Protein AF-0000000071230056 (afdb_homodimer)

Organism: Dermatophagoides farinae (NCBI:txid6954)

Solvent-accessible surface area (backbone atoms only — not comparable to full-atom values): 46928 Å² total; per-residue (Å²): 119,88,69,75,51,64,61,57,54,48,53,50,51,53,52,54,55,53,57,59,61,56,67,69,61,66,81,65,71,77,70,80,71,77,75,72,84,71,67,83,74,77,69,76,77,71,65,74,50,74,64,51,53,48,50,49,44,42,38,61,64,47,47,40,45,48,49,43,50,50,34,47,55,44,44,53,48,47,48,40,68,50,26,35,78,80,46,77,70,92,78,57,86,38,70,40,54,27,76,56,72,76,84,56,58,100,40,69,67,50,42,42,52,56,19,45,74,63,68,29,39,46,52,61,91,82,55,78,88,68,46,31,34,40,42,28,61,49,84,79,58,60,68,42,42,52,42,40,51,61,50,31,47,91,66,43,61,34,34,39,39,38,31,38,48,40,46,51,68,24,45,78,45,74,47,51,66,83,69,32,63,74,46,38,61,72,49,49,89,43,53,88,36,49,42,81,46,74,38,82,74,53,54,67,60,53,93,88,53,61,43,61,59,30,48,50,44,49,32,49,45,51,35,53,54,47,60,74,70,57,50,78,61,16,37,36,37,38,37,49,50,48,48,36,66,34,48,68,49,54,42,48,59,71,45,29,37,78,66,69,56,44,32,26,30,20,16,36,30,20,45,40,23,70,24,22,59,72,46,54,84,78,45,47,52,30,28,40,30,52,37,37,85,88,76,60,68,61,64,60,61,89,81,56,49,34,30,34,29,72,27,28,36,25,45,47,75,55,58,65,37,59,69,57,50,45,50,55,48,62,28,77,95,34,34,78,58,45,74,83,50,63,68,55,65,34,67,68,49,44,48,52,24,54,63,54,33,37,55,78,67,74,58,71,58,93,39,47,37,68,67,51,42,60,70,53,53,72,53,41,55,82,52,44,59,46,62,85,57,68,57,44,54,64,78,44,30,90,79,45,46,50,42,40,75,92,28,55,75,38,79,71,64,68,82,80,68,74,83,118,120,87,68,76,52,64,61,59,57,51,53,52,52,55,54,55,57,55,59,60,63,56,69,70,63,66,79,64,72,78,69,81,72,79,77,74,87,70,70,81,74,78,69,76,77,72,68,75,51,73,65,54,54,50,51,49,44,44,37,60,62,46,48,40,45,48,47,43,50,50,34,46,54,43,45,53,47,47,49,41,69,50,25,35,78,78,47,75,71,90,78,58,87,38,69,39,53,27,77,54,72,76,84,57,57,101,40,69,68,51,42,41,54,55,20,45,73,63,69,29,39,46,51,61,90,82,55,79,88,67,47,30,33,41,40,26,60,50,84,79,58,60,69,44,42,52,43,41,50,62,49,32,48,91,64,45,59,34,34,40,40,38,31,38,47,40,47,50,69,23,45,78,44,72,48,52,66,84,68,33,63,74,45,36,61,71,48,49,90,42,55,90,34,49,42,82,47,74,39,83,76,54,53,68,60,53,92,88,52,62,43,60,60,31,47,51,46,49,32,49,46,51,34,54,54,46,61,75,71,58,51,79,62,17,36,35,36,39,39,52,50,47,46,36,65,33,50,69,48,54,43,48,58,70,45,28,36,78,64,70,56,44,32,25,30,20,17,37,30,20,48,41,24,71,23,22,60,72,44,56,83,79,43,47,53,32,28,42,30,52,35,38,85,88,75,60,66,61,64,60,62,89,80,55,50,35,29,35,31,73,26,27,36,24,45,48,74,54,57,63,36,61,68,56,50,45,50,57,47,62,29,78,95,34,33,76,58,43,74,84,49,62,66,54,65,34,67,69,49,43,47,51,24,53,63,54,33,37,54,77,67,74,58,72,59,94,38,45,37,68,67,49,42,61,70,54,53,70,52,40,54,82,52,44,59,47,59,85,58,68,56,44,54,65,77,44,29,90,80,44,47,50,42,39,75,91,28,55,74,40,79,72,64,69,81,80,68,74,83,116

Nearest PDB structures (foldseek):
  7mxo-assembly1_A  TM=3.398E-01  e=4.095E-01  Homo sapiens
  7yg1-assembly1_B  TM=4.127E-01  e=3.010E+00  Homo sapiens
  7yg0-assembly1_B  TM=4.127E-01  e=3.409E+00  Homo sapiens
  8fhn-assembly1_A  TM=3.113E-01  e=1.828E+00  Danio rerio
  8vpp-assembly1_A  TM=3.345E-01  e=4.111E+00  Homo sapiens

pLDDT: mean 80.93, std 22.37, range [21.84, 98.88]

Sequence (840 aa):
MPFLDLKFIRKRINYHYFMIRMSIQSLTLPLPISSSSLRQFKRRKRWPTFNCLLFVAIFFIIILPLLLIYRLYWFRDFIYIIRPTFDHKVTFKNVITHYHLIDSGNDSTDDQLLCSFHGWIARNNRQPNIKVIDAFLFSLEFDLLEIRLRELWPVVDIFIAMEANRTFNGQSKPLWLREQQQFTKRFEWASEKLKIFNCPDLRPLESGQSPFVNEIRMRNCMTWTIRSLARTNDLIIVGDVDEIPRRETINLFRRCDGFPEIVHLQMKTFFYSFEFYYSSDDFWQAKLQTYDRKRFYYSHQKGSEHLLADSGWHCTFCFRYIRDFRFKMTSYSHNDRIMGRNYLLDDDEIQRRICNGLDIFDMYPEVYSFKELMQKFGPIPHMDSFIDIPATLLRYSKRFPFLLKGNCIRDDYRHRSSLKMPFLDLKFIRKRINYHYFMIRMSIQSLTLPLPISSSSLRQFKRRKRWPTFNCLLFVAIFFIIILPLLLIYRLYWFRDFIYIIRPTFDHKVTFKNVITHYHLIDSGNDSTDDQLLCSFHGWIARNNRQPNIKVIDAFLFSLEFDLLEIRLRELWPVVDIFIAMEANRTFNGQSKPLWLREQQQFTKRFEWASEKLKIFNCPDLRPLESGQSPFVNEIRMRNCMTWTIRSLARTNDLIIVGDVDEIPRRETINLFRRCDGFPEIVHLQMKTFFYSFEFYYSSDDFWQAKLQTYDRKRFYYSHQKGSEHLLADSGWHCTFCFRYIRDFRFKMTSYSHNDRIMGRNYLLDDDEIQRRICNGLDIFDMYPEVYSFKELMQKFGPIPHMDSFIDIPATLLRYSKRFPFLLKGNCIRDDYRHRSSLK

Structure (mmCIF, N/CA/C/O backbone):
data_AF-0000000071230056-model_v1
#
loop_
_entity.id
_entity.type
_entity.pdbx_description
1 polymer 'Uncharacterized protein'
#
loop_
_atom_site.group_PDB
_atom_site.id
_atom_site.type_symbol
_atom_site.label_atom_id
_atom_site.label_alt_id
_atom_site.label_comp_id
_atom_site.label_asym_id
_atom_site.label_entity_id
_atom_site.label_seq_id
_atom_site.pdbx_PDB_ins_code
_atom_site.Cartn_x
_atom_site.Cartn_y
_atom_site.Cartn_z
_atom_site.occupancy
_atom_site.B_iso_or_equiv
_atom_site.auth_seq_id
_atom_site.auth_comp_id
_atom_site.auth_asym_id
_atom_site.auth_atom_id
_atom_site.pdbx_PDB_model_num
ATOM 1 N N . MET A 1 1 ? -1.304 -13.75 -19.484 1 21.84 1 MET A N 1
ATOM 2 C CA . MET A 1 1 ? -0.525 -12.789 -20.266 1 21.84 1 MET A CA 1
ATOM 3 C C . MET A 1 1 ? -0.347 -13.258 -21.703 1 21.84 1 MET A C 1
ATOM 5 O O . MET A 1 1 ? 0.059 -14.398 -21.938 1 21.84 1 MET A O 1
ATOM 9 N N . PRO A 1 2 ? -1.192 -12.867 -22.641 1 27.3 2 PRO A N 1
ATOM 10 C CA . PRO A 1 2 ? -0.947 -13.375 -23.984 1 27.3 2 PRO A CA 1
ATOM 11 C C . PRO A 1 2 ? 0.515 -13.25 -24.406 1 27.3 2 PRO A C 1
ATOM 13 O O . PRO A 1 2 ? 1.104 -12.172 -24.297 1 27.3 2 PRO A O 1
ATOM 16 N N . PHE A 1 3 ? 1.213 -14.258 -24.094 1 28.28 3 PHE A N 1
ATOM 17 C CA . PHE A 1 3 ? 2.582 -14.508 -24.531 1 28.28 3 PHE A CA 1
ATOM 18 C C . PHE A 1 3 ? 2.727 -14.25 -26.016 1 28.28 3 PHE A C 1
ATOM 20 O O . PHE A 1 3 ? 2.02 -14.844 -26.828 1 28.28 3 PHE A O 1
ATOM 27 N N . LEU A 1 4 ? 2.918 -13.062 -26.328 1 27.91 4 LEU A N 1
ATOM 28 C CA . LEU A 1 4 ? 3.324 -12.766 -27.703 1 27.91 4 LEU A CA 1
ATOM 29 C C . LEU A 1 4 ? 4.359 -13.773 -28.188 1 27.91 4 LEU A C 1
ATOM 31 O O . LEU A 1 4 ? 5.41 -13.945 -27.562 1 27.91 4 LEU A O 1
ATOM 35 N N . ASP A 1 5 ? 3.904 -14.883 -28.641 1 27.62 5 ASP A N 1
ATOM 36 C CA . ASP A 1 5 ? 4.695 -15.859 -29.375 1 27.62 5 ASP A CA 1
ATOM 37 C C . ASP A 1 5 ? 5.668 -15.172 -30.328 1 27.62 5 ASP A C 1
ATOM 39 O O . ASP A 1 5 ? 5.266 -14.32 -31.125 1 27.62 5 ASP A O 1
ATOM 43 N N . LEU A 1 6 ? 6.828 -15.031 -29.859 1 31.42 6 LEU A N 1
ATOM 44 C CA . LEU A 1 6 ? 7.902 -14.602 -30.75 1 31.42 6 LEU A CA 1
ATOM 45 C C . LEU A 1 6 ? 7.758 -15.25 -32.125 1 31.42 6 LEU A C 1
ATOM 47 O O . LEU A 1 6 ? 8.539 -14.969 -33.031 1 31.42 6 LEU A O 1
ATOM 51 N N . LYS A 1 7 ? 6.91 -16.406 -32.125 1 34.25 7 LYS A N 1
ATOM 52 C CA . LYS A 1 7 ? 6.688 -17.047 -33.438 1 34.25 7 LYS A CA 1
ATOM 53 C C . LYS A 1 7 ? 5.984 -16.094 -34.406 1 34.25 7 LYS A C 1
ATOM 55 O O . LYS A 1 7 ? 6.16 -16.188 -35.625 1 34.25 7 LYS A O 1
ATOM 60 N N . PHE A 1 8 ? 5.172 -15.195 -33.719 1 29.77 8 PHE A N 1
ATOM 61 C CA . PHE A 1 8 ? 4.441 -14.328 -34.656 1 29.77 8 PHE A CA 1
ATOM 62 C C . PHE A 1 8 ? 5.379 -13.312 -35.281 1 29.77 8 PHE A C 1
ATOM 64 O O . PHE A 1 8 ? 5.234 -12.992 -36.469 1 29.77 8 PHE A O 1
ATOM 71 N N . ILE A 1 9 ? 6.371 -12.836 -34.406 1 31.95 9 ILE A N 1
ATOM 72 C CA . ILE A 1 9 ? 7.312 -11.914 -35.031 1 31.95 9 ILE A CA 1
ATOM 73 C C . ILE A 1 9 ? 8.242 -12.688 -35.969 1 31.95 9 ILE A C 1
ATOM 75 O O . ILE A 1 9 ? 8.578 -12.203 -37.062 1 31.95 9 ILE A O 1
ATOM 79 N N . ARG A 1 10 ? 8.586 -13.906 -35.562 1 33.06 10 ARG A N 1
ATOM 80 C CA . ARG A 1 10 ? 9.453 -14.641 -36.469 1 33.06 10 ARG A CA 1
ATOM 81 C C . ARG A 1 10 ? 8.75 -14.906 -37.781 1 33.06 10 ARG A C 1
ATOM 83 O O . ARG A 1 10 ? 9.391 -14.914 -38.844 1 33.06 10 ARG A O 1
ATOM 90 N N . LYS A 1 11 ? 7.441 -15.203 -37.625 1 32.16 11 LYS A N 1
ATOM 91 C CA . LYS A 1 11 ? 6.762 -15.461 -38.906 1 32.16 11 LYS A CA 1
ATOM 92 C C . LYS A 1 11 ? 6.711 -14.203 -39.781 1 32.16 11 LYS A C 1
ATOM 94 O O . LYS A 1 11 ? 6.793 -14.289 -41 1 32.16 11 LYS A O 1
ATOM 99 N N . ARG A 1 12 ? 6.57 -13.039 -39.062 1 31.69 12 ARG A N 1
ATOM 100 C CA . ARG A 1 12 ? 6.434 -11.867 -39.906 1 31.69 12 ARG A CA 1
ATOM 101 C C . ARG A 1 12 ? 7.781 -11.461 -40.5 1 31.69 12 ARG A C 1
ATOM 103 O O . ARG A 1 12 ? 7.84 -10.852 -41.562 1 31.69 12 ARG A O 1
ATOM 110 N N . ILE A 1 13 ? 8.812 -11.672 -39.688 1 32.28 13 ILE A N 1
ATOM 111 C CA . ILE A 1 13 ? 10.102 -11.289 -40.25 1 32.28 13 ILE A CA 1
ATOM 112 C C . ILE A 1 13 ? 10.453 -12.227 -41.406 1 32.28 13 ILE A C 1
ATOM 114 O O . ILE A 1 13 ? 11.016 -11.789 -42.438 1 32.28 13 ILE A O 1
ATOM 118 N N . ASN A 1 14 ? 10.031 -13.453 -41.25 1 30.66 14 ASN A N 1
ATOM 119 C CA . ASN A 1 14 ? 10.391 -14.312 -42.375 1 30.66 14 ASN A CA 1
ATOM 120 C C . ASN A 1 14 ? 9.711 -13.859 -43.656 1 30.66 14 ASN A C 1
ATOM 122 O O . ASN A 1 14 ? 10.117 -14.25 -44.75 1 30.66 14 ASN A O 1
ATOM 126 N N . TYR A 1 15 ? 8.453 -13.312 -43.406 1 29 15 TYR A N 1
ATOM 127 C CA . TYR A 1 15 ? 7.777 -12.969 -44.656 1 29 15 TYR A CA 1
ATOM 128 C C . TYR A 1 15 ? 8.516 -11.852 -45.406 1 29 15 TYR A C 1
ATOM 130 O O . TYR A 1 15 ? 8.555 -11.828 -46.625 1 29 15 TYR A O 1
ATOM 138 N N . HIS A 1 16 ? 8.945 -10.883 -44.531 1 30.16 16 HIS A N 1
ATOM 139 C CA . HIS A 1 16 ? 9.5 -9.734 -45.25 1 30.16 16 HIS A CA 1
ATOM 140 C C . HIS A 1 16 ? 10.844 -10.078 -45.875 1 30.16 16 HIS A C 1
ATOM 142 O O . HIS A 1 16 ? 11.344 -9.328 -46.719 1 30.16 16 HIS A O 1
ATOM 148 N N . TYR A 1 17 ? 11.5 -11.07 -45.188 1 30.55 17 TYR A N 1
ATOM 149 C CA . TYR A 1 17 ? 12.781 -11.391 -45.812 1 30.55 17 TYR A CA 1
ATOM 150 C C . TYR A 1 17 ? 12.594 -11.922 -47.219 1 30.55 17 TYR A C 1
ATOM 152 O O . TYR A 1 17 ? 13.5 -11.828 -48.062 1 30.55 17 TYR A O 1
ATOM 160 N N . PHE A 1 18 ? 11.398 -12.664 -47.312 1 27.45 18 PHE A N 1
ATOM 161 C CA . PHE A 1 18 ? 11.258 -13.258 -48.625 1 27.45 18 PHE A CA 1
ATOM 162 C C . PHE A 1 18 ? 11.148 -12.18 -49.688 1 27.45 18 PHE A C 1
ATOM 164 O O . PHE A 1 18 ? 11.68 -12.328 -50.812 1 27.45 18 PHE A O 1
ATOM 171 N N . MET A 1 19 ? 10.391 -11.133 -49.188 1 26.47 19 MET A N 1
ATOM 172 C CA . MET A 1 19 ? 10.047 -10.211 -50.25 1 26.47 19 MET A CA 1
ATOM 173 C C . MET A 1 19 ? 11.281 -9.492 -50.781 1 26.47 19 MET A C 1
ATOM 175 O O . MET A 1 19 ? 11.266 -8.906 -51.875 1 26.47 19 MET A O 1
ATOM 179 N N . ILE A 1 20 ? 12.133 -9.305 -49.719 1 28.27 20 ILE A N 1
ATOM 180 C CA . ILE A 1 20 ? 13.219 -8.438 -50.156 1 28.27 20 ILE A CA 1
ATOM 181 C C . ILE A 1 20 ? 14.078 -9.164 -51.188 1 28.27 20 ILE A C 1
ATOM 183 O O . ILE A 1 20 ? 14.789 -8.523 -51.969 1 28.27 20 ILE A O 1
ATOM 187 N N . ARG A 1 21 ? 13.945 -10.539 -51.062 1 28.89 21 ARG A N 1
ATOM 188 C CA . ARG A 1 21 ? 14.867 -11.219 -51.969 1 28.89 21 ARG A CA 1
ATOM 189 C C . ARG A 1 21 ? 14.562 -10.859 -53.406 1 28.89 21 ARG A C 1
ATOM 191 O O . ARG A 1 21 ? 15.391 -11.086 -54.281 1 28.89 21 ARG A O 1
ATOM 198 N N . MET A 1 22 ? 13.141 -10.695 -53.5 1 23.48 22 MET A N 1
ATOM 199 C CA . MET A 1 22 ? 12.82 -10.812 -54.906 1 23.48 22 MET A CA 1
ATOM 200 C C . MET A 1 22 ? 13.469 -9.672 -55.719 1 23.48 22 MET A C 1
ATOM 202 O O . MET A 1 22 ? 13.797 -9.844 -56.875 1 23.48 22 MET A O 1
ATOM 206 N N . SER A 1 23 ? 13.172 -8.5 -55.031 1 26.45 23 SER A N 1
ATOM 207 C CA . SER A 1 23 ? 13.102 -7.434 -56.031 1 26.45 23 SER A CA 1
ATOM 208 C C . SER A 1 23 ? 14.492 -7.082 -56.562 1 26.45 23 SER A C 1
ATOM 210 O O . SER A 1 23 ? 14.648 -6.109 -57.281 1 26.45 23 SER A O 1
ATOM 212 N N . ILE A 1 24 ? 15.453 -7.59 -55.781 1 27.16 24 ILE A N 1
ATOM 213 C CA . ILE A 1 24 ? 16.719 -6.973 -56.125 1 27.16 24 ILE A CA 1
ATOM 214 C C . ILE A 1 24 ? 17.109 -7.383 -57.562 1 27.16 24 ILE A C 1
ATOM 216 O O . ILE A 1 24 ? 18.281 -7.246 -57.938 1 27.16 24 ILE A O 1
ATOM 220 N N . GLN A 1 25 ? 16.078 -8.211 -58.094 1 22.7 25 GLN A N 1
ATOM 221 C CA . GLN A 1 25 ? 16.641 -8.836 -59.281 1 22.7 25 GLN A CA 1
ATOM 222 C C . GLN A 1 25 ? 17.188 -7.789 -60.25 1 22.7 25 GLN A C 1
ATOM 224 O O . GLN A 1 25 ? 18.234 -7.98 -60.844 1 22.7 25 GLN A O 1
ATOM 229 N N . SER A 1 26 ? 16.188 -6.98 -60.656 1 25.45 26 SER A N 1
ATOM 230 C CA . SER A 1 26 ? 16.172 -6.727 -62.094 1 25.45 26 SER A CA 1
ATOM 231 C C . SER A 1 26 ? 17.172 -5.648 -62.5 1 25.45 26 SER A C 1
ATOM 233 O O . SER A 1 26 ? 17.266 -5.258 -63.656 1 25.45 26 SER A O 1
ATOM 235 N N . LEU A 1 27 ? 17.516 -4.855 -61.438 1 24.48 27 LEU A N 1
ATOM 236 C CA . LEU A 1 27 ? 17.953 -3.607 -62.062 1 24.48 27 LEU A CA 1
ATOM 237 C C . LEU A 1 27 ? 19.25 -3.812 -62.844 1 24.48 27 LEU A C 1
ATOM 239 O O . LEU A 1 27 ? 20.328 -3.926 -62.25 1 24.48 27 LEU A O 1
ATOM 243 N N . THR A 1 28 ? 19.219 -4.793 -63.75 1 24.36 28 THR A N 1
ATOM 244 C CA . THR A 1 28 ? 20.359 -5.145 -64.625 1 24.36 28 THR A CA 1
ATOM 245 C C . THR A 1 28 ? 20.812 -3.941 -65.438 1 24.36 28 THR A C 1
ATOM 247 O O . THR A 1 28 ? 20.234 -3.641 -66.438 1 24.36 28 THR A O 1
ATOM 250 N N . LEU A 1 29 ? 20.797 -2.701 -64.812 1 25.22 29 LEU A N 1
ATOM 251 C CA . LEU A 1 29 ? 21.047 -1.629 -65.75 1 25.22 29 LEU A CA 1
ATOM 252 C C . LEU A 1 29 ? 22.359 -1.872 -66.5 1 25.22 29 LEU A C 1
ATOM 254 O O . LEU A 1 29 ? 23.375 -2.229 -65.875 1 25.22 29 LEU A O 1
ATOM 258 N N . PRO A 1 30 ? 22.234 -2.191 -67.75 1 28.5 30 PRO A N 1
ATOM 259 C CA . PRO A 1 30 ? 23.297 -2.582 -68.688 1 28.5 30 PRO A CA 1
ATOM 260 C C . PRO A 1 30 ? 24.375 -1.507 -68.812 1 28.5 30 PRO A C 1
ATOM 262 O O . PRO A 1 30 ? 24.078 -0.401 -69.25 1 28.5 30 PRO A O 1
ATOM 265 N N . LEU A 1 31 ? 24.906 -0.995 -67.75 1 25.98 31 LEU A N 1
ATOM 266 C CA . LEU A 1 31 ? 25.812 0.117 -68 1 25.98 31 LEU A CA 1
ATOM 267 C C . LEU A 1 31 ? 26.922 -0.297 -68.938 1 25.98 31 LEU A C 1
ATOM 269 O O . LEU A 1 31 ? 27.531 -1.364 -68.812 1 25.98 31 LEU A O 1
ATOM 273 N N . PRO A 1 32 ? 26.828 0.187 -70.188 1 30.55 32 PRO A N 1
ATOM 274 C CA . PRO A 1 32 ? 27.734 -0.142 -71.312 1 30.55 32 PRO A CA 1
ATOM 275 C C . PRO A 1 32 ? 29.188 0.165 -70.938 1 30.55 32 PRO A C 1
ATOM 277 O O . PRO A 1 32 ? 29.531 1.302 -70.625 1 30.55 32 PRO A O 1
ATOM 280 N N . ILE A 1 33 ? 29.766 -0.572 -70.062 1 28.25 33 ILE A N 1
ATOM 281 C CA . ILE A 1 33 ? 31.156 -0.335 -69.688 1 28.25 33 ILE A CA 1
ATOM 282 C C . ILE A 1 33 ? 32.031 -0.446 -70.938 1 28.25 33 ILE A C 1
ATOM 284 O O . ILE A 1 33 ? 32.062 -1.485 -71.625 1 28.25 33 ILE A O 1
ATOM 288 N N . SER A 1 34 ? 32.094 0.679 -71.688 1 26.92 34 SER A N 1
ATOM 289 C CA . SER A 1 34 ? 33 0.738 -72.812 1 26.92 34 SER A CA 1
ATOM 290 C C . SER A 1 34 ? 34.375 0.172 -72.438 1 26.92 34 SER A C 1
ATOM 292 O O . SER A 1 34 ? 34.75 0.191 -71.312 1 26.92 34 SER A O 1
ATOM 294 N N . SER A 1 35 ? 34.875 -0.703 -73.375 1 29.56 35 SER A N 1
ATOM 295 C CA . SER A 1 35 ? 35.906 -1.727 -73.375 1 29.56 35 SER A CA 1
ATOM 296 C C . SER A 1 35 ? 37.281 -1.13 -73.125 1 29.56 35 SER A C 1
ATOM 298 O O . SER A 1 35 ? 38.281 -1.859 -73 1 29.56 35 SER A O 1
ATOM 300 N N . SER A 1 36 ? 37.375 0.241 -73.375 1 30.34 36 SER A N 1
ATOM 301 C CA . SER A 1 36 ? 38.719 0.414 -73.938 1 30.34 36 SER A CA 1
ATOM 302 C C . SER A 1 36 ? 39.781 -0.069 -73 1 30.34 36 SER A C 1
ATOM 304 O O . SER A 1 36 ? 40.688 -0.814 -73.375 1 30.34 36 SER A O 1
ATOM 306 N N . SER A 1 37 ? 40.219 0.897 -72.188 1 29.75 37 SER A N 1
ATOM 307 C CA . SER A 1 37 ? 41.625 0.984 -71.75 1 29.75 37 SER A CA 1
ATOM 308 C C . SER A 1 37 ? 41.969 -0.004 -70.688 1 29.75 37 SER A C 1
ATOM 310 O O . SER A 1 37 ? 41.688 0.254 -69.5 1 29.75 37 SER A O 1
ATOM 312 N N . LEU A 1 38 ? 41.594 -1.218 -70.812 1 29.41 38 LEU A N 1
ATOM 313 C CA . LEU A 1 38 ? 41.906 -2.285 -69.875 1 29.41 38 LEU A CA 1
ATOM 314 C C . LEU A 1 38 ? 43.406 -2.357 -69.625 1 29.41 38 LEU A C 1
ATOM 316 O O . LEU A 1 38 ? 44.156 -2.969 -70.375 1 29.41 38 LEU A O 1
ATOM 320 N N . ARG A 1 39 ? 44.031 -1.141 -69.562 1 30.58 39 ARG A N 1
ATOM 321 C CA . ARG A 1 39 ? 45.469 -1.331 -69.312 1 30.58 39 ARG A CA 1
ATOM 322 C C . ARG A 1 39 ? 45.688 -2.303 -68.188 1 30.58 39 ARG A C 1
ATOM 324 O O . ARG A 1 39 ? 44.812 -2.447 -67.312 1 30.58 39 ARG A O 1
ATOM 331 N N . GLN A 1 40 ? 46.812 -3.076 -68.312 1 30.61 40 GLN A N 1
ATOM 332 C CA . GLN A 1 40 ? 47.438 -4.258 -67.75 1 30.61 40 GLN A CA 1
ATOM 333 C C . GLN A 1 40 ? 47.719 -4.078 -66.25 1 30.61 40 GLN A C 1
ATOM 335 O O . GLN A 1 40 ? 48.75 -3.535 -65.875 1 30.61 40 GLN A O 1
ATOM 340 N N . PHE A 1 41 ? 46.875 -3.279 -65.5 1 30.41 41 PHE A N 1
ATOM 341 C CA . PHE A 1 41 ? 47.344 -3.236 -64.125 1 30.41 41 PHE A CA 1
ATOM 342 C C . PHE A 1 41 ? 47.438 -4.637 -63.531 1 30.41 41 PHE A C 1
ATOM 344 O O . PHE A 1 41 ? 46.406 -5.297 -63.344 1 30.41 41 PHE A O 1
ATOM 351 N N . LYS A 1 42 ? 48.531 -5.375 -63.875 1 31.16 42 LYS A N 1
ATOM 352 C CA . LYS A 1 42 ? 48.938 -6.602 -63.188 1 31.16 42 LYS A CA 1
ATOM 353 C C . LYS A 1 42 ? 48.875 -6.434 -61.688 1 31.16 42 LYS A C 1
ATOM 355 O O . LYS A 1 42 ? 49.719 -5.789 -61.062 1 31.16 42 LYS A O 1
ATOM 360 N N . ARG A 1 43 ? 47.75 -6.004 -61.125 1 33.03 43 ARG A N 1
ATOM 361 C CA . ARG A 1 43 ? 47.656 -5.988 -59.656 1 33.03 43 ARG A CA 1
ATOM 362 C C . ARG A 1 43 ? 48.062 -7.332 -59.094 1 33.03 43 ARG A C 1
ATOM 364 O O . ARG A 1 43 ? 47.5 -8.375 -59.438 1 33.03 43 ARG A O 1
ATOM 371 N N . ARG A 1 44 ? 49.375 -7.559 -58.656 1 36.66 44 ARG A N 1
ATOM 372 C CA . ARG A 1 44 ? 49.875 -8.656 -57.844 1 36.66 44 ARG A CA 1
ATOM 373 C C . ARG A 1 44 ? 48.875 -9.016 -56.75 1 36.66 44 ARG A C 1
ATOM 375 O O . ARG A 1 44 ? 48.469 -8.148 -55.969 1 36.66 44 ARG A O 1
ATOM 382 N N . LYS A 1 45 ? 48.125 -10 -57.094 1 40.41 45 LYS A N 1
ATOM 383 C CA . LYS A 1 45 ? 47.219 -10.641 -56.125 1 40.41 45 LYS A CA 1
ATOM 384 C C . LYS A 1 45 ? 47.969 -10.953 -54.844 1 40.41 45 LYS A C 1
ATOM 386 O O . LYS A 1 45 ? 48.719 -11.93 -54.75 1 40.41 45 LYS A O 1
ATOM 391 N N . ARG A 1 46 ? 48.688 -9.945 -54.188 1 39.91 46 ARG A N 1
ATOM 392 C CA . ARG A 1 46 ? 49.156 -10.352 -52.844 1 39.91 46 ARG A CA 1
ATOM 393 C C . ARG A 1 46 ? 48.031 -11.023 -52.062 1 39.91 46 ARG A C 1
ATOM 395 O O . ARG A 1 46 ? 46.969 -10.422 -51.844 1 39.91 46 ARG A O 1
ATOM 402 N N . TRP A 1 47 ? 47.906 -12.336 -52.25 1 40.53 47 TRP A N 1
ATOM 403 C CA . TRP A 1 47 ? 47.062 -13.195 -51.438 1 40.53 47 TRP A CA 1
ATOM 404 C C . TRP A 1 47 ? 47.062 -12.742 -50 1 40.53 47 TRP A C 1
ATOM 406 O O . TRP A 1 47 ? 48.094 -12.398 -49.438 1 40.53 47 TRP A O 1
ATOM 416 N N . PRO A 1 48 ? 45.938 -12.102 -49.656 1 51.41 48 PRO A N 1
ATOM 417 C CA . PRO A 1 48 ? 45.906 -11.734 -48.25 1 51.41 48 PRO A CA 1
ATOM 418 C C . PRO A 1 48 ? 46.594 -12.75 -47.344 1 51.41 48 PRO A C 1
ATOM 420 O O . PRO A 1 48 ? 46.562 -13.945 -47.625 1 51.41 48 PRO A O 1
ATOM 423 N N . THR A 1 49 ? 47.844 -12.453 -46.75 1 57.03 49 THR A N 1
ATOM 424 C CA . THR A 1 49 ? 48.625 -13.273 -45.844 1 57.03 49 THR A CA 1
ATOM 425 C C . THR A 1 49 ? 47.75 -14.062 -44.906 1 57.03 49 THR A C 1
ATOM 427 O O . THR A 1 49 ? 46.594 -13.688 -44.656 1 57.03 49 THR A O 1
ATOM 430 N N . PHE A 1 50 ? 48.188 -15.328 -44.594 1 60.91 50 PHE A N 1
ATOM 431 C CA . PHE A 1 50 ? 47.625 -16.281 -43.656 1 60.91 50 PHE A CA 1
ATOM 432 C C . PHE A 1 50 ? 47.062 -15.562 -42.438 1 60.91 50 PHE A C 1
ATOM 434 O O . PHE A 1 50 ? 46 -15.914 -41.938 1 60.91 50 PHE A O 1
ATOM 441 N N . ASN A 1 51 ? 47.688 -14.43 -42.156 1 61.88 51 ASN A N 1
ATOM 442 C CA . ASN A 1 51 ? 47.281 -13.656 -41 1 61.88 51 ASN A CA 1
ATOM 443 C C . ASN A 1 51 ? 45.969 -12.93 -41.25 1 61.88 51 ASN A C 1
ATOM 445 O O . ASN A 1 51 ? 45.125 -12.82 -40.375 1 61.88 51 ASN A O 1
ATOM 449 N N . CYS A 1 52 ? 45.781 -12.484 -42.469 1 61.31 52 CYS A N 1
ATOM 450 C CA . CYS A 1 52 ? 44.562 -11.789 -42.781 1 61.31 52 CYS A CA 1
ATOM 451 C C . CYS A 1 52 ? 43.375 -12.758 -42.844 1 61.31 52 CYS A C 1
ATOM 453 O O . CYS A 1 52 ? 42.281 -12.453 -42.344 1 61.31 52 CYS A O 1
ATOM 455 N N . LEU A 1 53 ? 43.688 -13.984 -43.344 1 61.47 53 LEU A N 1
ATOM 456 C CA . LEU A 1 53 ? 42.625 -15 -43.375 1 61.47 53 LEU A CA 1
ATOM 457 C C . LEU A 1 53 ? 42.281 -15.469 -41.969 1 61.47 53 LEU A C 1
ATOM 459 O O . LEU A 1 53 ? 41.125 -15.711 -41.656 1 61.47 53 LEU A O 1
ATOM 463 N N . LEU A 1 54 ? 43.312 -15.539 -41.125 1 64.69 54 LEU A N 1
ATOM 464 C CA . LEU A 1 54 ? 43.094 -15.891 -39.719 1 64.69 54 LEU A CA 1
ATOM 465 C C . LEU A 1 54 ? 42.281 -14.805 -39 1 64.69 54 LEU A C 1
ATOM 467 O O . LEU A 1 54 ? 41.375 -15.109 -38.219 1 64.69 54 LEU A O 1
ATOM 471 N N . PHE A 1 55 ? 42.594 -13.57 -39.312 1 65.81 55 PHE A N 1
ATOM 472 C CA . PHE A 1 55 ? 41.844 -12.477 -38.688 1 65.81 55 PHE A CA 1
ATOM 473 C C . PHE A 1 55 ? 40.406 -12.453 -39.219 1 65.81 55 PHE A C 1
ATOM 475 O O . PHE A 1 55 ? 39.469 -12.219 -38.469 1 65.81 55 PHE A O 1
ATOM 482 N N . VAL A 1 56 ? 40.25 -12.75 -40.5 1 64.62 56 VAL A N 1
ATOM 483 C CA . VAL A 1 56 ? 38.906 -12.805 -41.094 1 64.62 56 VAL A CA 1
ATOM 484 C C . VAL A 1 56 ? 38.156 -13.992 -40.531 1 64.62 56 VAL A C 1
ATOM 486 O O . VAL A 1 56 ? 36.969 -13.883 -40.188 1 64.62 56 VAL A O 1
ATOM 489 N N . ALA A 1 57 ? 38.906 -15.078 -40.312 1 65.56 57 ALA A N 1
ATOM 490 C CA . ALA A 1 57 ? 38.281 -16.25 -39.688 1 65.56 57 ALA A CA 1
ATOM 491 C C . ALA A 1 57 ? 37.938 -16 -38.25 1 65.56 57 ALA A C 1
ATOM 493 O O . ALA A 1 57 ? 36.844 -16.359 -37.781 1 65.56 57 ALA A O 1
ATOM 494 N N . ILE A 1 58 ? 38.812 -15.406 -37.531 1 65.81 58 ILE A N 1
ATOM 495 C CA . ILE A 1 58 ? 38.5 -15.047 -36.156 1 65.81 58 ILE A CA 1
ATOM 496 C C . ILE A 1 58 ? 37.312 -14.086 -36.125 1 65.81 58 ILE A C 1
ATOM 498 O O . ILE A 1 58 ? 36.438 -14.227 -35.281 1 65.81 58 ILE A O 1
ATOM 502 N N . PHE A 1 59 ? 37.281 -13.133 -37.062 1 64.44 59 PHE A N 1
ATOM 503 C CA . PHE A 1 59 ? 36.156 -12.203 -37.156 1 64.44 59 PHE A CA 1
ATOM 504 C C . PHE A 1 59 ? 34.844 -12.938 -37.469 1 64.44 59 PHE A C 1
ATOM 506 O O . PHE A 1 59 ? 33.844 -12.719 -36.781 1 64.44 59 PHE A O 1
ATOM 513 N N . PHE A 1 60 ? 34.875 -13.82 -38.406 1 66.38 60 PHE A N 1
ATOM 514 C CA . PHE A 1 60 ? 33.625 -14.453 -38.875 1 66.38 60 PHE A CA 1
ATOM 515 C C . PHE A 1 60 ? 33.25 -15.609 -37.938 1 66.38 60 PHE A C 1
ATOM 517 O O . PHE A 1 60 ? 32.094 -15.914 -37.781 1 66.38 60 PHE A O 1
ATOM 524 N N . ILE A 1 61 ? 34.281 -16.203 -37.219 1 65.38 61 ILE A N 1
ATOM 525 C CA . ILE A 1 61 ? 33.969 -17.359 -36.406 1 65.38 61 ILE A CA 1
ATOM 526 C C . ILE A 1 61 ? 33.812 -16.938 -34.938 1 65.38 61 ILE A C 1
ATOM 528 O O . ILE A 1 61 ? 32.969 -17.516 -34.219 1 65.38 61 ILE A O 1
ATOM 532 N N . ILE A 1 62 ? 34.562 -16.031 -34.594 1 63.38 62 ILE A N 1
ATOM 533 C CA . ILE A 1 62 ? 34.5 -15.656 -33.156 1 63.38 62 ILE A CA 1
ATOM 534 C C . ILE A 1 62 ? 33.75 -14.336 -33.031 1 63.38 62 ILE A C 1
ATOM 536 O O . ILE A 1 62 ? 32.75 -14.25 -32.312 1 63.38 62 ILE A O 1
ATOM 540 N N . ILE A 1 63 ? 34.281 -13.359 -33.688 1 60.69 63 ILE A N 1
ATOM 541 C CA . ILE A 1 63 ? 33.75 -12.023 -33.438 1 60.69 63 ILE A CA 1
ATOM 542 C C . ILE A 1 63 ? 32.344 -11.906 -34.031 1 60.69 63 ILE A C 1
ATOM 544 O O . ILE A 1 63 ? 31.438 -11.398 -33.344 1 60.69 63 ILE A O 1
ATOM 548 N N . LEU A 1 64 ? 32.188 -12.359 -35.156 1 57.12 64 LEU A N 1
ATOM 549 C CA . LEU A 1 64 ? 30.875 -12.219 -35.812 1 57.12 64 LEU A CA 1
ATOM 550 C C . LEU A 1 64 ? 29.812 -13.031 -35.094 1 57.12 64 LEU A C 1
ATOM 552 O O . LEU A 1 64 ? 28.719 -12.523 -34.812 1 57.12 64 LEU A O 1
ATOM 556 N N . PRO A 1 65 ? 30.094 -14.328 -34.844 1 56.53 65 PRO A N 1
ATOM 557 C CA . PRO A 1 65 ? 29.062 -14.992 -34.031 1 56.53 65 PRO A CA 1
ATOM 558 C C . PRO A 1 65 ? 28.891 -14.352 -32.656 1 56.53 65 PRO A C 1
ATOM 560 O O . PRO A 1 65 ? 27.766 -14.25 -32.156 1 56.53 65 PRO A O 1
ATOM 563 N N . LEU A 1 66 ? 29.875 -13.977 -31.984 1 57.12 66 LEU A N 1
ATOM 564 C CA . LEU A 1 66 ? 29.75 -13.25 -30.719 1 57.12 66 LEU A CA 1
ATOM 565 C C . LEU A 1 66 ? 28.984 -11.945 -30.922 1 57.12 66 LEU A C 1
ATOM 567 O O . LEU A 1 66 ? 28.172 -11.555 -30.078 1 57.12 66 LEU A O 1
ATOM 571 N N . LEU A 1 67 ? 29.312 -11.266 -31.938 1 55.78 67 LEU A N 1
ATOM 572 C CA . LEU A 1 67 ? 28.562 -10.07 -32.312 1 55.78 67 LEU A CA 1
ATOM 573 C C . LEU A 1 67 ? 27.125 -10.414 -32.625 1 55.78 67 LEU A C 1
ATOM 575 O O . LEU A 1 67 ? 26.203 -9.672 -32.281 1 55.78 67 LEU A O 1
ATOM 579 N N . LEU A 1 68 ? 27.016 -11.539 -33.281 1 52.09 68 LEU A N 1
ATOM 580 C CA . LEU A 1 68 ? 25.656 -11.969 -33.625 1 52.09 68 LEU A CA 1
ATOM 581 C C . LEU A 1 68 ? 24.891 -12.375 -32.375 1 52.09 68 LEU A C 1
ATOM 583 O O . LEU A 1 68 ? 23.703 -12.047 -32.219 1 52.09 68 LEU A O 1
ATOM 587 N N . ILE A 1 69 ? 25.516 -13.289 -31.609 1 53 69 ILE A N 1
ATOM 588 C CA . ILE A 1 69 ? 24.906 -13.656 -30.344 1 53 69 ILE A CA 1
ATOM 589 C C . ILE A 1 69 ? 24.688 -12.398 -29.5 1 53 69 ILE A C 1
ATOM 591 O O . ILE A 1 69 ? 23.609 -12.227 -28.906 1 53 69 ILE A O 1
ATOM 595 N N . TYR A 1 70 ? 25.781 -11.758 -29.312 1 53.28 70 TYR A N 1
ATOM 596 C CA . TYR A 1 70 ? 25.625 -10.453 -28.672 1 53.28 70 TYR A CA 1
ATOM 597 C C . TYR A 1 70 ? 24.531 -9.641 -29.359 1 53.28 70 TYR A C 1
ATOM 599 O O . TYR A 1 70 ? 23.734 -8.977 -28.703 1 53.28 70 TYR A O 1
ATOM 607 N N . ARG A 1 71 ? 24.484 -9.828 -30.609 1 52.16 71 ARG A N 1
ATOM 608 C CA . ARG A 1 71 ? 23.469 -9.133 -31.391 1 52.16 71 ARG A CA 1
ATOM 609 C C . ARG A 1 71 ? 22.062 -9.641 -31.047 1 52.16 71 ARG A C 1
ATOM 611 O O . ARG A 1 71 ? 21.125 -8.852 -30.938 1 52.16 71 ARG A O 1
ATOM 618 N N . LEU A 1 72 ? 22.031 -11 -31 1 53.5 72 LEU A N 1
ATOM 619 C CA . LEU A 1 72 ? 20.719 -11.531 -30.688 1 53.5 72 LEU A CA 1
ATOM 620 C C . LEU A 1 72 ? 20.25 -11.055 -29.328 1 53.5 72 LEU A C 1
ATOM 622 O O . LEU A 1 72 ? 19.094 -10.672 -29.156 1 53.5 72 LEU A O 1
ATOM 626 N N . TYR A 1 73 ? 21.172 -11.266 -28.344 1 60.53 73 TYR A N 1
ATOM 627 C CA . TYR A 1 73 ? 20.812 -10.766 -27.016 1 60.53 73 TYR A CA 1
ATOM 628 C C . TYR A 1 73 ? 20.562 -9.266 -27.047 1 60.53 73 TYR A C 1
ATOM 630 O O . TYR A 1 73 ? 19.625 -8.773 -26.422 1 60.53 73 TYR A O 1
ATOM 638 N N . TRP A 1 74 ? 21.438 -8.75 -27.891 1 60.44 74 TRP A N 1
ATOM 639 C CA . TRP A 1 74 ? 21.266 -7.312 -28.031 1 60.44 74 TRP A CA 1
ATOM 640 C C . TRP A 1 74 ? 19.953 -6.984 -28.75 1 60.44 74 TRP A C 1
ATOM 642 O O . TRP A 1 74 ? 19.266 -6.035 -28.375 1 60.44 74 TRP A O 1
ATOM 652 N N . PHE A 1 75 ? 19.719 -7.891 -29.719 1 66.25 75 PHE A N 1
ATOM 653 C CA . PHE A 1 75 ? 18.469 -7.66 -30.453 1 66.25 75 PHE A CA 1
ATOM 654 C C . PHE A 1 75 ? 17.266 -7.867 -29.547 1 66.25 75 PHE A C 1
ATOM 656 O O . PHE A 1 75 ? 16.328 -7.074 -29.578 1 66.25 75 PHE A O 1
ATOM 663 N N . ARG A 1 76 ? 17.234 -9.016 -28.812 1 67.44 76 ARG A N 1
ATOM 664 C CA . ARG A 1 76 ? 16.156 -9.234 -27.844 1 67.44 76 ARG A CA 1
ATOM 665 C C . ARG A 1 76 ? 16.031 -8.047 -26.891 1 67.44 76 ARG A C 1
ATOM 667 O O . ARG A 1 76 ? 14.93 -7.543 -26.672 1 67.44 76 ARG A O 1
ATOM 674 N N . ASP A 1 77 ? 17.156 -7.68 -26.391 1 69.75 77 ASP A N 1
ATOM 675 C CA . ASP A 1 77 ? 17.141 -6.562 -25.453 1 69.75 77 ASP A CA 1
ATOM 676 C C . ASP A 1 77 ? 16.641 -5.285 -26.125 1 69.75 77 ASP A C 1
ATOM 678 O O . ASP A 1 77 ? 15.898 -4.508 -25.516 1 69.75 77 ASP A O 1
ATOM 682 N N . PHE A 1 78 ? 17.047 -5.176 -27.359 1 68.94 78 PHE A N 1
ATOM 683 C CA . PHE A 1 78 ? 16.594 -4.016 -28.125 1 68.94 78 PHE A CA 1
ATOM 684 C C . PHE A 1 78 ? 15.086 -4.043 -28.312 1 68.94 78 PHE A C 1
ATOM 686 O O . PHE A 1 78 ? 14.414 -3.02 -28.125 1 68.94 78 PHE A O 1
ATOM 693 N N . ILE A 1 79 ? 14.539 -5.199 -28.547 1 66.81 79 ILE A N 1
ATOM 694 C CA . ILE A 1 79 ? 13.094 -5.336 -28.719 1 66.81 79 ILE A CA 1
ATOM 695 C C . ILE A 1 79 ? 12.375 -5.016 -27.406 1 66.81 79 ILE A C 1
ATOM 697 O O . ILE A 1 79 ? 11.336 -4.359 -27.422 1 66.81 79 ILE A O 1
ATOM 701 N N . TYR A 1 80 ? 12.922 -5.469 -26.422 1 69.88 80 TYR A N 1
ATOM 702 C CA . TYR A 1 80 ? 12.312 -5.207 -25.125 1 69.88 80 TYR A CA 1
ATOM 703 C C . TYR A 1 80 ? 12.344 -3.719 -24.797 1 69.88 80 TYR A C 1
ATOM 705 O O . TYR A 1 80 ? 11.398 -3.18 -24.219 1 69.88 80 TYR A O 1
ATOM 713 N N . ILE A 1 81 ? 13.32 -3.041 -25.234 1 67.06 81 ILE A N 1
ATOM 714 C CA . ILE A 1 81 ? 13.492 -1.624 -24.922 1 67.06 81 ILE A CA 1
ATOM 715 C C . ILE A 1 81 ? 12.523 -0.796 -25.766 1 67.06 81 ILE A C 1
ATOM 717 O O . ILE A 1 81 ? 11.953 0.183 -25.297 1 67.06 81 ILE A O 1
ATOM 721 N N . ILE A 1 82 ? 12.227 -1.27 -26.984 1 70.62 82 ILE A N 1
ATOM 722 C CA . ILE A 1 82 ? 11.383 -0.452 -27.844 1 70.62 82 ILE A CA 1
ATOM 723 C C . ILE A 1 82 ? 9.938 -0.945 -27.781 1 70.62 82 ILE A C 1
ATOM 725 O O . ILE A 1 82 ? 9.062 -0.412 -28.453 1 70.62 82 ILE A O 1
ATOM 729 N N . ARG A 1 83 ? 9.641 -1.875 -27 1 69.62 83 ARG A N 1
ATOM 730 C CA . ARG A 1 83 ? 8.32 -2.488 -26.875 1 69.62 83 ARG A CA 1
ATOM 731 C C . ARG A 1 83 ? 7.238 -1.431 -26.688 1 69.62 83 ARG A C 1
ATOM 733 O O . ARG A 1 83 ? 6.164 -1.515 -27.281 1 69.62 83 ARG A O 1
ATOM 740 N N . PRO A 1 84 ? 7.512 -0.424 -25.938 1 70.06 84 PRO A N 1
ATOM 741 C CA . PRO A 1 84 ? 6.473 0.591 -25.734 1 70.06 84 PRO A CA 1
ATOM 742 C C . PRO A 1 84 ? 6.012 1.235 -27.031 1 70.06 84 PRO A C 1
ATOM 744 O O . PRO A 1 84 ? 4.938 1.837 -27.078 1 70.06 84 PRO A O 1
ATOM 747 N N . THR A 1 85 ? 6.754 1.073 -28.016 1 69 85 THR A N 1
ATOM 748 C CA . THR A 1 85 ? 6.43 1.754 -29.266 1 69 85 THR A CA 1
ATOM 749 C C . THR A 1 85 ? 5.461 0.92 -30.094 1 69 85 THR A C 1
ATOM 751 O O . THR A 1 85 ? 4.766 1.45 -30.969 1 69 85 THR A O 1
ATOM 754 N N . PHE A 1 86 ? 5.367 -0.463 -29.844 1 70.94 86 PHE A N 1
ATOM 755 C CA . PHE A 1 86 ? 4.547 -1.243 -30.766 1 70.94 86 PHE A CA 1
ATOM 756 C C . PHE A 1 86 ? 3.598 -2.156 -30 1 70.94 86 PHE A C 1
ATOM 758 O O . PHE A 1 86 ? 2.705 -2.768 -30.594 1 70.94 86 PHE A O 1
ATOM 765 N N . ASP A 1 87 ? 3.738 -2.391 -28.781 1 71.44 87 ASP A N 1
ATOM 766 C CA . ASP A 1 87 ? 2.906 -3.25 -27.938 1 71.44 87 ASP A CA 1
ATOM 767 C C . ASP A 1 87 ? 2.141 -2.432 -26.906 1 71.44 87 ASP A C 1
ATOM 769 O O . ASP A 1 87 ? 2.51 -1.293 -26.609 1 71.44 87 ASP A O 1
ATOM 773 N N . HIS A 1 88 ? 0.925 -3.012 -26.562 1 75.56 88 HIS A N 1
ATOM 774 C CA . HIS A 1 88 ? 0.106 -2.303 -25.594 1 75.56 88 HIS A CA 1
ATOM 775 C C . HIS A 1 88 ? -0.295 -3.215 -24.438 1 75.56 88 HIS A C 1
ATOM 777 O O . HIS A 1 88 ? -0.434 -4.426 -24.609 1 75.56 88 HIS A O 1
ATOM 783 N N . LYS A 1 89 ? -0.431 -2.631 -23.344 1 79 89 LYS A N 1
ATOM 784 C CA . LYS A 1 89 ? -0.85 -3.332 -22.141 1 79 89 LYS A CA 1
ATOM 785 C C . LYS A 1 89 ? -2.346 -3.631 -22.172 1 79 89 LYS A C 1
ATOM 787 O O . LYS A 1 89 ? -3.119 -2.902 -22.797 1 79 89 LYS A O 1
ATOM 792 N N . VAL A 1 90 ? -2.633 -4.852 -21.656 1 82.94 90 VAL A N 1
ATOM 793 C CA . VAL A 1 90 ? -4.051 -5.145 -21.469 1 82.94 90 VAL A CA 1
ATOM 794 C C . VAL A 1 90 ? -4.672 -4.102 -20.547 1 82.94 90 VAL A C 1
ATOM 796 O O . VAL A 1 90 ? -4.105 -3.768 -19.5 1 82.94 90 VAL A O 1
ATOM 799 N N . THR A 1 91 ? -5.699 -3.496 -21 1 87.5 91 THR A N 1
ATOM 800 C CA . THR A 1 91 ? -6.391 -2.494 -20.203 1 87.5 91 THR A CA 1
ATOM 801 C C . THR A 1 91 ? -7.824 -2.93 -19.906 1 87.5 91 THR A C 1
ATOM 803 O O . THR A 1 91 ? -8.344 -3.848 -20.547 1 87.5 91 THR A O 1
ATOM 806 N N . PHE A 1 92 ? -8.344 -2.447 -18.875 1 94.5 92 PHE A N 1
ATOM 807 C CA . PHE A 1 92 ? -9.727 -2.668 -18.469 1 94.5 92 PHE A CA 1
ATOM 808 C C . PHE A 1 92 ? -10.539 -1.388 -18.609 1 94.5 92 PHE A C 1
ATOM 810 O O . PHE A 1 92 ? -10.062 -0.303 -18.266 1 94.5 92 PHE A O 1
ATOM 817 N N . LYS A 1 93 ? -11.695 -1.51 -19.141 1 93.88 93 LYS A N 1
ATOM 818 C CA . LYS A 1 93 ? -12.562 -0.348 -19.312 1 93.88 93 LYS A CA 1
ATOM 819 C C . LYS A 1 93 ? -13.086 0.145 -17.969 1 93.88 93 LYS A C 1
ATOM 821 O O . LYS A 1 93 ? -13.305 1.344 -17.781 1 93.88 93 LYS A O 1
ATOM 826 N N . ASN A 1 94 ? -13.289 -0.826 -17.078 1 96.38 94 ASN A N 1
ATOM 827 C CA . ASN A 1 94 ? -13.836 -0.482 -15.773 1 96.38 94 ASN A CA 1
ATOM 828 C C . ASN A 1 94 ? -12.969 -1.016 -14.641 1 96.38 94 ASN A C 1
ATOM 830 O O . ASN A 1 94 ? -13.047 -2.193 -14.289 1 96.38 94 ASN A O 1
ATOM 834 N N . VAL A 1 95 ? -12.203 -0.161 -14.125 1 96.75 95 VAL A N 1
ATOM 835 C CA . VAL A 1 95 ? -11.453 -0.498 -12.914 1 96.75 95 VAL A CA 1
ATOM 836 C C . VAL A 1 95 ? -12.258 -0.08 -11.68 1 96.75 95 VAL A C 1
ATOM 838 O O . VAL A 1 95 ? -12.477 1.111 -11.453 1 96.75 95 VAL A O 1
ATOM 841 N N . ILE A 1 96 ? -12.672 -1.031 -10.922 1 97.81 96 ILE A N 1
ATOM 842 C CA . ILE A 1 96 ? -13.5 -0.803 -9.742 1 97.81 96 ILE A CA 1
ATOM 843 C C . ILE A 1 96 ? -12.617 -0.393 -8.562 1 97.81 96 ILE A C 1
ATOM 845 O O . ILE A 1 96 ? -11.656 -1.09 -8.227 1 97.81 96 ILE A O 1
ATOM 849 N N . THR A 1 97 ? -12.992 0.824 -8 1 97.25 97 THR A N 1
ATOM 850 C CA . THR A 1 97 ? -12.273 1.264 -6.809 1 97.25 97 THR A CA 1
ATOM 851 C C . THR A 1 97 ? -12.508 0.295 -5.652 1 97.25 97 THR A C 1
ATOM 853 O O . THR A 1 97 ? -13.641 -0.132 -5.414 1 97.25 97 THR A O 1
ATOM 856 N N . HIS A 1 98 ? -11.422 -0.091 -5.027 1 97.69 98 HIS A N 1
ATOM 857 C CA . HIS A 1 98 ? -11.492 -1.104 -3.979 1 97.69 98 HIS A CA 1
ATOM 858 C C . HIS A 1 98 ? -11.383 -0.474 -2.596 1 97.69 98 HIS A C 1
ATOM 860 O O . HIS A 1 98 ? -10.461 0.298 -2.332 1 97.69 98 HIS A O 1
ATOM 866 N N . TYR A 1 99 ? -12.336 -0.766 -1.679 1 95.69 99 TYR A N 1
ATOM 867 C CA . TYR A 1 99 ? -12.367 -0.253 -0.314 1 95.69 99 TYR A CA 1
ATOM 868 C C . TYR A 1 99 ? -12.328 -1.394 0.697 1 95.69 99 TYR A C 1
ATOM 870 O O . TYR A 1 99 ? -12.93 -2.449 0.473 1 95.69 99 TYR A O 1
ATOM 878 N N . HIS A 1 100 ? -11.555 -1.208 1.766 1 91.44 100 HIS A N 1
ATOM 879 C CA . HIS A 1 100 ? -11.586 -2.102 2.918 1 91.44 100 HIS A CA 1
ATOM 880 C C . HIS A 1 100 ? -12.125 -1.385 4.152 1 91.44 100 HIS A C 1
ATOM 882 O O . HIS A 1 100 ? -11.844 -0.202 4.359 1 91.44 100 HIS A O 1
ATOM 888 N N . LEU A 1 101 ? -12.953 -1.99 4.852 1 82.81 101 LEU A N 1
ATOM 889 C CA . LEU A 1 101 ? -13.375 -1.496 6.16 1 82.81 101 LEU A CA 1
ATOM 890 C C . LEU A 1 101 ? -12.812 -2.373 7.277 1 82.81 101 LEU A C 1
ATOM 892 O O . LEU A 1 101 ? -13.172 -3.549 7.383 1 82.81 101 LEU A O 1
ATOM 896 N N . ILE A 1 102 ? -11.812 -1.686 7.934 1 68.25 102 ILE A N 1
ATOM 897 C CA . ILE A 1 102 ? -11.148 -2.42 9.008 1 68.25 102 ILE A CA 1
ATOM 898 C C . ILE A 1 102 ? -12.047 -2.449 10.242 1 68.25 102 ILE A C 1
ATOM 900 O O . ILE A 1 102 ? -12.742 -1.475 10.531 1 68.25 102 ILE A O 1
ATOM 904 N N . ASP A 1 103 ? -12.156 -3.463 11.039 1 58.78 103 ASP A N 1
ATOM 905 C CA . ASP A 1 103 ? -12.859 -3.637 12.305 1 58.78 103 ASP A CA 1
ATOM 906 C C . ASP A 1 103 ? -14.367 -3.75 12.078 1 58.78 103 ASP A C 1
ATOM 908 O O . ASP A 1 103 ? -15.156 -3.367 12.945 1 58.78 103 ASP A O 1
ATOM 912 N N . SER A 1 104 ? -14.688 -3.916 10.82 1 55.34 104 SER A N 1
ATOM 913 C CA . SER A 1 104 ? -16.125 -4.039 10.578 1 55.34 104 SER A CA 1
ATOM 914 C C . SER A 1 104 ? -16.688 -5.277 11.258 1 55.34 104 SER A C 1
ATOM 916 O O . SER A 1 104 ? -16.219 -6.391 11.039 1 55.34 104 SER A O 1
ATOM 918 N N . GLY A 1 105 ? -16.969 -5.078 12.484 1 53.78 105 GLY A N 1
ATOM 919 C CA . GLY A 1 105 ? -17.719 -6.199 13.008 1 53.78 105 GLY A CA 1
ATOM 920 C C . GLY A 1 105 ? -18.797 -6.695 12.055 1 53.78 105 GLY A C 1
ATOM 921 O O . GLY A 1 105 ? -18.953 -6.156 10.961 1 53.78 105 GLY A O 1
ATOM 922 N N . ASN A 1 106 ? -19.125 -7.938 12.07 1 58.44 106 ASN A N 1
ATOM 923 C CA . ASN A 1 106 ? -20.234 -8.531 11.32 1 58.44 106 ASN A CA 1
ATOM 924 C C . ASN A 1 106 ? -21.531 -7.75 11.523 1 58.44 106 ASN A C 1
ATOM 926 O O . ASN A 1 106 ? -22.516 -8.297 12.016 1 58.44 106 ASN A O 1
ATOM 930 N N . ASP A 1 107 ? -21.281 -6.371 11.289 1 68.88 107 ASP A N 1
ATOM 931 C CA . ASP A 1 107 ? -22.516 -5.602 11.438 1 68.88 107 ASP A CA 1
ATOM 932 C C . ASP A 1 107 ? -23.109 -5.238 10.078 1 68.88 107 ASP A C 1
ATOM 934 O O . ASP A 1 107 ? -22.375 -4.902 9.148 1 68.88 107 ASP A O 1
ATOM 938 N N . SER A 1 108 ? -24.359 -5.453 9.914 1 74.25 108 SER A N 1
ATOM 939 C CA . SER A 1 108 ? -25.141 -5.23 8.695 1 74.25 108 SER A CA 1
ATOM 940 C C . SER A 1 108 ? -24.938 -3.816 8.164 1 74.25 108 SER A C 1
ATOM 942 O O . SER A 1 108 ? -24.875 -3.605 6.953 1 74.25 108 SER A O 1
ATOM 944 N N . THR A 1 109 ? -24.797 -2.92 9.031 1 76.88 109 THR A N 1
ATOM 945 C CA . THR A 1 109 ? -24.625 -1.531 8.617 1 76.88 109 THR A CA 1
ATOM 946 C C . THR A 1 109 ? -23.281 -1.334 7.926 1 76.88 109 THR A C 1
ATOM 948 O O . THR A 1 109 ? -23.188 -0.618 6.922 1 76.88 109 THR A O 1
ATOM 951 N N . ASP A 1 110 ? -22.359 -2.02 8.359 1 84 110 ASP A N 1
ATOM 952 C CA . ASP A 1 110 ? -21.031 -1.936 7.754 1 84 110 ASP A CA 1
ATOM 953 C C . ASP A 1 110 ? -21.016 -2.568 6.367 1 84 110 ASP A C 1
ATOM 955 O O . ASP A 1 110 ? -20.359 -2.061 5.453 1 84 110 ASP A O 1
A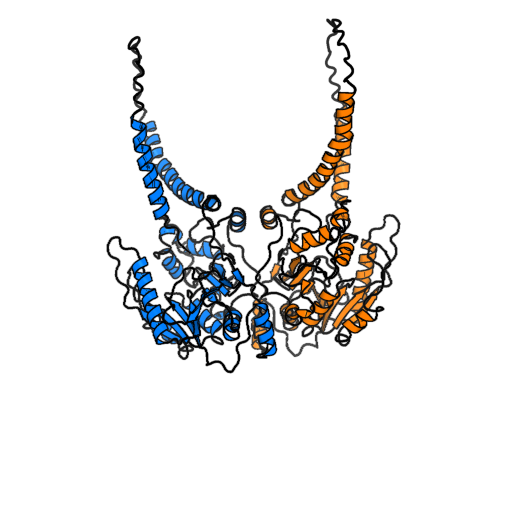TOM 959 N N . ASP A 1 111 ? -21.844 -3.568 6.277 1 87.56 111 ASP A N 1
ATOM 960 C CA . ASP A 1 111 ? -21.906 -4.227 4.977 1 87.56 111 ASP A CA 1
ATOM 961 C C . ASP A 1 111 ? -22.562 -3.328 3.934 1 87.56 111 ASP A C 1
ATOM 963 O O . ASP A 1 111 ? -22.094 -3.24 2.797 1 87.56 111 ASP A O 1
ATOM 967 N N . GLN A 1 112 ? -23.672 -2.715 4.359 1 91.12 112 GLN A N 1
ATOM 968 C CA . GLN A 1 112 ? -24.375 -1.812 3.441 1 91.12 112 GLN A CA 1
ATOM 969 C C . GLN A 1 112 ? -23.453 -0.677 2.994 1 91.12 112 GLN A C 1
ATOM 971 O O . GLN A 1 112 ? -23.406 -0.344 1.81 1 91.12 112 GLN A O 1
ATOM 976 N N . LEU A 1 113 ? -22.75 -0.186 3.916 1 91 113 LEU A N 1
ATOM 977 C CA . LEU A 1 113 ? -21.844 0.917 3.623 1 91 113 LEU A CA 1
ATOM 978 C C . LEU A 1 113 ? -20.734 0.473 2.672 1 91 113 LEU A C 1
ATOM 980 O O . LEU A 1 113 ? -20.5 1.118 1.65 1 91 113 LEU A O 1
ATOM 984 N N . LEU A 1 114 ? -20.125 -0.606 2.992 1 93.06 114 LEU A N 1
ATOM 985 C CA . LEU A 1 114 ? -19 -1.108 2.195 1 93.06 114 LEU A CA 1
ATOM 986 C C . LEU A 1 114 ? -19.453 -1.442 0.777 1 93.06 114 LEU A C 1
ATOM 988 O O . LEU A 1 114 ? -18.797 -1.077 -0.193 1 93.06 114 LEU A O 1
ATOM 992 N N . CYS A 1 115 ? -20.547 -2.133 0.654 1 95.69 115 CYS A N 1
ATOM 993 C CA . CYS A 1 115 ? -21.062 -2.51 -0.657 1 95.69 115 CYS A CA 1
ATOM 994 C C . CYS A 1 115 ? -21.453 -1.276 -1.468 1 95.69 115 CYS A C 1
ATOM 996 O O . CYS A 1 115 ? -21.188 -1.213 -2.67 1 95.69 115 CYS A O 1
ATOM 998 N N . SER A 1 116 ? -21.984 -0.3 -0.819 1 94.38 116 SER A N 1
ATOM 999 C CA . SER A 1 116 ? -22.406 0.917 -1.507 1 94.38 116 SER A CA 1
ATOM 1000 C C . SER A 1 116 ? -21.203 1.664 -2.082 1 94.38 116 SER A C 1
ATOM 1002 O O . SER A 1 116 ? -21.312 2.285 -3.141 1 94.38 116 SER A O 1
ATOM 1004 N N . PHE A 1 117 ? -20.109 1.612 -1.419 1 93.88 117 PHE A N 1
ATOM 1005 C CA . PHE A 1 117 ? -18.891 2.248 -1.918 1 93.88 117 PHE A CA 1
ATOM 1006 C C . PHE A 1 117 ? -18.469 1.646 -3.254 1 93.88 117 PHE A C 1
ATOM 1008 O O . PHE A 1 117 ? -17.875 2.326 -4.086 1 93.88 117 PHE A O 1
ATOM 1015 N N . HIS A 1 118 ? -18.828 0.436 -3.484 1 96.44 118 HIS A N 1
ATOM 1016 C CA . HIS A 1 118 ? -18.438 -0.26 -4.703 1 96.44 118 HIS A CA 1
ATOM 1017 C C . HIS A 1 118 ? -19.547 -0.207 -5.75 1 96.44 118 HIS A C 1
ATOM 1019 O O . HIS A 1 118 ? -19.406 -0.773 -6.836 1 96.44 118 HIS A O 1
ATOM 1025 N N . GLY A 1 119 ? -20.625 0.48 -5.348 1 95.12 119 GLY A N 1
ATOM 1026 C CA . GLY A 1 119 ? -21.781 0.517 -6.227 1 95.12 119 GLY A CA 1
ATOM 1027 C C . GLY A 1 119 ? -22.562 -0.777 -6.227 1 95.12 119 GLY A C 1
ATOM 1028 O O . GLY A 1 119 ? -23.25 -1.092 -7.199 1 95.12 119 GLY A O 1
ATOM 1029 N N . TRP A 1 120 ? -22.328 -1.575 -5.262 1 96.94 120 TRP A N 1
ATOM 1030 C CA . TRP A 1 120 ? -23 -2.867 -5.121 1 96.94 120 TRP A CA 1
ATOM 1031 C C . TRP A 1 120 ? -24.047 -2.828 -4.012 1 96.94 120 TRP A C 1
ATOM 1033 O O . TRP A 1 120 ? -24.375 -1.753 -3.51 1 96.94 120 TRP A O 1
ATOM 1043 N N . ILE A 1 121 ? -24.797 -3.939 -3.752 1 95.06 121 ILE A N 1
ATOM 1044 C CA . ILE A 1 121 ? -25.828 -4.012 -2.719 1 95.06 121 ILE A CA 1
ATOM 1045 C C . ILE A 1 121 ? -25.484 -5.133 -1.736 1 95.06 121 ILE A C 1
ATOM 1047 O O . ILE A 1 121 ? -24.969 -6.18 -2.133 1 95.06 121 ILE A O 1
ATOM 1051 N N . ALA A 1 122 ? -25.734 -4.863 -0.46 1 93.12 122 ALA A N 1
ATOM 1052 C CA . ALA A 1 122 ? -25.484 -5.887 0.556 1 93.12 122 ALA A CA 1
ATOM 1053 C C . ALA A 1 122 ? -26.391 -7.098 0.342 1 93.12 122 ALA A C 1
ATOM 1055 O O . ALA A 1 122 ? -27.562 -6.949 0.025 1 93.12 122 ALA A O 1
ATOM 1056 N N . ARG A 1 123 ? -25.734 -8.266 0.438 1 89.88 123 ARG A N 1
ATOM 1057 C CA . ARG A 1 123 ? -26.516 -9.492 0.29 1 89.88 123 ARG A CA 1
ATOM 1058 C C . ARG A 1 123 ? -27.453 -9.688 1.471 1 89.88 123 ARG A C 1
ATOM 1060 O O . ARG A 1 123 ? -27.094 -9.414 2.615 1 89.88 123 ARG A O 1
ATOM 1067 N N . ASN A 1 124 ? -28.688 -9.992 1.09 1 77.62 124 ASN A N 1
ATOM 1068 C CA . ASN A 1 124 ? -29.703 -10.242 2.111 1 77.62 124 ASN A CA 1
ATOM 1069 C C . ASN A 1 124 ? -29.562 -11.641 2.701 1 77.62 124 ASN A C 1
ATOM 1071 O O . ASN A 1 124 ? -29.156 -12.578 2.008 1 77.62 124 ASN A O 1
ATOM 1075 N N . ASN A 1 125 ? -29.469 -11.805 4.105 1 62.78 125 ASN A N 1
ATOM 1076 C CA . ASN A 1 125 ? -29.375 -13.086 4.801 1 62.78 125 ASN A CA 1
ATOM 1077 C C . ASN A 1 125 ? -30.359 -14.102 4.23 1 62.78 125 ASN A C 1
ATOM 1079 O O . ASN A 1 125 ? -30.328 -15.273 4.602 1 62.78 125 ASN A O 1
ATOM 1083 N N . ARG A 1 126 ? -31.406 -13.648 3.492 1 52.44 126 ARG A N 1
ATOM 1084 C CA . ARG A 1 126 ? -32.438 -14.586 3.062 1 52.44 126 ARG A CA 1
ATOM 1085 C C . ARG A 1 126 ? -31.984 -15.383 1.845 1 52.44 126 ARG A C 1
ATOM 1087 O O . ARG A 1 126 ? -32.656 -16.312 1.403 1 52.44 126 ARG A O 1
ATOM 1094 N N . GLN A 1 127 ? -30.953 -14.961 1.122 1 57.31 127 GLN A N 1
ATOM 1095 C CA . GLN A 1 127 ? -30.562 -15.672 -0.091 1 57.31 127 GLN A CA 1
ATOM 1096 C C . GLN A 1 127 ? -29.875 -17 0.243 1 57.31 127 GLN A C 1
ATOM 1098 O O . GLN A 1 127 ? -29.266 -17.125 1.308 1 57.31 127 GLN A O 1
ATOM 1103 N N . PRO A 1 128 ? -30.25 -18.094 -0.606 1 61.59 128 PRO A N 1
ATOM 1104 C CA . PRO A 1 128 ? -29.609 -19.391 -0.428 1 61.59 128 PRO A CA 1
ATOM 1105 C C . PRO A 1 128 ? -28.125 -19.281 -0.129 1 61.59 128 PRO A C 1
ATOM 1107 O O . PRO A 1 128 ? -27.484 -18.297 -0.5 1 61.59 128 PRO A O 1
ATOM 1110 N N . ASN A 1 129 ? -27.578 -20.188 0.672 1 79.88 129 ASN A N 1
ATOM 1111 C CA . ASN A 1 129 ? -26.219 -20.297 1.168 1 79.88 129 ASN A CA 1
ATOM 1112 C C . ASN A 1 129 ? -25.203 -20.375 0.023 1 79.88 129 ASN A C 1
ATOM 1114 O O . ASN A 1 129 ? -24.953 -21.453 -0.515 1 79.88 129 ASN A O 1
ATOM 1118 N N . ILE A 1 130 ? -24.828 -19.266 -0.604 1 90.94 130 ILE A N 1
ATOM 1119 C CA . ILE A 1 130 ? -23.812 -19.203 -1.655 1 90.94 130 ILE A CA 1
ATOM 1120 C C . ILE A 1 130 ? -22.469 -19.672 -1.106 1 90.94 130 ILE A C 1
ATOM 1122 O O . ILE A 1 130 ? -22.047 -19.25 -0.02 1 90.94 130 ILE A O 1
ATOM 1126 N N . LYS A 1 131 ? -21.891 -20.609 -1.896 1 96.69 131 LYS A N 1
ATOM 1127 C CA . LYS A 1 131 ? -20.578 -21.109 -1.503 1 96.69 131 LYS A CA 1
ATOM 1128 C C . LYS A 1 131 ? -19.469 -20.406 -2.283 1 96.69 131 LYS A C 1
ATOM 1130 O O . LYS A 1 131 ? -19.672 -20 -3.434 1 96.69 131 LYS A O 1
ATOM 1135 N N . VAL A 1 132 ? -18.375 -20.25 -1.631 1 98.25 132 VAL A N 1
ATOM 1136 C CA . VAL A 1 132 ? -17.156 -19.781 -2.289 1 98.25 132 VAL A CA 1
ATOM 1137 C C . VAL A 1 132 ? -16.219 -20.969 -2.547 1 98.25 132 VAL A C 1
ATOM 1139 O O . VAL A 1 132 ? -15.852 -21.688 -1.617 1 98.25 132 VAL A O 1
ATOM 1142 N N . ILE A 1 133 ? -15.898 -21.172 -3.785 1 98.75 133 ILE A N 1
ATOM 1143 C CA . ILE A 1 133 ? -15.008 -22.25 -4.207 1 98.75 133 ILE A CA 1
ATOM 1144 C C . ILE A 1 133 ? -13.711 -21.672 -4.766 1 98.75 133 ILE A C 1
ATOM 1146 O O . ILE A 1 133 ? -13.742 -20.828 -5.668 1 98.75 133 ILE A O 1
ATOM 1150 N N . ASP A 1 134 ? -12.664 -22.047 -4.203 1 98.88 134 ASP A N 1
ATOM 1151 C CA . ASP A 1 134 ? -11.336 -21.625 -4.648 1 98.88 134 ASP A CA 1
ATOM 1152 C C . ASP A 1 134 ? -10.656 -22.734 -5.449 1 98.88 134 ASP A C 1
ATOM 1154 O O . ASP A 1 134 ? -10.266 -23.766 -4.891 1 98.88 134 ASP A O 1
ATOM 1158 N N . ALA A 1 135 ? -10.477 -22.469 -6.734 1 98.62 135 ALA A N 1
ATOM 1159 C CA . ALA A 1 135 ? -9.945 -23.5 -7.625 1 98.62 135 ALA A CA 1
ATOM 1160 C C . ALA A 1 135 ? -8.594 -23.094 -8.188 1 98.62 135 ALA A C 1
ATOM 1162 O O . ALA A 1 135 ? -8.438 -21.984 -8.711 1 98.62 135 ALA A O 1
ATOM 1163 N N . PHE A 1 136 ? -7.621 -23.969 -8.086 1 97.31 136 PHE A N 1
ATOM 1164 C CA . PHE A 1 136 ? -6.301 -23.672 -8.625 1 97.31 136 PHE A CA 1
ATOM 1165 C C . PHE A 1 136 ? -5.605 -24.922 -9.117 1 97.31 136 PHE A C 1
ATOM 1167 O O . PHE A 1 136 ? -5.879 -26.031 -8.625 1 97.31 136 PHE A O 1
ATOM 1174 N N . LEU A 1 137 ? -4.789 -24.75 -10.109 1 94.88 137 LEU A N 1
ATOM 1175 C CA . LEU A 1 137 ? -3.918 -25.812 -10.586 1 94.88 137 LEU A CA 1
ATOM 1176 C C . LEU A 1 137 ? -2.664 -25.906 -9.719 1 94.88 137 LEU A C 1
ATOM 1178 O O . LEU A 1 137 ? -2.068 -24.891 -9.359 1 94.88 137 LEU A O 1
ATOM 1182 N N . PHE A 1 138 ? -2.312 -27.141 -9.344 1 93.5 138 PHE A N 1
ATOM 1183 C CA . PHE A 1 138 ? -1.182 -27.312 -8.438 1 93.5 138 PHE A CA 1
ATOM 1184 C C . PHE A 1 138 ? -0.05 -28.078 -9.117 1 93.5 138 PHE A C 1
ATOM 1186 O O . PHE A 1 138 ? -0.292 -29.047 -9.844 1 93.5 138 PHE A O 1
ATOM 1193 N N . SER A 1 139 ? 1.118 -27.594 -8.828 1 87.56 139 SER A N 1
ATOM 1194 C CA . SER A 1 139 ? 2.311 -28.297 -9.289 1 87.56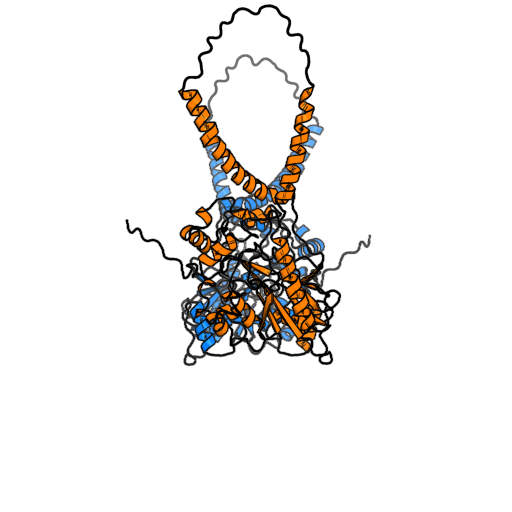 139 SER A CA 1
ATOM 1195 C C . SER A 1 139 ? 3.322 -28.469 -8.164 1 87.56 139 SER A C 1
ATOM 1197 O O . SER A 1 139 ? 3.256 -29.438 -7.398 1 87.56 139 SER A O 1
ATOM 1199 N N . LEU A 1 140 ? 4.117 -27.391 -7.762 1 86.88 140 LEU A N 1
ATOM 1200 C CA . LEU A 1 140 ? 5.215 -27.562 -6.812 1 86.88 140 LEU A CA 1
ATOM 1201 C C . LEU A 1 140 ? 5.164 -26.5 -5.727 1 86.88 140 LEU A C 1
ATOM 1203 O O . LEU A 1 140 ? 5.969 -26.531 -4.789 1 86.88 140 LEU A O 1
ATOM 1207 N N . GLU A 1 141 ? 4.215 -25.719 -5.738 1 92.31 141 GLU A N 1
ATOM 1208 C CA . GLU A 1 141 ? 4.219 -24.547 -4.859 1 92.31 141 GLU A CA 1
ATOM 1209 C C . GLU A 1 141 ? 3.582 -24.875 -3.512 1 92.31 141 GLU A C 1
ATOM 1211 O O . GLU A 1 141 ? 2.65 -24.188 -3.078 1 92.31 141 GLU A O 1
ATOM 1216 N N . PHE A 1 142 ? 4.195 -25.766 -2.736 1 94.69 142 PHE A N 1
ATOM 1217 C CA . PHE A 1 142 ? 3.629 -26.281 -1.491 1 94.69 142 PHE A CA 1
ATOM 1218 C C . PHE A 1 142 ? 3.498 -25.156 -0.464 1 94.69 142 PHE A C 1
ATOM 1220 O O . PHE A 1 142 ? 2.469 -25.031 0.203 1 94.69 142 PHE A O 1
ATOM 1227 N N . ASP A 1 143 ? 4.504 -24.375 -0.348 1 96.75 143 ASP A N 1
ATOM 1228 C CA . ASP A 1 143 ? 4.504 -23.312 0.661 1 96.75 143 ASP A CA 1
ATOM 1229 C C . ASP A 1 143 ? 3.445 -22.266 0.355 1 96.75 143 ASP A C 1
ATOM 1231 O O . ASP A 1 143 ? 2.682 -21.859 1.238 1 96.75 143 ASP A O 1
ATOM 1235 N N . LEU A 1 144 ? 3.371 -21.828 -0.869 1 97.38 144 LEU A N 1
ATOM 1236 C CA . LEU A 1 144 ? 2.377 -20.828 -1.251 1 97.38 144 LEU A CA 1
ATOM 1237 C C . LEU A 1 144 ? 0.967 -21.406 -1.15 1 97.38 144 LEU A C 1
ATOM 1239 O O . LEU A 1 144 ? 0.021 -20.688 -0.824 1 97.38 144 LEU A O 1
ATOM 1243 N N . LEU A 1 145 ? 0.861 -22.734 -1.472 1 97.31 145 LEU A N 1
ATOM 1244 C CA . LEU A 1 145 ? -0.436 -23.375 -1.296 1 97.31 145 LEU A CA 1
ATOM 1245 C C . LEU A 1 145 ? -0.895 -23.297 0.156 1 97.31 145 LEU A C 1
ATOM 1247 O O . LEU A 1 145 ? -2.043 -22.938 0.427 1 97.31 145 LEU A O 1
ATOM 1251 N N . GLU A 1 146 ? -0.017 -23.625 1.042 1 97.5 146 GLU A N 1
ATOM 1252 C CA . GLU A 1 146 ? -0.36 -23.578 2.461 1 97.5 146 GLU A CA 1
ATOM 1253 C C . GLU A 1 146 ? -0.756 -22.156 2.881 1 97.5 146 GLU A C 1
ATOM 1255 O O . GLU A 1 146 ? -1.746 -21.969 3.592 1 97.5 146 GLU A O 1
ATOM 1260 N N . ILE A 1 147 ? -0.002 -21.188 2.488 1 97.81 147 ILE A N 1
ATOM 1261 C CA . ILE A 1 147 ? -0.286 -19.797 2.812 1 97.81 147 ILE A CA 1
ATOM 1262 C C . ILE A 1 147 ? -1.653 -19.406 2.258 1 97.81 147 ILE A C 1
ATOM 1264 O O . ILE A 1 147 ? -2.459 -18.781 2.957 1 97.81 147 ILE A O 1
ATOM 1268 N N . ARG A 1 148 ? -1.933 -19.766 0.999 1 98.31 148 ARG A N 1
ATOM 1269 C CA . ARG A 1 148 ? -3.201 -19.453 0.349 1 98.31 148 ARG A CA 1
ATOM 1270 C C . ARG A 1 148 ? -4.371 -20.062 1.11 1 98.31 148 ARG A C 1
ATOM 1272 O O . ARG A 1 148 ? -5.359 -19.391 1.391 1 98.31 148 ARG A O 1
ATOM 1279 N N . LEU A 1 149 ? -4.262 -21.375 1.479 1 98.38 149 LEU A N 1
ATOM 1280 C CA . LEU A 1 149 ? -5.32 -22.078 2.209 1 98.38 149 LEU A CA 1
ATOM 1281 C C . LEU A 1 149 ? -5.59 -21.391 3.547 1 98.38 149 LEU A C 1
ATOM 1283 O O . LEU A 1 149 ? -6.742 -21.109 3.881 1 98.38 149 LEU A O 1
ATOM 1287 N N . ARG A 1 150 ? -4.559 -21.062 4.234 1 97.31 150 ARG A N 1
ATOM 1288 C CA . ARG A 1 150 ? -4.711 -20.469 5.555 1 97.31 150 ARG A CA 1
ATOM 1289 C C . ARG A 1 150 ? -5.266 -19.047 5.445 1 97.31 150 ARG A C 1
ATOM 1291 O O . ARG A 1 150 ? -6.121 -18.656 6.238 1 97.31 150 ARG A O 1
ATOM 1298 N N . GLU A 1 151 ? -4.754 -18.297 4.531 1 96.81 151 GLU A N 1
ATOM 1299 C CA . GLU A 1 151 ? -5.195 -16.922 4.34 1 96.81 151 GLU A CA 1
ATOM 1300 C C . GLU A 1 151 ? -6.688 -16.859 4.023 1 96.81 151 GLU A C 1
ATOM 1302 O O . GLU A 1 151 ? -7.402 -16 4.551 1 96.81 151 GLU A O 1
ATOM 1307 N N . LEU A 1 152 ? -7.191 -17.781 3.219 1 98.12 152 LEU A N 1
ATOM 1308 C CA . LEU A 1 152 ? -8.555 -17.688 2.695 1 98.12 152 LEU A CA 1
ATOM 1309 C C . LEU A 1 152 ? -9.492 -18.609 3.469 1 98.12 152 LEU A C 1
ATOM 1311 O O . LEU A 1 152 ? -10.688 -18.672 3.184 1 98.12 152 LEU A O 1
ATOM 1315 N N . TRP A 1 153 ? -9 -19.297 4.461 1 97.75 153 TRP A N 1
ATOM 1316 C CA . TRP A 1 153 ? -9.727 -20.328 5.188 1 97.75 153 TRP A CA 1
ATOM 1317 C C . TRP A 1 153 ? -11.062 -19.812 5.688 1 97.75 153 TRP A C 1
ATOM 1319 O O . TRP A 1 153 ? -12.094 -20.484 5.555 1 97.75 153 TRP A O 1
ATOM 1329 N N . PRO A 1 154 ? -11.117 -18.562 6.238 1 95.19 154 PRO A N 1
ATOM 1330 C CA . PRO A 1 154 ? -12.375 -18.109 6.824 1 95.19 154 PRO A CA 1
ATOM 1331 C C . PRO A 1 154 ? -13.438 -17.797 5.773 1 95.19 154 PRO A C 1
ATOM 1333 O O . PRO A 1 154 ? -14.633 -17.734 6.09 1 95.19 154 PRO A O 1
ATOM 1336 N N . VAL A 1 155 ? -13.031 -17.625 4.547 1 96.69 155 VAL A N 1
ATOM 1337 C CA . VAL A 1 155 ? -13.992 -17.062 3.609 1 96.69 155 VAL A CA 1
ATOM 1338 C C . VAL A 1 155 ? -14.219 -18.016 2.447 1 96.69 155 VAL A C 1
ATOM 1340 O O . VAL A 1 155 ? -15.039 -17.75 1.563 1 96.69 155 VAL A O 1
ATOM 1343 N N . VAL A 1 156 ? -13.555 -19.109 2.396 1 98.31 156 VAL A N 1
ATOM 1344 C CA . VAL A 1 156 ? -13.719 -20.109 1.343 1 98.31 156 VAL A CA 1
ATOM 1345 C C . VAL A 1 156 ? -14.367 -21.359 1.915 1 98.31 156 VAL A C 1
ATOM 1347 O O . VAL A 1 156 ? -14.023 -21.812 3.012 1 98.31 156 VAL A O 1
ATOM 1350 N N . ASP A 1 157 ? -15.281 -21.953 1.165 1 98.19 157 ASP A N 1
ATOM 1351 C CA . ASP A 1 157 ? -16 -23.141 1.617 1 98.19 157 ASP A CA 1
ATOM 1352 C C . ASP A 1 157 ? -15.352 -24.406 1.086 1 98.19 157 ASP A C 1
ATOM 1354 O O . ASP A 1 157 ? -15.312 -25.438 1.778 1 98.19 157 ASP A O 1
ATOM 1358 N N . ILE A 1 158 ? -14.859 -24.359 -0.105 1 98.62 158 ILE A N 1
ATOM 1359 C CA . ILE A 1 158 ? -14.242 -25.516 -0.742 1 98.62 158 ILE A CA 1
ATOM 1360 C C . ILE A 1 158 ? -13 -25.078 -1.512 1 98.62 158 ILE A C 1
ATOM 1362 O O . ILE A 1 158 ? -13.055 -24.125 -2.299 1 98.62 158 ILE A O 1
ATOM 1366 N N . PHE A 1 159 ? -11.93 -25.75 -1.251 1 98.75 159 PHE A N 1
ATOM 1367 C CA . PHE A 1 159 ? -10.727 -25.609 -2.061 1 98.75 159 PHE A CA 1
ATOM 1368 C C . PHE A 1 159 ? -10.578 -26.781 -3.02 1 98.75 159 PHE A C 1
ATOM 1370 O O . PHE A 1 159 ? -10.695 -27.938 -2.613 1 98.75 159 PHE A O 1
ATOM 1377 N N . ILE A 1 160 ? -10.328 -26.484 -4.273 1 98.44 160 ILE A N 1
ATOM 1378 C CA . ILE A 1 160 ? -10.086 -27.516 -5.27 1 98.44 160 ILE A CA 1
ATOM 1379 C C . ILE A 1 160 ? -8.656 -27.422 -5.793 1 98.44 160 ILE A C 1
ATOM 1381 O O . ILE A 1 160 ? -8.297 -26.438 -6.453 1 98.44 160 ILE A O 1
ATOM 1385 N N . ALA A 1 161 ? -7.895 -28.391 -5.484 1 97.31 161 ALA A N 1
ATOM 1386 C CA . ALA A 1 161 ? -6.551 -28.5 -6.051 1 97.31 161 ALA A CA 1
ATOM 1387 C C . ALA A 1 161 ? -6.508 -29.562 -7.148 1 97.31 161 ALA A C 1
ATOM 1389 O O . ALA A 1 161 ? -6.828 -30.719 -6.906 1 97.31 161 ALA A O 1
ATOM 1390 N N . MET A 1 162 ? -6.129 -29.172 -8.344 1 96.62 162 MET A N 1
ATOM 1391 C CA . MET A 1 162 ? -6.02 -30.094 -9.469 1 96.62 162 MET A CA 1
ATOM 1392 C C . MET A 1 162 ? -4.559 -30.344 -9.828 1 96.62 162 MET A C 1
ATOM 1394 O O . MET A 1 162 ? -3.803 -29.406 -10.07 1 96.62 162 MET A O 1
ATOM 1398 N N . GLU A 1 163 ? -4.148 -31.531 -9.82 1 94.62 163 GLU A N 1
ATOM 1399 C CA . GLU A 1 163 ? -2.803 -31.906 -10.227 1 94.62 163 GLU A CA 1
ATOM 1400 C C . GLU A 1 163 ? -2.842 -32.906 -11.383 1 94.62 163 GLU A C 1
ATOM 1402 O O . GLU A 1 163 ? -3.902 -33.438 -11.719 1 94.62 163 GLU A O 1
ATOM 1407 N N . ALA A 1 164 ? -1.772 -33 -12.047 1 94.25 164 ALA A N 1
ATOM 1408 C CA . ALA A 1 164 ? -1.617 -33.969 -13.133 1 94.25 164 ALA A CA 1
ATOM 1409 C C . ALA A 1 164 ? -0.311 -34.75 -12.992 1 94.25 164 ALA A C 1
ATOM 1411 O O . ALA A 1 164 ? 0.599 -34.312 -12.281 1 94.25 164 ALA A O 1
ATOM 1412 N N . ASN A 1 165 ? -0.254 -35.875 -13.672 1 92.25 165 ASN A N 1
ATOM 1413 C CA . ASN A 1 165 ? 0.944 -36.719 -13.609 1 92.25 165 ASN A CA 1
ATOM 1414 C C . ASN A 1 165 ? 1.901 -36.406 -14.75 1 92.25 165 ASN A C 1
ATOM 1416 O O . ASN A 1 165 ? 2.834 -37.156 -15.008 1 92.25 165 ASN A O 1
ATOM 1420 N N . ARG A 1 166 ? 1.588 -35.344 -15.453 1 91.5 166 ARG A N 1
ATOM 1421 C CA . ARG A 1 166 ? 2.471 -34.875 -16.5 1 91.5 166 ARG A CA 1
ATOM 1422 C C . ARG A 1 166 ? 2.529 -33.344 -16.516 1 91.5 166 ARG A C 1
ATOM 1424 O O . ARG A 1 166 ? 1.586 -32.688 -16.078 1 91.5 166 ARG A O 1
ATOM 1431 N N . THR A 1 167 ? 3.697 -32.844 -16.922 1 88.62 167 THR A N 1
ATOM 1432 C CA . THR A 1 167 ? 3.793 -31.406 -17.172 1 88.62 167 THR A CA 1
ATOM 1433 C C . THR A 1 167 ? 3.096 -31.031 -18.469 1 88.62 167 THR A C 1
ATOM 1435 O O . THR A 1 167 ? 2.67 -31.906 -19.234 1 88.62 167 THR A O 1
ATOM 1438 N N . PHE A 1 168 ? 2.943 -29.781 -18.719 1 87.75 168 PHE A N 1
ATOM 1439 C CA . PHE A 1 168 ? 2.338 -29.328 -19.969 1 87.75 168 PHE A CA 1
ATOM 1440 C C . PHE A 1 168 ? 3.191 -29.75 -21.156 1 87.75 168 PHE A C 1
ATOM 1442 O O . PHE A 1 168 ? 2.678 -29.922 -22.266 1 87.75 168 PHE A O 1
ATOM 1449 N N . ASN A 1 169 ? 4.484 -30 -20.922 1 84.88 169 ASN A N 1
ATOM 1450 C CA . ASN A 1 169 ? 5.387 -30.469 -21.969 1 84.88 169 ASN A CA 1
ATOM 1451 C C . ASN A 1 169 ? 5.281 -31.969 -22.172 1 84.88 169 ASN A C 1
ATOM 1453 O O . ASN A 1 169 ? 5.988 -32.531 -23 1 84.88 169 ASN A O 1
ATOM 1457 N N . GLY A 1 170 ? 4.531 -32.562 -21.344 1 88.12 170 GLY A N 1
ATOM 1458 C CA . GLY A 1 170 ? 4.281 -34 -21.531 1 88.12 170 GLY A CA 1
ATOM 1459 C C . GLY A 1 170 ? 5.211 -34.875 -20.719 1 88.12 170 GLY A C 1
ATOM 1460 O O . GLY A 1 170 ? 5.137 -36.094 -20.797 1 88.12 170 GLY A O 1
ATOM 1461 N N . GLN A 1 171 ? 6.012 -34.312 -19.938 1 87.25 171 GLN A N 1
ATOM 1462 C CA . GLN A 1 171 ? 6.93 -35.094 -19.125 1 87.25 171 GLN A CA 1
ATOM 1463 C C . GLN A 1 171 ? 6.23 -35.625 -17.875 1 87.25 171 GLN A C 1
ATOM 1465 O O . GLN A 1 171 ? 5.414 -34.906 -17.266 1 87.25 171 GLN A O 1
ATOM 1470 N N . SER A 1 172 ? 6.617 -36.812 -17.531 1 89.75 172 SER A N 1
ATOM 1471 C CA . SER A 1 172 ? 6 -37.469 -16.375 1 89.75 172 SER A CA 1
ATOM 1472 C C . SER A 1 172 ? 6.43 -36.781 -15.078 1 89.75 172 SER A C 1
ATOM 1474 O O . SER A 1 172 ? 7.586 -36.375 -14.945 1 89.75 172 SER A O 1
ATOM 1476 N N . LYS A 1 173 ? 5.562 -36.656 -14.18 1 86.56 173 LYS A N 1
ATOM 1477 C CA . LYS A 1 173 ? 5.828 -36.156 -12.828 1 86.56 173 LYS A CA 1
ATOM 1478 C C . LYS A 1 173 ? 4.914 -36.812 -11.805 1 86.56 173 LYS A C 1
ATOM 1480 O O . LYS A 1 173 ? 3.834 -37.312 -12.156 1 86.56 173 LYS A O 1
ATOM 1485 N N . PRO A 1 174 ? 5.32 -36.938 -10.609 1 87.94 174 PRO A N 1
ATOM 1486 C CA . PRO A 1 174 ? 4.465 -37.562 -9.594 1 87.94 174 PRO A CA 1
ATOM 1487 C C . PRO A 1 174 ? 3.27 -36.688 -9.211 1 87.94 174 PRO A C 1
ATOM 1489 O O . PRO A 1 174 ? 3.285 -35.469 -9.438 1 87.94 174 PRO A O 1
ATOM 1492 N N . LEU A 1 175 ? 2.285 -37.406 -8.758 1 91.75 175 LEU A N 1
ATOM 1493 C CA . LEU A 1 175 ? 1.212 -36.719 -8.062 1 91.75 175 LEU A CA 1
ATOM 1494 C C . LEU A 1 175 ? 1.62 -36.375 -6.625 1 91.75 175 LEU A C 1
ATOM 1496 O O . LEU A 1 175 ? 1.641 -37.281 -5.77 1 91.75 175 LEU A O 1
ATOM 1500 N N . TRP A 1 176 ? 1.845 -35.188 -6.395 1 88.81 176 TRP A N 1
ATOM 1501 C CA . TRP A 1 176 ? 2.471 -34.781 -5.141 1 88.81 176 TRP A CA 1
ATOM 1502 C C . TRP A 1 176 ? 1.475 -34.844 -3.988 1 88.81 176 TRP A C 1
ATOM 1504 O O . TRP A 1 176 ? 1.738 -35.469 -2.963 1 88.81 176 TRP A O 1
ATOM 1514 N N . LEU A 1 177 ? 0.32 -34.25 -4.121 1 90.88 177 LEU A N 1
ATOM 1515 C CA . LEU A 1 177 ? -0.647 -34.094 -3.041 1 90.88 177 LEU A CA 1
ATOM 1516 C C . LEU A 1 177 ? -1.403 -35.406 -2.799 1 90.88 177 LEU A C 1
ATOM 1518 O O . LEU A 1 177 ? -1.713 -35.719 -1.653 1 90.88 177 LEU A O 1
ATOM 1522 N N . ARG A 1 178 ? -1.56 -36.125 -3.842 1 85.94 178 ARG A N 1
ATOM 1523 C CA . ARG A 1 178 ? -2.398 -37.312 -3.738 1 85.94 178 ARG A CA 1
ATOM 1524 C C . ARG A 1 178 ? -1.58 -38.531 -3.297 1 85.94 178 ARG A C 1
ATOM 1526 O O . ARG A 1 178 ? -2.059 -39.344 -2.523 1 85.94 178 ARG A O 1
ATOM 1533 N N . GLU A 1 179 ? -0.349 -38.562 -3.777 1 85.38 179 GLU A N 1
ATOM 1534 C CA . GLU A 1 179 ? 0.333 -39.844 -3.645 1 85.38 179 GLU A CA 1
ATOM 1535 C C . GLU A 1 179 ? 1.519 -39.75 -2.689 1 85.38 179 GLU A C 1
ATOM 1537 O O . GLU A 1 179 ? 1.99 -40.75 -2.168 1 85.38 179 GLU A O 1
ATOM 1542 N N . GLN A 1 180 ? 1.957 -38.594 -2.469 1 85.38 180 GLN A N 1
ATOM 1543 C CA . GLN A 1 180 ? 3.139 -38.469 -1.619 1 85.38 180 GLN A CA 1
ATOM 1544 C C . GLN A 1 180 ? 2.748 -38.219 -0.166 1 85.38 180 GLN A C 1
ATOM 1546 O O . GLN A 1 180 ? 2.238 -37.156 0.165 1 85.38 180 GLN A O 1
ATOM 1551 N N . GLN A 1 181 ? 3.062 -39.125 0.692 1 83.75 181 GLN A N 1
ATOM 1552 C CA . GLN A 1 181 ? 2.623 -39.125 2.084 1 83.75 181 GLN A CA 1
ATOM 1553 C C . GLN A 1 181 ? 3.078 -37.875 2.814 1 83.75 181 GLN A C 1
ATOM 1555 O O . GLN A 1 181 ? 2.348 -37.344 3.646 1 83.75 181 GLN A O 1
ATOM 1560 N N . GLN A 1 182 ? 4.211 -37.5 2.555 1 84.56 182 GLN A N 1
ATOM 1561 C CA . GLN A 1 182 ? 4.762 -36.312 3.221 1 84.56 182 GLN A CA 1
ATOM 1562 C C . GLN A 1 182 ? 3.879 -35.094 3 1 84.56 182 GLN A C 1
ATOM 1564 O O . GLN A 1 182 ? 3.672 -34.281 3.918 1 84.56 182 GLN A O 1
ATOM 1569 N N . PHE A 1 183 ? 3.367 -35.062 1.867 1 85.12 183 PHE A N 1
ATOM 1570 C CA . PHE A 1 183 ? 2.582 -33.875 1.555 1 85.12 183 PHE A CA 1
ATOM 1571 C C . PHE A 1 183 ? 1.129 -34.062 1.972 1 85.12 183 PHE A C 1
ATOM 1573 O O . PHE A 1 183 ? 0.469 -33.094 2.387 1 85.12 183 PHE A O 1
ATOM 1580 N N . THR A 1 184 ? 0.749 -35.281 1.962 1 84.69 184 THR A N 1
ATOM 1581 C CA . THR A 1 184 ? -0.591 -35.562 2.475 1 84.69 184 THR A CA 1
ATOM 1582 C C . THR A 1 184 ? -0.686 -35.188 3.953 1 84.69 184 THR A C 1
ATOM 1584 O O . THR A 1 184 ? -1.683 -34.625 4.395 1 84.69 184 THR A O 1
ATOM 1587 N N . LYS A 1 185 ? 0.296 -35.438 4.648 1 91.56 185 LYS A N 1
ATOM 1588 C CA . LYS A 1 185 ? 0.329 -35.125 6.074 1 91.56 185 LYS A CA 1
ATOM 1589 C C . LYS A 1 185 ? 0.401 -33.625 6.301 1 91.56 185 LYS A C 1
ATOM 1591 O O . LYS A 1 185 ? -0.236 -33.094 7.215 1 91.56 185 LYS A O 1
ATOM 1596 N N . ARG A 1 186 ? 1.109 -32.969 5.457 1 93.81 186 ARG A N 1
ATOM 1597 C CA . ARG A 1 186 ? 1.295 -31.516 5.574 1 93.81 186 ARG A CA 1
ATOM 1598 C C . ARG A 1 186 ? -0.038 -30.781 5.465 1 93.81 186 ARG A C 1
ATOM 1600 O O . ARG A 1 186 ? -0.249 -29.766 6.129 1 93.81 186 ARG A O 1
ATOM 1607 N N . PHE A 1 187 ? -0.948 -31.344 4.672 1 96.12 187 PHE A N 1
ATOM 1608 C CA . PHE A 1 187 ? -2.188 -30.625 4.398 1 96.12 187 PHE A CA 1
ATOM 1609 C C . PHE A 1 187 ? -3.375 -31.328 5.043 1 96.12 187 PHE A C 1
ATOM 1611 O O . PHE A 1 187 ? -4.527 -31.047 4.711 1 96.12 187 PHE A O 1
ATOM 1618 N N . GLU A 1 188 ? -3.084 -32.188 5.973 1 95.5 188 GLU A N 1
ATOM 1619 C CA . GLU A 1 188 ? -4.141 -32.938 6.652 1 95.5 188 GLU A CA 1
ATOM 1620 C C . GLU A 1 188 ? -5.094 -32 7.383 1 95.5 188 GLU A C 1
ATOM 1622 O O . GLU A 1 188 ? -6.301 -32.25 7.438 1 95.5 188 GLU A O 1
ATOM 1627 N N . TRP A 1 189 ? -4.574 -30.938 7.945 1 96.06 189 TRP A N 1
ATOM 1628 C CA . TRP A 1 189 ? -5.379 -29.969 8.695 1 96.06 189 TRP A CA 1
ATOM 1629 C C . TRP A 1 189 ? -6.461 -29.359 7.812 1 96.06 189 TRP A C 1
ATOM 1631 O O . TRP A 1 189 ? -7.473 -28.859 8.312 1 96.06 189 TRP A O 1
ATOM 1641 N N . ALA A 1 190 ? -6.266 -29.422 6.465 1 97.56 190 ALA A N 1
ATOM 1642 C CA . ALA A 1 190 ? -7.168 -28.734 5.539 1 97.56 190 ALA A CA 1
ATOM 1643 C C . ALA A 1 190 ? -8.148 -29.719 4.91 1 97.56 190 ALA A C 1
ATOM 1645 O O . ALA A 1 190 ? -8.906 -29.359 4.008 1 97.56 190 ALA A O 1
ATOM 1646 N N . SER A 1 191 ? -8.211 -30.906 5.383 1 95.62 191 SER A N 1
ATOM 1647 C CA . SER A 1 191 ? -8.953 -31.984 4.734 1 95.62 191 SER A CA 1
ATOM 1648 C C . SER A 1 191 ? -10.453 -31.688 4.711 1 95.62 191 SER A C 1
ATOM 1650 O O . SER A 1 191 ? -11.172 -32.188 3.848 1 95.62 191 SER A O 1
ATOM 1652 N N . GLU A 1 192 ? -10.883 -30.859 5.621 1 97.19 192 GLU A N 1
ATOM 1653 C CA . GLU A 1 192 ? -12.305 -30.531 5.695 1 97.19 192 GLU A CA 1
ATOM 1654 C C . GLU A 1 192 ? -12.758 -29.766 4.461 1 97.19 192 GLU A C 1
ATOM 1656 O O . GLU A 1 192 ? -13.891 -29.938 4 1 97.19 192 GLU A O 1
ATOM 1661 N N . LYS A 1 193 ? -11.875 -28.938 3.934 1 98.25 193 LYS A N 1
ATOM 1662 C CA . LYS A 1 193 ? -12.281 -28.047 2.852 1 98.25 193 LYS A CA 1
ATOM 1663 C C . LYS A 1 193 ? -11.492 -28.328 1.576 1 98.25 193 LYS A C 1
ATOM 1665 O O . LYS A 1 193 ? -11.938 -28 0.477 1 98.25 193 LYS A O 1
ATOM 1670 N N . LEU A 1 194 ? -10.359 -28.922 1.674 1 97.94 194 LEU A N 1
ATOM 1671 C CA . LEU A 1 194 ? -9.477 -29.125 0.531 1 97.94 194 LEU A CA 1
ATOM 1672 C C . LEU A 1 194 ? -9.789 -30.438 -0.171 1 97.94 194 LEU A C 1
ATOM 1674 O O . LEU A 1 194 ? -9.68 -31.516 0.434 1 97.94 194 LEU A O 1
ATOM 1678 N N . LYS A 1 195 ? -10.164 -30.359 -1.36 1 97.31 195 LYS A N 1
ATOM 1679 C CA . LYS A 1 195 ? -10.375 -31.516 -2.223 1 97.31 195 LYS A CA 1
ATOM 1680 C C . LYS A 1 195 ? -9.305 -31.609 -3.305 1 97.31 195 LYS A C 1
ATOM 1682 O O . LYS A 1 195 ? -9.102 -30.656 -4.062 1 97.31 195 LYS A O 1
ATOM 1687 N N . ILE A 1 196 ? -8.688 -32.781 -3.348 1 96.12 196 ILE A N 1
ATOM 1688 C CA . ILE A 1 196 ? -7.594 -32.969 -4.289 1 96.12 196 ILE A CA 1
ATOM 1689 C C . ILE A 1 196 ? -8.062 -33.875 -5.441 1 96.12 196 ILE A C 1
ATOM 1691 O O . ILE A 1 196 ? -8.602 -34.938 -5.219 1 96.12 196 ILE A O 1
ATOM 1695 N N . PHE A 1 197 ? -7.887 -33.312 -6.648 1 96.25 197 PHE A N 1
ATOM 1696 C CA . PHE A 1 197 ? -8.258 -34.062 -7.848 1 96.25 197 PHE A CA 1
ATOM 1697 C C . PHE A 1 197 ? -7.055 -34.25 -8.766 1 96.25 197 PHE A C 1
ATOM 1699 O O . PHE A 1 197 ? -6.086 -33.5 -8.688 1 96.25 197 PHE A O 1
ATOM 1706 N N . ASN A 1 198 ? -7.102 -35.25 -9.562 1 94.38 198 ASN A N 1
ATOM 1707 C CA . ASN A 1 198 ? -6.066 -35.5 -10.562 1 94.38 198 ASN A CA 1
ATOM 1708 C C . ASN A 1 198 ? -6.633 -35.5 -11.977 1 94.38 198 ASN A C 1
ATOM 1710 O O . ASN A 1 198 ? -7.746 -35.969 -12.219 1 94.38 198 ASN A O 1
ATOM 1714 N N . CYS A 1 199 ? -5.938 -34.844 -12.859 1 96.12 199 CYS A N 1
ATOM 1715 C CA . CYS A 1 199 ? -6.266 -34.844 -14.281 1 96.12 199 CYS A CA 1
ATOM 1716 C C . CYS A 1 199 ? -5.43 -35.875 -15.023 1 96.12 199 CYS A C 1
ATOM 1718 O O . CYS A 1 199 ? -4.258 -35.656 -15.32 1 96.12 199 CYS A O 1
ATOM 1720 N N . PRO A 1 200 ? -5.984 -36.969 -15.383 1 92 200 PRO A N 1
ATOM 1721 C CA . PRO A 1 200 ? -5.234 -38.031 -16.062 1 92 200 PRO A CA 1
ATOM 1722 C C . PRO A 1 200 ? -5.129 -37.812 -17.578 1 92 200 PRO A C 1
ATOM 1724 O O . PRO A 1 200 ? -4.527 -38.625 -18.281 1 92 200 PRO A O 1
ATOM 1727 N N . ASP A 1 201 ? -5.574 -36.781 -18.109 1 89.56 201 ASP A N 1
ATOM 1728 C CA . ASP A 1 201 ? -5.812 -36.594 -19.531 1 89.56 201 ASP A CA 1
ATOM 1729 C C . ASP A 1 201 ? -4.57 -36.062 -20.234 1 89.56 201 ASP A C 1
ATOM 1731 O O . ASP A 1 201 ? -4.539 -35.938 -21.453 1 89.56 201 ASP A O 1
ATOM 1735 N N . LEU A 1 202 ? -3.584 -35.594 -19.469 1 93 202 LEU A N 1
ATOM 1736 C CA . LEU A 1 202 ? -2.395 -35.062 -20.141 1 93 202 LEU A CA 1
ATOM 1737 C C . LEU A 1 202 ? -1.614 -36.188 -20.812 1 93 202 LEU A C 1
ATOM 1739 O O . LEU A 1 202 ? -1.604 -37.312 -20.344 1 93 202 LEU A O 1
ATOM 1743 N N . ARG A 1 203 ? -0.968 -35.875 -22.016 1 92.88 203 ARG A N 1
ATOM 1744 C CA . ARG A 1 203 ? -0.282 -36.875 -22.844 1 92.88 203 ARG A CA 1
ATOM 1745 C C . ARG A 1 203 ? 1.096 -36.375 -23.266 1 92.88 203 ARG A C 1
ATOM 1747 O O . ARG A 1 203 ? 1.367 -35.156 -23.219 1 92.88 203 ARG A O 1
ATOM 1754 N N . PRO A 1 204 ? 1.952 -37.344 -23.547 1 91.88 204 PRO A N 1
ATOM 1755 C CA . PRO A 1 204 ? 3.193 -36.906 -24.188 1 91.88 204 PRO A CA 1
ATOM 1756 C C . PRO A 1 204 ? 2.947 -36.125 -25.469 1 91.88 204 PRO A C 1
ATOM 1758 O O . PRO A 1 204 ? 2.01 -36.406 -26.219 1 91.88 204 PRO A O 1
ATOM 1761 N N . LEU A 1 205 ? 3.795 -35.125 -25.594 1 89.44 205 LEU A N 1
ATOM 1762 C CA . LEU A 1 205 ? 3.611 -34.281 -26.781 1 89.44 205 LEU A CA 1
ATOM 1763 C C . LEU A 1 205 ? 4.125 -35 -28.031 1 89.44 205 LEU A C 1
ATOM 1765 O O . LEU A 1 205 ? 5.195 -35.625 -28.016 1 89.44 205 LEU A O 1
ATOM 1769 N N . GLU A 1 206 ? 3.299 -34.969 -29.031 1 88.44 206 GLU A N 1
ATOM 1770 C CA . GLU A 1 206 ? 3.744 -35.469 -30.344 1 88.44 206 GLU A CA 1
ATOM 1771 C C . GLU A 1 206 ? 4.668 -34.438 -31.016 1 88.44 206 GLU A C 1
ATOM 1773 O O . GLU A 1 206 ? 4.762 -33.281 -30.562 1 88.44 206 GLU A O 1
ATOM 1778 N N . SER A 1 207 ? 5.375 -35 -32 1 84.81 207 SER A N 1
ATOM 1779 C CA . SER A 1 207 ? 6.312 -34.125 -32.688 1 84.81 207 SER A CA 1
ATOM 1780 C C . SER A 1 207 ? 5.609 -32.875 -33.25 1 84.81 207 SER A C 1
ATOM 1782 O O . SER A 1 207 ? 4.605 -32.969 -33.938 1 84.81 207 SER A O 1
ATOM 1784 N N . GLY A 1 208 ? 6.07 -31.766 -32.812 1 81.75 208 GLY A N 1
ATOM 1785 C CA . GLY A 1 208 ? 5.543 -30.5 -33.281 1 81.75 208 GLY A CA 1
ATOM 1786 C C . GLY A 1 208 ? 4.344 -30 -32.5 1 81.75 208 GLY A C 1
ATOM 1787 O O . GLY A 1 208 ? 3.832 -28.906 -32.75 1 81.75 208 GLY A O 1
ATOM 1788 N N . GLN A 1 209 ? 3.91 -30.797 -31.609 1 86.06 209 GLN A N 1
ATOM 1789 C CA . GLN A 1 209 ? 2.719 -30.422 -30.875 1 86.06 209 GLN A CA 1
ATOM 1790 C C . GLN A 1 209 ? 3.053 -29.406 -29.781 1 86.06 209 GLN A C 1
ATOM 1792 O O . GLN A 1 209 ? 4.078 -29.516 -29.109 1 86.06 209 GLN A O 1
ATOM 1797 N N . SER A 1 210 ? 2.135 -28.406 -29.688 1 87.12 210 SER A N 1
ATOM 1798 C CA . SER A 1 210 ? 2.311 -27.359 -28.688 1 87.12 210 SER A CA 1
ATOM 1799 C C . SER A 1 210 ? 1.883 -27.828 -27.297 1 87.12 210 SER A C 1
ATOM 1801 O O . SER A 1 210 ? 0.896 -28.547 -27.156 1 87.12 210 SER A O 1
ATOM 1803 N N . PRO A 1 211 ? 2.641 -27.438 -26.281 1 87.62 211 PRO A N 1
ATOM 1804 C CA . PRO A 1 211 ? 2.24 -27.75 -24.906 1 87.62 211 PRO A CA 1
ATOM 1805 C C . PRO A 1 211 ? 0.866 -27.188 -24.547 1 87.62 211 PRO A C 1
ATOM 1807 O O . PRO A 1 211 ? 0.279 -27.578 -23.531 1 87.62 211 PRO A O 1
ATOM 1810 N N . PHE A 1 212 ? 0.335 -26.344 -25.328 1 87.19 212 PHE A N 1
ATOM 1811 C CA . PHE A 1 212 ? -0.968 -25.719 -25.109 1 87.19 212 PHE A CA 1
ATOM 1812 C C . PHE A 1 212 ? -2.074 -26.766 -25.109 1 87.19 212 PHE A C 1
ATOM 1814 O O . PHE A 1 212 ? -3.092 -26.609 -24.438 1 87.19 212 PHE A O 1
ATOM 1821 N N . VAL A 1 213 ? -1.842 -27.828 -25.781 1 90.75 213 VAL A N 1
ATOM 1822 C CA . VAL A 1 213 ? -2.836 -28.891 -25.844 1 90.75 213 VAL A CA 1
ATOM 1823 C C . VAL A 1 213 ? -3.047 -29.5 -24.469 1 90.75 213 VAL A C 1
ATOM 1825 O O . VAL A 1 213 ? -4.184 -29.734 -24.047 1 90.75 213 VAL A O 1
ATOM 1828 N N . ASN A 1 214 ? -1.969 -29.734 -23.766 1 92.38 214 ASN A N 1
ATOM 1829 C CA . ASN A 1 214 ? -2.064 -30.266 -22.406 1 92.38 214 ASN A CA 1
ATOM 1830 C C . ASN A 1 214 ? -2.646 -29.234 -21.438 1 92.38 214 ASN A C 1
ATOM 1832 O O . ASN A 1 214 ? -3.359 -29.609 -20.5 1 92.38 214 ASN A O 1
ATOM 1836 N N . GLU A 1 215 ? -2.371 -28 -21.641 1 90.5 215 GLU A N 1
ATOM 1837 C CA . GLU A 1 215 ? -2.969 -26.953 -20.828 1 90.5 215 GLU A CA 1
ATOM 1838 C C . GLU A 1 215 ? -4.488 -26.938 -20.953 1 90.5 215 GLU A C 1
ATOM 1840 O O . GLU A 1 215 ? -5.207 -26.828 -19.969 1 90.5 215 GLU A O 1
ATOM 1845 N N . ILE A 1 216 ? -4.922 -27.047 -22.156 1 92.44 216 ILE A N 1
ATOM 1846 C CA . ILE A 1 216 ? -6.355 -27.078 -22.438 1 92.44 216 ILE A CA 1
ATOM 1847 C C . ILE A 1 216 ? -6.988 -28.281 -21.734 1 92.44 216 ILE A C 1
ATOM 1849 O O . ILE A 1 216 ? -8.047 -28.172 -21.125 1 92.44 216 ILE A O 1
ATOM 1853 N N . ARG A 1 217 ? -6.336 -29.359 -21.844 1 95.12 217 ARG A N 1
ATOM 1854 C CA . ARG A 1 217 ? -6.84 -30.578 -21.188 1 95.12 217 ARG A CA 1
ATOM 1855 C C . ARG A 1 217 ? -6.961 -30.375 -19.688 1 95.12 217 ARG A C 1
ATOM 1857 O O . ARG A 1 217 ? -7.953 -30.781 -19.078 1 95.12 217 ARG A O 1
ATOM 1864 N N . MET A 1 218 ? -5.949 -29.781 -19.156 1 95.06 218 MET A N 1
ATOM 1865 C CA . MET A 1 218 ? -5.953 -29.5 -17.719 1 95.06 218 MET A CA 1
ATOM 1866 C C . MET A 1 218 ? -7.117 -28.594 -17.344 1 95.06 218 MET A C 1
ATOM 1868 O O . MET A 1 218 ? -7.797 -28.812 -16.344 1 95.06 218 MET A O 1
ATOM 1872 N N . ARG A 1 219 ? -7.375 -27.578 -18.047 1 95.25 219 ARG A N 1
ATOM 1873 C CA . ARG A 1 219 ? -8.445 -26.609 -17.797 1 95.25 219 ARG A CA 1
ATOM 1874 C C . ARG A 1 219 ? -9.812 -27.266 -17.953 1 95.25 219 ARG A C 1
ATOM 1876 O O . ARG A 1 219 ? -10.758 -26.938 -17.234 1 95.25 219 ARG A O 1
ATOM 1883 N N . ASN A 1 220 ? -9.891 -28.172 -18.922 1 96.44 220 ASN A N 1
ATOM 1884 C CA . ASN A 1 220 ? -11.117 -28.938 -19.094 1 96.44 220 ASN A CA 1
ATOM 1885 C C . ASN A 1 220 ? -11.406 -29.797 -17.859 1 96.44 220 ASN A C 1
ATOM 1887 O O . ASN A 1 220 ? -12.539 -29.859 -17.375 1 96.44 220 ASN A O 1
ATOM 1891 N N . CYS A 1 221 ? -10.375 -30.438 -17.422 1 97.44 221 CYS A N 1
ATOM 1892 C CA . CYS A 1 221 ? -10.531 -31.25 -16.219 1 97.44 221 CYS A CA 1
ATOM 1893 C C . CYS A 1 221 ? -11.031 -30.406 -15.055 1 97.44 221 CYS A C 1
ATOM 1895 O O . CYS A 1 221 ? -11.953 -30.812 -14.352 1 97.44 221 CYS A O 1
ATOM 1897 N N . MET A 1 222 ? -10.453 -29.25 -14.859 1 97.88 222 MET A N 1
ATOM 1898 C CA . MET A 1 222 ? -10.859 -28.359 -13.781 1 97.88 222 MET A CA 1
ATOM 1899 C C . MET A 1 222 ? -12.305 -27.906 -13.969 1 97.88 222 MET A C 1
ATOM 1901 O O . MET A 1 222 ? -13.086 -27.891 -13.023 1 97.88 222 MET A O 1
ATOM 1905 N N . THR A 1 223 ? -12.656 -27.531 -15.203 1 98.06 223 THR A N 1
ATOM 1906 C CA . THR A 1 223 ? -14.008 -27.078 -15.508 1 98.06 223 THR A CA 1
ATOM 1907 C C . THR A 1 223 ? -15.039 -28.141 -15.141 1 98.06 223 THR A C 1
ATOM 1909 O O . THR A 1 223 ? -16.047 -27.844 -14.484 1 98.06 223 THR A O 1
ATOM 1912 N N . TRP A 1 224 ? -14.75 -29.328 -15.516 1 97.25 224 TRP A N 1
ATOM 1913 C CA . TRP A 1 224 ? -15.672 -30.438 -15.25 1 97.25 224 TRP A CA 1
ATOM 1914 C C . TRP A 1 224 ? -15.781 -30.688 -13.75 1 97.25 224 TRP A C 1
ATOM 1916 O O . TRP A 1 224 ? -16.875 -30.969 -13.242 1 97.25 224 TRP A O 1
ATOM 1926 N N . THR A 1 225 ? -14.672 -30.656 -13.094 1 97.88 225 THR A N 1
ATOM 1927 C CA . THR A 1 225 ? -14.656 -30.875 -11.656 1 97.88 225 THR A CA 1
ATOM 1928 C C . THR A 1 225 ? -15.5 -29.812 -10.945 1 97.88 225 THR A C 1
ATOM 1930 O O . THR A 1 225 ? -16.312 -30.156 -10.086 1 97.88 225 THR A O 1
ATOM 1933 N N . ILE A 1 226 ? -15.344 -28.562 -11.297 1 98.25 226 ILE A N 1
ATOM 1934 C CA . ILE A 1 226 ? -16.094 -27.469 -10.688 1 98.25 226 ILE A CA 1
ATOM 1935 C C . ILE A 1 226 ? -17.594 -27.656 -10.977 1 98.25 226 ILE A C 1
ATOM 1937 O O . ILE A 1 226 ? -18.422 -27.438 -10.102 1 98.25 226 ILE A O 1
ATOM 1941 N N . ARG A 1 227 ? -17.938 -28.094 -12.148 1 97.12 227 ARG A N 1
ATOM 1942 C CA . ARG A 1 227 ? -19.312 -28.328 -12.539 1 97.12 227 ARG A CA 1
ATOM 1943 C C . ARG A 1 227 ? -19.969 -29.359 -11.641 1 97.12 227 ARG A C 1
ATOM 1945 O O . ARG A 1 227 ? -21.172 -29.297 -11.367 1 97.12 227 ARG A O 1
ATOM 1952 N N . SER A 1 228 ? -19.188 -30.25 -11.211 1 96.69 228 SER A N 1
ATOM 1953 C CA . SER A 1 228 ? -19.719 -31.344 -10.391 1 96.69 228 SER A CA 1
ATOM 1954 C C . SER A 1 228 ? -19.922 -30.891 -8.945 1 96.69 228 SER A C 1
ATOM 1956 O O . SER A 1 228 ? -20.641 -31.531 -8.188 1 96.69 228 SER A O 1
ATOM 1958 N N . LEU A 1 229 ? -19.344 -29.812 -8.562 1 96.81 229 LEU A N 1
ATOM 1959 C CA . LEU A 1 229 ? -19.359 -29.422 -7.16 1 96.81 229 LEU A CA 1
ATOM 1960 C C . LEU A 1 229 ? -20.141 -28.141 -6.965 1 96.81 229 LEU A C 1
ATOM 1962 O O . LEU A 1 229 ? -20.719 -27.906 -5.898 1 96.81 229 LEU A O 1
ATOM 1966 N N . ALA A 1 230 ? -20.141 -27.297 -7.949 1 97.44 230 ALA A N 1
ATOM 1967 C CA . ALA A 1 230 ? -20.688 -25.953 -7.805 1 97.44 230 ALA A CA 1
ATOM 1968 C C . ALA A 1 230 ? -22.172 -25.922 -8.148 1 97.44 230 ALA A C 1
ATOM 1970 O O . ALA A 1 230 ? -22.656 -26.734 -8.93 1 97.44 230 ALA A O 1
ATOM 1971 N N . ARG A 1 231 ? -22.891 -24.984 -7.527 1 96.06 231 ARG A N 1
ATOM 1972 C CA . ARG A 1 231 ? -24.281 -24.656 -7.855 1 96.06 231 ARG A CA 1
ATOM 1973 C C . ARG A 1 231 ? -24.375 -23.234 -8.422 1 96.06 231 ARG A C 1
ATOM 1975 O O . ARG A 1 231 ? -23.484 -22.422 -8.227 1 96.06 231 ARG A O 1
ATOM 1982 N N . THR A 1 232 ? -25.469 -23.047 -9.07 1 95.12 232 THR A N 1
ATOM 1983 C CA . THR A 1 232 ? -25.703 -21.734 -9.672 1 95.12 232 THR A CA 1
ATOM 1984 C C . THR A 1 232 ? -25.594 -20.641 -8.617 1 95.12 232 THR A C 1
ATOM 1986 O O . THR A 1 232 ? -26.109 -20.781 -7.5 1 95.12 232 THR A O 1
ATOM 1989 N N . ASN A 1 233 ? -24.812 -19.609 -8.898 1 94.62 233 ASN A N 1
ATOM 1990 C CA . ASN A 1 233 ? -24.641 -18.406 -8.102 1 94.62 233 ASN A CA 1
ATOM 1991 C C . ASN A 1 233 ? -23.516 -18.578 -7.078 1 94.62 233 ASN A C 1
ATOM 1993 O O . ASN A 1 233 ? -23.188 -17.641 -6.352 1 94.62 233 ASN A O 1
ATOM 1997 N N . ASP A 1 234 ? -22.922 -19.797 -7.047 1 97.38 234 ASP A N 1
ATOM 1998 C CA . ASP A 1 234 ? -21.703 -19.922 -6.246 1 97.38 234 ASP A CA 1
ATOM 1999 C C . ASP A 1 234 ? -20.594 -19.047 -6.797 1 97.38 234 ASP A C 1
ATOM 2001 O O . ASP A 1 234 ? -20.641 -18.625 -7.953 1 97.38 234 ASP A O 1
ATOM 2005 N N . LEU A 1 235 ? -19.688 -18.688 -5.953 1 98.12 235 LEU A N 1
ATOM 2006 C CA . LEU A 1 235 ? -18.562 -17.844 -6.352 1 98.12 235 LEU A CA 1
ATOM 2007 C C . LEU A 1 235 ? -17.312 -18.688 -6.566 1 98.12 235 LEU A C 1
ATOM 2009 O O . LEU A 1 235 ? -16.891 -19.406 -5.668 1 98.12 235 LEU A O 1
ATOM 2013 N N . ILE A 1 236 ? -16.719 -18.625 -7.742 1 98.75 236 ILE A N 1
ATOM 2014 C CA . ILE A 1 236 ? -15.539 -19.406 -8.07 1 98.75 236 ILE A CA 1
ATOM 2015 C C . ILE A 1 236 ? -14.328 -18.469 -8.172 1 98.75 236 ILE A C 1
ATOM 2017 O O . ILE A 1 236 ? -14.328 -17.531 -8.961 1 98.75 236 ILE A O 1
ATOM 2021 N N . ILE A 1 237 ? -13.367 -18.672 -7.371 1 98.75 237 ILE A N 1
ATOM 2022 C CA . ILE A 1 237 ? -12.086 -18 -7.516 1 98.75 237 ILE A CA 1
ATOM 2023 C C . ILE A 1 237 ? -11.211 -18.766 -8.508 1 98.75 237 ILE A C 1
ATOM 2025 O O . ILE A 1 237 ? -10.961 -19.953 -8.336 1 98.75 237 ILE A O 1
ATOM 2029 N N . VAL A 1 238 ? -10.828 -18.062 -9.516 1 98.25 238 VAL A N 1
ATOM 2030 C CA . VAL A 1 238 ? -9.992 -18.641 -10.555 1 98.25 238 VAL A CA 1
ATOM 2031 C C . VAL A 1 238 ? -8.617 -17.969 -10.539 1 98.25 238 VAL A C 1
ATOM 2033 O O . VAL A 1 238 ? -8.508 -16.75 -10.641 1 98.25 238 VAL A O 1
ATOM 2036 N N . GLY A 1 239 ? -7.59 -18.766 -10.422 1 95.44 239 GLY A N 1
ATOM 2037 C CA . GLY A 1 239 ? -6.234 -18.234 -10.453 1 95.44 239 GLY A CA 1
ATOM 2038 C C . GLY A 1 239 ? -5.184 -19.266 -10.102 1 95.44 239 GLY A C 1
ATOM 2039 O O . GLY A 1 239 ? -5.52 -20.375 -9.672 1 95.44 239 GLY A O 1
ATOM 2040 N N . ASP A 1 240 ? -3.936 -18.938 -10.289 1 94.69 240 ASP A N 1
ATOM 2041 C CA . ASP A 1 240 ? -2.826 -19.812 -9.93 1 94.69 240 ASP A CA 1
ATOM 2042 C C . ASP A 1 240 ? -2.58 -19.797 -8.422 1 94.69 240 ASP A C 1
ATOM 2044 O O . ASP A 1 240 ? -3.068 -18.906 -7.719 1 94.69 240 ASP A O 1
ATOM 2048 N N . VAL A 1 241 ? -1.837 -20.75 -8.008 1 96.69 241 VAL A N 1
ATOM 2049 C CA . VAL A 1 241 ? -1.58 -20.922 -6.582 1 96.69 241 VAL A CA 1
ATOM 2050 C C . VAL A 1 241 ? -0.865 -19.688 -6.031 1 96.69 241 VAL A C 1
ATOM 2052 O O . VAL A 1 241 ? -1.092 -19.297 -4.887 1 96.69 241 VAL A O 1
ATOM 2055 N N . ASP A 1 242 ? 0.015 -19.078 -6.855 1 97 242 ASP A N 1
ATOM 2056 C CA . ASP A 1 242 ? 0.845 -17.969 -6.383 1 97 242 ASP A CA 1
ATOM 2057 C C . ASP A 1 242 ? 0.104 -16.641 -6.488 1 97 242 ASP A C 1
ATOM 2059 O O . ASP A 1 242 ? 0.675 -15.586 -6.219 1 97 242 ASP A O 1
ATOM 2063 N N . GLU A 1 243 ? -1.12 -16.672 -6.984 1 97.69 243 GLU A N 1
ATOM 2064 C CA . GLU A 1 243 ? -2.027 -15.531 -6.969 1 97.69 243 GLU A CA 1
ATOM 2065 C C . GLU A 1 243 ? -3.008 -15.625 -5.805 1 97.69 243 GLU A C 1
ATOM 2067 O O . GLU A 1 243 ? -4.035 -16.297 -5.902 1 97.69 243 GLU A O 1
ATOM 2072 N N . ILE A 1 244 ? -2.773 -14.961 -4.73 1 98.25 244 ILE A N 1
ATOM 2073 C CA . ILE A 1 244 ? -3.535 -15.102 -3.496 1 98.25 244 ILE A CA 1
ATOM 2074 C C . ILE A 1 244 ? -4.434 -13.883 -3.293 1 98.25 244 ILE A C 1
ATOM 2076 O O . ILE A 1 244 ? -3.947 -12.797 -2.969 1 98.25 244 ILE A O 1
ATOM 2080 N N . PRO A 1 245 ? -5.727 -14.047 -3.461 1 98.31 245 PRO A N 1
ATOM 2081 C CA . PRO A 1 245 ? -6.621 -12.922 -3.166 1 98.31 245 PRO A CA 1
ATOM 2082 C C . PRO A 1 245 ? -6.629 -12.547 -1.687 1 98.31 245 PRO A C 1
ATOM 2084 O O . PRO A 1 245 ? -6.391 -13.398 -0.828 1 98.31 245 PRO A O 1
ATOM 2087 N N . ARG A 1 246 ? -6.891 -11.281 -1.46 1 96.69 246 ARG A N 1
ATOM 2088 C CA . ARG A 1 246 ? -7.078 -10.867 -0.074 1 96.69 246 ARG A CA 1
ATOM 2089 C C . ARG A 1 246 ? -8.336 -11.5 0.519 1 96.69 246 ARG A C 1
ATOM 2091 O O . ARG A 1 246 ? -9.359 -11.617 -0.16 1 96.69 246 ARG A O 1
ATOM 2098 N N . ARG A 1 247 ? -8.227 -11.867 1.785 1 95.88 247 ARG A N 1
ATOM 2099 C CA . ARG A 1 247 ? -9.406 -12.344 2.502 1 95.88 247 ARG A CA 1
ATOM 2100 C C . ARG A 1 247 ? -10.539 -11.328 2.426 1 95.88 247 ARG A C 1
ATOM 2102 O O . ARG A 1 247 ? -11.688 -11.695 2.184 1 95.88 247 ARG A O 1
ATOM 2109 N N . GLU A 1 248 ? -10.219 -10.023 2.6 1 94.56 248 GLU A N 1
ATOM 2110 C CA . GLU A 1 248 ? -11.195 -8.945 2.586 1 94.56 248 GLU A CA 1
ATOM 2111 C C . GLU A 1 248 ? -11.859 -8.82 1.221 1 94.56 248 GLU A C 1
ATOM 2113 O O . GLU A 1 248 ? -13.039 -8.469 1.13 1 94.56 248 GLU A O 1
ATOM 2118 N N . THR A 1 249 ? -11.086 -9.109 0.188 1 97.56 249 THR A N 1
ATOM 2119 C CA . THR A 1 249 ? -11.625 -9.055 -1.167 1 97.56 249 THR A CA 1
ATOM 2120 C C . THR A 1 249 ? -12.695 -10.125 -1.363 1 97.56 249 THR A C 1
ATOM 2122 O O . THR A 1 249 ? -13.789 -9.828 -1.842 1 97.56 249 THR A O 1
ATOM 2125 N N . ILE A 1 250 ? -12.344 -11.344 -0.944 1 97.62 250 ILE A N 1
ATOM 2126 C CA . ILE A 1 250 ? -13.289 -12.438 -1.115 1 97.62 250 ILE A CA 1
ATOM 2127 C C . ILE A 1 250 ? -14.508 -12.219 -0.219 1 97.62 250 ILE A C 1
ATOM 2129 O O . ILE A 1 250 ? -15.641 -12.469 -0.628 1 97.62 250 ILE A O 1
ATOM 2133 N N . ASN A 1 251 ? -14.266 -11.727 0.955 1 94.62 251 ASN A N 1
ATOM 2134 C CA . ASN A 1 251 ? -15.367 -11.43 1.863 1 94.62 251 ASN A CA 1
ATOM 2135 C C . ASN A 1 251 ? -16.297 -10.375 1.28 1 94.62 251 ASN A C 1
ATOM 2137 O O . ASN A 1 251 ? -17.516 -10.438 1.477 1 94.62 251 ASN A O 1
ATOM 2141 N N . LEU A 1 252 ? -15.766 -9.406 0.682 1 95.38 252 LEU A N 1
ATOM 2142 C CA . LEU A 1 252 ? -16.562 -8.391 0.005 1 95.38 252 LEU A CA 1
ATOM 2143 C C . LEU A 1 252 ? -17.531 -9.023 -0.977 1 95.38 252 LEU A C 1
ATOM 2145 O O . LEU A 1 252 ? -18.734 -8.711 -0.967 1 95.38 252 LEU A O 1
ATOM 2149 N N . PHE A 1 253 ? -17.047 -9.969 -1.79 1 96.69 253 PHE A N 1
ATOM 2150 C CA . PHE A 1 253 ? -17.891 -10.625 -2.779 1 96.69 253 PHE A CA 1
ATOM 2151 C C . PHE A 1 253 ? -18.953 -11.492 -2.098 1 96.69 253 PHE A C 1
ATOM 2153 O O . PHE A 1 253 ? -20.062 -11.641 -2.604 1 96.69 253 PHE A O 1
ATOM 2160 N N . ARG A 1 254 ? -18.562 -12.07 -1.002 1 93.56 254 ARG A N 1
ATOM 2161 C CA . ARG A 1 254 ? -19.5 -12.898 -0.252 1 93.56 254 ARG A CA 1
ATOM 2162 C C . ARG A 1 254 ? -20.656 -12.07 0.295 1 93.56 254 ARG A C 1
ATOM 2164 O O . ARG A 1 254 ? -21.797 -12.539 0.344 1 93.56 254 ARG A O 1
ATOM 2171 N N . ARG A 1 255 ? -20.359 -10.883 0.657 1 92 255 ARG A N 1
ATOM 2172 C CA . ARG A 1 255 ? -21.328 -10.07 1.407 1 92 255 ARG A CA 1
ATOM 2173 C C . ARG A 1 255 ? -22.125 -9.172 0.477 1 92 255 ARG A C 1
ATOM 2175 O O . ARG A 1 255 ? -23.141 -8.609 0.876 1 92 255 ARG A O 1
ATOM 2182 N N . CYS A 1 256 ? -21.641 -9.023 -0.656 1 95.12 256 CYS A N 1
ATOM 2183 C CA . CYS A 1 256 ? -22.297 -8.086 -1.563 1 95.12 256 CYS A CA 1
ATOM 2184 C C . CYS A 1 256 ? -22.875 -8.812 -2.766 1 95.12 256 CYS A C 1
ATOM 2186 O O . CYS A 1 256 ? -22.594 -9.992 -2.99 1 95.12 256 CYS A O 1
ATOM 2188 N N . ASP A 1 257 ? -23.766 -8.141 -3.395 1 94.06 257 ASP A N 1
ATOM 2189 C CA . ASP A 1 257 ? -24.359 -8.531 -4.668 1 94.06 257 ASP A CA 1
ATOM 2190 C C . ASP A 1 257 ? -24.375 -7.359 -5.648 1 94.06 257 ASP A C 1
ATOM 2192 O O . ASP A 1 257 ? -23.984 -6.242 -5.297 1 94.06 257 ASP A O 1
ATOM 2196 N N . GLY A 1 258 ? -24.672 -7.629 -6.859 1 95.06 258 GLY A N 1
ATOM 2197 C CA . GLY A 1 258 ? -24.797 -6.566 -7.844 1 95.06 258 GLY A CA 1
ATOM 2198 C C . GLY A 1 258 ? -23.5 -6.301 -8.594 1 95.06 258 GLY A C 1
ATOM 2199 O O . GLY A 1 258 ? -23.422 -5.352 -9.375 1 95.06 258 GLY A O 1
ATOM 2200 N N . PHE A 1 259 ? -22.516 -7.062 -8.297 1 97.62 259 PHE A N 1
ATOM 2201 C CA . PHE A 1 259 ? -21.281 -6.969 -9.07 1 97.62 259 PHE A CA 1
ATOM 2202 C C . PHE A 1 259 ? -21.391 -7.793 -10.352 1 97.62 259 PHE A C 1
ATOM 2204 O O . PHE A 1 259 ? -22.266 -8.656 -10.469 1 97.62 259 PHE A O 1
ATOM 2211 N N . PRO A 1 260 ? -20.516 -7.512 -11.344 1 97.56 260 PRO A N 1
ATOM 2212 C CA . PRO A 1 260 ? -20.562 -8.258 -12.609 1 97.56 260 PRO A CA 1
ATOM 2213 C C . PRO A 1 260 ? -20.266 -9.742 -12.43 1 97.56 260 PRO A C 1
ATOM 2215 O O . PRO A 1 260 ? -19.641 -10.133 -11.438 1 97.56 260 PRO A O 1
ATOM 2218 N N . GLU A 1 261 ? -20.672 -10.547 -13.359 1 97.31 261 GLU A N 1
ATOM 2219 C CA . GLU A 1 261 ? -20.516 -12 -13.312 1 97.31 261 GLU A CA 1
ATOM 2220 C C . GLU A 1 261 ? -19.047 -12.383 -13.172 1 97.31 261 GLU A C 1
ATOM 2222 O O . GLU A 1 261 ? -18.703 -13.312 -12.445 1 97.31 261 GLU A O 1
ATOM 2227 N N . ILE A 1 262 ? -18.234 -11.703 -13.977 1 98.25 262 ILE A N 1
ATOM 2228 C CA . ILE A 1 262 ? -16.781 -11.93 -13.93 1 98.25 262 ILE A CA 1
ATOM 2229 C C . ILE A 1 262 ? -16.078 -10.641 -13.516 1 98.25 262 ILE A C 1
ATOM 2231 O O . ILE A 1 262 ? -16.266 -9.594 -14.141 1 98.25 262 ILE A O 1
ATOM 2235 N N . VAL A 1 263 ? -15.336 -10.695 -12.453 1 98.62 263 VAL A N 1
ATOM 2236 C CA . VAL A 1 263 ? -14.508 -9.578 -12.016 1 98.62 263 VAL A CA 1
ATOM 2237 C C . VAL A 1 263 ? -13.055 -10.039 -11.875 1 98.62 263 VAL A C 1
ATOM 2239 O O . VAL A 1 263 ? -12.758 -10.93 -11.062 1 98.62 263 VAL A O 1
ATOM 2242 N N . HIS A 1 264 ? -12.211 -9.461 -12.695 1 98.56 264 HIS A N 1
ATOM 2243 C CA . HIS A 1 264 ? -10.789 -9.742 -12.547 1 98.56 264 HIS A CA 1
ATOM 2244 C C . HIS A 1 264 ? -10.227 -9.086 -11.289 1 98.56 264 HIS A C 1
ATOM 2246 O O . HIS A 1 264 ? -10.773 -8.094 -10.797 1 98.56 264 HIS A O 1
ATOM 2252 N N . LEU A 1 265 ? -9.227 -9.695 -10.758 1 98.44 265 LEU A N 1
ATOM 2253 C CA . LEU A 1 265 ? -8.617 -9.242 -9.516 1 98.44 265 LEU A CA 1
ATOM 2254 C C . LEU A 1 265 ? -7.207 -8.711 -9.766 1 98.44 265 LEU A C 1
ATOM 2256 O O . LEU A 1 265 ? -6.324 -9.453 -10.195 1 98.44 265 LEU A O 1
ATOM 2260 N N . GLN A 1 266 ? -7 -7.414 -9.5 1 97.94 266 GLN A N 1
ATOM 2261 C CA . GLN A 1 266 ? -5.672 -6.824 -9.633 1 97.94 266 GLN A CA 1
ATOM 2262 C C . GLN A 1 266 ? -4.75 -7.297 -8.516 1 97.94 266 GLN A C 1
ATOM 2264 O O . GLN A 1 266 ? -5.098 -7.199 -7.332 1 97.94 266 GLN A O 1
ATOM 2269 N N . MET A 1 267 ? -3.578 -7.793 -8.875 1 97.5 267 MET A N 1
ATOM 2270 C CA . MET A 1 267 ? -2.672 -8.383 -7.895 1 97.5 267 MET A CA 1
ATOM 2271 C C . MET A 1 267 ? -1.409 -7.535 -7.75 1 97.5 267 MET A C 1
ATOM 2273 O O . MET A 1 267 ? -0.848 -7.07 -8.742 1 97.5 267 MET A O 1
ATOM 2277 N N . LYS A 1 268 ? -1.049 -7.281 -6.496 1 96.94 268 LYS A N 1
ATOM 2278 C CA . LYS A 1 268 ? 0.305 -6.797 -6.246 1 96.94 268 LYS A CA 1
ATOM 2279 C C . LYS A 1 268 ? 1.339 -7.883 -6.527 1 96.94 268 LYS A C 1
ATOM 2281 O O . LYS A 1 268 ? 1.312 -8.945 -5.906 1 96.94 268 LYS A O 1
ATOM 2286 N N . THR A 1 269 ? 2.283 -7.555 -7.312 1 96.69 269 THR A N 1
ATOM 2287 C CA . THR A 1 269 ? 3.191 -8.594 -7.773 1 96.69 269 THR A CA 1
ATOM 2288 C C . THR A 1 269 ? 4.543 -8.492 -7.07 1 96.69 269 THR A C 1
ATOM 2290 O O . THR A 1 269 ? 5.117 -7.402 -6.984 1 96.69 269 THR A O 1
ATOM 2293 N N . PHE A 1 270 ? 5.02 -9.594 -6.613 1 97.56 270 PHE A N 1
ATOM 2294 C CA . PHE A 1 270 ? 6.32 -9.742 -5.973 1 97.56 270 PHE A CA 1
ATOM 2295 C C . PHE A 1 270 ? 7.141 -10.828 -6.664 1 97.56 270 PHE A C 1
ATOM 2297 O O . PHE A 1 270 ? 6.586 -11.781 -7.211 1 97.56 270 PHE A O 1
ATOM 2304 N N . PHE A 1 271 ? 8.477 -10.641 -6.602 1 96.94 271 PHE A N 1
ATOM 2305 C CA . PHE A 1 271 ? 9.391 -11.656 -7.098 1 96.94 271 PHE A CA 1
ATOM 2306 C C . PHE A 1 271 ? 10.227 -12.234 -5.961 1 96.94 271 PHE A C 1
ATOM 2308 O O . PHE A 1 271 ? 10.703 -11.492 -5.098 1 96.94 271 PHE A O 1
ATOM 2315 N N . TYR A 1 272 ? 10.383 -13.57 -5.891 1 98 272 TYR A N 1
ATOM 2316 C CA . TYR A 1 272 ? 11.305 -14.305 -5.031 1 98 272 TYR A CA 1
ATOM 2317 C C . TYR A 1 272 ? 10.805 -14.336 -3.592 1 98 272 TYR A C 1
ATOM 2319 O O . TYR A 1 272 ? 10.891 -15.359 -2.916 1 98 272 TYR A O 1
ATOM 2327 N N . SER A 1 273 ? 10.359 -13.25 -3.084 1 98.12 273 SER A N 1
ATOM 2328 C CA . SER A 1 273 ? 9.781 -13.062 -1.756 1 98.12 273 SER A CA 1
ATOM 2329 C C . SER A 1 273 ? 8.969 -11.773 -1.681 1 98.12 273 SER A C 1
ATOM 2331 O O . SER A 1 273 ? 8.922 -11.008 -2.646 1 98.12 273 SER A O 1
ATOM 2333 N N . PHE A 1 274 ? 8.367 -11.547 -0.528 1 97.75 274 PHE A N 1
ATOM 2334 C CA . PHE A 1 274 ? 7.57 -10.336 -0.356 1 97.75 274 PHE A CA 1
ATOM 2335 C C . PHE A 1 274 ? 8.461 -9.133 -0.062 1 97.75 274 PHE A C 1
ATOM 2337 O O . PHE A 1 274 ? 7.965 -8.039 0.194 1 97.75 274 PHE A O 1
ATOM 2344 N N . GLU A 1 275 ? 9.766 -9.344 -0.213 1 96.94 275 GLU A N 1
ATOM 2345 C CA . GLU A 1 275 ? 10.75 -8.273 -0.07 1 96.94 275 GLU A CA 1
ATOM 2346 C C . GLU A 1 275 ? 10.914 -7.496 -1.372 1 96.94 275 GLU A C 1
ATOM 2348 O O . GLU A 1 275 ? 11.352 -6.344 -1.361 1 96.94 275 GLU A O 1
ATOM 2353 N N . PHE A 1 276 ? 10.539 -8.117 -2.475 1 97.25 276 PHE A N 1
ATOM 2354 C CA . PHE A 1 276 ? 10.797 -7.508 -3.775 1 97.25 276 PHE A CA 1
ATOM 2355 C C . PHE A 1 276 ? 9.492 -7.188 -4.496 1 97.25 276 PHE A C 1
ATOM 2357 O O . PHE A 1 276 ? 9.023 -7.98 -5.312 1 97.25 276 PHE A O 1
ATOM 2364 N N . TYR A 1 277 ? 8.984 -5.98 -4.172 1 96.56 277 TYR A N 1
ATOM 2365 C CA . TYR A 1 277 ? 7.773 -5.5 -4.836 1 96.56 277 TYR A CA 1
ATOM 2366 C C . TYR A 1 277 ? 8.078 -5.012 -6.246 1 96.56 277 TYR A C 1
ATOM 2368 O O . TYR A 1 277 ? 8.938 -4.148 -6.434 1 96.56 277 TYR A O 1
ATOM 2376 N N . TYR A 1 278 ? 7.266 -5.562 -7.188 1 93.75 278 TYR A N 1
ATOM 2377 C CA . TYR A 1 278 ? 7.539 -5.246 -8.586 1 93.75 278 TYR A CA 1
ATOM 2378 C C . TYR A 1 278 ? 6.523 -4.25 -9.133 1 93.75 278 TYR A C 1
ATOM 2380 O O . TYR A 1 278 ? 6.891 -3.16 -9.57 1 93.75 278 TYR A O 1
ATOM 2388 N N . SER A 1 279 ? 5.258 -4.652 -9.078 1 90.69 279 SER A N 1
ATOM 2389 C CA . SER A 1 279 ? 4.227 -3.77 -9.609 1 90.69 279 SER A CA 1
ATOM 2390 C C . SER A 1 279 ? 2.832 -4.234 -9.203 1 90.69 279 SER A C 1
ATOM 2392 O O . SER A 1 279 ? 2.66 -5.359 -8.734 1 90.69 279 SER A O 1
ATOM 2394 N N . SER A 1 280 ? 1.893 -3.301 -9.383 1 87.88 280 SER A N 1
ATOM 2395 C CA . SER A 1 280 ? 0.494 -3.639 -9.141 1 87.88 280 SER A CA 1
ATOM 2396 C C . SER A 1 280 ? -0.308 -3.639 -10.438 1 87.88 280 SER A C 1
ATOM 2398 O O . SER A 1 280 ? -1.487 -3.994 -10.445 1 87.88 280 SER A O 1
ATOM 2400 N N . ASP A 1 281 ? 0.207 -3.383 -11.5 1 82.19 281 ASP A N 1
ATOM 2401 C CA . ASP A 1 281 ? -0.573 -3.123 -12.703 1 82.19 281 ASP A CA 1
ATOM 2402 C C . ASP A 1 281 ? -0.345 -4.211 -13.75 1 82.19 281 ASP A C 1
ATOM 2404 O O . ASP A 1 281 ? -0.973 -4.203 -14.812 1 82.19 281 ASP A O 1
ATOM 2408 N N . ASP A 1 282 ? 0.384 -5.18 -13.43 1 83 282 ASP A N 1
ATOM 2409 C CA . ASP A 1 282 ? 0.79 -6.09 -14.492 1 83 282 ASP A CA 1
ATOM 2410 C C . ASP A 1 282 ? 0.021 -7.41 -14.414 1 83 282 ASP A C 1
ATOM 2412 O O . ASP A 1 282 ? -0.08 -8.133 -15.406 1 83 282 ASP A O 1
ATOM 2416 N N . PHE A 1 283 ? -0.478 -7.715 -13.32 1 89.38 283 PHE A N 1
ATOM 2417 C CA . PHE A 1 283 ? -1.067 -9.039 -13.164 1 89.38 283 PHE A CA 1
ATOM 2418 C C . PHE A 1 283 ? -2.537 -8.938 -12.773 1 89.38 283 PHE A C 1
ATOM 2420 O O . PHE A 1 283 ? -2.867 -8.383 -11.719 1 89.38 283 PHE A O 1
ATOM 2427 N N . TRP A 1 284 ? -3.373 -9.438 -13.664 1 93.5 284 TRP A N 1
ATOM 2428 C CA . TRP A 1 284 ? -4.82 -9.281 -13.547 1 93.5 284 TRP A CA 1
ATOM 2429 C C . TRP A 1 284 ? -5.539 -10.594 -13.844 1 93.5 284 TRP A C 1
ATOM 2431 O O . TRP A 1 284 ? -6.766 -10.625 -13.953 1 93.5 284 TRP A O 1
ATOM 2441 N N . GLN A 1 285 ? -4.867 -11.703 -14.023 1 94.31 285 GLN A N 1
ATOM 2442 C CA . GLN A 1 285 ? -5.445 -12.922 -14.57 1 94.31 285 GLN A CA 1
ATOM 2443 C C . GLN A 1 285 ? -6.402 -13.57 -13.57 1 94.31 285 GLN A C 1
ATOM 2445 O O . GLN A 1 285 ? -7.41 -14.164 -13.969 1 94.31 285 GLN A O 1
ATOM 2450 N N . ALA A 1 286 ? -6.062 -13.453 -12.328 1 97.5 286 ALA A N 1
ATOM 2451 C CA . ALA A 1 286 ? -6.969 -13.984 -11.32 1 97.5 286 ALA A CA 1
ATOM 2452 C C . ALA A 1 286 ? -8.336 -13.32 -11.398 1 97.5 286 ALA A C 1
ATOM 2454 O O . ALA A 1 286 ? -8.438 -12.133 -11.742 1 97.5 286 ALA A O 1
ATOM 2455 N N . LYS A 1 287 ? -9.383 -14.062 -11.164 1 98.38 287 LYS A N 1
ATOM 2456 C CA . LYS A 1 287 ? -10.727 -13.484 -11.25 1 98.38 287 LYS A CA 1
ATOM 2457 C C . LYS A 1 287 ? -11.703 -14.234 -10.352 1 98.38 287 LYS A C 1
ATOM 2459 O O . LYS A 1 287 ? -11.414 -15.344 -9.898 1 98.38 287 LYS A O 1
ATOM 2464 N N . LEU A 1 288 ? -12.719 -13.617 -10.039 1 98.5 288 LEU A N 1
ATOM 2465 C CA . LEU A 1 288 ? -13.898 -14.188 -9.398 1 98.5 288 LEU A CA 1
ATOM 2466 C C . LEU A 1 288 ? -15.07 -14.242 -10.375 1 98.5 288 LEU A C 1
ATOM 2468 O O . LEU A 1 288 ? -15.375 -13.25 -11.047 1 98.5 288 LEU A O 1
ATOM 2472 N N . GLN A 1 289 ? -15.633 -15.406 -10.469 1 98.12 289 GLN A N 1
ATOM 2473 C CA . GLN A 1 289 ? -16.75 -15.586 -11.391 1 98.12 289 GLN A CA 1
ATOM 2474 C C . GLN A 1 289 ? -17.953 -16.203 -10.695 1 98.12 289 GLN A C 1
ATOM 2476 O O . GLN A 1 289 ? -17.812 -17.188 -9.953 1 98.12 289 GLN A O 1
ATOM 2481 N N . THR A 1 290 ? -19.125 -15.578 -10.891 1 97.5 290 THR A N 1
ATOM 2482 C CA . THR A 1 290 ? -20.375 -16.203 -10.461 1 97.5 290 THR A CA 1
ATOM 2483 C C . THR A 1 290 ? -20.703 -17.406 -11.336 1 97.5 290 THR A C 1
ATOM 2485 O O . THR A 1 290 ? -20.766 -17.281 -12.562 1 97.5 290 THR A O 1
ATOM 2488 N N . TYR A 1 291 ? -20.922 -18.484 -10.68 1 97.69 291 TYR A N 1
ATOM 2489 C CA . TYR A 1 291 ? -21.016 -19.75 -11.391 1 97.69 291 TYR A CA 1
ATOM 2490 C C . TYR A 1 291 ? -22.359 -19.875 -12.125 1 97.69 291 TYR A C 1
ATOM 2492 O O . TYR A 1 291 ? -23.406 -19.625 -11.539 1 97.69 291 TYR A O 1
ATOM 2500 N N . ASP A 1 292 ? -22.25 -20.156 -13.328 1 95.69 292 ASP A N 1
ATOM 2501 C CA . ASP A 1 292 ? -23.312 -20.594 -14.219 1 95.69 292 ASP A CA 1
ATOM 2502 C C . ASP A 1 292 ? -22.875 -21.797 -15.055 1 95.69 292 ASP A C 1
ATOM 2504 O O . ASP A 1 292 ? -21.875 -21.719 -15.773 1 95.69 292 ASP A O 1
ATOM 2508 N N . ARG A 1 293 ? -23.594 -22.859 -15.008 1 92.38 293 ARG A N 1
ATOM 2509 C CA . ARG A 1 293 ? -23.188 -24.125 -15.594 1 92.38 293 ARG A CA 1
ATOM 2510 C C . ARG A 1 293 ? -22.891 -23.984 -17.078 1 92.38 293 ARG A C 1
ATOM 2512 O O . ARG A 1 293 ? -21.922 -24.562 -17.594 1 92.38 293 ARG A O 1
ATOM 2519 N N . LYS A 1 294 ? -23.641 -23.234 -17.766 1 92.62 294 LYS A N 1
ATOM 2520 C CA . LYS A 1 294 ? -23.5 -23.094 -19.219 1 92.62 294 LYS A CA 1
ATOM 2521 C C . LYS A 1 294 ? -22.359 -22.156 -19.578 1 92.62 294 LYS A C 1
ATOM 2523 O O . LYS A 1 294 ? -21.656 -22.375 -20.562 1 92.62 294 LYS A O 1
ATOM 2528 N N . ARG A 1 295 ? -22.094 -21.234 -18.812 1 93.19 295 ARG A N 1
ATOM 2529 C CA . ARG A 1 295 ? -21.188 -20.156 -19.203 1 93.19 295 ARG A CA 1
ATOM 2530 C C . ARG A 1 295 ? -19.828 -20.312 -18.547 1 93.19 295 ARG A C 1
ATOM 2532 O O . ARG A 1 295 ? -18.844 -19.734 -19.016 1 93.19 295 ARG A O 1
ATOM 2539 N N . PHE A 1 296 ? -19.766 -21.109 -17.594 1 96.81 296 PHE A N 1
ATOM 2540 C CA . PHE A 1 296 ? -18.531 -21.156 -16.828 1 96.81 296 PHE A CA 1
ATOM 2541 C C . PHE A 1 296 ? -17.484 -21.984 -17.578 1 96.81 296 PHE A C 1
ATOM 2543 O O . PHE A 1 296 ? -17.766 -23.094 -18.047 1 96.81 296 PHE A O 1
ATOM 2550 N N . TYR A 1 297 ? -16.266 -21.516 -17.641 1 96.62 297 TYR A N 1
ATOM 2551 C CA . TYR A 1 297 ? -15.062 -22.188 -18.125 1 96.62 297 TYR A CA 1
ATOM 2552 C C . TYR A 1 297 ? -13.828 -21.703 -17.359 1 96.62 297 TYR A C 1
ATOM 2554 O O . TYR A 1 297 ? -13.594 -20.5 -17.25 1 96.62 297 TYR A O 1
ATOM 2562 N N . TYR A 1 298 ? -13.117 -22.609 -16.875 1 97.38 298 TYR A N 1
ATOM 2563 C CA . TYR A 1 298 ? -11.906 -22.266 -16.141 1 97.38 298 TYR A CA 1
ATOM 2564 C C . TYR A 1 298 ? -10.82 -21.781 -17.094 1 97.38 298 TYR A C 1
ATOM 2566 O O . TYR A 1 298 ? -10.227 -22.562 -17.844 1 97.38 298 TYR A O 1
ATOM 2574 N N . SER A 1 299 ? -10.539 -20.484 -17.016 1 93.06 299 SER A N 1
ATOM 2575 C CA . SER A 1 299 ? -9.562 -19.875 -17.906 1 93.06 299 SER A CA 1
ATOM 2576 C C . SER A 1 299 ? -8.859 -18.703 -17.25 1 93.06 299 SER A C 1
ATOM 2578 O O . SER A 1 299 ? -9.414 -18.062 -16.344 1 93.06 299 SER A O 1
ATOM 2580 N N . HIS A 1 300 ? -7.656 -18.438 -17.75 1 90.06 300 HIS A N 1
ATOM 2581 C CA . HIS A 1 300 ? -6.895 -17.281 -17.266 1 90.06 300 HIS A CA 1
ATOM 2582 C C . HIS A 1 300 ? -6.969 -16.125 -18.25 1 90.06 300 HIS A C 1
ATOM 2584 O O . HIS A 1 300 ? -6.301 -15.102 -18.047 1 90.06 300 HIS A O 1
ATOM 2590 N N . GLN A 1 301 ? -7.707 -16.25 -19.219 1 90.62 301 GLN A N 1
ATOM 2591 C CA . GLN A 1 301 ? -7.859 -15.188 -20.203 1 90.62 301 GLN A CA 1
ATOM 2592 C C . GLN A 1 301 ? -8.781 -14.086 -19.672 1 90.62 301 GLN A C 1
ATOM 2594 O O . GLN A 1 301 ? -9.555 -14.305 -18.75 1 90.62 301 GLN A O 1
ATOM 2599 N N . LYS A 1 302 ? -8.617 -12.969 -20.281 1 93.81 302 LYS A N 1
ATOM 2600 C CA . LYS A 1 302 ? -9.516 -11.875 -19.922 1 93.81 302 LYS A CA 1
ATOM 2601 C C . LYS A 1 302 ? -10.961 -12.219 -20.234 1 93.81 302 LYS A C 1
ATOM 2603 O O . LYS A 1 302 ? -11.297 -12.516 -21.391 1 93.81 302 LYS A O 1
ATOM 2608 N N . GLY A 1 303 ? -11.773 -12.211 -19.25 1 94.38 303 GLY A N 1
ATOM 2609 C CA . GLY A 1 303 ? -13.148 -12.648 -19.422 1 94.38 303 GLY A CA 1
ATOM 2610 C C . GLY A 1 303 ? -14.148 -11.516 -19.281 1 94.38 303 GLY A C 1
ATOM 2611 O O . GLY A 1 303 ? -15.344 -11.703 -19.516 1 94.38 303 GLY A O 1
ATOM 2612 N N . SER A 1 304 ? -13.664 -10.383 -18.844 1 96.5 304 SER A N 1
ATOM 2613 C CA . SER A 1 304 ? -14.531 -9.219 -18.656 1 96.5 304 SER A CA 1
ATOM 2614 C C . SER A 1 304 ? -13.727 -7.926 -18.703 1 96.5 304 SER A C 1
ATOM 2616 O O . SER A 1 304 ? -12.5 -7.953 -18.781 1 96.5 304 SER A O 1
ATOM 2618 N N . GLU A 1 305 ? -14.438 -6.848 -18.688 1 97.38 305 GLU A N 1
ATOM 2619 C CA . GLU A 1 305 ? -13.805 -5.527 -18.703 1 97.38 305 GLU A CA 1
ATOM 2620 C C . GLU A 1 305 ? -13.734 -4.926 -17.312 1 97.38 305 GLU A C 1
ATOM 2622 O O . GLU A 1 305 ? -13.477 -3.73 -17.156 1 97.38 305 GLU A O 1
ATOM 2627 N N . HIS A 1 306 ? -14.047 -5.812 -16.312 1 98.06 306 HIS A N 1
ATOM 2628 C CA . HIS A 1 306 ? -14.094 -5.316 -14.945 1 98.06 306 HIS A CA 1
ATOM 2629 C C . HIS A 1 306 ? -12.914 -5.832 -14.133 1 98.06 306 HIS A C 1
ATOM 2631 O O . HIS A 1 306 ? -12.641 -7.035 -14.109 1 98.06 306 HIS A O 1
ATOM 2637 N N . LEU A 1 307 ? -12.195 -4.926 -13.547 1 98.25 307 LEU A N 1
ATOM 2638 C CA . LEU A 1 307 ? -11.047 -5.219 -12.695 1 98.25 307 LEU A CA 1
ATOM 2639 C C . LEU A 1 307 ? -11.203 -4.578 -11.32 1 98.25 307 LEU A C 1
ATOM 2641 O O . LEU A 1 307 ? -11.422 -3.367 -11.219 1 98.25 307 LEU A O 1
ATOM 2645 N N . LEU A 1 308 ? -11.258 -5.398 -10.297 1 98.5 308 LEU A N 1
ATOM 2646 C CA . LEU A 1 308 ? -11.242 -4.852 -8.945 1 98.5 308 LEU A CA 1
ATOM 2647 C C . LEU A 1 308 ? -9.82 -4.523 -8.508 1 98.5 308 LEU A C 1
ATOM 2649 O O . LEU A 1 308 ? -8.953 -5.398 -8.492 1 98.5 308 LEU A O 1
ATOM 2653 N N . ALA A 1 309 ? -9.617 -3.256 -8.109 1 97.94 309 ALA A N 1
ATOM 2654 C CA . ALA A 1 309 ? -8.273 -2.771 -7.809 1 97.94 309 ALA A CA 1
ATOM 2655 C C . ALA A 1 309 ? -7.73 -3.43 -6.543 1 97.94 309 ALA A C 1
ATOM 2657 O O . ALA A 1 309 ? -8.492 -3.775 -5.637 1 97.94 309 ALA A O 1
ATOM 2658 N N . ASP A 1 310 ? -6.383 -3.682 -6.488 1 97.69 310 ASP A N 1
ATOM 2659 C CA . ASP A 1 310 ? -5.629 -4.062 -5.301 1 97.69 310 ASP A CA 1
ATOM 2660 C C . ASP A 1 310 ? -6.332 -5.184 -4.539 1 97.69 310 ASP A C 1
ATOM 2662 O O . ASP A 1 310 ? -6.609 -5.055 -3.344 1 97.69 310 ASP A O 1
ATOM 2666 N N . SER A 1 311 ? -6.434 -6.324 -5.199 1 98.25 311 SER A N 1
ATOM 2667 C CA . SER A 1 311 ? -7.328 -7.371 -4.719 1 98.25 311 SER A CA 1
ATOM 2668 C C . SER A 1 311 ? -6.547 -8.539 -4.125 1 98.25 311 SER A C 1
ATOM 2670 O O . SER A 1 311 ? -7.137 -9.484 -3.602 1 98.25 311 SER A O 1
ATOM 2672 N N . GLY A 1 312 ? -5.262 -8.477 -4.215 1 98.06 312 GLY A N 1
ATOM 2673 C CA . GLY A 1 312 ? -4.465 -9.562 -3.66 1 98.06 312 GLY A CA 1
ATOM 2674 C C . GLY A 1 312 ? -2.994 -9.469 -4.02 1 98.06 312 GLY A C 1
ATOM 2675 O O . GLY A 1 312 ? -2.482 -8.375 -4.281 1 98.06 312 GLY A O 1
ATOM 2676 N N . TRP A 1 313 ? -2.309 -10.609 -3.918 1 98.31 313 TRP A N 1
ATOM 2677 C CA . TRP A 1 313 ? -0.865 -10.672 -4.129 1 98.31 313 TRP A CA 1
ATOM 2678 C C . TRP A 1 313 ? -0.504 -11.766 -5.121 1 98.31 313 TRP A C 1
ATOM 2680 O O . TRP A 1 313 ? -1.117 -12.836 -5.125 1 98.31 313 TRP A O 1
ATOM 2690 N N . HIS A 1 314 ? 0.344 -11.492 -5.934 1 98.06 314 HIS A N 1
ATOM 2691 C CA . HIS A 1 314 ? 1.002 -12.469 -6.793 1 98.06 314 HIS A CA 1
ATOM 2692 C C . HIS A 1 314 ? 2.49 -12.57 -6.477 1 98.06 314 HIS A C 1
ATOM 2694 O O . HIS A 1 314 ? 3.229 -11.594 -6.641 1 98.06 314 HIS A O 1
ATOM 2700 N N . CYS A 1 315 ? 2.906 -13.672 -5.957 1 97.56 315 CYS A N 1
ATOM 2701 C CA . CYS A 1 315 ? 4.324 -13.852 -5.672 1 97.56 315 CYS A CA 1
ATOM 2702 C C . CYS A 1 315 ? 4.945 -14.859 -6.633 1 97.56 315 CYS A C 1
ATOM 2704 O O . CYS A 1 315 ? 4.922 -16.062 -6.375 1 97.56 315 CYS A O 1
ATOM 2706 N N . THR A 1 316 ? 5.535 -14.359 -7.637 1 95.44 316 THR A N 1
ATOM 2707 C CA . THR A 1 316 ? 6.105 -15.211 -8.672 1 95.44 316 THR A CA 1
ATOM 2708 C C . THR A 1 316 ? 7.539 -15.602 -8.328 1 95.44 316 THR A C 1
ATOM 2710 O O . THR A 1 316 ? 8.281 -14.812 -7.742 1 95.44 316 THR A O 1
ATOM 2713 N N . PHE A 1 317 ? 7.961 -16.891 -8.594 1 96.25 317 PHE A N 1
ATOM 2714 C CA . PHE A 1 317 ? 9.258 -17.469 -8.266 1 96.25 317 PHE A CA 1
ATOM 2715 C C . PHE A 1 317 ? 9.516 -17.391 -6.762 1 96.25 317 PHE A C 1
ATOM 2717 O O . PHE A 1 317 ? 10.633 -17.109 -6.336 1 96.25 317 PHE A O 1
ATOM 2724 N N . CYS A 1 318 ? 8.523 -17.547 -6.043 1 97.62 318 CYS A N 1
ATOM 2725 C CA . CYS A 1 318 ? 8.648 -17.562 -4.59 1 97.62 318 CYS A CA 1
ATOM 2726 C C . CYS A 1 318 ? 8.742 -19 -4.078 1 97.62 318 CYS A C 1
ATOM 2728 O O . CYS A 1 318 ? 7.773 -19.547 -3.547 1 97.62 318 CYS A O 1
ATOM 2730 N N . PHE A 1 319 ? 9.977 -19.516 -4.246 1 97.25 319 PHE A N 1
ATOM 2731 C CA . PHE A 1 319 ? 10.227 -20.906 -3.902 1 97.25 319 PHE A CA 1
ATOM 2732 C C . PHE A 1 319 ? 11.258 -21.016 -2.781 1 97.25 319 PHE A C 1
ATOM 2734 O O . PHE A 1 319 ? 12.133 -20.156 -2.658 1 97.25 319 PHE A O 1
ATOM 2741 N N . ARG A 1 320 ? 11.078 -22.047 -2.068 1 96.88 320 ARG A N 1
ATOM 2742 C CA . ARG A 1 320 ? 11.977 -22.328 -0.952 1 96.88 320 ARG A CA 1
ATOM 2743 C C . ARG A 1 320 ? 13.297 -22.906 -1.443 1 96.88 320 ARG A C 1
ATOM 2745 O O . ARG A 1 320 ? 14.336 -22.719 -0.809 1 96.88 320 ARG A O 1
ATOM 2752 N N . TYR A 1 321 ? 13.305 -23.562 -2.57 1 96.56 321 TYR A N 1
ATOM 2753 C CA . TYR A 1 321 ? 14.469 -24.297 -3.027 1 96.56 321 TYR A CA 1
ATOM 2754 C C . TYR A 1 321 ? 14.906 -23.828 -4.406 1 96.56 321 TYR A C 1
ATOM 2756 O O . TYR A 1 321 ? 14.078 -23.547 -5.27 1 96.56 321 TYR A O 1
ATOM 2764 N N . ILE A 1 322 ? 16.219 -23.859 -4.645 1 97.06 322 ILE A N 1
ATOM 2765 C CA . ILE A 1 322 ? 16.812 -23.469 -5.922 1 97.06 322 ILE A CA 1
ATOM 2766 C C . ILE A 1 322 ? 16.328 -24.422 -7.02 1 97.06 322 ILE A C 1
ATOM 2768 O O . ILE A 1 322 ? 16.078 -24 -8.148 1 97.06 322 ILE A O 1
ATOM 2772 N N . ARG A 1 323 ? 16.219 -25.641 -6.68 1 94.38 323 ARG A N 1
ATOM 2773 C CA . ARG A 1 323 ? 15.805 -26.625 -7.664 1 94.38 323 ARG A CA 1
ATOM 2774 C C . ARG A 1 323 ? 14.445 -26.266 -8.258 1 94.38 323 ARG A C 1
ATOM 2776 O O . ARG A 1 323 ? 14.18 -26.531 -9.43 1 94.38 323 ARG A O 1
ATOM 2783 N N . ASP A 1 324 ? 13.562 -25.719 -7.453 1 93.38 324 ASP A N 1
ATOM 2784 C CA . ASP A 1 324 ? 12.234 -25.344 -7.938 1 93.38 324 ASP A CA 1
ATOM 2785 C C . ASP A 1 324 ? 12.312 -24.172 -8.906 1 93.38 324 ASP A C 1
ATOM 2787 O O . ASP A 1 324 ? 11.516 -24.062 -9.844 1 93.38 324 ASP A O 1
ATOM 2791 N N . PHE A 1 325 ? 13.266 -23.266 -8.703 1 94.75 325 PHE A N 1
ATOM 2792 C CA . PHE A 1 325 ? 13.516 -22.188 -9.656 1 94.75 325 PHE A CA 1
ATOM 2793 C C . PHE A 1 325 ? 13.898 -22.766 -11.016 1 94.75 325 PHE A C 1
ATOM 2795 O O . PHE A 1 325 ? 13.336 -22.375 -12.047 1 94.75 325 PHE A O 1
ATOM 2802 N N . ARG A 1 326 ? 14.805 -23.656 -10.953 1 92 326 ARG A N 1
ATOM 2803 C CA . ARG A 1 326 ? 15.281 -24.281 -12.18 1 92 326 ARG A CA 1
ATOM 2804 C C . ARG A 1 326 ? 14.141 -24.969 -12.922 1 92 326 ARG A C 1
ATOM 2806 O O . ARG A 1 326 ? 14.031 -24.859 -14.141 1 92 326 ARG A O 1
ATOM 2813 N N . PHE A 1 327 ? 13.383 -25.609 -12.18 1 88.19 327 PHE A N 1
ATOM 2814 C CA . PHE A 1 327 ? 12.25 -26.312 -12.773 1 88.19 327 PHE A CA 1
ATOM 2815 C C . PHE A 1 327 ? 11.32 -25.328 -13.492 1 88.19 327 PHE A C 1
ATOM 2817 O O . PHE A 1 327 ? 10.945 -25.562 -14.641 1 88.19 327 PHE A O 1
ATOM 2824 N N . LYS A 1 328 ? 10.898 -24.266 -12.828 1 89.31 328 LYS A N 1
ATOM 2825 C CA . LYS A 1 328 ? 10.008 -23.281 -13.445 1 89.31 328 LYS A CA 1
ATOM 2826 C C . LYS A 1 328 ? 10.672 -22.625 -14.656 1 89.31 328 LYS A C 1
ATOM 2828 O O . LYS A 1 328 ? 10.023 -22.391 -15.672 1 89.31 328 LYS A O 1
ATOM 2833 N N . MET A 1 329 ? 11.914 -22.344 -14.562 1 88.69 329 MET A N 1
ATOM 2834 C CA . MET A 1 329 ? 12.648 -21.672 -15.633 1 88.69 329 MET A CA 1
ATOM 2835 C C . MET A 1 329 ? 12.719 -22.562 -16.875 1 88.69 329 MET A C 1
ATOM 2837 O O . MET A 1 329 ? 12.75 -22.062 -18 1 88.69 329 MET A O 1
ATOM 2841 N N . THR A 1 330 ? 12.727 -23.812 -16.625 1 84.5 330 THR A N 1
ATOM 2842 C CA . THR A 1 330 ? 12.898 -24.734 -17.75 1 84.5 330 THR A CA 1
ATOM 2843 C C . THR A 1 330 ? 11.555 -25.266 -18.219 1 84.5 330 THR A C 1
ATOM 2845 O O . THR A 1 330 ? 11.492 -26.047 -19.172 1 84.5 330 THR A O 1
ATOM 2848 N N . SER A 1 331 ? 10.562 -24.812 -17.578 1 79.81 331 SER A N 1
ATOM 2849 C CA . SER A 1 331 ? 9.227 -25.219 -18.016 1 79.81 331 SER A CA 1
ATOM 2850 C C . SER A 1 331 ? 8.828 -24.484 -19.297 1 79.81 331 SER A C 1
ATOM 2852 O O . SER A 1 331 ? 9.383 -23.422 -19.609 1 79.81 331 SER A O 1
ATOM 2854 N N . TYR A 1 332 ? 7.879 -25.078 -20 1 60.97 332 TYR A N 1
ATOM 2855 C CA . TYR A 1 332 ? 7.582 -24.672 -21.375 1 60.97 332 TYR A CA 1
ATOM 2856 C C . TYR A 1 332 ? 7.219 -23.203 -21.438 1 60.97 332 TYR A C 1
ATOM 2858 O O . TYR A 1 332 ? 7.621 -22.5 -22.375 1 60.97 332 TYR A O 1
ATOM 2866 N N . SER A 1 333 ? 6.535 -22.719 -20.406 1 64.56 333 SER A N 1
ATOM 2867 C CA . SER A 1 333 ? 6.074 -21.328 -20.453 1 64.56 333 SER A CA 1
ATOM 2868 C C . SER A 1 333 ? 7.242 -20.359 -20.328 1 64.56 333 SER A C 1
ATOM 2870 O O . SER A 1 333 ? 7.121 -19.188 -20.703 1 64.56 333 SER A O 1
ATOM 2872 N N . HIS A 1 334 ? 8.383 -20.859 -20.016 1 70.81 334 HIS A N 1
ATOM 2873 C CA . HIS A 1 334 ? 9.469 -19.953 -19.703 1 70.81 334 HIS A CA 1
ATOM 2874 C C . HIS A 1 334 ? 10.758 -20.359 -20.422 1 70.81 334 HIS A C 1
ATOM 2876 O O . HIS A 1 334 ? 11.703 -19.562 -20.5 1 70.81 334 HIS A O 1
ATOM 2882 N N . ASN A 1 335 ? 10.719 -21.453 -21 1 68.62 335 ASN A N 1
ATOM 2883 C CA . ASN A 1 335 ? 11.961 -22.016 -21.531 1 68.62 335 ASN A CA 1
ATOM 2884 C C . ASN A 1 335 ? 12.531 -21.141 -22.641 1 68.62 335 ASN A C 1
ATOM 2886 O O . ASN A 1 335 ? 13.75 -21.031 -22.781 1 68.62 335 ASN A O 1
ATOM 2890 N N . ASP A 1 336 ? 11.695 -20.547 -23.297 1 69.06 336 ASP A N 1
ATOM 2891 C CA . ASP A 1 336 ? 12.125 -19.703 -24.406 1 69.06 336 ASP A CA 1
ATOM 2892 C C . ASP A 1 336 ? 12.938 -18.516 -23.922 1 69.06 336 ASP A C 1
ATOM 2894 O O . ASP A 1 336 ? 13.672 -17.891 -24.688 1 69.06 336 ASP A O 1
ATOM 2898 N N . ARG A 1 337 ? 12.914 -18.312 -22.672 1 73.62 337 ARG A N 1
ATOM 2899 C CA . ARG A 1 337 ? 13.594 -17.125 -22.125 1 73.62 337 ARG A CA 1
ATOM 2900 C C . ARG A 1 337 ? 15.055 -17.438 -21.828 1 73.62 337 ARG A C 1
ATOM 2902 O O . ARG A 1 337 ? 15.875 -16.531 -21.703 1 73.62 337 ARG A O 1
ATOM 2909 N N . ILE A 1 338 ? 15.32 -18.609 -21.703 1 75.12 338 ILE A N 1
ATOM 2910 C CA . ILE A 1 338 ? 16.688 -19 -21.391 1 75.12 338 ILE A CA 1
ATOM 2911 C C . ILE A 1 338 ? 17.578 -18.844 -22.625 1 75.12 338 ILE A C 1
ATOM 2913 O O . ILE A 1 338 ? 18.734 -18.469 -22.531 1 75.12 338 ILE A O 1
ATOM 2917 N N . MET A 1 339 ? 17.094 -19.078 -23.781 1 72.81 339 MET A N 1
ATOM 2918 C CA . MET A 1 339 ? 17.75 -18.891 -25.062 1 72.81 339 MET A CA 1
ATOM 2919 C C . MET A 1 339 ? 19.172 -19.438 -25.031 1 72.81 339 MET A C 1
ATOM 2921 O O . MET A 1 339 ? 20.109 -18.75 -25.422 1 72.81 339 MET A O 1
ATOM 2925 N N . GLY A 1 340 ? 19.359 -20.609 -24.422 1 74.12 340 GLY A N 1
ATOM 2926 C CA . GLY A 1 340 ? 20.656 -21.281 -24.438 1 74.12 340 GLY A CA 1
ATOM 2927 C C . GLY A 1 340 ? 21.594 -20.781 -23.375 1 74.12 340 GLY A C 1
ATOM 2928 O O . GLY A 1 340 ? 22.719 -21.266 -23.25 1 74.12 340 GLY A O 1
ATOM 2929 N N . ARG A 1 341 ? 21.281 -19.781 -22.656 1 80.62 341 ARG A N 1
ATOM 2930 C CA . ARG A 1 341 ? 22.125 -19.25 -21.578 1 80.62 341 ARG A CA 1
ATOM 2931 C C . ARG A 1 341 ? 22.031 -20.141 -20.344 1 80.62 341 ARG A C 1
ATOM 2933 O O . ARG A 1 341 ? 21.438 -19.734 -19.328 1 80.62 341 ARG A O 1
ATOM 2940 N N . ASN A 1 342 ? 22.75 -21.172 -20.359 1 87.12 342 ASN A N 1
ATOM 2941 C CA . ASN A 1 342 ? 22.641 -22.203 -19.328 1 87.12 342 ASN A CA 1
ATOM 2942 C C . ASN A 1 342 ? 23.25 -21.734 -18 1 87.12 342 ASN A C 1
ATOM 2944 O O . ASN A 1 342 ? 22.969 -22.297 -16.953 1 87.12 342 ASN A O 1
ATOM 2948 N N . TYR A 1 343 ? 24.062 -20.719 -18.094 1 89 343 TYR A N 1
ATOM 2949 C CA . TYR A 1 343 ? 24.641 -20.203 -16.859 1 89 343 TYR A CA 1
ATOM 2950 C C . TYR A 1 343 ? 23.547 -19.672 -15.938 1 89 343 TYR A C 1
ATOM 2952 O O . TYR A 1 343 ? 23.734 -19.625 -14.719 1 89 343 TYR A O 1
ATOM 2960 N N . LEU A 1 344 ? 22.422 -19.297 -16.406 1 91.19 344 LEU A N 1
ATOM 2961 C CA . LEU A 1 344 ? 21.297 -18.781 -15.633 1 91.19 344 LEU A CA 1
ATOM 2962 C C . LEU A 1 344 ? 20.703 -19.875 -14.742 1 91.19 344 LEU A C 1
ATOM 2964 O O . LEU A 1 344 ? 19.984 -19.578 -13.797 1 91.19 344 LEU A O 1
ATOM 2968 N N . LEU A 1 345 ? 21.062 -21.156 -15.055 1 93.25 345 LEU A N 1
ATOM 2969 C CA . LEU A 1 345 ? 20.484 -22.266 -14.32 1 93.25 345 LEU A CA 1
ATOM 2970 C C . LEU A 1 345 ? 21.422 -22.734 -13.211 1 93.25 345 LEU A C 1
ATOM 2972 O O . LEU A 1 345 ? 21.078 -23.641 -12.445 1 93.25 345 LEU A O 1
ATOM 2976 N N . ASP A 1 346 ? 22.547 -22.062 -13.102 1 93.88 346 ASP A N 1
ATOM 2977 C CA . ASP A 1 346 ? 23.5 -22.375 -12.039 1 93.88 346 ASP A CA 1
ATOM 2978 C C . ASP A 1 346 ? 22.969 -21.938 -10.68 1 93.88 346 ASP A C 1
ATOM 2980 O O . ASP A 1 346 ? 22.391 -20.859 -10.555 1 93.88 346 ASP A O 1
ATOM 2984 N N . ASP A 1 347 ? 23.266 -22.75 -9.664 1 95.81 347 ASP A N 1
ATOM 2985 C CA . ASP A 1 347 ? 22.797 -22.469 -8.32 1 95.81 347 ASP A CA 1
ATOM 2986 C C . ASP A 1 347 ? 23.281 -21.109 -7.832 1 95.81 347 ASP A C 1
ATOM 2988 O O . ASP A 1 347 ? 22.5 -20.344 -7.266 1 95.81 347 ASP A O 1
ATOM 2992 N N . ASP A 1 348 ? 24.547 -20.844 -8.055 1 95.69 348 ASP A N 1
ATOM 2993 C CA . ASP A 1 348 ? 25.125 -19.594 -7.57 1 95.69 348 ASP A CA 1
ATOM 2994 C C . ASP A 1 348 ? 24.484 -18.391 -8.25 1 95.69 348 ASP A C 1
ATOM 2996 O O . ASP A 1 348 ? 24.25 -17.359 -7.613 1 95.69 348 ASP A O 1
ATOM 3000 N N . GLU A 1 349 ? 24.281 -18.578 -9.531 1 95.25 349 GLU A N 1
ATOM 3001 C CA . GLU A 1 349 ? 23.688 -17.469 -10.281 1 95.25 349 GLU A CA 1
ATOM 3002 C C . GLU A 1 349 ? 22.25 -17.219 -9.852 1 95.25 349 GLU A C 1
ATOM 3004 O O . GLU A 1 349 ? 21.844 -16.078 -9.641 1 95.25 349 GLU A O 1
ATOM 3009 N N . ILE A 1 350 ? 21.484 -18.266 -9.711 1 96.94 350 ILE A N 1
ATOM 3010 C CA . ILE A 1 350 ? 20.094 -18.141 -9.266 1 96.94 350 ILE A CA 1
ATOM 3011 C C . ILE A 1 350 ? 20.047 -17.484 -7.891 1 96.94 350 ILE A C 1
ATOM 3013 O O . ILE A 1 350 ? 19.297 -16.547 -7.672 1 96.94 350 ILE A O 1
ATOM 3017 N N . GLN A 1 351 ? 20.891 -17.953 -7.043 1 97.62 351 GLN A N 1
ATOM 3018 C CA . GLN A 1 351 ? 20.922 -17.406 -5.688 1 97.62 351 GLN A CA 1
ATOM 3019 C C . GLN A 1 351 ? 21.281 -15.93 -5.691 1 97.62 351 GLN A C 1
ATOM 3021 O O . GLN A 1 351 ? 20.672 -15.133 -4.98 1 97.62 351 GLN A O 1
ATOM 3026 N N . ARG A 1 352 ? 22.281 -15.586 -6.469 1 96 352 ARG A N 1
ATOM 3027 C CA . ARG A 1 352 ? 22.719 -14.195 -6.578 1 96 352 ARG A CA 1
ATOM 3028 C C . ARG A 1 352 ? 21.562 -13.312 -7.055 1 96 352 ARG A C 1
ATOM 3030 O O . ARG A 1 352 ? 21.359 -12.219 -6.527 1 96 352 ARG A O 1
ATOM 3037 N N . ARG A 1 353 ? 20.875 -13.797 -7.977 1 95.94 353 ARG A N 1
ATOM 3038 C CA . ARG A 1 353 ? 19.797 -13.008 -8.555 1 95.94 353 ARG A CA 1
ATOM 3039 C C . ARG A 1 353 ? 18.656 -12.836 -7.562 1 95.94 353 ARG A C 1
ATOM 3041 O O . ARG A 1 353 ? 18.062 -11.758 -7.469 1 95.94 353 ARG A O 1
ATOM 3048 N N . ILE A 1 354 ? 18.328 -13.844 -6.797 1 97.75 354 ILE A N 1
ATOM 3049 C CA . ILE A 1 354 ? 17.297 -13.789 -5.77 1 97.75 354 ILE A CA 1
ATOM 3050 C C . ILE A 1 354 ? 17.656 -12.695 -4.758 1 97.75 354 ILE A C 1
ATOM 3052 O O . ILE A 1 354 ? 16.844 -11.789 -4.512 1 97.75 354 ILE A O 1
ATOM 3056 N N . CYS A 1 355 ? 18.859 -12.719 -4.277 1 97.56 355 CYS A N 1
ATOM 3057 C CA . CYS A 1 355 ? 19.234 -11.867 -3.154 1 97.56 355 CYS A CA 1
ATOM 3058 C C . CYS A 1 355 ? 19.406 -10.422 -3.6 1 97.56 355 CYS A C 1
ATOM 3060 O O . CYS A 1 355 ? 19.328 -9.5 -2.781 1 97.56 355 CYS A O 1
ATOM 3062 N N . ASN A 1 356 ? 19.562 -10.258 -4.902 1 95.5 356 ASN A N 1
ATOM 3063 C CA . ASN A 1 356 ? 19.828 -8.906 -5.379 1 95.5 356 ASN A CA 1
ATOM 3064 C C . ASN A 1 356 ? 18.656 -8.344 -6.168 1 95.5 356 ASN A C 1
ATOM 3066 O O . ASN A 1 356 ? 18.75 -7.258 -6.746 1 95.5 356 ASN A O 1
ATOM 3070 N N . GLY A 1 357 ? 17.547 -9.039 -6.215 1 96.31 357 GLY A N 1
ATOM 3071 C CA . GLY A 1 357 ? 16.359 -8.562 -6.918 1 96.31 357 GLY A CA 1
ATOM 3072 C C . GLY A 1 357 ? 16.562 -8.438 -8.414 1 96.31 357 GLY A C 1
ATOM 3073 O O . GLY A 1 357 ? 15.984 -7.562 -9.055 1 96.31 357 GLY A O 1
ATOM 3074 N N . LEU A 1 358 ? 17.438 -9.266 -8.969 1 94.12 358 LEU A N 1
ATOM 3075 C CA . LEU A 1 358 ? 17.719 -9.234 -10.398 1 94.12 358 LEU A CA 1
ATOM 3076 C C . LEU A 1 358 ? 16.75 -10.109 -11.164 1 94.12 358 LEU A C 1
ATOM 3078 O O . LEU A 1 358 ? 16.234 -11.094 -10.625 1 94.12 358 LEU A O 1
ATOM 3082 N N . ASP A 1 359 ? 16.516 -9.711 -12.406 1 92 359 ASP A N 1
ATOM 3083 C CA . ASP A 1 359 ? 15.648 -10.539 -13.25 1 92 359 ASP A CA 1
ATOM 3084 C C . ASP A 1 359 ? 16.219 -11.945 -13.391 1 92 359 ASP A C 1
ATOM 3086 O O . ASP A 1 359 ? 17.391 -12.117 -13.695 1 92 359 ASP A O 1
ATOM 3090 N N . ILE A 1 360 ? 15.406 -12.836 -13.227 1 92.94 360 ILE A N 1
ATOM 3091 C CA . ILE A 1 360 ? 15.836 -14.227 -13.156 1 92.94 360 ILE A CA 1
ATOM 3092 C C . ILE A 1 360 ? 16.344 -14.68 -14.523 1 92.94 360 ILE A C 1
ATOM 3094 O O . ILE A 1 360 ? 17.188 -15.57 -14.617 1 92.94 360 ILE A O 1
ATOM 3098 N N . PHE A 1 361 ? 15.906 -14.086 -15.617 1 88 361 PHE A N 1
ATOM 3099 C CA . PHE A 1 361 ? 16.297 -14.461 -16.969 1 88 361 PHE A CA 1
ATOM 3100 C C . PHE A 1 361 ? 17.281 -13.453 -17.547 1 88 361 PHE A C 1
ATOM 3102 O O . PHE A 1 361 ? 17.656 -13.539 -18.719 1 88 361 PHE A O 1
ATOM 3109 N N . ASP A 1 362 ? 17.625 -12.469 -16.734 1 84.25 362 ASP A N 1
ATOM 3110 C CA . ASP A 1 362 ? 18.547 -11.43 -17.172 1 84.25 362 ASP A CA 1
ATOM 3111 C C . ASP A 1 362 ? 18 -10.68 -18.391 1 84.25 362 ASP A C 1
ATOM 3113 O O . ASP A 1 362 ? 18.688 -10.531 -19.406 1 84.25 362 ASP A O 1
ATOM 3117 N N . MET A 1 363 ? 16.766 -10.367 -18.234 1 79.56 363 MET A N 1
ATOM 3118 C CA . MET A 1 363 ? 16.062 -9.648 -19.312 1 79.56 363 MET A CA 1
ATOM 3119 C C . MET A 1 363 ? 15.586 -8.289 -18.828 1 79.56 363 MET A C 1
ATOM 3121 O O . MET A 1 363 ? 15.445 -8.062 -17.625 1 79.56 363 MET A O 1
ATOM 3125 N N . TYR A 1 364 ? 15.406 -7.395 -19.781 1 77.44 364 TYR A N 1
ATOM 3126 C CA . TYR A 1 364 ? 14.766 -6.121 -19.469 1 77.44 364 TYR A CA 1
ATOM 3127 C C . TYR A 1 364 ? 13.273 -6.309 -19.188 1 77.44 364 TYR A C 1
ATOM 3129 O O . TYR A 1 364 ? 12.672 -7.281 -19.656 1 77.44 364 TYR A O 1
ATOM 3137 N N . PRO A 1 365 ? 12.758 -5.375 -18.438 1 77.44 365 PRO A N 1
ATOM 3138 C CA . PRO A 1 365 ? 11.352 -5.535 -18.062 1 77.44 365 PRO A CA 1
ATOM 3139 C C . PRO A 1 365 ? 10.406 -5.434 -19.25 1 77.44 365 PRO A C 1
ATOM 3141 O O . PRO A 1 365 ? 10.68 -4.695 -20.203 1 77.44 365 PRO A O 1
ATOM 3144 N N . GLU A 1 366 ? 9.375 -6.301 -19.156 1 77.12 366 GLU A N 1
ATOM 3145 C CA . GLU A 1 366 ? 8.305 -6.195 -20.141 1 77.12 366 GLU A CA 1
ATOM 3146 C C . GLU A 1 366 ? 7.387 -5.02 -19.844 1 77.12 366 GLU A C 1
ATOM 3148 O O . GLU A 1 366 ? 6.492 -5.129 -19 1 77.12 366 GLU A O 1
ATOM 3153 N N . VAL A 1 367 ? 7.641 -3.906 -20.516 1 76.75 367 VAL A N 1
ATOM 3154 C CA . VAL A 1 367 ? 6.891 -2.688 -20.219 1 76.75 367 VAL A CA 1
ATOM 3155 C C . VAL A 1 367 ? 6.305 -2.127 -21.516 1 76.75 367 VAL A C 1
ATOM 3157 O O . VAL A 1 367 ? 6.73 -2.502 -22.609 1 76.75 367 VAL A O 1
ATOM 3160 N N . TYR A 1 368 ? 5.352 -1.277 -21.359 1 75.44 368 TYR A N 1
ATOM 3161 C CA . TYR A 1 368 ? 4.598 -0.794 -22.516 1 75.44 368 TYR A CA 1
ATOM 3162 C C . TYR A 1 368 ? 4.672 0.725 -22.609 1 75.44 368 TYR A C 1
ATOM 3164 O O . TYR A 1 368 ? 3.963 1.335 -23.422 1 75.44 368 TYR A O 1
ATOM 3172 N N . SER A 1 369 ? 5.395 1.329 -21.734 1 75.31 369 SER A N 1
ATOM 3173 C CA . SER A 1 369 ? 5.699 2.754 -21.797 1 75.31 369 SER A CA 1
ATOM 3174 C C . SER A 1 369 ? 7.137 3.033 -21.375 1 75.31 369 SER A C 1
ATOM 3176 O O . SER A 1 369 ? 7.719 2.273 -20.594 1 75.31 369 SER A O 1
ATOM 3178 N N . PHE A 1 370 ? 7.582 4.082 -21.859 1 74.06 370 PHE A N 1
ATOM 3179 C CA . PHE A 1 370 ? 8.953 4.441 -21.516 1 74.06 370 PHE A CA 1
ATOM 3180 C C . PHE A 1 370 ? 9.062 4.859 -20.062 1 74.06 370 PHE A C 1
ATOM 3182 O O . PHE A 1 370 ? 10.078 4.617 -19.406 1 74.06 370 PHE A O 1
ATOM 3189 N N . LYS A 1 371 ? 8.078 5.418 -19.594 1 72.5 371 LYS A N 1
ATOM 3190 C CA . LYS A 1 371 ? 8.039 5.766 -18.172 1 72.5 371 LYS A CA 1
ATOM 3191 C C . LYS A 1 371 ? 8.148 4.52 -17.297 1 72.5 371 LYS A C 1
ATOM 3193 O O . LYS A 1 371 ? 8.93 4.492 -16.344 1 72.5 371 LYS A O 1
ATOM 3198 N N . GLU A 1 372 ? 7.492 3.553 -17.703 1 78.31 372 GLU A N 1
ATOM 3199 C CA . GLU A 1 372 ? 7.543 2.291 -16.969 1 78.31 372 GLU A CA 1
ATOM 3200 C C . GLU A 1 372 ? 8.914 1.629 -17.094 1 78.31 372 GLU A C 1
ATOM 3202 O O . GLU A 1 372 ? 9.391 0.983 -16.156 1 78.31 372 GLU A O 1
ATOM 3207 N N . LEU A 1 373 ? 9.391 1.747 -18.297 1 76.38 373 LEU A N 1
ATOM 3208 C CA . LEU A 1 373 ? 10.719 1.177 -18.516 1 76.38 373 LEU A CA 1
ATOM 3209 C C . LEU A 1 373 ? 11.734 1.763 -17.547 1 76.38 373 LEU A C 1
ATOM 3211 O O . LEU A 1 373 ? 12.516 1.027 -16.938 1 76.38 373 LEU A O 1
ATOM 3215 N N . MET A 1 374 ? 11.648 2.982 -17.359 1 72.88 374 MET A N 1
ATOM 3216 C CA . MET A 1 374 ? 12.578 3.646 -16.438 1 72.88 374 MET A CA 1
ATOM 3217 C C . MET A 1 374 ? 12.312 3.238 -15 1 72.88 374 MET A C 1
ATOM 3219 O O . MET A 1 374 ? 13.242 3.066 -14.211 1 72.88 374 MET A O 1
ATOM 3223 N N . GLN A 1 375 ? 11.141 3.084 -14.695 1 74.38 375 GLN A N 1
ATOM 3224 C CA . GLN A 1 375 ? 10.75 2.738 -13.328 1 74.38 375 GLN A CA 1
ATOM 3225 C C . GLN A 1 375 ? 11.195 1.325 -12.969 1 74.38 375 GLN A C 1
ATOM 3227 O O . GLN A 1 375 ? 11.617 1.072 -11.836 1 74.38 375 GLN A O 1
ATOM 3232 N N . LYS A 1 376 ? 11.125 0.486 -13.969 1 80.25 376 LYS A N 1
ATOM 3233 C CA . LYS A 1 376 ? 11.359 -0.928 -13.688 1 80.25 376 LYS A CA 1
ATOM 3234 C C . LYS A 1 376 ? 12.758 -1.352 -14.117 1 80.25 376 LYS A C 1
ATOM 3236 O O . LYS A 1 376 ? 13.109 -2.531 -14.031 1 80.25 376 LYS A O 1
ATOM 3241 N N . PHE A 1 377 ? 13.477 -0.327 -14.492 1 80.19 377 PHE A N 1
ATOM 3242 C CA . PHE A 1 377 ? 14.836 -0.624 -14.938 1 80.19 377 PHE A CA 1
ATOM 3243 C C . PHE A 1 377 ? 15.734 -0.962 -13.758 1 80.19 377 PHE A C 1
ATOM 3245 O O . PHE A 1 377 ? 15.695 -0.285 -12.727 1 80.19 377 PHE A O 1
ATOM 3252 N N . GLY A 1 378 ? 16.469 -2.051 -13.938 1 82.56 378 GLY A N 1
ATOM 3253 C CA . GLY A 1 378 ? 17.406 -2.422 -12.891 1 82.56 378 GLY A CA 1
ATOM 3254 C C . GLY A 1 378 ? 16.828 -3.383 -11.875 1 82.56 378 GLY A C 1
ATOM 3255 O O . GLY A 1 378 ? 15.75 -3.943 -12.086 1 82.56 378 GLY A O 1
ATOM 3256 N N . PRO A 1 379 ? 17.609 -3.627 -10.805 1 91.69 379 PRO A N 1
ATOM 3257 C CA . PRO A 1 379 ? 17.141 -4.551 -9.766 1 91.69 379 PRO A CA 1
ATOM 3258 C C . PRO A 1 379 ? 15.922 -4.035 -9.016 1 91.69 379 PRO A C 1
ATOM 3260 O O . PRO A 1 379 ? 15.773 -2.822 -8.828 1 91.69 379 PRO A O 1
ATOM 3263 N N . ILE A 1 380 ? 15.039 -4.91 -8.688 1 94 380 ILE A N 1
ATOM 3264 C CA . ILE A 1 380 ? 13.906 -4.559 -7.828 1 94 380 ILE A CA 1
ATOM 3265 C C . ILE A 1 380 ? 14.414 -4.188 -6.438 1 94 380 ILE A C 1
ATOM 3267 O O . ILE A 1 380 ? 15.148 -4.961 -5.809 1 94 380 ILE A O 1
ATOM 3271 N N . PRO A 1 381 ? 14.078 -3.027 -6.043 1 91.12 381 PRO A N 1
ATOM 3272 C CA . PRO A 1 381 ? 14.57 -2.609 -4.727 1 91.12 381 PRO A CA 1
ATOM 3273 C C . PRO A 1 381 ? 13.938 -3.396 -3.582 1 91.12 381 PRO A C 1
ATOM 3275 O O . PRO A 1 381 ? 12.812 -3.875 -3.705 1 91.12 381 PRO A O 1
ATOM 3278 N N . HIS A 1 382 ? 14.695 -3.473 -2.475 1 94.19 382 HIS A N 1
ATOM 3279 C CA . HIS A 1 382 ? 14.164 -4.062 -1.251 1 94.19 382 HIS A CA 1
ATOM 3280 C C . HIS A 1 382 ? 13.062 -3.193 -0.651 1 94.19 382 HIS A C 1
ATOM 3282 O O . HIS A 1 382 ? 13.172 -1.966 -0.651 1 94.19 382 HIS A O 1
ATOM 3288 N N . MET A 1 383 ? 12.086 -3.814 -0.193 1 94.19 383 MET A N 1
ATOM 3289 C CA . MET A 1 383 ? 10.992 -3.09 0.444 1 94.19 383 MET A CA 1
ATOM 3290 C C . MET A 1 383 ? 11.078 -3.189 1.963 1 94.19 383 MET A C 1
ATOM 3292 O O . MET A 1 383 ? 11.43 -4.242 2.502 1 94.19 383 MET A O 1
ATOM 3296 N N . ASP A 1 384 ? 10.703 -2.107 2.627 1 95.44 384 ASP A N 1
ATOM 3297 C CA . ASP A 1 384 ? 10.711 -2.088 4.086 1 95.44 384 ASP A CA 1
ATOM 3298 C C . ASP A 1 384 ? 9.289 -2.111 4.648 1 95.44 384 ASP A C 1
ATOM 3300 O O . ASP A 1 384 ? 9.102 -2.248 5.855 1 95.44 384 ASP A O 1
ATOM 3304 N N . SER A 1 385 ? 8.297 -1.999 3.848 1 96.12 385 SER A N 1
ATOM 3305 C CA . SER A 1 385 ? 6.906 -2.051 4.293 1 96.12 385 SER A CA 1
ATOM 3306 C C . SER A 1 385 ? 6.332 -3.457 4.152 1 96.12 385 SER A C 1
ATOM 3308 O O . SER A 1 385 ? 6.195 -3.969 3.041 1 96.12 385 SER A O 1
ATOM 3310 N N . PHE A 1 386 ? 6.023 -4.121 5.219 1 96.12 386 PHE A N 1
ATOM 3311 C CA . PHE A 1 386 ? 5.391 -5.434 5.254 1 96.12 386 PHE A CA 1
ATOM 3312 C C . PHE A 1 386 ? 4.023 -5.359 5.93 1 96.12 386 PHE A C 1
ATOM 3314 O O . PHE A 1 386 ? 3.588 -6.32 6.562 1 96.12 386 PHE A O 1
ATOM 3321 N N . ILE A 1 387 ? 3.41 -4.191 5.785 1 94.12 387 ILE A N 1
ATOM 3322 C CA . ILE A 1 387 ? 2.111 -4.023 6.422 1 94.12 387 ILE A CA 1
ATOM 3323 C C . ILE A 1 387 ? 1.021 -4.637 5.547 1 94.12 387 ILE A C 1
ATOM 3325 O O . ILE A 1 387 ? -0.086 -4.906 6.02 1 94.12 387 ILE A O 1
ATOM 3329 N N . ASP A 1 388 ? 1.309 -4.801 4.242 1 93.38 388 ASP A N 1
ATOM 3330 C CA . ASP A 1 388 ? 0.341 -5.336 3.289 1 93.38 388 ASP A CA 1
ATOM 3331 C C . ASP A 1 388 ? 0.838 -6.641 2.678 1 93.38 388 ASP A C 1
ATOM 3333 O O . ASP A 1 388 ? 1.141 -6.699 1.484 1 93.38 388 ASP A O 1
ATOM 3337 N N . ILE A 1 389 ? 0.937 -7.625 3.4 1 95.25 389 ILE A N 1
ATOM 3338 C CA . ILE A 1 389 ? 1.263 -8.984 2.998 1 95.25 389 ILE A CA 1
ATOM 3339 C C . ILE A 1 389 ? 0.278 -9.961 3.635 1 95.25 389 ILE A C 1
ATOM 3341 O O . ILE A 1 389 ? -0.467 -9.602 4.547 1 95.25 389 ILE A O 1
ATOM 3345 N N . PRO A 1 390 ? 0.225 -11.195 3.105 1 95.44 390 PRO A N 1
ATOM 3346 C CA . PRO A 1 390 ? -0.68 -12.148 3.756 1 95.44 390 PRO A CA 1
ATOM 3347 C C . PRO A 1 390 ? -0.403 -12.297 5.25 1 95.44 390 PRO A C 1
ATOM 3349 O O . PRO A 1 390 ? 0.748 -12.492 5.652 1 95.44 390 PRO A O 1
ATOM 3352 N N . ALA A 1 391 ? -1.445 -12.211 6.016 1 91.88 391 ALA A N 1
ATOM 3353 C CA . ALA A 1 391 ? -1.313 -12.289 7.465 1 91.88 391 ALA A CA 1
ATOM 3354 C C . ALA A 1 391 ? -0.691 -13.617 7.891 1 91.88 391 ALA A C 1
ATOM 3356 O O . ALA A 1 391 ? 0.033 -13.68 8.883 1 91.88 391 ALA A O 1
ATOM 3357 N N . THR A 1 392 ? -0.938 -14.656 7.125 1 92.88 392 THR A N 1
ATOM 3358 C CA . THR A 1 392 ? -0.441 -16 7.402 1 92.88 392 THR A CA 1
ATOM 3359 C C . THR A 1 392 ? 1.084 -16.016 7.434 1 92.88 392 THR A C 1
ATOM 3361 O O . THR A 1 392 ? 1.687 -16.781 8.195 1 92.88 392 THR A O 1
ATOM 3364 N N . LEU A 1 393 ? 1.675 -15.219 6.621 1 94 393 LEU A N 1
ATOM 3365 C CA . LEU A 1 393 ? 3.131 -15.188 6.551 1 94 393 LEU A CA 1
ATOM 3366 C C . LEU A 1 393 ? 3.73 -14.75 7.883 1 94 393 LEU A C 1
ATOM 3368 O O . LEU A 1 393 ? 4.77 -15.273 8.305 1 94 393 LEU A O 1
ATOM 3372 N N . LEU A 1 394 ? 3.055 -13.836 8.562 1 89.81 394 LEU A N 1
ATOM 3373 C CA . LEU A 1 394 ? 3.564 -13.352 9.836 1 89.81 394 LEU A CA 1
ATOM 3374 C C . LEU A 1 394 ? 3.24 -14.336 10.961 1 89.81 394 LEU A C 1
ATOM 3376 O O . LEU A 1 394 ? 4.09 -14.617 11.805 1 89.81 394 LEU A O 1
ATOM 3380 N N . ARG A 1 395 ? 2.07 -14.867 10.914 1 89.44 395 ARG A N 1
ATOM 3381 C CA . ARG A 1 395 ? 1.628 -15.789 11.953 1 89.44 395 ARG A CA 1
ATOM 3382 C C . ARG A 1 395 ? 2.484 -17.047 11.969 1 89.44 395 ARG A C 1
ATOM 3384 O O . ARG A 1 395 ? 2.766 -17.609 13.031 1 89.44 395 ARG A O 1
ATOM 3391 N N . TYR A 1 396 ? 2.848 -17.5 10.781 1 91.81 396 TYR A N 1
ATOM 3392 C CA . TYR A 1 396 ? 3.656 -18.703 10.656 1 91.81 396 TYR A CA 1
ATOM 3393 C C . TYR A 1 396 ? 5.043 -18.375 10.117 1 91.81 396 TYR A C 1
ATOM 3395 O O . TYR A 1 396 ? 5.574 -19.094 9.266 1 91.81 396 TYR A O 1
ATOM 3403 N N . SER A 1 397 ? 5.539 -17.312 10.586 1 91.62 397 SER A N 1
ATOM 3404 C CA . SER A 1 397 ? 6.781 -16.75 10.062 1 91.62 397 SER A CA 1
ATOM 3405 C C . SER A 1 397 ? 7.922 -17.75 10.156 1 91.62 397 SER A C 1
ATOM 3407 O O . SER A 1 397 ? 8.812 -17.766 9.297 1 91.62 397 SER A O 1
ATOM 3409 N N . LYS A 1 398 ? 7.996 -18.609 11.195 1 92.81 398 LYS A N 1
ATOM 3410 C CA . LYS A 1 398 ? 9.07 -19.578 11.367 1 92.81 398 LYS A CA 1
ATOM 3411 C C . LYS A 1 398 ? 9.07 -20.609 10.242 1 92.81 398 LYS A C 1
ATOM 3413 O O . LYS A 1 398 ? 10.117 -21.172 9.906 1 92.81 398 LYS A O 1
ATOM 3418 N N . ARG A 1 399 ? 7.938 -20.781 9.617 1 94.88 399 ARG A N 1
ATOM 3419 C CA . ARG A 1 399 ? 7.809 -21.781 8.562 1 94.88 399 ARG A CA 1
ATOM 3420 C C . ARG A 1 399 ? 8.195 -21.203 7.207 1 94.88 399 ARG A C 1
ATOM 3422 O O . ARG A 1 399 ? 8.617 -21.938 6.312 1 94.88 399 ARG A O 1
ATOM 3429 N N . PHE A 1 400 ? 8.07 -19.906 7.102 1 96.69 400 PHE A N 1
ATOM 3430 C CA . PHE A 1 400 ? 8.258 -19.328 5.777 1 96.69 400 PHE A CA 1
ATOM 3431 C C . PHE A 1 400 ? 9.25 -18.172 5.824 1 96.69 400 PHE A C 1
ATOM 3433 O O . PHE A 1 400 ? 8.984 -17.094 5.273 1 96.69 400 PHE A O 1
ATOM 3440 N N . PRO A 1 401 ? 10.383 -18.312 6.441 1 95.62 401 PRO A N 1
ATOM 3441 C CA . PRO A 1 401 ? 11.312 -17.188 6.574 1 95.62 401 PRO A CA 1
ATOM 3442 C C . PRO A 1 401 ? 11.82 -16.688 5.227 1 95.62 401 PRO A C 1
ATOM 3444 O O . PRO A 1 401 ? 12.094 -15.492 5.074 1 95.62 401 PRO A O 1
ATOM 3447 N N . PHE A 1 402 ? 11.93 -17.531 4.195 1 97.19 402 PHE A N 1
ATOM 3448 C CA . PHE A 1 402 ? 12.508 -17.188 2.904 1 97.19 402 PHE A CA 1
ATOM 3449 C C . PHE A 1 402 ? 11.641 -16.172 2.172 1 97.19 402 PHE A C 1
ATOM 3451 O O . PHE A 1 402 ? 12.078 -15.578 1.187 1 97.19 402 PHE A O 1
ATOM 3458 N N . LEU A 1 403 ? 10.406 -15.992 2.656 1 97.75 403 LEU A N 1
ATOM 3459 C CA . LEU A 1 403 ? 9.477 -15.062 2.014 1 97.75 403 LEU A CA 1
ATOM 3460 C C . LEU A 1 403 ? 9.531 -13.695 2.68 1 97.75 403 LEU A C 1
ATOM 3462 O O . LEU A 1 403 ? 8.867 -12.758 2.238 1 97.75 403 LEU A O 1
ATOM 3466 N N . LEU A 1 404 ? 10.297 -13.547 3.705 1 95.88 404 LEU A N 1
ATOM 3467 C CA . LEU A 1 404 ? 10.391 -12.312 4.473 1 95.88 404 LEU A CA 1
ATOM 3468 C C . LEU A 1 404 ? 11.742 -11.633 4.254 1 95.88 404 LEU A C 1
ATOM 3470 O O . LEU A 1 404 ? 12.672 -12.25 3.732 1 95.88 404 LEU A O 1
ATOM 3474 N N . LYS A 1 405 ? 11.781 -10.438 4.652 1 94.5 405 LYS A N 1
ATOM 3475 C CA . LYS A 1 405 ? 12.969 -9.625 4.402 1 94.5 405 LYS A CA 1
ATOM 3476 C C . LYS A 1 405 ? 14.195 -10.211 5.082 1 94.5 405 LYS A C 1
ATOM 3478 O O . LYS A 1 405 ? 14.133 -10.641 6.238 1 94.5 405 LYS A O 1
ATOM 3483 N N . GLY A 1 406 ? 15.305 -10.242 4.355 1 92.81 406 GLY A N 1
ATOM 3484 C CA . GLY A 1 406 ? 16.594 -10.609 4.926 1 92.81 406 GLY A CA 1
ATOM 3485 C C . GLY A 1 406 ? 16.875 -12.094 4.836 1 92.81 406 GLY A C 1
ATOM 3486 O O . GLY A 1 406 ? 17.938 -12.555 5.277 1 92.81 406 GLY A O 1
ATOM 3487 N N . ASN A 1 407 ? 15.992 -12.82 4.312 1 95.5 407 ASN A N 1
ATOM 3488 C CA . ASN A 1 407 ? 16.141 -14.266 4.242 1 95.5 407 ASN A CA 1
ATOM 3489 C C . ASN A 1 407 ? 16.156 -14.766 2.799 1 95.5 407 ASN A C 1
ATOM 3491 O O . ASN A 1 407 ? 15.43 -15.688 2.447 1 95.5 407 ASN A O 1
ATOM 3495 N N . CYS A 1 408 ? 17.109 -14.234 2.051 1 96.5 408 CYS A N 1
ATOM 3496 C CA . CYS A 1 408 ? 17.094 -14.508 0.618 1 96.5 408 CYS A CA 1
ATOM 3497 C C . CYS A 1 408 ? 17.781 -15.828 0.311 1 96.5 408 CYS A C 1
ATOM 3499 O O . CYS A 1 408 ? 17.641 -16.375 -0.786 1 96.5 408 CYS A O 1
ATOM 3501 N N . ILE A 1 409 ? 18.609 -16.406 1.279 1 97.5 409 ILE A N 1
ATOM 3502 C CA . ILE A 1 409 ? 19.344 -17.641 1.023 1 97.5 409 ILE A CA 1
ATOM 3503 C C . ILE A 1 409 ? 18.391 -18.828 1.061 1 97.5 409 ILE A C 1
ATOM 3505 O O . ILE A 1 409 ? 17.719 -19.062 2.062 1 97.5 409 ILE A O 1
ATOM 3509 N N . ARG A 1 410 ? 18.328 -19.531 -0.031 1 97.81 410 ARG A N 1
ATOM 3510 C CA . ARG A 1 410 ? 17.422 -20.672 -0.129 1 97.81 410 ARG A CA 1
ATOM 3511 C C . ARG A 1 410 ? 17.969 -21.875 0.604 1 97.81 410 ARG A C 1
ATOM 3513 O O . ARG A 1 410 ? 19.188 -22.031 0.748 1 97.81 410 ARG A O 1
ATOM 3520 N N . ASP A 1 411 ? 17.109 -22.734 1.034 1 96.25 411 ASP A N 1
ATOM 3521 C CA . ASP A 1 411 ? 17.391 -23.797 1.992 1 96.25 411 ASP A CA 1
ATOM 3522 C C . ASP A 1 411 ? 18.375 -24.812 1.41 1 96.25 411 ASP A C 1
ATOM 3524 O O . ASP A 1 411 ? 19.172 -25.406 2.145 1 96.25 411 ASP A O 1
ATOM 3528 N N . ASP A 1 412 ? 18.344 -25.047 0.122 1 96 412 ASP A N 1
ATOM 3529 C CA . ASP A 1 412 ? 19.203 -26.078 -0.462 1 96 412 ASP A CA 1
ATOM 3530 C C . ASP A 1 412 ? 20.453 -25.453 -1.084 1 96 412 ASP A C 1
ATOM 3532 O O . ASP A 1 412 ? 21.219 -26.156 -1.755 1 96 412 ASP A O 1
ATOM 3536 N N . TYR A 1 413 ? 20.516 -24.141 -0.912 1 95.06 413 TYR A N 1
ATOM 3537 C CA . TYR A 1 413 ? 21.703 -23.5 -1.462 1 95.06 413 TYR A CA 1
ATOM 3538 C C . TYR A 1 413 ? 22.922 -23.766 -0.587 1 95.06 413 TYR A C 1
ATOM 3540 O O . TYR A 1 413 ? 22.891 -23.531 0.625 1 95.06 413 TYR A O 1
ATOM 3548 N N . ARG A 1 414 ? 24.031 -24.453 -1.054 1 85.69 414 ARG A N 1
ATOM 3549 C CA . ARG A 1 414 ? 25.312 -24.719 -0.402 1 85.69 414 ARG A CA 1
ATOM 3550 C C . ARG A 1 414 ? 26.438 -23.984 -1.109 1 85.69 414 ARG A C 1
ATOM 3552 O O . ARG A 1 414 ? 26.609 -24.094 -2.326 1 85.69 414 ARG A O 1
ATOM 3559 N N . HIS A 1 415 ? 26.891 -22.906 -0.473 1 72.38 415 HIS A N 1
ATOM 3560 C CA . HIS A 1 415 ? 28 -22.203 -1.11 1 72.38 415 HIS A CA 1
ATOM 3561 C C . HIS A 1 415 ? 29.141 -23.141 -1.452 1 72.38 415 HIS A C 1
ATOM 3563 O O . HIS A 1 415 ? 29.516 -23.984 -0.639 1 72.38 415 HIS A O 1
ATOM 3569 N N . ARG A 1 416 ? 29.406 -23.641 -2.676 1 53.78 416 ARG A N 1
ATOM 3570 C CA . ARG A 1 416 ? 30.641 -24.328 -3.023 1 53.78 416 ARG A CA 1
ATOM 3571 C C . ARG A 1 416 ? 31.859 -23.594 -2.477 1 53.78 416 ARG A C 1
ATOM 3573 O O . ARG A 1 416 ? 32.094 -22.438 -2.816 1 53.78 416 ARG A O 1
ATOM 3580 N N . SER A 1 417 ? 32.188 -23.656 -1.203 1 44.72 417 SER A N 1
ATOM 3581 C CA . SER A 1 417 ? 33.562 -23.328 -0.8 1 44.72 417 SER A CA 1
ATOM 3582 C C . SER A 1 417 ? 34.562 -23.828 -1.82 1 44.72 417 SER A C 1
ATOM 3584 O O . SER A 1 417 ? 34.344 -24.812 -2.52 1 44.72 417 SER A O 1
ATOM 3586 N N . SER A 1 418 ? 35.5 -23.016 -2.189 1 40.12 418 SER A N 1
ATOM 3587 C CA . SER A 1 418 ? 36.781 -23.312 -2.805 1 40.12 418 SER A CA 1
ATOM 3588 C C . SER A 1 418 ? 37.375 -24.594 -2.232 1 40.12 418 SER A C 1
ATOM 3590 O O . SER A 1 418 ? 37.844 -24.625 -1.084 1 40.12 418 SER A O 1
ATOM 3592 N N . LEU A 1 419 ? 36.969 -25.719 -2.189 1 33.5 419 LEU A N 1
ATOM 3593 C CA . LEU A 1 419 ? 37.906 -26.828 -2.033 1 33.5 419 LEU A CA 1
ATOM 3594 C C . LEU A 1 419 ? 38.969 -26.781 -3.113 1 33.5 419 LEU A C 1
ATOM 3596 O O . LEU A 1 419 ? 39.781 -27.703 -3.23 1 33.5 419 LEU A O 1
ATOM 3600 N N . LYS A 1 420 ? 39.188 -25.766 -4 1 25.83 420 LYS A N 1
ATOM 3601 C CA . LYS A 1 420 ? 40.594 -25.859 -4.387 1 25.83 420 LYS A CA 1
ATOM 3602 C C . LYS A 1 420 ? 41.5 -25.328 -3.287 1 25.83 420 LYS A C 1
ATOM 3604 O O . LYS A 1 420 ? 41.219 -24.281 -2.699 1 25.83 420 LYS A O 1
ATOM 3609 N N . MET B 1 1 ? 11.305 19.938 6.238 1 22.3 1 MET B N 1
ATOM 3610 C CA . MET B 1 1 ? 12.086 19.922 5.004 1 22.3 1 MET B CA 1
ATOM 3611 C C . MET B 1 1 ? 12.945 21.172 4.895 1 22.3 1 MET B C 1
ATOM 3613 O O . MET B 1 1 ? 12.453 22.297 5.051 1 22.3 1 MET B O 1
ATOM 3617 N N . PRO B 1 2 ? 14.195 21.141 5.332 1 27.14 2 PRO B N 1
ATOM 3618 C CA . PRO B 1 2 ? 14.969 22.375 5.215 1 27.14 2 PRO B CA 1
ATOM 3619 C C . PRO B 1 2 ? 14.852 23.016 3.836 1 27.14 2 PRO B C 1
ATOM 3621 O O . PRO B 1 2 ? 15.031 22.344 2.818 1 27.14 2 PRO B O 1
ATOM 3624 N N . PHE B 1 3 ? 13.875 23.828 3.764 1 28.48 3 PHE B N 1
ATOM 3625 C CA . PHE B 1 3 ? 13.641 24.75 2.652 1 28.48 3 PHE B CA 1
ATOM 3626 C C . PHE B 1 3 ? 14.938 25.438 2.238 1 28.48 3 PHE B C 1
ATOM 3628 O O . PHE B 1 3 ? 15.617 26.047 3.07 1 28.48 3 PHE B O 1
ATOM 3635 N N . LEU B 1 4 ? 15.625 24.828 1.413 1 28.33 4 LEU B N 1
ATOM 3636 C CA . LEU B 1 4 ? 16.734 25.531 0.766 1 28.33 4 LEU B CA 1
ATOM 3637 C C . LEU B 1 4 ? 16.344 26.969 0.419 1 28.33 4 LEU B C 1
ATOM 3639 O O . LEU B 1 4 ? 15.367 27.188 -0.293 1 28.33 4 LEU B O 1
ATOM 3643 N N . ASP B 1 5 ? 16.453 27.828 1.35 1 27.59 5 ASP B N 1
ATOM 3644 C CA . ASP B 1 5 ? 16.391 29.266 1.167 1 27.59 5 ASP B CA 1
ATOM 3645 C C . ASP B 1 5 ? 17.094 29.688 -0.114 1 27.59 5 ASP B C 1
ATOM 3647 O O . ASP B 1 5 ? 18.266 29.344 -0.333 1 27.59 5 ASP B O 1
ATOM 3651 N N . LEU B 1 6 ? 16.328 29.828 -1.094 1 31.41 6 LEU B N 1
ATOM 3652 C CA . LEU B 1 6 ? 16.828 30.438 -2.32 1 31.41 6 LEU B CA 1
ATOM 3653 C C . LEU B 1 6 ? 17.797 31.578 -2.004 1 31.41 6 LEU B C 1
ATOM 3655 O O . LEU B 1 6 ? 18.375 32.188 -2.914 1 31.41 6 LEU B O 1
ATOM 3659 N N . LYS B 1 7 ? 17.672 32.062 -0.674 1 34.41 7 LYS B N 1
ATOM 3660 C CA . LYS B 1 7 ? 18.594 33.156 -0.299 1 34.41 7 LYS B CA 1
ATOM 3661 C C . LYS B 1 7 ? 20.031 32.688 -0.346 1 34.41 7 LYS B C 1
ATOM 3663 O O . LYS B 1 7 ? 20.953 33.469 -0.563 1 34.41 7 LYS B O 1
ATOM 3668 N N . PHE B 1 8 ? 20.156 31.328 -0.102 1 30.06 8 PHE B N 1
ATOM 3669 C CA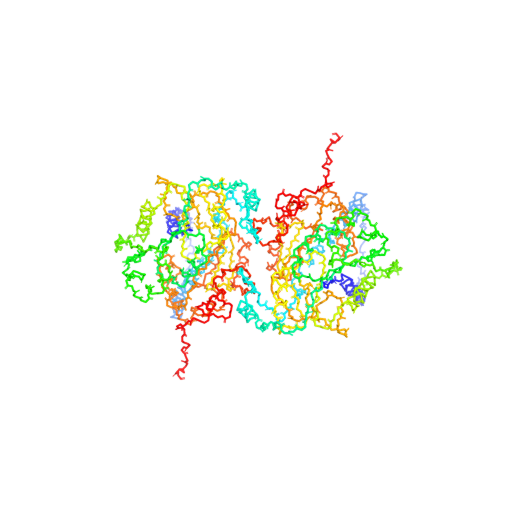 . PHE B 1 8 ? 21.547 30.891 -0.083 1 30.06 8 PHE B CA 1
ATOM 3670 C C . PHE B 1 8 ? 22.141 30.891 -1.488 1 30.06 8 PHE B C 1
ATOM 3672 O O . PHE B 1 8 ? 23.312 31.219 -1.676 1 30.06 8 PHE B O 1
ATOM 3679 N N . ILE B 1 9 ? 21.219 30.469 -2.48 1 31.94 9 ILE B N 1
ATOM 3680 C CA . ILE B 1 9 ? 21.75 30.516 -3.836 1 31.94 9 ILE B CA 1
ATOM 3681 C C . ILE B 1 9 ? 21.891 31.969 -4.289 1 31.94 9 ILE B C 1
ATOM 3683 O O . ILE B 1 9 ? 22.844 32.312 -4.98 1 31.94 9 ILE B O 1
ATOM 3687 N N . ARG B 1 10 ? 20.969 32.844 -3.838 1 33.62 10 ARG B N 1
ATOM 3688 C CA . ARG B 1 10 ? 21.109 34.219 -4.262 1 33.62 10 ARG B CA 1
ATOM 3689 C C . ARG B 1 10 ? 22.406 34.812 -3.713 1 33.62 10 ARG B C 1
ATOM 3691 O O . ARG B 1 10 ? 23.047 35.625 -4.375 1 33.62 10 ARG B O 1
ATOM 3698 N N . LYS B 1 11 ? 22.703 34.406 -2.484 1 33.25 11 LYS B N 1
ATOM 3699 C CA . LYS B 1 11 ? 23.922 35 -1.939 1 33.25 11 LYS B CA 1
ATOM 3700 C C . LYS B 1 11 ? 25.156 34.5 -2.707 1 33.25 11 LYS B C 1
ATOM 3702 O O . LYS B 1 11 ? 26.094 35.281 -2.896 1 33.25 11 LYS B O 1
ATOM 3707 N N . ARG B 1 12 ? 25.078 33.219 -3.18 1 31.64 12 ARG B N 1
ATOM 3708 C CA . ARG B 1 12 ? 26.312 32.781 -3.812 1 31.64 12 ARG B CA 1
ATOM 3709 C C . ARG B 1 12 ? 26.438 33.344 -5.219 1 31.64 12 ARG B C 1
ATOM 3711 O O . ARG B 1 12 ? 27.562 33.438 -5.742 1 31.64 12 ARG B O 1
ATOM 3718 N N . ILE B 1 13 ? 25.312 33.531 -5.852 1 32.19 13 ILE B N 1
ATOM 3719 C CA . ILE B 1 13 ? 25.438 34.062 -7.199 1 32.19 13 ILE B CA 1
ATOM 3720 C C . ILE B 1 13 ? 25.953 35.5 -7.129 1 32.19 13 ILE B C 1
ATOM 3722 O O . ILE B 1 13 ? 26.75 35.906 -7.969 1 32.19 13 ILE B O 1
ATOM 3726 N N . ASN B 1 14 ? 25.562 36.156 -6.07 1 30.09 14 ASN B N 1
ATOM 3727 C CA . ASN B 1 14 ? 26.062 37.531 -6.062 1 30.09 14 ASN B CA 1
ATOM 3728 C C . ASN B 1 14 ? 27.578 37.594 -5.953 1 30.09 14 ASN B C 1
ATOM 3730 O O . ASN B 1 14 ? 28.203 38.594 -6.242 1 30.09 14 ASN B O 1
ATOM 3734 N N . TYR B 1 15 ? 28.094 36.531 -5.195 1 28.61 15 TYR B N 1
ATOM 3735 C CA . TYR B 1 15 ? 29.531 36.656 -4.988 1 28.61 15 TYR B CA 1
ATOM 3736 C C . TYR B 1 15 ? 30.297 36.5 -6.305 1 28.61 15 TYR B C 1
ATOM 3738 O O . TYR B 1 15 ? 31.328 37.125 -6.508 1 28.61 15 TYR B O 1
ATOM 3746 N N . HIS B 1 16 ? 29.781 35.5 -7.094 1 30.03 16 HIS B N 1
ATOM 3747 C CA . HIS B 1 16 ? 30.594 35.219 -8.266 1 30.03 16 HIS B CA 1
ATOM 3748 C C . HIS B 1 16 ? 30.516 36.344 -9.289 1 30.03 16 HIS B C 1
ATOM 3750 O O . HIS B 1 16 ? 31.297 36.375 -10.242 1 30.03 16 HIS B O 1
ATOM 3756 N N . TYR B 1 17 ? 29.344 37.031 -9.203 1 30.09 17 TYR B N 1
ATOM 3757 C CA . TYR B 1 17 ? 29.266 38.094 -10.203 1 30.09 17 TYR B CA 1
ATOM 3758 C C . TYR B 1 17 ? 30.359 39.156 -9.984 1 30.09 17 TYR B C 1
ATOM 3760 O O . TYR B 1 17 ? 30.719 39.875 -10.914 1 30.09 17 TYR B O 1
ATOM 3768 N N . PHE B 1 18 ? 30.672 39.25 -8.641 1 26.86 18 PHE B N 1
ATOM 3769 C CA . PHE B 1 18 ? 31.625 40.312 -8.406 1 26.86 18 PHE B CA 1
ATOM 3770 C C . PHE B 1 18 ? 32.969 40.031 -9.094 1 26.86 18 PHE B C 1
ATOM 3772 O O . PHE B 1 18 ? 33.594 40.938 -9.617 1 26.86 18 PHE B O 1
ATOM 3779 N N . MET B 1 19 ? 33.219 38.656 -9.023 1 26.08 19 MET B N 1
ATOM 3780 C CA . MET B 1 19 ? 34.594 38.406 -9.391 1 26.08 19 MET B CA 1
ATOM 3781 C C . MET B 1 19 ? 34.812 38.625 -10.883 1 26.08 19 MET B C 1
ATOM 3783 O O . MET B 1 19 ? 35.969 38.75 -11.336 1 26.08 19 MET B O 1
ATOM 3787 N N . ILE B 1 20 ? 33.688 38.312 -11.562 1 27.92 20 ILE B N 1
ATOM 3788 C CA . ILE B 1 20 ? 33.938 38.312 -13 1 27.92 20 ILE B CA 1
ATOM 3789 C C . ILE B 1 20 ? 34.219 39.719 -13.484 1 27.92 20 ILE B C 1
ATOM 3791 O O . ILE B 1 20 ? 34.781 39.906 -14.57 1 27.92 20 ILE B O 1
ATOM 3795 N N . ARG B 1 21 ? 33.75 40.688 -12.625 1 28.14 21 ARG B N 1
ATOM 3796 C CA . ARG B 1 21 ? 33.906 42 -13.18 1 28.14 21 ARG B CA 1
ATOM 3797 C C . ARG B 1 21 ? 35.375 42.344 -13.406 1 28.14 21 ARG B C 1
ATOM 3799 O O . ARG B 1 21 ? 35.688 43.312 -14.086 1 28.14 21 ARG B O 1
ATOM 3806 N N . MET B 1 22 ? 36.094 41.656 -12.398 1 22.66 22 MET B N 1
ATOM 3807 C CA . MET B 1 22 ? 37.375 42.344 -12.32 1 22.66 22 MET B CA 1
ATOM 3808 C C . MET B 1 22 ? 38.188 42.188 -13.609 1 22.66 22 MET B C 1
ATOM 3810 O O . MET B 1 22 ? 38.969 43.031 -13.977 1 22.66 22 MET B O 1
ATOM 3814 N N . SER B 1 23 ? 38.156 40.844 -13.945 1 26.06 23 SER B N 1
ATOM 3815 C CA . SER B 1 23 ? 39.438 40.531 -14.602 1 26.06 23 SER B CA 1
ATOM 3816 C C . SER B 1 23 ? 39.469 41.094 -16.016 1 26.06 23 SER B C 1
ATOM 3818 O O . SER B 1 23 ? 40.406 40.812 -16.781 1 26.06 23 SER B O 1
ATOM 3820 N N . ILE B 1 24 ? 38.25 41.5 -16.438 1 26.64 24 ILE B N 1
ATOM 3821 C CA . ILE B 1 24 ? 38.281 41.656 -17.891 1 26.64 24 ILE B CA 1
ATOM 3822 C C . ILE B 1 24 ? 39.188 42.844 -18.25 1 26.64 24 ILE B C 1
ATOM 3824 O O . ILE B 1 24 ? 39.125 43.375 -19.375 1 26.64 24 ILE B O 1
ATOM 3828 N N . GLN B 1 25 ? 39.781 43.344 -17.062 1 22.17 25 GLN B N 1
ATOM 3829 C CA . GLN B 1 25 ? 40.312 44.656 -17.422 1 22.17 25 GLN B CA 1
ATOM 3830 C C . GLN B 1 25 ? 41.281 44.562 -18.609 1 22.17 25 GLN B C 1
ATOM 3832 O O . GLN B 1 25 ? 41.281 45.406 -19.5 1 22.17 25 GLN B O 1
ATOM 3837 N N . SER B 1 26 ? 42.344 43.781 -18.297 1 25.2 26 SER B N 1
ATOM 3838 C CA . SER B 1 26 ? 43.656 44.312 -18.672 1 25.2 26 SER B CA 1
ATOM 3839 C C . SER B 1 26 ? 43.969 44.062 -20.141 1 25.2 26 SER B C 1
ATOM 3841 O O . SER B 1 26 ? 45.062 44.375 -20.594 1 25.2 26 SER B O 1
ATOM 3843 N N . LEU B 1 27 ? 43.156 43.125 -20.688 1 24.08 27 LEU B N 1
ATOM 3844 C CA . LEU B 1 27 ? 43.938 42.625 -21.828 1 24.08 27 LEU B CA 1
ATOM 3845 C C . LEU B 1 27 ? 44.062 43.719 -22.906 1 24.08 27 LEU B C 1
ATOM 3847 O O . LEU B 1 27 ? 43.125 43.969 -23.641 1 24.08 27 LEU B O 1
ATOM 3851 N N . THR B 1 28 ? 44.531 44.906 -22.469 1 23.73 28 THR B N 1
ATOM 3852 C CA . THR B 1 28 ? 44.719 46.031 -23.359 1 23.73 28 THR B CA 1
ATOM 3853 C C . THR B 1 28 ? 45.656 45.688 -24.484 1 23.73 28 THR B C 1
ATOM 3855 O O . THR B 1 28 ? 46.875 45.75 -24.297 1 23.73 28 THR B O 1
ATOM 3858 N N . LEU B 1 29 ? 45.562 44.438 -25.047 1 24.72 29 LEU B N 1
ATOM 3859 C CA . LEU B 1 29 ? 46.688 44.188 -25.969 1 24.72 29 LEU B CA 1
ATOM 3860 C C . LEU B 1 29 ? 46.75 45.25 -27.047 1 24.72 29 LEU B C 1
ATOM 3862 O O . LEU B 1 29 ? 45.719 45.625 -27.625 1 24.72 29 LEU B O 1
ATOM 3866 N N . PRO B 1 30 ? 47.719 46.094 -26.922 1 28 30 PRO B N 1
ATOM 3867 C CA . PRO B 1 30 ? 48 47.25 -27.75 1 28 30 PRO B CA 1
ATOM 3868 C C . PRO B 1 30 ? 48.156 46.938 -29.234 1 28 30 PRO B C 1
ATOM 3870 O O . PRO B 1 30 ? 49.062 46.188 -29.609 1 28 30 PRO B O 1
ATOM 3873 N N . LEU B 1 31 ? 47.25 46.188 -29.797 1 26.03 31 LEU B N 1
ATOM 3874 C CA . LEU B 1 31 ? 47.562 45.812 -31.156 1 26.03 31 LEU B CA 1
ATOM 3875 C C . LEU B 1 31 ? 47.844 47.031 -32.031 1 26.03 31 LEU B C 1
ATOM 3877 O O . LEU B 1 31 ? 47.094 48 -31.969 1 26.03 31 LEU B O 1
ATOM 3881 N N . PRO B 1 32 ? 49.094 47.219 -32.375 1 30.08 32 PRO B N 1
ATOM 3882 C CA . PRO B 1 32 ? 49.594 48.344 -33.125 1 30.08 32 PRO B CA 1
ATOM 3883 C C . PRO B 1 32 ? 48.906 48.5 -34.5 1 30.08 32 PRO B C 1
ATOM 3885 O O . PRO B 1 32 ? 48.938 47.562 -35.312 1 30.08 32 PRO B O 1
ATOM 3888 N N . ILE B 1 33 ? 47.656 48.812 -34.469 1 28.06 33 ILE B N 1
ATOM 3889 C CA . ILE B 1 33 ? 46.938 49 -35.719 1 28.06 33 ILE B CA 1
ATOM 3890 C C . ILE B 1 33 ? 47.656 50.062 -36.562 1 28.06 33 ILE B C 1
ATOM 3892 O O . ILE B 1 33 ? 47.812 51.188 -36.125 1 28.06 33 ILE B O 1
ATOM 3896 N N . SER B 1 34 ? 48.625 49.594 -37.312 1 26.73 34 SER B N 1
ATOM 3897 C CA . SER B 1 34 ? 49.281 50.469 -38.281 1 26.73 34 SER B CA 1
ATOM 3898 C C . SER B 1 34 ? 48.25 51.281 -39.062 1 26.73 34 SER B C 1
ATOM 3900 O O . SER B 1 34 ? 47.094 50.844 -39.25 1 26.73 34 SER B O 1
ATOM 3902 N N . SER B 1 35 ? 48.5 52.594 -39.219 1 28.91 35 SER B N 1
ATOM 3903 C CA . SER B 1 35 ? 47.844 53.875 -39.5 1 28.91 35 SER B CA 1
ATOM 3904 C C . SER B 1 35 ? 47.219 53.875 -40.906 1 28.91 35 SER B C 1
ATOM 3906 O O . SER B 1 35 ? 46.469 54.781 -41.25 1 28.91 35 SER B O 1
ATOM 3908 N N . SER B 1 36 ? 47.781 53.031 -41.844 1 29.47 36 SER B N 1
ATOM 3909 C CA . SER B 1 36 ? 47.812 53.75 -43.094 1 29.47 36 SER B CA 1
ATOM 3910 C C . SER B 1 36 ? 46.375 54.062 -43.562 1 29.47 36 SER B C 1
ATOM 3912 O O . SER B 1 36 ? 46.062 55.219 -43.906 1 29.47 36 SER B O 1
ATOM 3914 N N . SER B 1 37 ? 45.875 53.188 -44.469 1 29.77 37 SER B N 1
ATOM 3915 C CA . SER B 1 37 ? 45.031 53.562 -45.625 1 29.77 37 SER B CA 1
ATOM 3916 C C . SER B 1 37 ? 43.594 53.75 -45.188 1 29.77 37 SER B C 1
ATOM 3918 O O . SER B 1 37 ? 42.844 52.781 -45 1 29.77 37 SER B O 1
ATOM 3920 N N . LEU B 1 38 ? 43.344 54.594 -44.281 1 28.53 38 LEU B N 1
ATOM 3921 C CA . LEU B 1 38 ? 42.031 54.969 -43.781 1 28.53 38 LEU B CA 1
ATOM 3922 C C . LEU B 1 38 ? 41.156 55.5 -44.906 1 28.53 38 LEU B C 1
ATOM 3924 O O . LEU B 1 38 ? 41.25 56.688 -45.281 1 28.53 38 LEU B O 1
ATOM 3928 N N . ARG B 1 39 ? 41.25 54.906 -46.125 1 30.72 39 ARG B N 1
ATOM 3929 C CA . ARG B 1 39 ? 40.344 55.5 -47.094 1 30.72 39 ARG B CA 1
ATOM 3930 C C . ARG B 1 39 ? 38.938 55.656 -46.5 1 30.72 39 ARG B C 1
ATOM 3932 O O . ARG B 1 39 ? 38.531 54.844 -45.656 1 30.72 39 ARG B O 1
ATOM 3939 N N . GLN B 1 40 ? 38.281 56.781 -46.812 1 29.67 40 GLN B N 1
ATOM 3940 C CA . GLN B 1 40 ? 37.094 57.531 -46.469 1 29.67 40 GLN B CA 1
ATOM 3941 C C . GLN B 1 40 ? 35.812 56.719 -46.656 1 29.67 40 GLN B C 1
ATOM 3943 O O . GLN B 1 40 ? 35.344 56.594 -47.781 1 29.67 40 GLN B O 1
ATOM 3948 N N . PHE B 1 41 ? 35.812 55.375 -46.281 1 29.52 41 PHE B N 1
ATOM 3949 C CA . PHE B 1 41 ? 34.469 54.812 -46.5 1 29.52 41 PHE B CA 1
ATOM 3950 C C . PHE B 1 41 ? 33.438 55.594 -45.719 1 29.52 41 PHE B C 1
ATOM 3952 O O . PHE B 1 41 ? 33.438 55.594 -44.469 1 29.52 41 PHE B O 1
ATOM 3959 N N . LYS B 1 42 ? 32.969 56.75 -46.25 1 31.27 42 LYS B N 1
ATOM 3960 C CA . LYS B 1 42 ? 31.766 57.469 -45.812 1 31.27 42 LYS B CA 1
ATOM 3961 C C . LYS B 1 42 ? 30.609 56.5 -45.625 1 31.27 42 LYS B C 1
ATOM 3963 O O . LYS B 1 42 ? 30.031 56 -46.594 1 31.27 42 LYS B O 1
ATOM 3968 N N . ARG B 1 43 ? 30.75 55.5 -44.75 1 33.25 43 ARG B N 1
ATOM 3969 C CA . ARG B 1 43 ? 29.578 54.688 -44.406 1 33.25 43 ARG B CA 1
ATOM 3970 C C . ARG B 1 43 ? 28.406 55.531 -44 1 33.25 43 ARG B C 1
ATOM 3972 O O . ARG B 1 43 ? 28.5 56.344 -43.062 1 33.25 43 ARG B O 1
ATOM 3979 N N . ARG B 1 44 ? 27.469 55.969 -44.906 1 36.38 44 ARG B N 1
ATOM 3980 C CA . ARG B 1 44 ? 26.156 56.531 -44.656 1 36.38 44 ARG B CA 1
ATOM 3981 C C . ARG B 1 44 ? 25.484 55.844 -43.469 1 36.38 44 ARG B C 1
ATOM 3983 O O . ARG B 1 44 ? 25.312 54.625 -43.469 1 36.38 44 ARG B O 1
ATOM 3990 N N . LYS B 1 45 ? 25.656 56.469 -42.344 1 39.78 45 LYS B N 1
ATOM 3991 C CA . LYS B 1 45 ? 24.953 56.094 -41.125 1 39.78 45 LYS B CA 1
ATOM 3992 C C . LYS B 1 45 ? 23.453 55.969 -41.375 1 39.78 45 LYS B C 1
ATOM 3994 O O . LYS B 1 45 ? 22.75 56.969 -41.5 1 39.78 45 LYS B O 1
ATOM 3999 N N . ARG B 1 46 ? 22.969 55.094 -42.312 1 39.69 46 ARG B N 1
ATOM 4000 C CA . ARG B 1 46 ? 21.531 54.875 -42.344 1 39.69 46 ARG B CA 1
ATOM 4001 C C . ARG B 1 46 ? 21.016 54.562 -40.938 1 39.69 46 ARG B C 1
ATOM 4003 O O . ARG B 1 46 ? 21.453 53.594 -40.312 1 39.69 46 ARG B O 1
ATOM 4010 N N . TRP B 1 47 ? 20.672 55.656 -40.188 1 42.22 47 TRP B N 1
ATOM 4011 C CA . TRP B 1 47 ? 19.969 55.562 -38.906 1 42.22 47 TRP B CA 1
ATOM 4012 C C . TRP B 1 47 ? 18.906 54.469 -38.938 1 42.22 47 TRP B C 1
ATOM 4014 O O . TRP B 1 47 ? 18.188 54.312 -39.906 1 42.22 47 TRP B O 1
ATOM 4024 N N . PRO B 1 48 ? 19.266 53.406 -38.219 1 51.75 48 PRO B N 1
ATOM 4025 C CA . PRO B 1 48 ? 18.25 52.375 -38.156 1 51.75 48 PRO B CA 1
ATOM 4026 C C . PRO B 1 48 ? 16.828 52.938 -38.094 1 51.75 48 PRO B C 1
ATOM 4028 O O . PRO B 1 48 ? 16.625 53.969 -37.469 1 51.75 48 PRO B O 1
ATOM 4031 N N . THR B 1 49 ? 15.977 52.844 -39.125 1 57.31 49 THR B N 1
ATOM 4032 C CA . THR B 1 49 ? 14.594 53.312 -39.25 1 57.31 49 THR B CA 1
ATOM 4033 C C . THR B 1 49 ? 13.828 53.062 -37.969 1 57.31 49 THR B C 1
ATOM 4035 O O . THR B 1 49 ? 14.211 52.188 -37.156 1 57.31 49 THR B O 1
ATOM 4038 N N . PHE B 1 50 ? 12.906 54 -37.625 1 61.44 50 PHE B N 1
ATOM 4039 C CA . PHE B 1 50 ? 11.945 54.031 -36.5 1 61.44 50 PHE B CA 1
ATOM 4040 C C . PHE B 1 50 ? 11.383 52.625 -36.25 1 61.44 50 PHE B C 1
ATOM 4042 O O . PHE B 1 50 ? 11.203 52.219 -35.094 1 61.44 50 PHE B O 1
ATOM 4049 N N . ASN B 1 51 ? 11.359 51.844 -37.344 1 61.19 51 ASN B N 1
ATOM 4050 C CA . ASN B 1 51 ? 10.828 50.5 -37.219 1 61.19 51 ASN B CA 1
ATOM 4051 C C . ASN B 1 51 ? 11.812 49.562 -36.5 1 61.19 51 ASN B C 1
ATOM 4053 O O . ASN B 1 51 ? 11.406 48.719 -35.75 1 61.19 51 ASN B O 1
ATOM 4057 N N . CYS B 1 52 ? 13.086 49.844 -36.75 1 61.38 52 CYS B N 1
ATOM 4058 C CA . CYS B 1 52 ? 14.07 49 -36.094 1 61.38 52 CYS B CA 1
ATOM 4059 C C . CYS B 1 52 ? 14.148 49.312 -34.594 1 61.38 52 CYS B C 1
ATOM 4061 O O . CYS B 1 52 ? 14.242 48.375 -33.781 1 61.38 52 CYS B O 1
ATOM 4063 N N . LEU B 1 53 ? 13.953 50.625 -34.281 1 61.84 53 LEU B N 1
ATOM 4064 C CA . LEU B 1 53 ? 13.961 51 -32.875 1 61.84 53 LEU B CA 1
ATOM 4065 C C . LEU B 1 53 ? 12.719 50.469 -32.156 1 61.84 53 LEU B C 1
ATOM 4067 O O . LEU B 1 53 ? 12.789 50.062 -31 1 61.84 53 LEU B O 1
ATOM 4071 N N . LEU B 1 54 ? 11.578 50.438 -32.875 1 64.25 54 LEU B N 1
ATOM 4072 C CA . LEU B 1 54 ? 10.344 49.875 -32.312 1 64.25 54 LEU B CA 1
ATOM 4073 C C . LEU B 1 54 ? 10.477 48.375 -32.125 1 64.25 54 LEU B C 1
ATOM 4075 O O . LEU B 1 54 ? 10.039 47.844 -31.094 1 64.25 54 LEU B O 1
ATOM 4079 N N . PHE B 1 55 ? 11.141 47.719 -33.062 1 64.94 55 PHE B N 1
ATOM 4080 C CA . PHE B 1 55 ? 11.352 46.281 -32.906 1 64.94 55 PHE B CA 1
ATOM 4081 C C . PHE B 1 55 ? 12.32 46 -31.766 1 64.94 55 PHE B C 1
ATOM 4083 O O . PHE B 1 55 ? 12.125 45.062 -30.984 1 64.94 55 PHE B O 1
ATOM 4090 N N . VAL B 1 56 ? 13.32 46.844 -31.609 1 64.69 56 VAL B N 1
ATOM 4091 C CA . VAL B 1 56 ? 14.281 46.688 -30.531 1 64.69 56 VAL B CA 1
ATOM 4092 C C . VAL B 1 56 ? 13.609 47 -29.188 1 64.69 56 VAL B C 1
ATOM 4094 O O . VAL B 1 56 ? 13.812 46.281 -28.203 1 64.69 56 VAL B O 1
ATOM 4097 N N . ALA B 1 57 ? 12.703 48 -29.25 1 65.38 57 ALA B N 1
ATOM 4098 C CA . ALA B 1 57 ? 11.969 48.312 -28.031 1 65.38 57 ALA B CA 1
ATOM 4099 C C . ALA B 1 57 ? 10.969 47.219 -27.672 1 65.38 57 ALA B C 1
ATOM 4101 O O . ALA B 1 57 ? 10.852 46.812 -26.516 1 65.38 57 ALA B O 1
ATOM 4102 N N . ILE B 1 58 ? 10.273 46.719 -28.641 1 65.31 58 ILE B N 1
ATOM 4103 C CA . ILE B 1 58 ? 9.383 45.594 -28.391 1 65.31 58 ILE B CA 1
ATOM 4104 C C . ILE B 1 58 ? 10.18 44.406 -27.875 1 65.31 58 ILE B C 1
ATOM 4106 O O . ILE B 1 58 ? 9.75 43.719 -26.953 1 65.31 58 ILE B O 1
ATOM 4110 N N . PHE B 1 59 ? 11.383 44.156 -28.453 1 64.19 59 PHE B N 1
ATOM 4111 C CA . PHE B 1 59 ? 12.227 43.094 -27.984 1 64.19 59 PHE B CA 1
ATOM 4112 C C . PHE B 1 59 ? 12.664 43.312 -26.547 1 64.19 59 PHE B C 1
ATOM 4114 O O . PHE B 1 59 ? 12.57 42.406 -25.703 1 64.19 59 PHE B O 1
ATOM 4121 N N . PHE B 1 60 ? 13.102 44.5 -26.234 1 65.94 60 PHE B N 1
ATOM 4122 C CA . PHE B 1 60 ? 13.672 44.75 -24.906 1 65.94 60 PHE B CA 1
ATOM 4123 C C . PHE B 1 60 ? 12.57 45 -23.875 1 65.94 60 PHE B C 1
ATOM 4125 O O . PHE B 1 60 ? 12.742 44.688 -22.703 1 65.94 60 PHE B O 1
ATOM 4132 N N . ILE B 1 61 ? 11.352 45.438 -24.344 1 65.5 61 ILE B N 1
ATOM 4133 C CA . ILE B 1 61 ? 10.305 45.75 -23.391 1 65.5 61 ILE B CA 1
ATOM 4134 C C . ILE B 1 61 ? 9.32 44.594 -23.281 1 65.5 61 ILE B C 1
ATOM 4136 O O . ILE B 1 61 ? 8.789 44.344 -22.203 1 65.5 61 ILE B O 1
ATOM 4140 N N . ILE B 1 62 ? 9.094 44.031 -24.344 1 62.78 62 ILE B N 1
ATOM 4141 C CA . ILE B 1 62 ? 8.102 42.938 -24.281 1 62.78 62 ILE B CA 1
ATOM 4142 C C . ILE B 1 62 ? 8.797 41.594 -24.312 1 62.78 62 ILE B C 1
ATOM 4144 O O . ILE B 1 62 ? 8.586 40.75 -23.438 1 62.78 62 ILE B O 1
ATOM 4148 N N . ILE B 1 63 ? 9.547 41.406 -25.359 1 60.16 63 ILE B N 1
ATOM 4149 C CA . ILE B 1 63 ? 10.07 40.062 -25.578 1 60.16 63 ILE B CA 1
ATOM 4150 C C . ILE B 1 63 ? 11.117 39.719 -24.516 1 60.16 63 ILE B C 1
ATOM 4152 O O . ILE B 1 63 ? 11.102 38.656 -23.938 1 60.16 63 ILE B O 1
ATOM 4156 N N . LEU B 1 64 ? 11.953 40.625 -24.281 1 56.91 64 LEU B N 1
ATOM 4157 C CA . LEU B 1 64 ? 13.031 40.375 -23.328 1 56.91 64 LEU B CA 1
ATOM 4158 C C . LEU B 1 64 ? 12.477 40.188 -21.922 1 56.91 64 LEU B C 1
ATOM 4160 O O . LEU B 1 64 ? 12.852 39.25 -21.219 1 56.91 64 LEU B O 1
ATOM 4164 N N . PRO B 1 65 ? 11.648 41.156 -21.453 1 56.19 65 PR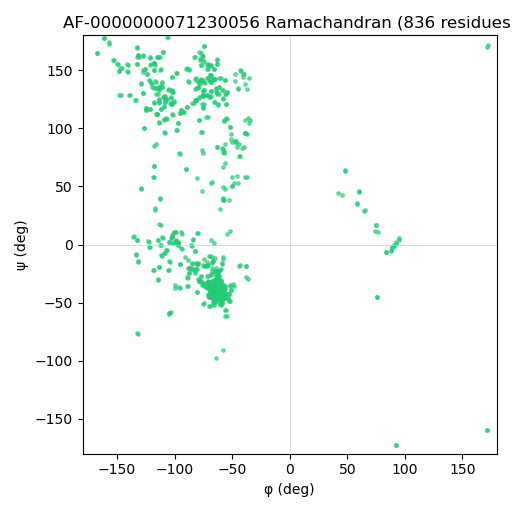O B N 1
ATOM 4165 C CA . PRO B 1 65 ? 11.086 40.812 -20.141 1 56.19 65 PRO B CA 1
ATOM 4166 C C . PRO B 1 65 ? 10.258 39.531 -20.156 1 56.19 65 PRO B C 1
ATOM 4168 O O . PRO B 1 65 ? 10.297 38.781 -19.188 1 56.19 65 PRO B O 1
ATOM 4171 N N . LEU B 1 66 ? 9.484 39.281 -21.094 1 56.81 66 LEU B N 1
ATOM 4172 C CA . LEU B 1 66 ? 8.766 38.031 -21.203 1 56.81 66 LEU B CA 1
ATOM 4173 C C . LEU B 1 66 ? 9.742 36.844 -21.281 1 56.81 66 LEU B C 1
ATOM 4175 O O . LEU B 1 66 ? 9.492 35.781 -20.688 1 56.81 66 LEU B O 1
ATOM 4179 N N . LEU B 1 67 ? 10.734 37 -22.047 1 55.44 67 LEU B N 1
ATOM 4180 C CA . LEU B 1 67 ? 11.805 36 -22.078 1 55.44 67 LEU B CA 1
ATOM 4181 C C . LEU B 1 67 ? 12.492 35.875 -20.719 1 55.44 67 LEU B C 1
ATOM 4183 O O . LEU B 1 67 ? 12.844 34.781 -20.297 1 55.44 67 LEU B O 1
ATOM 4187 N N . LEU B 1 68 ? 12.609 37.031 -20.125 1 52.09 68 LEU B N 1
ATOM 4188 C CA . LEU B 1 68 ? 13.227 37 -18.812 1 52.09 68 LEU B CA 1
ATOM 4189 C C . LEU B 1 68 ? 12.305 36.344 -17.781 1 52.09 68 LEU B C 1
ATOM 4191 O O . LEU B 1 68 ? 12.766 35.562 -16.953 1 52.09 68 LEU B O 1
ATOM 4195 N N . ILE B 1 69 ? 11.07 36.875 -17.734 1 52.72 69 ILE B N 1
ATOM 4196 C CA . ILE B 1 69 ? 10.102 36.219 -16.859 1 52.72 69 ILE B CA 1
ATOM 4197 C C . ILE B 1 69 ? 9.977 34.75 -17.25 1 52.72 69 ILE B C 1
ATOM 4199 O O . ILE B 1 69 ? 9.953 33.875 -16.375 1 52.72 69 ILE B O 1
ATOM 4203 N N . TYR B 1 70 ? 9.656 34.625 -18.484 1 53.03 70 TYR B N 1
ATOM 4204 C CA . TYR B 1 70 ? 9.703 33.25 -18.969 1 53.03 70 TYR B CA 1
ATOM 4205 C C . TYR B 1 70 ? 11.016 32.562 -18.594 1 53.03 70 TYR B C 1
ATOM 4207 O O . TYR B 1 70 ? 11.031 31.391 -18.188 1 53.03 70 TYR B O 1
ATOM 4215 N N . ARG B 1 71 ? 12.008 33.344 -18.594 1 51.59 71 ARG B N 1
ATOM 4216 C CA . ARG B 1 71 ? 13.328 32.844 -18.219 1 51.59 71 ARG B CA 1
ATOM 4217 C C . ARG B 1 71 ? 13.375 32.5 -16.75 1 51.59 71 ARG B C 1
ATOM 4219 O O . ARG B 1 71 ? 13.953 31.469 -16.375 1 51.59 71 ARG B O 1
ATOM 4226 N N . LEU B 1 72 ? 12.797 33.469 -15.977 1 53.03 72 LEU B N 1
ATOM 4227 C CA . LEU B 1 72 ? 12.828 33.156 -14.555 1 53.03 72 LEU B CA 1
ATOM 4228 C C . LEU B 1 72 ? 12.062 31.859 -14.266 1 53.03 72 LEU B C 1
ATOM 4230 O O . LEU B 1 72 ? 12.523 31.016 -13.492 1 53.03 72 LEU B O 1
ATOM 4234 N N . TYR B 1 73 ? 10.805 31.859 -14.805 1 60.06 73 TYR B N 1
ATOM 4235 C CA . TYR B 1 73 ? 10.047 30.625 -14.633 1 60.06 73 TYR B CA 1
ATOM 4236 C C . TYR B 1 73 ? 10.781 29.453 -15.258 1 60.06 73 TYR B C 1
ATOM 4238 O O . TYR B 1 73 ? 10.836 28.359 -14.672 1 60.06 73 TYR B O 1
ATOM 4246 N N . TRP B 1 74 ? 11.344 29.891 -16.344 1 60.19 74 TRP B N 1
ATOM 4247 C CA . TRP B 1 74 ? 12.109 28.844 -17.016 1 60.19 74 TRP B CA 1
ATOM 4248 C C . TRP B 1 74 ? 13.344 28.469 -16.188 1 60.19 74 TRP B C 1
ATOM 4250 O O . TRP B 1 74 ? 13.711 27.297 -16.109 1 60.19 74 TRP B O 1
ATOM 4260 N N . PHE B 1 75 ? 13.891 29.578 -15.609 1 66.12 75 PHE B N 1
ATOM 4261 C CA . PHE B 1 75 ? 15.07 29.312 -14.797 1 66.12 75 PHE B CA 1
ATOM 4262 C C . PHE B 1 75 ? 14.703 28.469 -13.578 1 66.12 75 PHE B C 1
ATOM 4264 O O . PHE B 1 75 ? 15.406 27.516 -13.242 1 66.12 75 PHE B O 1
ATOM 4271 N N . ARG B 1 76 ? 13.641 28.891 -12.828 1 67.25 76 ARG B N 1
ATOM 4272 C CA . ARG B 1 76 ? 13.164 28.094 -11.711 1 67.25 76 ARG B CA 1
ATOM 4273 C C . ARG B 1 76 ? 12.914 26.641 -12.141 1 67.25 76 ARG B C 1
ATOM 4275 O O . ARG B 1 76 ? 13.359 25.703 -11.484 1 67.25 76 ARG B O 1
ATOM 4282 N N . ASP B 1 77 ? 12.211 26.562 -13.227 1 69.56 77 ASP B N 1
ATOM 4283 C CA . ASP B 1 77 ? 11.898 25.234 -13.727 1 69.56 77 ASP B CA 1
ATOM 4284 C C . ASP B 1 77 ? 13.164 24.453 -14.086 1 69.56 77 ASP B C 1
ATOM 4286 O O . ASP B 1 77 ? 13.266 23.266 -13.828 1 69.56 77 ASP B O 1
ATOM 4290 N N . PHE B 1 78 ? 14.086 25.219 -14.633 1 68.5 78 PHE B N 1
ATOM 4291 C CA . PHE B 1 78 ? 15.367 24.609 -14.984 1 68.5 78 PHE B CA 1
ATOM 4292 C C . PHE B 1 78 ? 16.078 24.109 -13.734 1 68.5 78 PHE B C 1
ATOM 4294 O O . PHE B 1 78 ? 16.609 23 -13.727 1 68.5 78 PHE B O 1
ATOM 4301 N N . ILE B 1 79 ? 16 24.844 -12.664 1 66.44 79 ILE B N 1
ATOM 4302 C CA . ILE B 1 79 ? 16.641 24.469 -11.422 1 66.44 79 ILE B CA 1
ATOM 4303 C C . ILE B 1 79 ? 15.977 23.219 -10.844 1 66.44 79 ILE B C 1
ATOM 4305 O O . ILE B 1 79 ? 16.641 22.312 -10.344 1 66.44 79 ILE B O 1
ATOM 4309 N N . TYR B 1 80 ? 14.766 23.234 -10.945 1 69.5 80 TYR B N 1
ATOM 4310 C CA . TYR B 1 80 ? 14.031 22.078 -10.43 1 69.5 80 TYR B CA 1
ATOM 4311 C C . TYR B 1 80 ? 14.352 20.828 -11.242 1 69.5 80 TYR B C 1
ATOM 4313 O O . TYR B 1 80 ? 14.461 19.734 -10.688 1 69.5 80 TYR B O 1
ATOM 4321 N N . ILE B 1 81 ? 14.617 20.969 -12.461 1 67 81 ILE B N 1
ATOM 4322 C CA . ILE B 1 81 ? 14.875 19.844 -13.344 1 67 81 ILE B CA 1
ATOM 4323 C C . ILE B 1 81 ? 16.281 19.312 -13.102 1 67 81 ILE B C 1
ATOM 4325 O O . ILE B 1 81 ? 16.5 18.094 -13.109 1 67 81 ILE B O 1
ATOM 4329 N N . ILE B 1 82 ? 17.203 20.188 -12.734 1 70.25 82 ILE B N 1
ATOM 4330 C CA . ILE B 1 82 ? 18.578 19.734 -12.594 1 70.25 82 ILE B CA 1
ATOM 4331 C C . ILE B 1 82 ? 18.875 19.469 -11.117 1 70.25 82 ILE B C 1
ATOM 4333 O O . ILE B 1 82 ? 20 19.094 -10.766 1 70.25 82 ILE B O 1
ATOM 4337 N N . ARG B 1 83 ? 17.984 19.594 -10.273 1 69.31 83 ARG B N 1
ATOM 4338 C CA . ARG B 1 83 ? 18.141 19.438 -8.828 1 69.31 83 ARG B CA 1
ATOM 4339 C C . ARG B 1 83 ? 18.828 18.109 -8.492 1 69.31 83 ARG B C 1
ATOM 4341 O O . ARG B 1 83 ? 19.719 18.062 -7.633 1 69.31 83 ARG B O 1
ATOM 4348 N N . PRO B 1 84 ? 18.5 17.078 -9.18 1 69.88 84 PRO B N 1
ATOM 4349 C CA . PRO B 1 84 ? 19.141 15.797 -8.859 1 69.88 84 PRO B CA 1
ATOM 4350 C C . PRO B 1 84 ? 20.672 15.852 -8.984 1 69.88 84 PRO B C 1
ATOM 4352 O O . PRO B 1 84 ? 21.375 15 -8.438 1 69.88 84 PRO B O 1
ATOM 4355 N N . THR B 1 85 ? 21.125 16.812 -9.625 1 68.69 85 THR B N 1
ATOM 4356 C CA . THR B 1 85 ? 22.562 16.859 -9.875 1 68.69 85 THR B CA 1
ATOM 4357 C C . THR B 1 85 ? 23.297 17.531 -8.711 1 68.69 85 THR B C 1
ATOM 4359 O O . THR B 1 85 ? 24.5 17.328 -8.531 1 68.69 85 THR B O 1
ATOM 4362 N N . PHE B 1 86 ? 22.547 18.375 -7.832 1 70.5 86 PHE B N 1
ATOM 4363 C CA . PHE B 1 86 ? 23.312 19.109 -6.832 1 70.5 86 PHE B CA 1
ATOM 4364 C C . PHE B 1 86 ? 22.672 18.969 -5.453 1 70.5 86 PHE B C 1
ATOM 4366 O O . PHE B 1 86 ? 23.266 19.375 -4.449 1 70.5 86 PHE B O 1
ATOM 4373 N N . ASP B 1 87 ? 21.516 18.547 -5.305 1 71.38 87 ASP B N 1
ATOM 4374 C CA . ASP B 1 87 ? 20.797 18.359 -4.047 1 71.38 87 ASP B CA 1
ATOM 4375 C C . ASP B 1 87 ? 20.562 16.891 -3.748 1 71.38 87 ASP B C 1
ATOM 4377 O O . ASP B 1 87 ? 20.641 16.047 -4.648 1 71.38 87 ASP B O 1
ATOM 4381 N N . HIS B 1 88 ? 20.5 16.609 -2.391 1 76.12 88 HIS B N 1
ATOM 4382 C CA . HIS B 1 88 ? 20.281 15.227 -1.995 1 76.12 88 HIS B CA 1
ATOM 4383 C C . HIS B 1 88 ? 19.109 15.102 -1.027 1 76.12 88 HIS B C 1
ATOM 4385 O O . HIS B 1 88 ? 18.828 16.031 -0.266 1 76.12 88 HIS B O 1
ATOM 4391 N N . LYS B 1 89 ? 18.516 14.016 -1.111 1 79.31 89 LYS B N 1
ATOM 4392 C CA . LYS B 1 89 ? 17.391 13.703 -0.235 1 79.31 89 LYS B CA 1
ATOM 4393 C C . LYS B 1 89 ? 17.875 13.32 1.162 1 79.31 89 LYS B C 1
ATOM 4395 O O . LYS B 1 89 ? 18.984 12.82 1.325 1 79.31 89 LYS B O 1
ATOM 4400 N N . VAL B 1 90 ? 17.047 13.82 2.135 1 83.06 90 VAL B N 1
ATOM 4401 C CA . VAL B 1 90 ? 17.312 13.352 3.49 1 83.06 90 VAL B CA 1
ATOM 4402 C C . VAL B 1 90 ? 17.219 11.836 3.541 1 83.06 90 VAL B C 1
ATOM 4404 O O . VAL B 1 90 ? 16.266 11.25 3.02 1 83.06 90 VAL B O 1
ATOM 4407 N N . THR B 1 91 ? 18.234 11.219 4 1 87.38 91 THR B N 1
ATOM 4408 C CA . THR B 1 91 ? 18.234 9.758 4.113 1 87.38 91 THR B CA 1
ATOM 4409 C C . THR B 1 91 ? 18.375 9.336 5.574 1 87.38 91 THR B C 1
ATOM 4411 O O . THR B 1 91 ? 18.734 10.141 6.434 1 87.38 91 THR B O 1
ATOM 4414 N N . PHE B 1 92 ? 17.938 8.219 5.859 1 94.5 92 PHE B N 1
ATOM 4415 C CA . PHE B 1 92 ? 18.047 7.59 7.172 1 94.5 92 PHE B CA 1
ATOM 4416 C C . PHE B 1 92 ? 19 6.398 7.125 1 94.5 92 PHE B C 1
ATOM 4418 O O . PHE B 1 92 ? 18.984 5.617 6.168 1 94.5 92 PHE B O 1
ATOM 4425 N N . LYS B 1 93 ? 19.844 6.297 8.094 1 93.81 93 LYS B N 1
ATOM 4426 C CA . LYS B 1 93 ? 20.781 5.18 8.156 1 93.81 93 LYS B CA 1
ATOM 4427 C C . LYS B 1 93 ? 20.062 3.871 8.469 1 93.81 93 LYS B C 1
ATOM 4429 O O . LYS B 1 93 ? 20.469 2.807 8.008 1 93.81 93 LYS B O 1
ATOM 4434 N N . ASN B 1 94 ? 19.016 4.016 9.273 1 96.44 94 ASN B N 1
ATOM 4435 C CA . ASN B 1 94 ? 18.281 2.826 9.688 1 96.44 94 ASN B CA 1
ATOM 4436 C C . ASN B 1 94 ? 16.797 2.953 9.391 1 96.44 94 ASN B C 1
ATOM 4438 O O . ASN B 1 94 ? 16.062 3.59 10.148 1 96.44 94 ASN B O 1
ATOM 4442 N N . VAL B 1 95 ? 16.406 2.359 8.352 1 96.69 95 VAL B N 1
ATOM 4443 C CA . VAL B 1 95 ? 14.984 2.248 8.062 1 96.69 95 VAL B CA 1
ATOM 4444 C C . VAL B 1 95 ? 14.445 0.94 8.633 1 96.69 95 VAL B C 1
ATOM 4446 O O . VAL B 1 95 ? 14.82 -0.145 8.188 1 96.69 95 VAL B O 1
ATOM 4449 N N . ILE B 1 96 ? 13.586 1.051 9.586 1 97.81 96 ILE B N 1
ATOM 4450 C CA . ILE B 1 96 ? 13.023 -0.101 10.281 1 97.81 96 ILE B CA 1
ATOM 4451 C C . ILE B 1 96 ? 11.875 -0.685 9.461 1 97.81 96 ILE B C 1
ATOM 4453 O O . ILE B 1 96 ? 10.938 0.031 9.094 1 97.81 96 ILE B O 1
ATOM 4457 N N . THR B 1 97 ? 12.047 -2.035 9.164 1 97.19 97 THR B N 1
ATOM 4458 C CA . THR B 1 97 ? 10.961 -2.717 8.469 1 97.19 97 THR B CA 1
ATOM 4459 C C . THR B 1 97 ? 9.703 -2.74 9.336 1 97.19 97 THR B C 1
ATOM 4461 O O . THR B 1 97 ? 9.766 -3.027 10.531 1 97.19 97 THR B O 1
ATOM 4464 N N . HIS B 1 98 ? 8.602 -2.354 8.727 1 97.69 98 HIS B N 1
ATOM 4465 C CA . HIS B 1 98 ? 7.348 -2.219 9.461 1 97.69 98 HIS B CA 1
ATOM 4466 C C . HIS B 1 98 ? 6.414 -3.393 9.188 1 97.69 98 HIS B C 1
ATOM 4468 O O . HIS B 1 98 ? 6.148 -3.719 8.023 1 97.69 98 HIS B O 1
ATOM 4474 N N . TYR B 1 99 ? 5.914 -4.09 10.234 1 95.69 99 TYR B N 1
ATOM 4475 C CA . TYR B 1 99 ? 5.004 -5.223 10.133 1 95.69 99 TYR B CA 1
ATOM 4476 C C . TYR B 1 99 ? 3.689 -4.93 10.852 1 95.69 99 TYR B C 1
ATOM 4478 O O . TYR B 1 99 ? 3.68 -4.281 11.906 1 95.69 99 TYR B O 1
ATOM 4486 N N . HIS B 1 100 ? 2.58 -5.328 10.227 1 91.38 100 HIS B N 1
ATOM 4487 C CA . HIS B 1 100 ? 1.279 -5.324 10.883 1 91.38 100 HIS B CA 1
ATOM 4488 C C . HIS B 1 100 ? 0.759 -6.742 11.086 1 91.38 100 HIS B C 1
ATOM 4490 O O . HIS B 1 100 ? 0.973 -7.613 10.242 1 91.38 100 HIS B O 1
ATOM 4496 N N . LEU B 1 101 ? 0.247 -7.016 12.18 1 82.75 101 LEU B N 1
ATOM 4497 C CA . LEU B 1 101 ? -0.474 -8.258 12.414 1 82.75 101 LEU B CA 1
ATOM 4498 C C . LEU B 1 101 ? -1.97 -8.008 12.562 1 82.75 101 LEU B C 1
ATOM 4500 O O . LEU B 1 101 ? -2.4 -7.348 13.508 1 82.75 101 LEU B O 1
ATOM 4504 N N . ILE B 1 102 ? -2.615 -8.461 11.414 1 67.81 102 ILE B N 1
ATOM 4505 C CA . ILE B 1 102 ? -4.059 -8.242 11.391 1 67.81 102 ILE B CA 1
ATOM 4506 C C . ILE B 1 102 ? -4.75 -9.273 12.281 1 67.81 102 ILE B C 1
ATOM 4508 O O . ILE B 1 102 ? -4.324 -10.43 12.352 1 67.81 102 ILE B O 1
ATOM 4512 N N . ASP B 1 103 ? -5.762 -9.008 13.039 1 58.69 103 ASP B N 1
ATOM 4513 C CA . ASP B 1 103 ? -6.609 -9.875 13.859 1 58.69 103 ASP B CA 1
ATOM 4514 C C . ASP B 1 103 ? -5.895 -10.273 15.148 1 58.69 103 ASP B C 1
ATOM 4516 O O . ASP B 1 103 ? -6.145 -11.359 15.688 1 58.69 103 ASP B O 1
ATOM 4520 N N . SER B 1 104 ? -4.793 -9.586 15.352 1 55.31 104 SER B N 1
ATOM 4521 C CA . SER B 1 104 ? -4.09 -9.945 16.578 1 55.31 104 SER B CA 1
ATOM 4522 C C . SER B 1 104 ? -4.941 -9.648 17.812 1 55.31 104 SER B C 1
ATOM 4524 O O . SER B 1 104 ? -5.41 -8.523 18 1 55.31 104 SER B O 1
ATOM 4526 N N . GLY B 1 105 ? -5.762 -10.594 18.078 1 53.78 105 GLY B N 1
ATOM 4527 C CA . GLY B 1 105 ? -6.359 -10.375 19.375 1 53.78 105 GLY B CA 1
ATOM 4528 C C . GLY B 1 105 ? -5.359 -9.914 20.422 1 53.78 105 GLY B C 1
ATOM 4529 O O . GLY B 1 105 ? -4.172 -9.773 20.125 1 53.78 105 GLY B O 1
ATOM 4530 N N . ASN B 1 106 ? -5.742 -9.148 21.375 1 58.59 106 ASN B N 1
ATOM 4531 C CA . ASN B 1 106 ? -4.938 -8.742 22.531 1 58.59 106 ASN B CA 1
ATOM 4532 C C . ASN B 1 106 ? -4.289 -9.945 23.203 1 58.59 106 ASN B C 1
ATOM 4534 O O . ASN B 1 106 ? -4.535 -10.211 24.391 1 58.59 106 ASN B O 1
ATOM 4538 N N . ASP B 1 107 ? -3.635 -10.734 22.234 1 69.06 107 ASP B N 1
ATOM 4539 C CA . ASP B 1 107 ? -2.973 -11.883 22.859 1 69.06 107 ASP B CA 1
ATOM 4540 C C . ASP B 1 107 ? -1.47 -11.641 22.984 1 69.06 107 ASP B C 1
ATOM 4542 O O . ASP B 1 107 ? -0.847 -11.07 22.078 1 69.06 107 ASP B O 1
ATOM 4546 N N . SE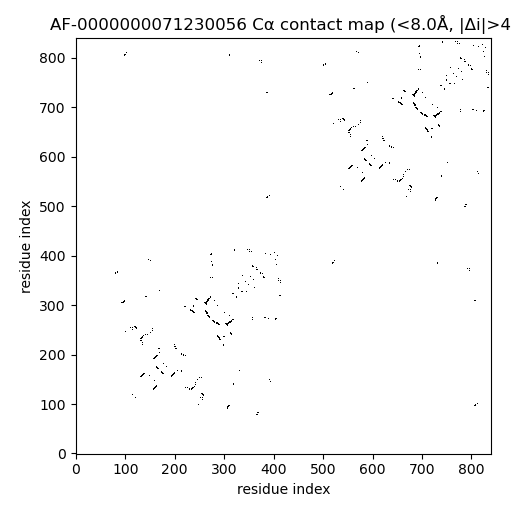R B 1 108 ? -0.942 -11.898 24.109 1 74.44 108 SER B N 1
ATOM 4547 C CA . SER B 1 108 ? 0.455 -11.711 24.5 1 74.44 108 SER B CA 1
ATOM 4548 C C . SER B 1 108 ? 1.393 -12.375 23.484 1 74.44 108 SER B C 1
ATOM 4550 O O . SER B 1 108 ? 2.459 -11.836 23.188 1 74.44 108 SER B O 1
ATOM 4552 N N . THR B 1 109 ? 0.977 -13.438 22.969 1 77.19 109 THR B N 1
ATOM 4553 C CA . THR B 1 109 ? 1.816 -14.156 22.016 1 77.19 109 THR B CA 1
ATOM 4554 C C . THR B 1 109 ? 1.954 -13.375 20.719 1 77.19 109 THR B C 1
ATOM 4556 O O . THR B 1 109 ? 3.039 -13.312 20.141 1 77.19 109 THR B O 1
ATOM 4559 N N . ASP B 1 110 ? 0.966 -12.734 20.391 1 84.06 110 ASP B N 1
ATOM 4560 C CA . ASP B 1 110 ? 0.984 -11.922 19.188 1 84.06 110 ASP B CA 1
ATOM 4561 C C . ASP B 1 110 ? 1.875 -10.695 19.359 1 84.06 110 ASP B C 1
ATOM 4563 O O . ASP B 1 110 ? 2.58 -10.297 18.422 1 84.06 110 ASP B O 1
ATOM 4567 N N . ASP B 1 111 ? 1.866 -10.258 20.594 1 87.62 111 ASP B N 1
ATOM 4568 C CA . ASP B 1 111 ? 2.701 -9.086 20.844 1 87.62 111 ASP B CA 1
ATOM 4569 C C . ASP B 1 111 ? 4.184 -9.438 20.766 1 87.62 111 ASP B C 1
ATOM 4571 O O . ASP B 1 111 ? 4.98 -8.695 20.203 1 87.62 111 ASP B O 1
ATOM 4575 N N . GLN B 1 112 ? 4.512 -10.578 21.406 1 91.12 112 GLN B N 1
ATOM 4576 C CA . GLN B 1 112 ? 5.902 -11.016 21.359 1 91.12 112 GLN B CA 1
ATOM 4577 C C . GLN B 1 112 ? 6.379 -11.227 19.938 1 91.12 112 GLN B C 1
ATOM 4579 O O . GLN B 1 112 ? 7.477 -10.805 19.562 1 91.12 112 GLN B O 1
ATOM 4584 N N . LEU B 1 113 ? 5.547 -11.805 19.188 1 91.06 113 LEU B N 1
ATOM 4585 C CA . LEU B 1 113 ? 5.883 -12.086 17.797 1 91.06 113 LEU B CA 1
ATOM 4586 C C . LEU B 1 113 ? 6.062 -10.789 17.016 1 91.06 113 LEU B C 1
ATOM 4588 O O . LEU B 1 113 ? 7.078 -10.602 16.344 1 91.06 113 LEU B O 1
ATOM 4592 N N . LEU B 1 114 ? 5.113 -9.922 17.141 1 93.06 114 LEU B N 1
ATOM 4593 C CA . LEU B 1 114 ? 5.141 -8.664 16.406 1 93.06 114 LEU B CA 1
ATOM 4594 C C . LEU B 1 114 ? 6.355 -7.828 16.797 1 93.06 114 LEU B C 1
ATOM 4596 O O . LEU B 1 114 ? 7.051 -7.293 15.93 1 93.06 114 LEU B O 1
ATOM 4600 N N . CYS B 1 115 ? 6.602 -7.691 18.062 1 95.75 115 CYS B N 1
ATOM 4601 C CA . CYS B 1 115 ? 7.734 -6.91 18.531 1 95.75 115 CYS B CA 1
ATOM 4602 C C . CYS B 1 115 ? 9.055 -7.52 18.078 1 95.75 115 CYS B C 1
ATOM 4604 O O . CYS B 1 115 ? 9.977 -6.801 17.688 1 95.75 115 CYS B O 1
ATOM 4606 N N . SER B 1 116 ? 9.125 -8.812 18.078 1 94.38 116 SER B N 1
ATOM 4607 C CA . SER B 1 116 ? 10.352 -9.5 17.672 1 94.38 116 SER B CA 1
ATOM 4608 C C . SER B 1 116 ? 10.664 -9.242 16.203 1 94.38 116 SER B C 1
ATOM 4610 O O . SER B 1 116 ? 11.828 -9.156 15.82 1 94.38 116 SER B O 1
ATOM 4612 N N . PHE B 1 117 ? 9.672 -9.109 15.398 1 93.75 117 PHE B N 1
ATOM 4613 C CA . PHE B 1 117 ? 9.875 -8.805 13.992 1 93.75 117 PHE B CA 1
ATOM 4614 C C . PHE B 1 117 ? 10.578 -7.461 13.82 1 93.75 117 PHE B C 1
ATOM 4616 O O . PHE B 1 117 ? 11.305 -7.254 12.844 1 93.75 117 PHE B O 1
ATOM 4623 N N . HIS B 1 118 ? 10.406 -6.605 14.742 1 96.44 118 HIS B N 1
ATOM 4624 C CA . HIS B 1 118 ? 10.984 -5.27 14.656 1 96.44 118 HIS B CA 1
ATOM 4625 C C . HIS B 1 118 ? 12.297 -5.188 15.43 1 96.44 118 HIS B C 1
ATOM 4627 O O . HIS B 1 118 ? 12.914 -4.121 15.508 1 96.44 118 HIS B O 1
ATOM 4633 N N . GLY B 1 119 ? 12.664 -6.34 15.984 1 95.19 119 GLY B N 1
ATOM 4634 C CA . GLY B 1 119 ? 13.852 -6.355 16.828 1 95.19 119 GLY B CA 1
ATOM 4635 C C . GLY B 1 119 ? 13.633 -5.734 18.188 1 95.19 119 GLY B C 1
ATOM 4636 O O . GLY B 1 119 ? 14.57 -5.246 18.812 1 95.19 119 GLY B O 1
ATOM 4637 N N . TRP B 1 120 ? 12.414 -5.594 18.547 1 97 120 TRP B N 1
ATOM 4638 C CA . TRP B 1 120 ? 12.031 -4.996 19.812 1 97 120 TRP B CA 1
ATOM 4639 C C . TRP B 1 120 ? 11.531 -6.062 20.781 1 97 120 TRP B C 1
ATOM 4641 O O . TRP B 1 120 ? 11.672 -7.258 20.531 1 97 120 TRP B O 1
ATOM 4651 N N . ILE B 1 121 ? 11.148 -5.699 22.047 1 95.06 121 ILE B N 1
ATOM 4652 C CA . ILE B 1 121 ? 10.664 -6.633 23.047 1 95.06 121 ILE B CA 1
ATOM 4653 C C . ILE B 1 121 ? 9.266 -6.219 23.5 1 95.06 121 ILE B C 1
ATOM 4655 O O . ILE B 1 121 ? 8.961 -5.023 23.609 1 95.06 121 ILE B O 1
ATOM 4659 N N . ALA B 1 122 ? 8.406 -7.219 23.719 1 93.12 122 ALA B N 1
ATOM 4660 C CA . ALA B 1 122 ? 7.059 -6.93 24.188 1 93.12 122 ALA B CA 1
ATOM 4661 C C . ALA B 1 122 ? 7.09 -6.297 25.578 1 93.12 122 ALA B C 1
ATOM 4663 O O . ALA B 1 122 ? 7.867 -6.711 26.438 1 93.12 122 ALA B O 1
ATOM 4664 N N . ARG B 1 123 ? 6.289 -5.219 25.688 1 89.88 123 ARG B N 1
ATOM 4665 C CA . ARG B 1 123 ? 6.219 -4.562 26.984 1 89.88 123 ARG B CA 1
ATOM 4666 C C . ARG B 1 123 ? 5.527 -5.453 28.016 1 89.88 123 ARG B C 1
ATOM 4668 O O . ARG B 1 123 ? 4.551 -6.133 27.688 1 89.88 123 ARG B O 1
ATOM 4675 N N . ASN B 1 124 ? 6.188 -5.531 29.141 1 77.56 124 ASN B N 1
ATOM 4676 C CA . ASN B 1 124 ? 5.633 -6.324 30.234 1 77.56 124 ASN B CA 1
ATOM 4677 C C . ASN B 1 124 ? 4.523 -5.574 30.969 1 77.56 124 ASN B C 1
ATOM 4679 O O . ASN B 1 124 ? 4.559 -4.344 31.062 1 77.56 124 ASN B O 1
ATOM 4683 N N . ASN B 1 125 ? 3.258 -6.18 31.125 1 62.62 125 ASN B N 1
ATOM 4684 C CA . ASN B 1 125 ? 2.125 -5.594 31.828 1 62.62 125 ASN B CA 1
ATOM 4685 C C . ASN B 1 125 ? 2.557 -4.945 33.156 1 62.62 125 ASN B C 1
ATOM 4687 O O . ASN B 1 125 ? 1.754 -4.289 33.812 1 62.62 125 ASN B O 1
ATOM 4691 N N . ARG B 1 126 ? 3.76 -5.277 33.688 1 52.66 126 ARG B N 1
ATOM 4692 C CA . ARG B 1 126 ? 4.117 -4.781 35 1 52.66 126 ARG B CA 1
ATOM 4693 C C . ARG B 1 126 ? 4.617 -3.344 34.938 1 52.66 126 ARG B C 1
ATOM 4695 O O . ARG B 1 126 ? 4.867 -2.717 35.969 1 52.66 126 ARG B O 1
ATOM 4702 N N . GLN B 1 127 ? 4.988 -2.826 33.781 1 57.03 127 GLN B N 1
ATOM 4703 C CA . GLN B 1 127 ? 5.551 -1.48 33.719 1 57.03 127 GLN B CA 1
ATOM 4704 C C . GLN B 1 127 ? 4.465 -0.423 33.906 1 57.03 127 GLN B C 1
ATOM 4706 O O . GLN B 1 127 ? 3.295 -0.664 33.594 1 57.03 127 GLN B O 1
ATOM 4711 N N . PRO B 1 128 ? 4.875 0.678 34.719 1 61.28 128 PRO B N 1
ATOM 4712 C CA . PRO B 1 128 ? 3.947 1.793 34.938 1 61.28 128 PRO B CA 1
ATOM 4713 C C . PRO B 1 128 ? 3.18 2.16 33.656 1 61.28 128 PRO B C 1
ATOM 4715 O O . PRO B 1 128 ? 3.654 1.907 32.562 1 61.28 128 PRO B O 1
ATOM 4718 N N . ASN B 1 129 ? 1.948 2.592 33.781 1 79.62 129 ASN B N 1
ATOM 4719 C CA . ASN B 1 129 ? 0.966 2.955 32.781 1 79.62 129 ASN B CA 1
ATOM 4720 C C . ASN B 1 129 ? 1.492 4.051 31.859 1 79.62 129 ASN B C 1
ATOM 4722 O O . ASN B 1 129 ? 1.406 5.238 32.188 1 79.62 129 ASN B O 1
ATOM 4726 N N . ILE B 1 130 ? 2.303 3.754 30.844 1 90.81 130 ILE B N 1
ATOM 4727 C CA . ILE B 1 130 ? 2.811 4.695 29.859 1 90.81 130 ILE B CA 1
ATOM 4728 C C . ILE B 1 130 ? 1.648 5.285 29.062 1 90.81 130 ILE B C 1
ATOM 4730 O O . ILE B 1 130 ? 0.754 4.559 28.625 1 90.81 130 ILE B O 1
ATOM 4734 N N . LYS B 1 131 ? 1.708 6.641 29.016 1 96.69 131 LYS B N 1
ATOM 4735 C CA . LYS B 1 131 ? 0.676 7.324 28.25 1 96.69 131 LYS B CA 1
ATOM 4736 C C . LYS B 1 131 ? 1.183 7.684 26.844 1 96.69 131 LYS B C 1
ATOM 4738 O O . LYS B 1 131 ? 2.375 7.938 26.672 1 96.69 131 LYS B O 1
ATOM 4743 N N . VAL B 1 132 ? 0.276 7.668 25.938 1 98.25 132 VAL B N 1
ATOM 4744 C CA . VAL B 1 132 ? 0.542 8.18 24.594 1 98.25 132 VAL B CA 1
ATOM 4745 C C . VAL B 1 132 ? -0.086 9.562 24.438 1 98.25 132 VAL B C 1
ATOM 4747 O O . VAL B 1 132 ? -1.293 9.734 24.641 1 98.25 132 VAL B O 1
ATOM 4750 N N . ILE B 1 133 ? 0.735 10.531 24.141 1 98.75 133 ILE B N 1
ATOM 4751 C CA . ILE B 1 133 ? 0.301 11.914 23.953 1 98.75 133 ILE B CA 1
ATOM 4752 C C . ILE B 1 133 ? 0.501 12.32 22.5 1 98.75 133 ILE B C 1
ATOM 4754 O O . ILE B 1 133 ? 1.604 12.203 21.953 1 98.75 133 ILE B O 1
ATOM 4758 N N . ASP B 1 134 ? -0.524 12.703 21.891 1 98.88 134 ASP B N 1
ATOM 4759 C CA . ASP B 1 134 ? -0.502 13.18 20.516 1 98.88 134 ASP B CA 1
ATOM 4760 C C . ASP B 1 134 ? -0.553 14.711 20.453 1 98.88 134 ASP B C 1
ATOM 4762 O O . ASP B 1 134 ? -1.583 15.312 20.766 1 98.88 134 ASP B O 1
ATOM 4766 N N . ALA B 1 135 ? 0.56 15.297 20.031 1 98.62 135 ALA B N 1
ATOM 4767 C CA . ALA B 1 135 ? 0.671 16.75 20.047 1 98.62 135 ALA B CA 1
ATOM 4768 C C . ALA B 1 135 ? 0.781 17.312 18.641 1 98.62 135 ALA B C 1
ATOM 4770 O O . ALA B 1 135 ? 1.603 16.859 17.844 1 98.62 135 ALA B O 1
ATOM 4771 N N . PHE B 1 136 ? -0.044 18.297 18.328 1 97.25 136 PHE B N 1
ATOM 4772 C CA . PHE B 1 136 ? 0.015 18.906 17 1 97.25 136 PHE B CA 1
ATOM 4773 C C . PHE B 1 136 ? -0.361 20.375 17.062 1 97.25 136 PHE B C 1
ATOM 4775 O O . PHE B 1 136 ? -1.104 20.797 17.953 1 97.25 136 PHE B O 1
ATOM 4782 N N . LEU B 1 137 ? 0.226 21.125 16.172 1 94.69 137 LEU B N 1
ATOM 4783 C CA . LEU B 1 137 ? -0.153 22.516 15.977 1 94.69 137 LEU B CA 1
ATOM 4784 C C . LEU B 1 137 ? -1.391 22.625 15.094 1 94.69 137 LEU B C 1
ATOM 4786 O O . LEU B 1 137 ? -1.508 21.922 14.086 1 94.69 137 LEU B O 1
ATOM 4790 N N . PHE B 1 138 ? -2.322 23.469 15.516 1 93.44 138 PHE B N 1
ATOM 4791 C CA . PHE B 1 138 ? -3.578 23.547 14.773 1 93.44 138 PHE B CA 1
ATOM 4792 C C . PHE B 1 138 ? -3.764 24.938 14.18 1 93.44 138 PHE B C 1
ATOM 4794 O O . PHE B 1 138 ? -3.455 25.938 14.828 1 93.44 138 PHE B O 1
ATOM 4801 N N . SER B 1 139 ? -4.273 24.922 12.992 1 87.19 139 SER B N 1
ATOM 4802 C CA . SER B 1 139 ? -4.641 26.172 12.344 1 87.19 139 SER B CA 1
ATOM 4803 C C . SER B 1 139 ? -6.035 26.094 11.734 1 87.19 139 SER B C 1
ATOM 4805 O O . SER B 1 139 ? -7.031 26.359 12.406 1 87.19 139 SER B O 1
ATOM 4807 N N . LEU B 1 140 ? -6.234 25.406 10.539 1 86.69 140 LEU B N 1
ATOM 4808 C CA . LEU B 1 140 ? -7.512 25.453 9.836 1 86.69 140 LEU B CA 1
ATOM 4809 C C . LEU B 1 140 ? -7.961 24.062 9.414 1 86.69 140 LEU B C 1
ATOM 4811 O O . LEU B 1 140 ? -9.055 23.891 8.875 1 86.69 140 LEU B O 1
ATOM 4815 N N . GLU B 1 141 ? -7.27 23.109 9.766 1 92.19 141 GLU B N 1
ATOM 4816 C CA . GLU B 1 141 ? -7.52 21.781 9.227 1 92.19 141 GLU B CA 1
ATOM 4817 C C . GLU B 1 141 ? -8.523 21.016 10.086 1 92.19 141 GLU B C 1
ATOM 4819 O O . GLU B 1 141 ? -8.242 19.891 10.531 1 92.19 141 GLU B O 1
ATOM 4824 N N . PHE B 1 142 ? -9.766 21.484 10.156 1 94.62 142 PHE B N 1
ATOM 4825 C CA . PHE B 1 142 ? -10.781 20.938 11.047 1 94.62 142 PHE B CA 1
ATOM 4826 C C . PHE B 1 142 ? -11.133 19.516 10.656 1 94.62 142 PHE B C 1
ATOM 4828 O O . PHE B 1 142 ? -11.234 18.641 11.516 1 94.62 142 PHE B O 1
ATOM 4835 N N . ASP B 1 143 ? -11.297 19.281 9.398 1 96.69 143 ASP B N 1
ATOM 4836 C CA . ASP B 1 143 ? -11.703 17.969 8.938 1 96.69 143 ASP B CA 1
ATOM 4837 C C . ASP B 1 143 ? -10.609 16.938 9.203 1 96.69 143 ASP B C 1
ATOM 4839 O O . ASP B 1 143 ? -10.883 15.844 9.719 1 96.69 143 ASP B O 1
ATOM 4843 N N . LEU B 1 144 ? -9.383 17.25 8.883 1 97.31 144 LEU B N 1
ATOM 4844 C CA . LEU B 1 144 ? -8.281 16.328 9.117 1 97.31 144 LEU B CA 1
ATOM 4845 C C . LEU B 1 144 ? -8.055 16.125 10.617 1 97.31 144 LEU B C 1
ATOM 4847 O O . LEU B 1 144 ? -7.664 15.031 11.039 1 97.31 144 LEU B O 1
ATOM 4851 N N . LEU B 1 145 ? -8.281 17.219 11.398 1 97.31 145 LEU B N 1
ATOM 4852 C CA . LEU B 1 145 ? -8.188 17.078 12.844 1 97.31 145 LEU B CA 1
ATOM 4853 C C . LEU B 1 145 ? -9.18 16.016 13.344 1 97.31 145 LEU B C 1
ATOM 4855 O O . LEU B 1 145 ? -8.82 15.148 14.133 1 97.31 145 LEU B O 1
ATOM 4859 N N . GLU B 1 146 ? -10.391 16.141 12.898 1 97.44 146 GLU B N 1
ATOM 4860 C CA . GLU B 1 146 ? -11.414 15.18 13.32 1 97.44 146 GLU B CA 1
ATOM 4861 C C . GLU B 1 146 ? -11.031 13.758 12.922 1 97.44 146 GLU B C 1
ATOM 4863 O O . GLU B 1 146 ? -11.164 12.828 13.719 1 97.44 146 GLU B O 1
ATOM 4868 N N . ILE B 1 147 ? -10.594 13.57 11.719 1 97.81 147 ILE B N 1
ATOM 4869 C CA . ILE B 1 147 ? -10.188 12.258 11.227 1 97.81 147 ILE B CA 1
ATOM 4870 C C . ILE B 1 147 ? -9.039 11.719 12.086 1 97.81 147 ILE B C 1
ATOM 4872 O O . ILE B 1 147 ? -9.055 10.555 12.492 1 97.81 147 ILE B O 1
ATOM 4876 N N . ARG B 1 148 ? -8.047 12.57 12.375 1 98.25 148 ARG B N 1
ATOM 4877 C CA . ARG B 1 148 ? -6.891 12.18 13.18 1 98.25 148 ARG B CA 1
ATOM 4878 C C . ARG B 1 148 ? -7.32 11.727 14.57 1 98.25 148 ARG B C 1
ATOM 4880 O O . ARG B 1 148 ? -6.891 10.68 15.047 1 98.25 148 ARG B O 1
ATOM 4887 N N . LEU B 1 149 ? -8.203 12.531 15.242 1 98.38 149 LEU B N 1
ATOM 4888 C CA . LEU B 1 149 ? -8.68 12.211 16.578 1 98.38 149 LEU B CA 1
ATOM 4889 C C . LEU B 1 149 ? -9.406 10.867 16.594 1 98.38 149 LEU B C 1
ATOM 4891 O O . LEU B 1 149 ? -9.125 10.008 17.422 1 98.38 149 LEU B O 1
ATOM 4895 N N . ARG B 1 150 ? -10.242 10.664 15.641 1 97.31 150 ARG B N 1
ATOM 4896 C CA . ARG B 1 150 ? -11.023 9.438 15.586 1 97.31 150 ARG B CA 1
ATOM 4897 C C . ARG B 1 150 ? -10.148 8.242 15.25 1 97.31 150 ARG B C 1
ATOM 4899 O O . ARG B 1 150 ? -10.305 7.164 15.836 1 97.31 150 ARG B O 1
ATOM 4906 N N . GLU B 1 151 ? -9.281 8.398 14.305 1 96.75 151 GLU B N 1
ATOM 4907 C CA . GLU B 1 151 ? -8.391 7.324 13.891 1 96.75 151 GLU B CA 1
ATOM 4908 C C . GLU B 1 151 ? -7.527 6.84 15.055 1 96.75 151 GLU B C 1
ATOM 4910 O O . GLU B 1 151 ? -7.34 5.637 15.242 1 96.75 151 GLU B O 1
ATOM 4915 N N . LEU B 1 152 ? -7.039 7.754 15.883 1 98.12 152 LEU B N 1
ATOM 4916 C CA . LEU B 1 152 ? -6.051 7.426 16.906 1 98.12 152 LEU B CA 1
ATOM 4917 C C . LEU B 1 152 ? -6.707 7.293 18.281 1 98.12 152 LEU B C 1
ATOM 4919 O O . LEU B 1 152 ? -6.031 7.004 19.266 1 98.12 152 LEU B O 1
ATOM 4923 N N . TRP B 1 153 ? -7.992 7.445 18.359 1 97.75 153 TRP B N 1
ATOM 4924 C CA . TRP B 1 153 ? -8.734 7.504 19.609 1 97.75 153 TRP B CA 1
ATOM 4925 C C . TRP B 1 153 ? -8.422 6.301 20.5 1 97.75 153 TRP B C 1
ATOM 4927 O O . TRP B 1 153 ? -8.195 6.445 21.703 1 97.75 153 TRP B O 1
ATOM 4937 N N . PRO B 1 154 ? -8.352 5.074 19.922 1 95.06 154 PRO B N 1
ATOM 4938 C CA . PRO B 1 154 ? -8.156 3.896 20.766 1 95.06 154 PRO B CA 1
ATOM 4939 C C . PRO B 1 154 ? -6.754 3.816 21.359 1 95.06 154 PRO B C 1
ATOM 4941 O O . PRO B 1 154 ? -6.535 3.115 22.344 1 95.06 154 PRO B O 1
ATOM 4944 N N . VAL B 1 155 ? -5.828 4.539 20.797 1 96.62 155 VAL B N 1
ATOM 4945 C CA . VAL B 1 155 ? -4.449 4.242 21.172 1 96.62 155 VAL B CA 1
ATOM 4946 C C . VAL B 1 155 ? -3.793 5.492 21.75 1 96.62 155 VAL B C 1
ATOM 4948 O O . VAL B 1 155 ? -2.639 5.449 22.188 1 96.62 155 VAL B O 1
ATOM 4951 N N . VAL B 1 156 ? -4.457 6.59 21.797 1 98.31 156 VAL B N 1
ATOM 4952 C CA . VAL B 1 156 ? -3.926 7.828 22.344 1 98.31 156 VAL B CA 1
ATOM 4953 C C . VAL B 1 156 ? -4.656 8.164 23.641 1 98.31 156 VAL B C 1
ATOM 4955 O O . VAL B 1 156 ? -5.879 8.031 23.734 1 98.31 156 VAL B O 1
ATOM 4958 N N . ASP B 1 157 ? -3.92 8.625 24.641 1 98.12 157 ASP B N 1
ATOM 4959 C CA . ASP B 1 157 ? -4.496 8.953 25.938 1 98.12 157 ASP B CA 1
ATOM 4960 C C . ASP B 1 157 ? -4.828 10.438 26.031 1 98.12 157 ASP B C 1
ATOM 4962 O O . ASP B 1 157 ? -5.828 10.82 26.641 1 98.12 157 ASP B O 1
ATOM 4966 N N . ILE B 1 158 ? -4.004 11.25 25.469 1 98.62 158 ILE B N 1
ATOM 4967 C CA . ILE B 1 158 ? -4.188 12.695 25.516 1 98.62 158 ILE B CA 1
ATOM 4968 C C . ILE B 1 158 ? -3.85 13.305 24.156 1 98.62 158 ILE B C 1
ATOM 4970 O O . ILE B 1 158 ? -2.791 13.023 23.578 1 98.62 158 ILE B O 1
ATOM 4974 N N . PHE B 1 159 ? -4.754 14.086 23.656 1 98.75 159 PHE B N 1
ATOM 4975 C CA . PHE B 1 159 ? -4.496 14.914 22.5 1 98.75 159 PHE B CA 1
ATOM 4976 C C . PHE B 1 159 ? -4.234 16.359 22.906 1 98.75 159 PHE B C 1
ATOM 4978 O O . PHE B 1 159 ? -5.004 16.938 23.672 1 98.75 159 PHE B O 1
ATOM 4985 N N . ILE B 1 160 ? -3.172 16.938 22.391 1 98.38 160 ILE B N 1
ATOM 4986 C CA . ILE B 1 160 ? -2.861 18.328 22.641 1 98.38 160 ILE B CA 1
ATOM 4987 C C . ILE B 1 160 ? -2.938 19.125 21.344 1 98.38 160 ILE B C 1
ATOM 4989 O O . ILE B 1 160 ? -2.127 18.922 20.438 1 98.38 160 ILE B O 1
ATOM 4993 N N . ALA B 1 161 ? -3.885 19.969 21.281 1 97.25 161 ALA B N 1
ATOM 4994 C CA . ALA B 1 161 ? -3.984 20.906 20.156 1 97.25 161 ALA B CA 1
ATOM 4995 C C . ALA B 1 161 ? -3.523 22.297 20.578 1 97.25 161 ALA B C 1
ATOM 4997 O O . ALA B 1 161 ? -4.078 22.891 21.516 1 97.25 161 ALA B O 1
ATOM 4998 N N . MET B 1 162 ? -2.525 22.844 19.922 1 96.56 162 MET B N 1
ATOM 4999 C CA . MET B 1 162 ? -2.012 24.172 20.203 1 96.56 162 MET B CA 1
ATOM 5000 C C . MET B 1 162 ? -2.381 25.156 19.094 1 96.56 162 MET B C 1
ATOM 5002 O O . MET B 1 162 ? -2.09 24.906 17.922 1 96.56 162 MET B O 1
ATOM 5006 N N . GLU B 1 163 ? -3.025 26.172 19.406 1 94.62 163 GLU B N 1
ATOM 5007 C CA . GLU B 1 163 ? -3.363 27.219 18.453 1 94.62 163 GLU B CA 1
ATOM 5008 C C . GLU B 1 163 ? -2.797 28.562 18.891 1 94.62 163 GLU B C 1
ATOM 5010 O O . GLU B 1 163 ? -2.328 28.703 20.031 1 94.62 163 GLU B O 1
ATOM 5015 N N . ALA B 1 164 ? -2.709 29.438 17.984 1 94.19 164 ALA B N 1
ATOM 5016 C CA . ALA B 1 164 ? -2.266 30.797 18.266 1 94.19 164 ALA B CA 1
ATOM 5017 C C . ALA B 1 164 ? -3.199 31.828 17.625 1 94.19 164 ALA B C 1
ATOM 5019 O O . ALA B 1 164 ? -3.967 31.484 16.719 1 94.19 164 ALA B O 1
ATOM 5020 N N . ASN B 1 165 ? -3.125 33.062 18.125 1 92.12 165 ASN B N 1
ATOM 5021 C CA . ASN B 1 165 ? -3.979 34.094 17.594 1 92.12 165 ASN B CA 1
ATOM 5022 C C . ASN B 1 165 ? -3.27 34.906 16.5 1 92.12 165 ASN B C 1
ATOM 5024 O O . ASN B 1 165 ? -3.723 35.969 16.125 1 92.12 165 ASN B O 1
ATOM 5028 N N . ARG B 1 166 ? -2.146 34.406 16.094 1 91.31 166 ARG B N 1
ATOM 5029 C CA . ARG B 1 166 ? -1.412 34.969 14.984 1 91.31 166 ARG B CA 1
ATOM 5030 C C . ARG B 1 166 ? -0.804 33.906 14.102 1 91.31 166 ARG B C 1
ATOM 5032 O O . ARG B 1 166 ? -0.533 32.781 14.562 1 91.31 166 ARG B O 1
ATOM 5039 N N . THR B 1 167 ? -0.697 34.219 12.805 1 88.44 167 THR B N 1
ATOM 5040 C CA . THR B 1 167 ? 0.049 33.344 11.914 1 88.44 167 THR B CA 1
ATOM 5041 C C . THR B 1 167 ? 1.552 33.5 12.133 1 88.44 167 THR B C 1
ATOM 5043 O O . THR B 1 167 ? 1.987 34.375 12.875 1 88.44 167 THR B O 1
ATOM 5046 N N . PHE B 1 168 ? 2.318 32.656 11.547 1 87.5 168 PHE B N 1
ATOM 5047 C CA . PHE B 1 168 ? 3.768 32.781 11.656 1 87.5 168 PHE B CA 1
ATOM 5048 C C . PHE B 1 168 ? 4.258 34.094 11.039 1 87.5 168 PHE B C 1
ATOM 5050 O O . PHE B 1 168 ? 5.301 34.594 11.43 1 87.5 168 PHE B O 1
ATOM 5057 N N . ASN B 1 169 ? 3.445 34.656 10.133 1 84.5 169 ASN B N 1
ATOM 5058 C CA . ASN B 1 169 ? 3.777 35.938 9.523 1 84.5 169 ASN B CA 1
ATOM 5059 C C . ASN B 1 169 ? 3.371 37.094 10.414 1 84.5 169 ASN B C 1
ATOM 5061 O O . ASN B 1 169 ? 3.561 38.25 10.047 1 84.5 169 ASN B O 1
ATOM 5065 N N . GLY B 1 170 ? 2.729 36.781 11.453 1 87.94 170 GLY B N 1
ATOM 5066 C CA . GLY B 1 170 ? 2.4 37.812 12.422 1 87.94 170 GLY B CA 1
ATOM 5067 C C . GLY B 1 170 ? 1.012 38.406 12.227 1 87.94 170 GLY B C 1
ATOM 5068 O O . GLY B 1 170 ? 0.608 39.312 12.945 1 87.94 170 GLY B O 1
ATOM 5069 N N . GLN B 1 171 ? 0.3 37.875 11.344 1 87.06 171 GLN B N 1
ATOM 5070 C CA . GLN B 1 171 ? -1.054 38.375 11.102 1 87.06 171 GLN B CA 1
ATOM 5071 C C . GLN B 1 171 ? -2.037 37.781 12.117 1 87.06 171 GLN B C 1
ATOM 5073 O O . GLN B 1 171 ? -1.941 36.625 12.484 1 87.06 171 GLN B O 1
ATOM 5078 N N . SER B 1 172 ? -2.955 38.656 12.5 1 89.56 172 SER B N 1
ATOM 5079 C CA . SER B 1 172 ? -3.934 38.25 13.492 1 89.56 172 SER B CA 1
ATOM 5080 C C . SER B 1 172 ? -4.902 37.219 12.922 1 89.56 172 SER B C 1
ATOM 5082 O O . SER B 1 172 ? -5.297 37.312 11.758 1 89.56 172 SER B O 1
ATOM 5084 N N . LYS B 1 173 ? -5.258 36.25 13.68 1 86.31 173 LYS B N 1
ATOM 5085 C CA . LYS B 1 173 ? -6.273 35.25 13.344 1 86.31 173 LYS B CA 1
ATOM 5086 C C . LYS B 1 173 ? -7.039 34.812 14.594 1 86.31 173 LYS B C 1
ATOM 5088 O O . LYS B 1 173 ? -6.531 34.938 15.711 1 86.31 173 LYS B O 1
ATOM 5093 N N . PRO B 1 174 ? -8.234 34.406 14.453 1 87.88 174 PRO B N 1
ATOM 5094 C CA . PRO B 1 174 ? -9 33.969 15.617 1 87.88 174 PRO B CA 1
ATOM 5095 C C . PRO B 1 174 ? -8.5 32.625 16.172 1 87.88 174 PRO B C 1
ATOM 5097 O O . PRO B 1 174 ? -7.824 31.875 15.477 1 87.88 174 PRO B O 1
ATOM 5100 N N . LEU B 1 175 ? -8.781 32.5 17.453 1 91.75 175 LEU B N 1
ATOM 5101 C CA . LEU B 1 175 ? -8.664 31.156 18.031 1 91.75 175 LEU B CA 1
ATOM 5102 C C . LEU B 1 175 ? -9.875 30.297 17.688 1 91.75 175 LEU B C 1
ATOM 5104 O O . LEU B 1 175 ? -10.953 30.469 18.266 1 91.75 175 LEU B O 1
ATOM 5108 N N . TRP B 1 176 ? -9.656 29.406 16.844 1 88.69 176 TRP B N 1
ATOM 5109 C CA . TRP B 1 176 ? -10.766 28.672 16.25 1 88.69 176 TRP B CA 1
ATOM 5110 C C . TRP B 1 176 ? -11.359 27.672 17.234 1 88.69 176 TRP B C 1
ATOM 5112 O O . TRP B 1 176 ? -12.57 27.672 17.469 1 88.69 176 TRP B O 1
ATOM 5122 N N . LEU B 1 177 ? -10.57 26.859 17.859 1 90.94 177 LEU B N 1
ATOM 5123 C CA . LEU B 1 177 ? -11.031 25.75 18.703 1 90.94 177 LEU B CA 1
ATOM 5124 C C . LEU B 1 177 ? -11.477 26.266 20.078 1 90.94 177 LEU B C 1
ATOM 5126 O O . LEU B 1 177 ? -12.438 25.75 20.641 1 90.94 177 LEU B O 1
ATOM 5130 N N . ARG B 1 178 ? -10.859 27.297 20.484 1 86.12 178 ARG B N 1
ATOM 5131 C CA . ARG B 1 178 ? -11.117 27.766 21.844 1 86.12 178 ARG B CA 1
ATOM 5132 C C . ARG B 1 178 ? -12.289 28.75 21.875 1 86.12 178 ARG B C 1
ATOM 5134 O O . ARG B 1 178 ? -13.086 28.734 22.828 1 86.12 178 ARG B O 1
ATOM 5141 N N . GLU B 1 179 ? -12.375 29.547 20.828 1 85.44 179 GLU B N 1
ATOM 5142 C CA . GLU B 1 179 ? -13.273 30.688 20.984 1 85.44 179 GLU B CA 1
ATOM 5143 C C . GLU B 1 179 ? -14.477 30.578 20.062 1 85.44 179 GLU B C 1
ATOM 5145 O O . GLU B 1 179 ? -15.508 31.219 20.281 1 85.44 179 GLU B O 1
ATOM 5150 N N . GLN B 1 180 ? -14.352 29.781 19.062 1 85.5 180 GLN B N 1
ATOM 5151 C CA . GLN B 1 180 ? -15.461 29.719 18.125 1 85.5 180 GLN B CA 1
ATOM 5152 C C . GLN B 1 180 ? -16.406 28.578 18.469 1 85.5 180 GLN B C 1
ATOM 5154 O O . GLN B 1 180 ? -16.047 27.406 18.344 1 85.5 180 GLN B O 1
ATOM 5159 N N . GLN B 1 181 ? -17.609 28.891 18.812 1 83.81 181 GLN B N 1
ATOM 5160 C CA . GLN B 1 181 ? -18.594 27.953 19.328 1 83.81 181 GLN B CA 1
ATOM 5161 C C . GLN B 1 181 ? -18.859 26.828 18.344 1 83.81 181 GLN B C 1
ATOM 5163 O O . GLN B 1 181 ? -19.047 25.672 18.75 1 83.81 181 GLN B O 1
ATOM 5168 N N . GLN B 1 182 ? -18.906 27.141 17.172 1 84.75 182 GLN B N 1
ATOM 5169 C CA . GLN B 1 182 ? -19.188 26.141 16.141 1 84.75 182 GLN B CA 1
ATOM 5170 C C . GLN B 1 182 ? -18.172 25 16.188 1 84.75 182 GLN B C 1
ATOM 5172 O O . GLN B 1 182 ? -18.531 23.828 16.031 1 84.75 182 GLN B O 1
ATOM 5177 N N . PHE B 1 183 ? -17.031 25.406 16.469 1 85.19 183 PHE B N 1
ATOM 5178 C CA . PHE B 1 183 ? -15.977 24.391 16.438 1 85.19 183 PHE B CA 1
ATOM 5179 C C . PHE B 1 183 ? -15.844 23.703 17.781 1 85.19 183 PHE B C 1
ATOM 5181 O O . PHE B 1 183 ? -15.547 22.516 17.859 1 85.19 183 PHE B O 1
ATOM 5188 N N . THR B 1 184 ? -16.188 24.469 18.781 1 84.69 184 THR B N 1
ATOM 5189 C CA . THR B 1 184 ? -16.203 23.828 20.094 1 84.69 184 THR B CA 1
ATOM 5190 C C . THR B 1 184 ? -17.234 22.719 20.141 1 84.69 184 THR B C 1
ATOM 5192 O O . THR B 1 184 ? -16.984 21.656 20.703 1 84.69 184 THR B O 1
ATOM 5195 N N . LYS B 1 185 ? -18.281 22.922 19.547 1 91.62 185 LYS B N 1
ATOM 5196 C CA . LYS B 1 185 ? -19.344 21.922 19.516 1 91.62 185 LYS B CA 1
ATOM 5197 C C . LYS B 1 185 ? -18.953 20.734 18.656 1 91.62 185 LYS B C 1
ATOM 5199 O O . LYS B 1 185 ? -19.25 19.594 19 1 91.62 185 LYS B O 1
ATOM 5204 N N . ARG B 1 186 ? -18.266 21 17.609 1 93.88 186 ARG B N 1
ATOM 5205 C CA . ARG B 1 186 ? -17.844 19.953 16.672 1 93.88 186 ARG B CA 1
ATOM 5206 C C . ARG B 1 186 ? -16.938 18.938 17.359 1 93.88 186 ARG B C 1
ATOM 5208 O O . ARG B 1 186 ? -17 17.75 17.062 1 93.88 186 ARG B O 1
ATOM 5215 N N . PHE B 1 187 ? -16.172 19.406 18.344 1 96.19 187 PHE B N 1
ATOM 5216 C CA . PHE B 1 187 ? -15.172 18.516 18.938 1 96.19 187 PHE B CA 1
ATOM 5217 C C . PHE B 1 187 ? -15.539 18.203 20.391 1 96.19 187 PHE B C 1
ATOM 5219 O O . PHE B 1 187 ? -14.703 17.703 21.141 1 96.19 187 PHE B O 1
ATOM 5226 N N . GLU B 1 188 ? -16.766 18.438 20.719 1 95.56 188 GLU B N 1
ATOM 5227 C CA . GLU B 1 188 ? -17.234 18.188 22.078 1 95.56 188 GLU B CA 1
ATOM 5228 C C . GLU B 1 188 ? -17.094 16.703 22.438 1 95.56 188 GLU B C 1
ATOM 5230 O O . GLU B 1 188 ? -16.781 16.375 23.594 1 95.56 188 GLU B O 1
ATOM 5235 N N . TRP B 1 189 ? -17.312 15.828 21.484 1 96 189 TRP B N 1
ATOM 5236 C CA . TRP B 1 189 ? -17.234 14.391 21.703 1 96 189 TRP B CA 1
ATOM 5237 C C . TRP B 1 189 ? -15.836 13.984 22.172 1 96 189 TRP B C 1
ATOM 5239 O O . TRP B 1 189 ? -15.664 12.93 22.797 1 96 189 TRP B O 1
ATOM 5249 N N . ALA B 1 190 ? -14.828 14.852 21.875 1 97.56 190 ALA B N 1
ATOM 5250 C CA . ALA B 1 190 ? -13.438 14.492 22.141 1 97.56 190 ALA B CA 1
ATOM 5251 C C . ALA B 1 190 ? -12.938 15.148 23.422 1 97.56 190 ALA B C 1
ATOM 5253 O O . ALA B 1 190 ? -11.75 15.07 23.75 1 97.56 190 ALA B O 1
ATOM 5254 N N . SER B 1 191 ? -13.789 15.719 24.188 1 95.62 191 SER B N 1
ATOM 5255 C CA . SER B 1 191 ? -13.406 16.562 25.312 1 95.62 191 SER B CA 1
ATOM 5256 C C . SER B 1 191 ? -12.688 15.758 26.391 1 95.62 191 SER B C 1
ATOM 5258 O O . SER B 1 191 ? -11.906 16.312 27.172 1 95.62 191 SER B O 1
ATOM 5260 N N . GLU B 1 192 ? -12.922 14.461 26.391 1 97.19 192 GLU B N 1
ATOM 5261 C CA . GLU B 1 192 ? -12.305 13.617 27.406 1 97.19 192 GLU B CA 1
ATOM 5262 C C . GLU B 1 192 ? -10.789 13.547 27.219 1 97.19 192 GLU B C 1
ATOM 5264 O O . GLU B 1 192 ? -10.039 13.453 28.188 1 97.19 192 GLU B O 1
ATOM 5269 N N . LYS B 1 193 ? -10.359 13.594 25.969 1 98.25 193 LYS B N 1
ATOM 5270 C CA . LYS B 1 193 ? -8.945 13.367 25.703 1 98.25 193 LYS B CA 1
ATOM 5271 C C . LYS B 1 193 ? -8.312 14.602 25.047 1 98.25 193 LYS B C 1
ATOM 5273 O O . LYS B 1 193 ? -7.094 14.773 25.094 1 98.25 193 LYS B O 1
ATOM 5278 N N . LEU B 1 194 ? -9.078 15.438 24.438 1 97.94 194 LEU B N 1
ATOM 5279 C CA . LEU B 1 194 ? -8.555 16.578 23.688 1 97.94 194 LEU B CA 1
ATOM 5280 C C . LEU B 1 194 ? -8.391 17.797 24.578 1 97.94 194 LEU B C 1
ATOM 5282 O O . LEU B 1 194 ? -9.367 18.281 25.156 1 97.94 194 LEU B O 1
ATOM 5286 N N . LYS B 1 195 ? -7.223 18.234 24.703 1 97.31 195 LYS B N 1
ATOM 5287 C CA . LYS B 1 195 ? -6.895 19.469 25.422 1 97.31 195 LYS B CA 1
ATOM 5288 C C . LYS B 1 195 ? -6.449 20.547 24.453 1 97.31 195 LYS B C 1
ATOM 5290 O O . LYS B 1 195 ? -5.52 20.359 23.672 1 97.31 195 LYS B O 1
ATOM 5295 N N . ILE B 1 196 ? -7.129 21.672 24.594 1 96.12 196 ILE B N 1
ATOM 5296 C CA . ILE B 1 196 ? -6.855 22.781 23.688 1 96.12 196 ILE B CA 1
ATOM 5297 C C . ILE B 1 196 ? -6.082 23.875 24.438 1 96.12 196 ILE B C 1
ATOM 5299 O O . ILE B 1 196 ? -6.504 24.328 25.5 1 96.12 196 ILE B O 1
ATOM 5303 N N . PHE B 1 197 ? -4.938 24.219 23.859 1 96.25 197 PHE B N 1
ATOM 5304 C CA . PHE B 1 197 ? -4.102 25.266 24.422 1 96.25 197 PHE B CA 1
ATOM 5305 C C . PHE B 1 197 ? -3.875 26.391 23.422 1 96.25 197 PHE B C 1
ATOM 5307 O O . PHE B 1 197 ? -3.998 26.188 22.219 1 96.25 197 PHE B O 1
ATOM 5314 N N . ASN B 1 198 ? -3.615 27.547 23.922 1 94.38 198 ASN B N 1
ATOM 5315 C CA . ASN B 1 198 ? -3.297 28.703 23.109 1 94.38 198 ASN B CA 1
ATOM 5316 C C . ASN B 1 198 ? -1.891 29.219 23.391 1 94.38 198 ASN B C 1
ATOM 5318 O O . ASN B 1 198 ? -1.455 29.25 24.547 1 94.38 198 ASN B O 1
ATOM 5322 N N . CYS B 1 199 ? -1.17 29.516 22.359 1 96.12 199 CYS B N 1
ATOM 5323 C CA . CYS B 1 199 ? 0.126 30.172 22.469 1 96.12 199 CYS B CA 1
ATOM 5324 C C . CYS B 1 199 ? -0.006 31.672 22.266 1 96.12 199 CYS B C 1
ATOM 5326 O O . CYS B 1 199 ? -0.099 32.156 21.125 1 96.12 199 CYS B O 1
ATOM 5328 N N . PRO B 1 200 ? 0.067 32.438 23.281 1 91.81 200 PRO B N 1
ATOM 5329 C CA . PRO B 1 200 ? -0.087 33.906 23.172 1 91.81 200 PRO B CA 1
ATOM 5330 C C . PRO B 1 200 ? 1.212 34.594 22.781 1 91.81 200 PRO B C 1
ATOM 5332 O O . PRO B 1 200 ? 1.238 35.812 22.641 1 91.81 200 PRO B O 1
ATOM 5335 N N . ASP B 1 201 ? 2.229 33.969 22.516 1 89.19 201 ASP B N 1
ATOM 5336 C CA . ASP B 1 201 ? 3.576 34.531 22.453 1 89.19 201 ASP B CA 1
ATOM 5337 C C . ASP B 1 201 ? 3.904 35 21.031 1 89.19 201 ASP B C 1
ATOM 5339 O O . ASP B 1 201 ? 4.949 35.625 20.812 1 89.19 201 ASP B O 1
ATOM 5343 N N . LEU B 1 202 ? 3.098 34.656 20.062 1 92.81 202 LEU B N 1
ATOM 5344 C CA . LEU B 1 202 ? 3.402 35.125 18.703 1 92.81 202 LEU B CA 1
ATOM 5345 C C . LEU B 1 202 ? 3.213 36.625 18.594 1 92.81 202 LEU B C 1
ATOM 5347 O O . LEU B 1 202 ? 2.348 37.188 19.25 1 92.81 202 LEU B O 1
ATOM 5351 N N . ARG B 1 203 ? 4.066 37.344 17.766 1 92.75 203 ARG B N 1
ATOM 5352 C CA . ARG B 1 203 ? 4.086 38.781 17.641 1 92.75 203 ARG B CA 1
ATOM 5353 C C . ARG B 1 203 ? 4.105 39.219 16.172 1 92.75 203 ARG B C 1
ATOM 5355 O O . ARG B 1 203 ? 4.457 38.406 15.297 1 92.75 203 ARG B O 1
ATOM 5362 N N . PRO B 1 204 ? 3.613 40.438 15.961 1 91.75 204 PRO B N 1
ATOM 5363 C CA . PRO B 1 204 ? 3.844 40.969 14.617 1 91.75 204 PRO B CA 1
ATOM 5364 C C . PRO B 1 204 ? 5.324 41 14.234 1 91.75 204 PRO B C 1
ATOM 5366 O O . PRO B 1 204 ? 6.18 41.25 15.094 1 91.75 204 PRO B O 1
ATOM 5369 N N . LEU B 1 205 ? 5.512 40.688 12.977 1 89.25 205 LEU B N 1
ATOM 5370 C CA . LEU B 1 205 ? 6.902 40.656 12.539 1 89.25 205 LEU B CA 1
ATOM 5371 C C . LEU B 1 205 ? 7.449 42.062 12.367 1 89.25 205 LEU B C 1
ATOM 5373 O O . LEU B 1 205 ? 6.77 42.938 11.828 1 89.25 205 LEU B O 1
ATOM 5377 N N . GLU B 1 206 ? 8.609 42.25 12.922 1 88.19 206 GLU B N 1
ATOM 5378 C CA . GLU B 1 206 ? 9.328 43.5 12.664 1 88.19 206 GLU B CA 1
ATOM 5379 C C . GLU B 1 206 ? 9.945 43.5 11.273 1 88.19 206 GLU B C 1
ATOM 5381 O O . GLU B 1 206 ? 10.016 42.469 10.617 1 88.19 206 GLU B O 1
ATOM 5386 N N . SER B 1 207 ? 10.266 44.719 10.875 1 84.75 207 SER B N 1
ATOM 5387 C CA . SER B 1 207 ? 10.844 44.844 9.539 1 84.75 207 SER B CA 1
ATOM 5388 C C . SER B 1 207 ? 12.062 43.969 9.375 1 84.75 207 SER B C 1
ATOM 5390 O O . SER B 1 207 ? 12.992 44 10.188 1 84.75 207 SER B O 1
ATOM 5392 N N . GLY B 1 208 ? 11.977 43.094 8.422 1 81.56 208 GLY B N 1
ATOM 5393 C CA . GLY B 1 208 ? 13.094 42.219 8.109 1 81.56 208 GLY B CA 1
ATOM 5394 C C . GLY B 1 208 ? 13.102 40.938 8.922 1 81.56 208 GLY B C 1
ATOM 5395 O O . GLY B 1 208 ? 13.953 40.062 8.711 1 81.56 208 GLY B O 1
ATOM 5396 N N . GLN B 1 209 ? 12.211 40.875 9.82 1 85.88 209 GLN B N 1
ATOM 5397 C CA . GLN B 1 209 ? 12.195 39.688 10.68 1 85.88 209 GLN B CA 1
ATOM 5398 C C . GLN B 1 209 ? 11.578 38.5 9.961 1 85.88 209 GLN B C 1
ATOM 5400 O O . GLN B 1 209 ? 10.578 38.625 9.258 1 85.88 209 GLN B O 1
ATOM 5405 N N . SER B 1 210 ? 12.258 37.312 10.188 1 86.81 210 SER B N 1
ATOM 5406 C CA . SER B 1 210 ? 11.789 36.094 9.578 1 86.81 210 SER B CA 1
ATOM 5407 C C . SER B 1 210 ? 10.617 35.5 10.359 1 86.81 210 SER B C 1
ATOM 5409 O O . SER B 1 210 ? 10.594 35.531 11.586 1 86.81 210 SER B O 1
ATOM 5411 N N . PRO B 1 211 ? 9.625 34.969 9.633 1 87.25 211 PRO B N 1
ATOM 5412 C CA . PRO B 1 211 ? 8.516 34.281 10.297 1 87.25 211 PRO B CA 1
ATOM 5413 C C . PRO B 1 211 ? 8.977 33.094 11.172 1 87.25 211 PRO B C 1
ATOM 5415 O O . PRO B 1 211 ? 8.211 32.594 11.992 1 87.25 211 PRO B O 1
ATOM 5418 N N . PHE B 1 212 ? 10.172 32.719 11.055 1 86.81 212 PHE B N 1
ATOM 5419 C CA . PHE B 1 212 ? 10.758 31.609 11.82 1 86.81 212 PHE B CA 1
ATOM 5420 C C . PHE B 1 212 ? 10.758 31.938 13.305 1 86.81 212 PHE B C 1
ATOM 5422 O O . PHE B 1 212 ? 10.656 31.031 14.141 1 86.81 212 PHE B O 1
ATOM 5429 N N . VAL B 1 213 ? 10.781 33.156 13.625 1 90.56 213 VAL B N 1
ATOM 5430 C CA . VAL B 1 213 ? 10.789 33.594 15.023 1 90.56 213 VAL B CA 1
ATOM 5431 C C . VAL B 1 213 ? 9.477 33.156 15.688 1 90.56 213 VAL B C 1
ATOM 5433 O O . VAL B 1 213 ? 9.477 32.656 16.797 1 90.56 213 VAL B O 1
ATOM 5436 N N . ASN B 1 214 ? 8.391 33.406 15.008 1 92.12 214 ASN B N 1
ATOM 5437 C CA . ASN B 1 214 ? 7.09 33 15.539 1 92.12 214 ASN B CA 1
ATOM 5438 C C . ASN B 1 214 ? 6.93 31.484 15.57 1 92.12 214 ASN B C 1
ATOM 5440 O O . ASN B 1 214 ? 6.285 30.953 16.469 1 92.12 214 ASN B O 1
ATOM 5444 N N . GLU B 1 215 ? 7.496 30.812 14.641 1 90.12 215 GLU B N 1
ATOM 5445 C CA . GLU B 1 215 ? 7.473 29.344 14.648 1 90.12 215 GLU B CA 1
ATOM 5446 C C . GLU B 1 215 ? 8.172 28.797 15.891 1 90.12 215 GLU B C 1
ATOM 5448 O O . GLU B 1 215 ? 7.672 27.875 16.531 1 90.12 215 GLU B O 1
ATOM 5453 N N . ILE B 1 216 ? 9.297 29.344 16.172 1 92.25 216 ILE B N 1
ATOM 5454 C CA . ILE B 1 216 ? 10.062 28.938 17.328 1 92.25 216 ILE B CA 1
ATOM 5455 C C . ILE B 1 216 ? 9.25 29.172 18.594 1 92.25 216 ILE B C 1
ATOM 5457 O O . ILE B 1 216 ? 9.195 28.312 19.484 1 92.25 216 ILE B O 1
ATOM 5461 N N . ARG B 1 217 ? 8.648 30.297 18.641 1 95 217 ARG B N 1
ATOM 5462 C CA . ARG B 1 217 ? 7.812 30.609 19.797 1 95 217 ARG B CA 1
ATOM 5463 C C . ARG B 1 217 ? 6.695 29.578 19.953 1 95 217 ARG B C 1
ATOM 5465 O O . ARG B 1 217 ? 6.406 29.141 21.078 1 95 217 ARG B O 1
ATOM 5472 N N . MET B 1 218 ? 6.098 29.266 18.859 1 94.94 218 MET B N 1
ATOM 5473 C CA . MET B 1 218 ? 5.027 28.281 18.875 1 94.94 218 MET B CA 1
ATOM 5474 C C . MET B 1 218 ? 5.543 26.938 19.375 1 94.94 218 MET B C 1
ATOM 5476 O O . MET B 1 218 ? 4.887 26.281 20.188 1 94.94 218 MET B O 1
ATOM 5480 N N . ARG B 1 219 ? 6.641 26.469 18.953 1 95.12 219 ARG B N 1
ATOM 5481 C CA . ARG B 1 219 ? 7.234 25.203 19.344 1 95.12 219 ARG B CA 1
ATOM 5482 C C . ARG B 1 219 ? 7.629 25.203 20.828 1 95.12 219 ARG B C 1
ATOM 5484 O O . ARG B 1 219 ? 7.531 24.188 21.5 1 95.12 219 ARG B O 1
ATOM 5491 N N . ASN B 1 220 ? 8.094 26.375 21.266 1 96.38 220 ASN B N 1
ATOM 5492 C CA . ASN B 1 220 ? 8.391 26.516 22.688 1 96.38 220 ASN B CA 1
ATOM 5493 C C . ASN B 1 220 ? 7.133 26.359 23.531 1 96.38 220 ASN B C 1
ATOM 5495 O O . ASN B 1 220 ? 7.152 25.672 24.562 1 96.38 220 ASN B O 1
ATOM 5499 N N . CYS B 1 221 ? 6.102 27.016 23.094 1 97.38 221 CYS B N 1
ATOM 5500 C CA . CYS B 1 221 ? 4.84 26.875 23.797 1 97.38 221 CYS B CA 1
ATOM 5501 C C . CYS B 1 221 ? 4.406 25.422 23.891 1 97.38 221 CYS B C 1
ATOM 5503 O O . CYS B 1 221 ? 4.012 24.953 24.953 1 97.38 221 CYS B O 1
ATOM 5505 N N . MET B 1 222 ? 4.496 24.703 22.797 1 97.88 222 MET B N 1
ATOM 5506 C CA . MET B 1 222 ? 4.125 23.297 22.766 1 97.88 222 MET B CA 1
ATOM 5507 C C . MET B 1 222 ? 5.023 22.469 23.688 1 97.88 222 MET B C 1
ATOM 5509 O O . MET B 1 222 ? 4.543 21.625 24.453 1 97.88 222 MET B O 1
ATOM 5513 N N . THR B 1 223 ? 6.332 22.734 23.641 1 98.06 223 THR B N 1
ATOM 5514 C CA . THR B 1 223 ? 7.293 22.016 24.469 1 98.06 223 THR B CA 1
ATOM 5515 C C . THR B 1 223 ? 6.953 22.172 25.953 1 98.06 223 THR B C 1
ATOM 5517 O O . THR B 1 223 ? 6.914 21.188 26.688 1 98.06 223 THR B O 1
ATOM 5520 N N . TRP B 1 224 ? 6.668 23.375 26.312 1 97.25 224 TRP B N 1
ATOM 5521 C CA . TRP B 1 224 ? 6.355 23.641 27.719 1 97.25 224 TRP B CA 1
ATOM 5522 C C . TRP B 1 224 ? 5.047 22.969 28.125 1 97.25 224 TRP B C 1
ATOM 5524 O O . TRP B 1 224 ? 4.93 22.453 29.234 1 97.25 224 TRP B O 1
ATOM 5534 N N . THR B 1 225 ? 4.094 23.047 27.25 1 97.88 225 THR B N 1
ATOM 5535 C CA . THR B 1 225 ? 2.809 22.406 27.531 1 97.88 225 THR B CA 1
ATOM 5536 C C . THR B 1 225 ? 2.977 20.906 27.734 1 97.88 225 THR B C 1
ATOM 5538 O O . THR B 1 225 ? 2.439 20.344 28.688 1 97.88 225 THR B O 1
ATOM 5541 N N . ILE B 1 226 ? 3.727 20.25 26.875 1 98.25 226 ILE B N 1
ATOM 5542 C CA . ILE B 1 226 ? 3.959 18.812 26.969 1 98.25 226 ILE B CA 1
ATOM 5543 C C . ILE B 1 226 ? 4.688 18.5 28.281 1 98.25 226 ILE B C 1
ATOM 5545 O O . ILE B 1 226 ? 4.375 17.516 28.953 1 98.25 226 ILE B O 1
ATOM 5549 N N . ARG B 1 227 ? 5.617 19.328 28.656 1 97.06 227 ARG B N 1
ATOM 5550 C CA . ARG B 1 227 ? 6.375 19.141 29.891 1 97.06 227 ARG B CA 1
ATOM 5551 C C . ARG B 1 227 ? 5.457 19.141 31.109 1 97.06 227 ARG B C 1
ATOM 5553 O O . ARG B 1 227 ? 5.719 18.453 32.094 1 97.06 227 ARG B O 1
ATOM 5560 N N . SER B 1 228 ? 4.434 19.875 30.984 1 96.69 228 SER B N 1
ATOM 5561 C CA . SER B 1 228 ? 3.518 20.016 32.125 1 96.69 228 SER B CA 1
ATOM 5562 C C . SER B 1 228 ? 2.584 18.812 32.219 1 96.69 228 SER B C 1
ATOM 5564 O O . SER B 1 228 ? 1.979 18.562 33.25 1 96.69 228 SER B O 1
ATOM 5566 N N . LEU B 1 229 ? 2.482 18.047 31.172 1 96.81 229 LEU B N 1
ATOM 5567 C CA . LEU B 1 229 ? 1.484 16.984 31.141 1 96.81 229 LEU B CA 1
ATOM 5568 C C . LEU B 1 229 ? 2.152 15.609 31.109 1 96.81 229 LEU B C 1
ATOM 5570 O O . LEU B 1 229 ? 1.584 14.625 31.594 1 96.81 229 LEU B O 1
ATOM 5574 N N . ALA B 1 230 ? 3.322 15.539 30.531 1 97.44 230 ALA B N 1
ATOM 5575 C CA . ALA B 1 230 ? 3.961 14.258 30.266 1 97.44 230 ALA B CA 1
ATOM 5576 C C . ALA B 1 230 ? 4.836 13.82 31.438 1 97.44 230 ALA B C 1
ATOM 5578 O O . ALA B 1 230 ? 5.324 14.648 32.188 1 97.44 230 ALA B O 1
ATOM 5579 N N . ARG B 1 231 ? 4.977 12.508 31.594 1 96.06 231 ARG B N 1
ATOM 5580 C CA . ARG B 1 231 ? 5.918 11.875 32.5 1 96.06 231 ARG B CA 1
ATOM 5581 C C . ARG B 1 231 ? 7 11.117 31.766 1 96.06 231 ARG B C 1
ATOM 5583 O O . ARG B 1 231 ? 6.828 10.781 30.578 1 96.06 231 ARG B O 1
ATOM 5590 N N . THR B 1 232 ? 8.023 10.875 32.5 1 95.06 232 THR B N 1
ATOM 5591 C CA . THR B 1 232 ? 9.141 10.156 31.906 1 95.06 232 THR B CA 1
ATOM 5592 C C . THR B 1 232 ? 8.68 8.82 31.328 1 95.06 232 THR B C 1
ATOM 5594 O O . THR B 1 232 ? 7.887 8.109 31.953 1 95.06 232 THR B O 1
ATOM 5597 N N . ASN B 1 233 ? 9.031 8.547 30.078 1 94.56 233 ASN B N 1
ATOM 5598 C CA . ASN B 1 233 ? 8.789 7.305 29.359 1 94.56 233 ASN B CA 1
ATOM 5599 C C . ASN B 1 233 ? 7.445 7.328 28.641 1 94.56 233 ASN B C 1
ATOM 5601 O O . ASN B 1 233 ? 7.102 6.383 27.922 1 94.56 233 ASN B O 1
ATOM 5605 N N . ASP B 1 234 ? 6.699 8.445 28.828 1 97.44 234 ASP B N 1
ATOM 5606 C CA . ASP B 1 234 ? 5.516 8.594 27.984 1 97.44 234 ASP B CA 1
ATOM 5607 C C . ASP B 1 234 ? 5.902 8.703 26.516 1 97.44 234 ASP B C 1
ATOM 5609 O O . ASP B 1 234 ? 7.051 9.016 26.188 1 97.44 234 ASP B O 1
ATOM 5613 N N . LEU B 1 235 ? 4.996 8.352 25.672 1 98.12 235 LEU B N 1
ATOM 5614 C CA . LEU B 1 235 ? 5.23 8.414 24.234 1 98.12 235 LEU B CA 1
ATOM 5615 C C . LEU B 1 235 ? 4.586 9.664 23.625 1 98.12 235 LEU B C 1
ATOM 5617 O O . LEU B 1 235 ? 3.383 9.875 23.781 1 98.12 235 LEU B O 1
ATOM 5621 N N . ILE B 1 236 ? 5.359 10.508 22.969 1 98.75 236 ILE B N 1
ATOM 5622 C CA . ILE B 1 236 ? 4.852 11.734 22.375 1 98.75 236 ILE B CA 1
ATOM 5623 C C . ILE B 1 236 ? 4.852 11.609 20.859 1 98.75 236 ILE B C 1
ATOM 5625 O O . ILE B 1 236 ? 5.891 11.352 20.25 1 98.75 236 ILE B O 1
ATOM 5629 N N . ILE B 1 237 ? 3.746 11.695 20.25 1 98.75 237 ILE B N 1
ATOM 563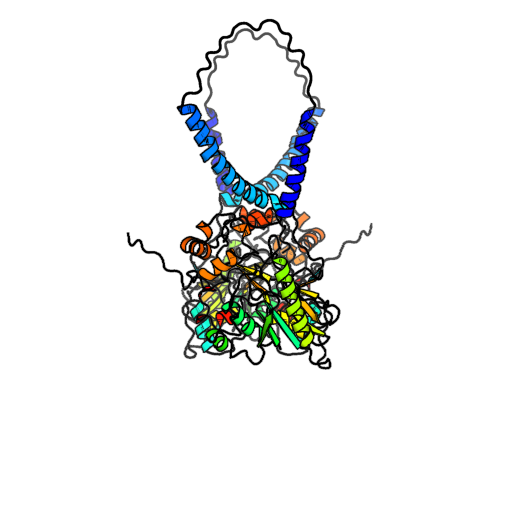0 C CA . ILE B 1 237 ? 3.643 11.812 18.812 1 98.75 237 ILE B CA 1
ATOM 5631 C C . ILE B 1 237 ? 3.818 13.273 18.391 1 98.75 237 ILE B C 1
ATOM 5633 O O . ILE B 1 237 ? 3.088 14.148 18.859 1 98.75 237 ILE B O 1
ATOM 5637 N N . VAL B 1 238 ? 4.781 13.469 17.578 1 98.25 238 VAL B N 1
ATOM 5638 C CA . VAL B 1 238 ? 5.09 14.805 17.078 1 98.25 238 VAL B CA 1
ATOM 5639 C C . VAL B 1 238 ? 4.812 14.875 15.578 1 98.25 238 VAL B C 1
ATOM 5641 O O . VAL B 1 238 ? 5.355 14.086 14.805 1 98.25 238 VAL B O 1
ATOM 5644 N N . GLY B 1 239 ? 4 15.805 15.18 1 95.38 239 GLY B N 1
ATOM 5645 C CA . GLY B 1 239 ? 3.717 16 13.766 1 95.38 239 GLY B CA 1
ATOM 5646 C C . GLY B 1 239 ? 2.604 17 13.508 1 95.38 239 GLY B C 1
ATOM 5647 O O . GLY B 1 239 ? 1.935 17.438 14.445 1 95.38 239 GLY B O 1
ATOM 5648 N N . ASP B 1 240 ? 2.41 17.344 12.266 1 94.62 240 ASP B N 1
ATOM 5649 C CA . ASP B 1 240 ? 1.326 18.25 11.875 1 94.62 240 ASP B CA 1
ATOM 5650 C C . ASP B 1 240 ? -0.01 17.5 11.836 1 94.62 240 ASP B C 1
ATOM 5652 O O . ASP B 1 240 ? -0.044 16.266 11.844 1 94.62 240 ASP B O 1
ATOM 5656 N N . VAL B 1 241 ? -1.03 18.281 11.789 1 96.69 241 VAL B N 1
ATOM 5657 C CA . VAL B 1 241 ? -2.379 17.719 11.836 1 96.69 241 VAL B CA 1
ATOM 5658 C C . VAL B 1 241 ? -2.605 16.812 10.625 1 96.69 241 VAL B C 1
ATOM 5660 O O . VAL B 1 241 ? -3.301 15.797 10.734 1 96.69 241 VAL B O 1
ATOM 5663 N N . ASP B 1 242 ? -2.008 17.172 9.469 1 96.94 242 ASP B N 1
ATOM 5664 C CA . ASP B 1 242 ? -2.273 16.453 8.234 1 96.94 242 ASP B CA 1
ATOM 5665 C C . ASP B 1 242 ? -1.356 15.234 8.102 1 96.94 242 ASP B C 1
ATOM 5667 O O . ASP B 1 242 ? -1.373 14.547 7.078 1 96.94 242 ASP B O 1
ATOM 5671 N N . GLU B 1 243 ? -0.494 15.031 9.078 1 97.69 243 GLU B N 1
ATOM 5672 C CA . GLU B 1 243 ? 0.31 13.82 9.203 1 97.69 243 GLU B CA 1
ATOM 5673 C C . GLU B 1 243 ? -0.312 12.844 10.195 1 97.69 243 GLU B C 1
ATOM 5675 O O . GLU B 1 243 ? -0.106 12.969 11.406 1 97.69 243 GLU B O 1
ATOM 5680 N N . ILE B 1 244 ? -1.015 11.867 9.758 1 98.25 244 ILE B N 1
ATOM 5681 C CA . ILE B 1 244 ? -1.806 10.984 10.609 1 98.25 244 ILE B CA 1
ATOM 5682 C C . ILE B 1 244 ? -1.131 9.617 10.703 1 98.25 244 ILE B C 1
ATOM 5684 O O . ILE B 1 244 ? -1.141 8.844 9.742 1 98.25 244 ILE B O 1
ATOM 5688 N N . PRO B 1 245 ? -0.566 9.297 11.859 1 98.31 245 PRO B N 1
ATOM 5689 C CA . PRO B 1 245 ? -0.011 7.953 12.016 1 98.31 245 PRO B CA 1
ATOM 5690 C C . PRO B 1 245 ? -1.081 6.863 11.984 1 98.31 245 PRO B C 1
ATOM 5692 O O . PRO B 1 245 ? -2.23 7.113 12.359 1 98.31 245 PRO B O 1
ATOM 5695 N N . ARG B 1 246 ? -0.648 5.715 11.531 1 96.62 246 ARG B N 1
ATOM 5696 C CA . ARG B 1 246 ? -1.553 4.574 11.617 1 96.62 246 ARG B CA 1
ATOM 5697 C C . ARG B 1 246 ? -1.813 4.195 13.078 1 96.62 246 ARG B C 1
ATOM 5699 O O . ARG B 1 246 ? -0.904 4.238 13.906 1 96.62 246 ARG B O 1
ATOM 5706 N N . ARG B 1 247 ? -3.057 3.812 13.336 1 95.94 247 ARG B N 1
ATOM 5707 C CA . ARG B 1 247 ? -3.385 3.285 14.656 1 95.94 247 ARG B CA 1
ATOM 5708 C C . ARG B 1 247 ? -2.469 2.123 15.023 1 95.94 247 ARG B C 1
ATOM 5710 O O . ARG B 1 247 ? -1.974 2.051 16.156 1 95.94 247 ARG B O 1
ATOM 5717 N N . GLU B 1 248 ? -2.203 1.205 14.055 1 94.5 248 GLU B N 1
ATOM 5718 C CA . GLU B 1 248 ? -1.369 0.025 14.266 1 94.5 248 GLU B CA 1
ATOM 5719 C C . GLU B 1 248 ? 0.069 0.415 14.594 1 94.5 248 GLU B C 1
ATOM 5721 O O . GLU B 1 248 ? 0.741 -0.269 15.367 1 94.5 248 GLU B O 1
ATOM 5726 N N . THR B 1 249 ? 0.497 1.516 14 1 97.56 249 THR B N 1
ATOM 5727 C CA . THR B 1 249 ? 1.846 2.006 14.258 1 97.56 249 THR B CA 1
ATOM 5728 C C . THR B 1 249 ? 1.986 2.455 15.711 1 97.56 249 THR B C 1
ATOM 5730 O O . THR B 1 249 ? 2.926 2.057 16.406 1 97.56 249 THR B O 1
ATOM 5733 N N . ILE B 1 250 ? 1.011 3.248 16.141 1 97.56 250 ILE B N 1
ATOM 5734 C CA . ILE B 1 250 ? 1.069 3.758 17.5 1 97.56 250 ILE B CA 1
ATOM 5735 C C . ILE B 1 250 ? 0.889 2.607 18.5 1 97.56 250 ILE B C 1
ATOM 5737 O O . ILE B 1 250 ? 1.565 2.555 19.531 1 97.56 250 ILE B O 1
ATOM 5741 N N . ASN B 1 251 ? 0.034 1.694 18.156 1 94.62 251 ASN B N 1
ATOM 5742 C CA . ASN B 1 251 ? -0.171 0.529 19.016 1 94.62 251 ASN B CA 1
ATOM 5743 C C . ASN B 1 251 ? 1.104 -0.301 19.141 1 94.62 251 ASN B C 1
ATOM 5745 O O . ASN B 1 251 ? 1.38 -0.861 20.203 1 94.62 251 ASN B O 1
ATOM 5749 N N . LEU B 1 252 ? 1.785 -0.452 18.094 1 95.44 252 LEU B N 1
ATOM 5750 C CA . LEU B 1 252 ? 3.068 -1.146 18.125 1 95.44 252 LEU B CA 1
ATOM 5751 C C . LEU B 1 252 ? 3.996 -0.539 19.172 1 95.44 252 LEU B C 1
ATOM 5753 O O . LEU B 1 252 ? 4.578 -1.26 19.984 1 95.44 252 LEU B O 1
ATOM 5757 N N . PHE B 1 253 ? 4.094 0.797 19.188 1 96.69 253 PHE B N 1
ATOM 5758 C CA . PHE B 1 253 ? 4.969 1.478 20.141 1 96.69 253 PHE B CA 1
ATOM 5759 C C . PHE B 1 253 ? 4.457 1.311 21.562 1 96.69 253 PHE B C 1
ATOM 5761 O O . PHE B 1 253 ? 5.246 1.241 22.5 1 96.69 253 PHE B O 1
ATOM 5768 N N . ARG B 1 254 ? 3.168 1.274 21.688 1 93.5 254 ARG B N 1
ATOM 5769 C CA . ARG B 1 254 ? 2.568 1.091 23.016 1 93.5 254 ARG B CA 1
ATOM 5770 C C . ARG B 1 254 ? 2.898 -0.286 23.578 1 93.5 254 ARG B C 1
ATOM 5772 O O . ARG B 1 254 ? 3.107 -0.434 24.781 1 93.5 254 ARG B O 1
ATOM 5779 N N . ARG B 1 255 ? 2.963 -1.237 22.719 1 92 255 ARG B N 1
ATOM 5780 C CA . ARG B 1 255 ? 3.039 -2.627 23.156 1 92 255 ARG B CA 1
ATOM 5781 C C . ARG B 1 255 ? 4.484 -3.105 23.203 1 92 255 ARG B C 1
ATOM 5783 O O . ARG B 1 255 ? 4.777 -4.145 23.797 1 92 255 ARG B O 1
ATOM 5790 N N . CYS B 1 256 ? 5.301 -2.398 22.578 1 95.12 256 CYS B N 1
ATOM 5791 C CA . CYS B 1 256 ? 6.684 -2.852 22.5 1 95.12 256 CYS B CA 1
ATOM 5792 C C . CYS B 1 256 ? 7.613 -1.902 23.25 1 95.12 256 CYS B C 1
ATOM 5794 O O . CYS B 1 256 ? 7.207 -0.801 23.625 1 95.12 256 CYS B O 1
ATOM 5796 N N . ASP B 1 257 ? 8.75 -2.406 23.547 1 94.06 257 ASP B N 1
ATOM 5797 C CA . ASP B 1 257 ? 9.875 -1.66 24.094 1 94.06 257 ASP B CA 1
ATOM 5798 C C . ASP B 1 257 ? 11.172 -1.986 23.359 1 94.06 257 ASP B C 1
ATOM 5800 O O . ASP B 1 257 ? 11.188 -2.83 22.469 1 94.06 257 ASP B O 1
ATOM 5804 N N . GLY B 1 258 ? 12.18 -1.243 23.625 1 95.12 258 GLY B N 1
ATOM 5805 C CA . GLY B 1 258 ? 13.469 -1.525 23.016 1 95.12 258 GLY B CA 1
ATOM 5806 C C . GLY B 1 258 ? 13.703 -0.777 21.719 1 95.12 258 GLY B C 1
ATOM 5807 O O . GLY B 1 258 ? 14.695 -1.007 21.031 1 95.12 258 GLY B O 1
ATOM 5808 N N . PHE B 1 259 ? 12.75 0.009 21.344 1 97.56 259 PHE B N 1
ATOM 5809 C CA . PHE B 1 259 ? 12.961 0.868 20.188 1 97.56 259 PHE B CA 1
ATOM 5810 C C . PHE B 1 259 ? 13.727 2.127 20.578 1 97.56 259 PHE B C 1
ATOM 5812 O O . PHE B 1 259 ? 13.812 2.469 21.75 1 97.56 259 PHE B O 1
ATOM 5819 N N . PRO B 1 260 ? 14.336 2.82 19.594 1 97.56 260 PRO B N 1
ATOM 5820 C CA . PRO B 1 260 ? 15.094 4.035 19.906 1 97.56 260 PRO B CA 1
ATOM 5821 C C . PRO B 1 260 ? 14.227 5.145 20.484 1 97.56 260 PRO B C 1
ATOM 5823 O O . PRO B 1 260 ? 13.008 5.148 20.297 1 97.56 260 PRO B O 1
ATOM 5826 N N . GLU B 1 261 ? 14.82 6.078 21.156 1 97.31 261 GLU B N 1
ATOM 5827 C CA . GLU B 1 261 ? 14.133 7.18 21.828 1 97.31 261 GLU B CA 1
ATOM 5828 C C . GLU B 1 261 ? 13.297 7.984 20.828 1 97.31 261 GLU B C 1
ATOM 5830 O O . GLU B 1 261 ? 12.18 8.398 21.156 1 97.31 261 GLU B O 1
ATOM 5835 N N . ILE B 1 262 ? 13.914 8.258 19.703 1 98.19 262 ILE B N 1
ATOM 5836 C CA . ILE B 1 262 ? 13.227 8.984 18.641 1 98.19 262 ILE B CA 1
ATOM 5837 C C . ILE B 1 262 ? 13.133 8.109 17.391 1 98.19 262 ILE B C 1
ATOM 5839 O O . ILE B 1 262 ? 14.148 7.625 16.891 1 98.19 262 ILE B O 1
ATOM 5843 N N . VAL B 1 263 ? 11.953 7.871 16.922 1 98.62 263 VAL B N 1
ATOM 5844 C CA . VAL B 1 263 ? 11.719 7.156 15.68 1 98.62 263 VAL B CA 1
ATOM 5845 C C . VAL B 1 263 ? 10.852 8.008 14.75 1 98.62 263 VAL B C 1
ATOM 5847 O O . VAL B 1 263 ? 9.711 8.336 15.086 1 98.62 263 VAL B O 1
ATOM 5850 N N . HIS B 1 264 ? 11.453 8.375 13.633 1 98.56 264 HIS B N 1
ATOM 5851 C CA . HIS B 1 264 ? 10.664 9.078 12.625 1 98.56 264 HIS B CA 1
ATOM 5852 C C . HIS B 1 264 ? 9.672 8.141 11.945 1 98.56 264 HIS B C 1
ATOM 5854 O O . HIS B 1 264 ? 9.883 6.93 11.906 1 98.56 264 HIS B O 1
ATOM 5860 N N . LEU B 1 265 ? 8.602 8.695 11.516 1 98.44 265 LEU B N 1
ATOM 5861 C CA . LEU B 1 265 ? 7.52 7.93 10.906 1 98.44 265 LEU B CA 1
ATOM 5862 C C . LEU B 1 265 ? 7.398 8.25 9.422 1 98.44 265 LEU B C 1
ATOM 5864 O O . LEU B 1 265 ? 7.117 9.391 9.055 1 98.44 265 LEU B O 1
ATOM 5868 N N . GLN B 1 266 ? 7.625 7.25 8.57 1 97.94 266 GLN B N 1
ATOM 5869 C CA . GLN B 1 266 ? 7.457 7.434 7.129 1 97.94 266 GLN B CA 1
ATOM 5870 C C . GLN B 1 266 ? 5.984 7.543 6.754 1 97.94 266 GLN B C 1
ATOM 5872 O O . GLN B 1 266 ? 5.176 6.688 7.129 1 97.94 266 GLN B O 1
ATOM 5877 N N . MET B 1 267 ? 5.648 8.578 6.012 1 97.44 267 MET B N 1
ATOM 5878 C CA . MET B 1 267 ? 4.246 8.844 5.699 1 97.44 267 MET B CA 1
ATOM 5879 C C . MET B 1 267 ? 3.98 8.656 4.207 1 97.44 267 MET B C 1
ATOM 5881 O O . MET B 1 267 ? 4.781 9.086 3.373 1 97.44 267 MET B O 1
ATOM 5885 N N . LYS B 1 268 ? 2.9 7.949 3.91 1 96.94 268 LYS B N 1
ATOM 5886 C CA . LYS B 1 268 ? 2.367 8.008 2.553 1 96.94 268 LYS B CA 1
ATOM 5887 C C . LYS B 1 268 ? 1.756 9.375 2.26 1 96.94 268 LYS B C 1
ATOM 5889 O O . LYS B 1 268 ? 0.811 9.797 2.93 1 96.94 268 LYS B O 1
ATOM 5894 N N . THR B 1 269 ? 2.188 9.945 1.211 1 96.69 269 THR B N 1
ATOM 5895 C CA . THR B 1 269 ? 1.791 11.336 0.977 1 96.69 269 THR B CA 1
ATOM 5896 C C . THR B 1 269 ? 0.729 11.414 -0.116 1 96.69 269 THR B C 1
ATOM 5898 O O . THR B 1 269 ? 0.876 10.805 -1.178 1 96.69 269 THR B O 1
ATOM 5901 N N . PHE B 1 270 ? -0.276 12.172 0.141 1 97.56 270 PHE B N 1
ATOM 5902 C CA . PHE B 1 270 ? -1.369 12.461 -0.781 1 97.56 270 PHE B CA 1
ATOM 5903 C C . PHE B 1 270 ? -1.556 13.961 -0.948 1 97.56 270 PHE B C 1
ATOM 5905 O O . PHE B 1 270 ? -1.271 14.734 -0.031 1 97.56 270 PHE B O 1
ATOM 5912 N N . PHE B 1 271 ? -2.051 14.32 -2.139 1 96.88 271 PHE B N 1
ATOM 5913 C CA . PHE B 1 271 ? -2.41 15.711 -2.393 1 96.88 271 PHE B CA 1
ATOM 5914 C C . PHE B 1 271 ? -3.906 15.844 -2.641 1 96.88 271 PHE B C 1
ATOM 5916 O O . PHE B 1 271 ? -4.504 15.023 -3.338 1 96.88 271 PHE B O 1
ATOM 5923 N N . TYR B 1 272 ? -4.57 16.844 -2.02 1 98 272 TYR B N 1
ATOM 5924 C CA . TYR B 1 272 ? -5.938 17.281 -2.277 1 98 272 TYR B CA 1
ATOM 5925 C C . TYR B 1 272 ? -6.945 16.312 -1.684 1 98 272 TYR B C 1
ATOM 5927 O O . TYR B 1 272 ? -7.957 16.719 -1.113 1 98 272 TYR B O 1
ATOM 5935 N N . SER B 1 273 ? -6.75 15.055 -1.854 1 98.12 273 SER B N 1
ATOM 5936 C CA . SER B 1 273 ? -7.551 13.961 -1.329 1 98.12 273 SER B CA 1
ATOM 5937 C C . SER B 1 273 ? -6.777 12.648 -1.36 1 98.12 273 SER B C 1
ATOM 5939 O O . SER B 1 273 ? -5.645 12.594 -1.85 1 98.12 273 SER B O 1
ATOM 5941 N N . PHE B 1 274 ? -7.402 11.602 -0.857 1 97.75 274 PHE B N 1
ATOM 5942 C CA . PHE B 1 274 ? -6.746 10.297 -0.841 1 97.75 274 PHE B CA 1
ATOM 5943 C C . PHE B 1 274 ? -6.848 9.625 -2.203 1 97.75 274 PHE B C 1
ATOM 5945 O O . PHE B 1 274 ? -6.426 8.477 -2.367 1 97.75 274 PHE B O 1
ATOM 5952 N N . GLU B 1 275 ? -7.305 10.383 -3.188 1 97 275 GLU B N 1
ATOM 5953 C CA . GLU B 1 275 ? -7.367 9.93 -4.574 1 97 275 GLU B CA 1
ATOM 5954 C C . GLU B 1 275 ? -6.035 10.133 -5.285 1 97 275 GLU B C 1
ATOM 5956 O O . GLU B 1 275 ? -5.742 9.469 -6.281 1 97 275 GLU B O 1
ATOM 5961 N N . PHE B 1 276 ? -5.227 11.023 -4.762 1 97.31 276 PHE B N 1
ATOM 5962 C CA . PHE B 1 276 ? -4.008 11.406 -5.465 1 97.31 276 PHE B CA 1
ATOM 5963 C C . PHE B 1 276 ? -2.773 11.047 -4.648 1 97.31 276 PHE B C 1
ATOM 5965 O O . PHE B 1 276 ? -2.217 11.891 -3.943 1 97.31 276 PHE B O 1
ATOM 5972 N N . TYR B 1 277 ? -2.348 9.773 -4.809 1 96.19 277 TYR B N 1
ATOM 5973 C CA . TYR B 1 277 ? -1.136 9.305 -4.148 1 96.19 277 TYR B CA 1
ATOM 5974 C C . TYR B 1 277 ? 0.108 9.859 -4.836 1 96.19 277 TYR B C 1
ATOM 5976 O O . TYR B 1 277 ? 0.281 9.688 -6.047 1 96.19 277 TYR B O 1
ATOM 5984 N N . TYR B 1 278 ? 0.959 10.438 -3.99 1 93.69 278 TYR B N 1
ATOM 5985 C CA . TYR B 1 278 ? 2.135 11.094 -4.551 1 93.69 278 TYR B CA 1
ATOM 5986 C C . TYR B 1 278 ? 3.387 10.258 -4.32 1 93.69 278 TYR B C 1
ATOM 5988 O O . TYR B 1 278 ? 4.051 9.844 -5.277 1 93.69 278 TYR B O 1
ATOM 5996 N N . SER B 1 279 ? 3.676 10.008 -3.041 1 90.69 279 SER B N 1
ATOM 5997 C CA . SER B 1 279 ? 4.879 9.242 -2.734 1 90.69 279 SER B CA 1
ATOM 5998 C C . SER B 1 279 ? 4.891 8.789 -1.279 1 90.69 279 SER B C 1
ATOM 6000 O O . SER B 1 279 ? 4.117 9.289 -0.461 1 90.69 279 SER B O 1
ATOM 6002 N N . SER B 1 280 ? 5.785 7.82 -1.026 1 87.88 280 SER B N 1
ATOM 6003 C CA . SER B 1 280 ? 5.988 7.363 0.344 1 87.88 280 SER B CA 1
ATOM 6004 C C . SER B 1 280 ? 7.375 7.742 0.853 1 87.88 280 SER B C 1
ATOM 6006 O O . SER B 1 280 ? 7.699 7.52 2.021 1 87.88 280 SER B O 1
ATOM 6008 N N . ASP B 1 281 ? 8.164 8.344 0.164 1 82.06 281 ASP B N 1
ATOM 6009 C CA . ASP B 1 281 ? 9.562 8.5 0.524 1 82.06 281 ASP B CA 1
ATOM 6010 C C . ASP B 1 281 ? 9.898 9.961 0.808 1 82.06 281 ASP B C 1
ATOM 6012 O O . ASP B 1 281 ? 11.023 10.289 1.19 1 82.06 281 ASP B O 1
ATOM 6016 N N . ASP B 1 282 ? 8.945 10.797 0.771 1 82.81 282 ASP B N 1
ATOM 6017 C CA . ASP B 1 282 ? 9.297 12.211 0.812 1 82.81 282 ASP B CA 1
ATOM 6018 C C . ASP B 1 282 ? 8.992 12.812 2.182 1 82.81 282 ASP B C 1
ATOM 6020 O O . ASP B 1 282 ? 9.562 13.844 2.555 1 82.81 282 ASP B O 1
ATOM 6024 N N . PHE B 1 283 ? 8.164 12.234 2.9 1 89.12 283 PHE B N 1
ATOM 6025 C CA . PHE B 1 283 ? 7.719 12.867 4.133 1 89.12 283 PHE B CA 1
ATOM 6026 C C . PHE B 1 283 ? 8.008 11.984 5.336 1 89.12 283 PHE B C 1
ATOM 6028 O O . PHE B 1 283 ? 7.488 10.867 5.43 1 89.12 283 PHE B O 1
ATOM 6035 N N . TRP B 1 284 ? 8.859 12.5 6.199 1 93.38 284 TRP B N 1
ATOM 6036 C CA . TRP B 1 284 ? 9.383 11.727 7.324 1 93.38 284 TRP B CA 1
ATOM 6037 C C . TRP B 1 284 ? 9.367 12.555 8.602 1 93.38 284 TRP B C 1
ATOM 6039 O O . TRP B 1 284 ? 9.914 12.141 9.625 1 93.38 284 TRP B O 1
ATOM 6049 N N . GLN B 1 285 ? 8.805 13.742 8.633 1 94.25 285 GLN B N 1
ATOM 6050 C CA . GLN B 1 285 ? 8.977 14.703 9.719 1 94.25 285 GLN B CA 1
ATOM 6051 C C . GLN B 1 285 ? 8.258 14.234 10.984 1 94.25 285 GLN B C 1
ATOM 6053 O O . GLN B 1 285 ? 8.734 14.477 12.102 1 94.25 285 GLN B O 1
ATOM 6058 N N . ALA B 1 286 ? 7.156 13.586 10.773 1 97.44 286 ALA B N 1
ATOM 6059 C CA . ALA B 1 286 ? 6.449 13.055 11.938 1 97.44 286 ALA B CA 1
ATOM 6060 C C . ALA B 1 286 ? 7.32 12.047 12.688 1 97.44 286 ALA B C 1
ATOM 6062 O O . ALA B 1 286 ? 8.125 11.336 12.086 1 97.44 286 ALA B O 1
ATOM 6063 N N . LYS B 1 287 ? 7.223 12.039 13.992 1 98.38 287 LYS B N 1
ATOM 6064 C CA . LYS B 1 287 ? 8.047 11.117 14.773 1 98.38 287 LYS B CA 1
ATOM 6065 C C . LYS B 1 287 ? 7.371 10.773 16.109 1 98.38 287 LYS B C 1
ATOM 6067 O O . LYS B 1 287 ? 6.43 11.453 16.516 1 98.38 287 LYS B O 1
ATOM 6072 N N . LEU B 1 288 ? 7.758 9.734 16.641 1 98.5 288 LEU B N 1
ATOM 6073 C CA . LEU B 1 288 ? 7.453 9.32 18.016 1 98.5 288 LEU B CA 1
ATOM 6074 C C . LEU B 1 288 ? 8.688 9.422 18.906 1 98.5 288 LEU B C 1
ATOM 6076 O O . LEU B 1 288 ? 9.766 8.938 18.531 1 98.5 288 LEU B O 1
ATOM 6080 N N . GLN B 1 289 ? 8.5 10.094 20 1 98.12 289 GLN B N 1
ATOM 6081 C CA . GLN B 1 289 ? 9.625 10.281 20.906 1 98.12 289 GLN B CA 1
ATOM 6082 C C . GLN B 1 289 ? 9.258 9.852 22.328 1 98.12 289 GLN B C 1
ATOM 6084 O O . GLN B 1 289 ? 8.195 10.211 22.828 1 98.12 289 GLN B O 1
ATOM 6089 N N . THR B 1 290 ? 10.133 9.023 22.922 1 97.5 290 THR B N 1
ATOM 6090 C CA . THR B 1 290 ? 10 8.734 24.359 1 97.5 290 THR B CA 1
ATOM 6091 C C . THR B 1 290 ? 10.367 9.961 25.188 1 97.5 290 THR B C 1
ATOM 6093 O O . THR B 1 290 ? 11.453 10.516 25.031 1 97.5 290 THR B O 1
ATOM 6096 N N . TYR B 1 291 ? 9.469 10.297 26.047 1 97.69 291 TYR B N 1
ATOM 6097 C CA . TYR B 1 291 ? 9.578 11.578 26.734 1 97.69 291 TYR B CA 1
ATOM 6098 C C . TYR B 1 291 ? 10.648 11.516 27.812 1 97.69 291 TYR B C 1
ATOM 6100 O O . TYR B 1 291 ? 10.672 10.594 28.625 1 97.69 291 TYR B O 1
ATOM 6108 N N . ASP B 1 292 ? 11.492 12.43 27.75 1 95.62 292 ASP B N 1
ATOM 6109 C CA . ASP B 1 292 ? 12.453 12.797 28.766 1 95.62 292 ASP B CA 1
ATOM 6110 C C . ASP B 1 292 ? 12.492 14.312 28.969 1 95.62 292 ASP B C 1
ATOM 6112 O O . ASP B 1 292 ? 12.727 15.062 28.016 1 95.62 292 ASP B O 1
ATOM 6116 N N . ARG B 1 293 ? 12.297 14.766 30.156 1 92.25 293 ARG B N 1
ATOM 6117 C CA . ARG B 1 293 ? 12.102 16.188 30.438 1 92.25 293 ARG B CA 1
ATOM 6118 C C . ARG B 1 293 ? 13.281 17.016 29.938 1 92.25 293 ARG B C 1
ATOM 6120 O O . ARG B 1 293 ? 13.094 18.109 29.406 1 92.25 293 ARG B O 1
ATOM 6127 N N . LYS B 1 294 ? 14.445 16.531 30.078 1 92.5 294 LYS B N 1
ATOM 6128 C CA . LYS B 1 294 ? 15.641 17.297 29.719 1 92.5 294 LYS B CA 1
ATOM 6129 C C . LYS B 1 294 ? 15.883 17.266 28.219 1 92.5 294 LYS B C 1
ATOM 6131 O O . LYS B 1 294 ? 16.344 18.25 27.641 1 92.5 294 LYS B O 1
ATOM 6136 N N . ARG B 1 295 ? 15.516 16.281 27.578 1 93.25 295 ARG B N 1
ATOM 6137 C CA . ARG B 1 295 ? 15.945 16.078 26.188 1 93.25 295 ARG B CA 1
ATOM 6138 C C . ARG B 1 295 ? 14.812 16.391 25.219 1 93.25 295 ARG B C 1
ATOM 6140 O O . ARG B 1 295 ? 15.047 16.641 24.031 1 93.25 295 ARG B O 1
ATOM 6147 N N . PHE B 1 296 ? 13.664 16.484 25.719 1 96.81 296 PHE B N 1
ATOM 6148 C CA . PHE B 1 296 ? 12.539 16.609 24.812 1 96.81 296 PHE B CA 1
ATOM 6149 C C . PHE B 1 296 ? 12.406 18.047 24.312 1 96.81 296 PHE B C 1
ATOM 6151 O O . PHE B 1 296 ? 12.461 18.984 25.094 1 96.81 296 PHE B O 1
ATOM 6158 N N . TYR B 1 297 ? 12.203 18.219 23.031 1 96.5 297 TYR B N 1
ATOM 6159 C CA . TYR B 1 297 ? 11.859 19.469 22.359 1 96.5 297 TYR B CA 1
ATOM 6160 C C . TYR B 1 297 ? 10.953 19.203 21.156 1 96.5 297 TYR B C 1
ATOM 6162 O O . TYR B 1 297 ? 11.258 18.359 20.312 1 96.5 297 TYR B O 1
ATOM 6170 N N . TYR B 1 298 ? 9.898 19.891 21.125 1 97.31 298 TYR B N 1
ATOM 6171 C CA . TYR B 1 298 ? 8.969 19.734 20.016 1 97.31 298 TYR B CA 1
ATOM 6172 C C . TYR B 1 298 ? 9.547 20.328 18.734 1 97.31 298 TYR B C 1
ATOM 6174 O O . TYR B 1 298 ? 9.609 21.547 18.594 1 97.31 298 TYR B O 1
ATOM 6182 N N . SER B 1 299 ? 9.898 19.453 17.797 1 92.94 299 SER B N 1
ATOM 6183 C CA . SER B 1 299 ? 10.516 19.906 16.562 1 92.94 299 SER B CA 1
ATOM 6184 C C . SER B 1 299 ? 10.172 18.969 15.406 1 92.94 299 SER B C 1
ATOM 6186 O O . SER B 1 299 ? 9.891 17.781 15.617 1 92.94 299 SER B O 1
ATOM 6188 N N . HIS B 1 300 ? 10.242 19.547 14.195 1 90 300 HIS B N 1
ATOM 6189 C CA . HIS B 1 300 ? 10.008 18.75 12.992 1 90 300 HIS B CA 1
ATOM 6190 C C . HIS B 1 300 ? 11.32 18.406 12.297 1 90 300 HIS B C 1
ATOM 6192 O O . HIS B 1 300 ? 11.32 17.828 11.211 1 90 300 HIS B O 1
ATOM 6198 N N . GLN B 1 301 ? 12.352 18.734 12.891 1 90.5 301 GLN B N 1
ATOM 6199 C CA . GLN B 1 301 ? 13.664 18.438 12.312 1 90.5 301 GLN B CA 1
ATOM 6200 C C . GLN B 1 301 ? 14.031 16.969 12.531 1 90.5 301 GLN B C 1
ATOM 6202 O O . GLN B 1 301 ? 13.469 16.312 13.406 1 90.5 301 GLN B O 1
ATOM 6207 N N . LYS B 1 302 ? 14.922 16.547 11.727 1 93.81 302 LYS B N 1
ATOM 6208 C CA . LYS B 1 302 ? 15.414 15.18 11.898 1 93.81 302 LYS B CA 1
ATOM 6209 C C . LYS B 1 302 ? 16.094 15.016 13.25 1 93.81 302 LYS B C 1
ATOM 6211 O O . LYS B 1 302 ? 17.062 15.711 13.555 1 93.81 302 LYS B O 1
ATOM 6216 N N . GLY B 1 303 ? 15.586 14.148 14.039 1 94.31 303 GLY B N 1
ATOM 6217 C CA . GLY B 1 303 ? 16.078 13.992 15.391 1 94.31 303 GLY B CA 1
ATOM 6218 C C . GLY B 1 303 ? 16.812 12.68 15.617 1 94.31 303 GLY B C 1
ATOM 6219 O O . GLY B 1 303 ? 17.391 12.461 16.688 1 94.31 303 GLY B O 1
ATOM 6220 N N . SER B 1 304 ? 16.719 11.812 14.633 1 96.56 304 SER B N 1
ATOM 6221 C CA . SER B 1 304 ? 17.391 10.516 14.727 1 96.56 304 SER B CA 1
ATOM 6222 C C . SER B 1 304 ? 17.641 9.922 13.344 1 96.56 304 SER B C 1
ATOM 6224 O O . SER B 1 304 ? 17.234 10.5 12.336 1 96.56 304 SER B O 1
ATOM 6226 N N . GLU B 1 305 ? 18.328 8.836 13.344 1 97.31 305 GLU B N 1
ATOM 6227 C CA . GLU B 1 305 ? 18.641 8.141 12.102 1 97.31 305 GLU B CA 1
ATOM 6228 C C . GLU B 1 305 ? 17.703 6.961 11.875 1 97.31 305 GLU B C 1
ATOM 6230 O O . GLU B 1 305 ? 17.969 6.113 11.016 1 97.31 305 GLU B O 1
ATOM 6235 N N . HIS B 1 306 ? 16.641 6.938 12.727 1 98.06 306 HIS B N 1
ATOM 6236 C CA . HIS B 1 306 ? 15.727 5.805 12.656 1 98.06 306 HIS B CA 1
ATOM 6237 C C . HIS B 1 306 ? 14.391 6.219 12.055 1 98.06 306 HIS B C 1
ATOM 6239 O O . HIS B 1 306 ? 13.781 7.199 12.492 1 98.06 306 HIS B O 1
ATOM 6245 N N . LEU B 1 307 ? 14 5.535 11.039 1 98.19 307 LEU B N 1
ATOM 6246 C CA . LEU B 1 307 ? 12.734 5.75 10.344 1 98.19 307 LEU B CA 1
ATOM 6247 C C . LEU B 1 307 ? 11.922 4.465 10.289 1 98.19 307 LEU B C 1
ATOM 6249 O O . LEU B 1 307 ? 12.414 3.436 9.812 1 98.19 307 LEU B O 1
ATOM 6253 N N . LEU B 1 308 ? 10.758 4.48 10.898 1 98.5 308 LEU B N 1
ATOM 6254 C CA . LEU B 1 308 ? 9.852 3.346 10.75 1 98.5 308 LEU B CA 1
ATOM 6255 C C . LEU B 1 308 ? 9.07 3.445 9.445 1 98.5 308 LEU B C 1
ATOM 6257 O O . LEU B 1 308 ? 8.367 4.434 9.203 1 98.5 308 LEU B O 1
ATOM 6261 N N . ALA B 1 309 ? 9.18 2.385 8.625 1 97.94 309 ALA B N 1
ATOM 6262 C CA . ALA B 1 309 ? 8.602 2.41 7.281 1 97.94 309 ALA B CA 1
ATOM 6263 C C . ALA B 1 309 ? 7.078 2.424 7.336 1 97.94 309 ALA B C 1
ATOM 6265 O O . ALA B 1 309 ? 6.48 1.863 8.258 1 97.94 309 ALA B O 1
ATOM 6266 N N . ASP B 1 310 ? 6.418 3.129 6.367 1 97.69 310 ASP B N 1
ATOM 6267 C CA . ASP B 1 310 ? 4.988 3.061 6.086 1 97.69 310 ASP B CA 1
ATOM 6268 C C . ASP B 1 310 ? 4.168 3.176 7.371 1 97.69 310 ASP B C 1
ATOM 6270 O O . ASP B 1 310 ? 3.338 2.314 7.664 1 97.69 310 ASP B O 1
ATOM 6274 N N . SER B 1 311 ? 4.301 4.32 8.008 1 98.25 311 SER B N 1
ATOM 6275 C CA . SER B 1 311 ? 3.818 4.453 9.375 1 98.25 311 SER B CA 1
ATOM 6276 C C . SER B 1 311 ? 2.551 5.301 9.438 1 98.25 311 SER B C 1
ATOM 6278 O O . SER B 1 311 ? 1.958 5.461 10.508 1 98.25 311 SER B O 1
ATOM 6280 N N . GLY B 1 312 ? 2.156 5.836 8.328 1 98 312 GLY B N 1
ATOM 6281 C CA . GLY B 1 312 ? 0.95 6.648 8.328 1 98 312 GLY B CA 1
ATOM 6282 C C . GLY B 1 312 ? 0.718 7.375 7.02 1 98 312 GLY B C 1
ATOM 6283 O O . GLY B 1 312 ? 1.18 6.93 5.965 1 98 312 GLY B O 1
ATOM 6284 N N . TRP B 1 313 ? -0.097 8.438 7.082 1 98.25 313 TRP B N 1
ATOM 6285 C CA . TRP B 1 313 ? -0.503 9.188 5.895 1 98.25 313 TRP B CA 1
ATOM 6286 C C . TRP B 1 313 ? -0.263 10.68 6.086 1 98.25 313 TRP B C 1
ATOM 6288 O O . TRP B 1 313 ? -0.453 11.211 7.184 1 98.25 313 TRP B O 1
ATOM 6298 N N . HIS B 1 314 ? 0.185 11.273 5.133 1 98.06 314 HIS B N 1
ATOM 6299 C CA . HIS B 1 314 ? 0.239 12.727 5.031 1 98.06 314 HIS B CA 1
ATOM 6300 C C . HIS B 1 314 ? -0.635 13.234 3.887 1 98.06 314 HIS B C 1
ATOM 6302 O O . HIS B 1 314 ? -0.382 12.922 2.723 1 98.06 314 HIS B O 1
ATOM 6308 N N . CYS B 1 315 ? -1.678 13.914 4.203 1 97.56 315 CYS B N 1
ATOM 6309 C CA . CYS B 1 315 ? -2.535 14.477 3.162 1 97.56 315 CYS B CA 1
ATOM 6310 C C . CYS B 1 315 ? -2.387 15.992 3.09 1 97.56 315 CYS B C 1
ATOM 6312 O O . CYS B 1 315 ? -3.08 16.719 3.801 1 97.56 315 CYS B O 1
ATOM 6314 N N . THR B 1 316 ? -1.572 16.406 2.213 1 95.38 316 THR B N 1
ATOM 6315 C CA . THR B 1 316 ? -1.279 17.828 2.088 1 95.38 316 THR B CA 1
ATOM 6316 C C . THR B 1 316 ? -2.281 18.516 1.157 1 95.38 316 THR B C 1
ATOM 6318 O O . THR B 1 316 ? -2.725 17.922 0.174 1 95.38 316 THR B O 1
ATOM 6321 N N . PHE B 1 317 ? -2.746 19.766 1.482 1 96.12 317 PHE B N 1
ATOM 6322 C CA . PHE B 1 317 ? -3.756 20.531 0.768 1 96.12 317 PHE B CA 1
ATOM 6323 C C . PHE B 1 317 ? -5.07 19.766 0.691 1 96.12 317 PHE B C 1
ATOM 6325 O O . PHE B 1 317 ? -5.746 19.781 -0.339 1 96.12 317 PHE B O 1
ATOM 6332 N N . CYS B 1 318 ? -5.344 19.078 1.671 1 97.56 318 CYS B N 1
ATOM 6333 C CA . CYS B 1 318 ? -6.605 18.344 1.759 1 97.56 318 CYS B CA 1
ATOM 6334 C C . CYS B 1 318 ? -7.648 19.141 2.521 1 97.56 318 CYS B C 1
ATOM 6336 O O . CYS B 1 318 ? -7.926 18.859 3.689 1 97.56 318 CYS B O 1
ATOM 6338 N N . PHE B 1 319 ? -8.195 20.109 1.76 1 97.19 319 PHE B N 1
ATOM 6339 C CA . PHE B 1 319 ? -9.141 21.047 2.355 1 97.19 319 PHE B CA 1
ATOM 6340 C C . PHE B 1 319 ? -10.508 20.938 1.689 1 97.19 319 PHE B C 1
ATOM 6342 O O . PHE B 1 319 ? -10.602 20.609 0.503 1 97.19 319 PHE B O 1
ATOM 6349 N N . ARG B 1 320 ? -11.445 21.219 2.477 1 96.88 320 ARG B N 1
ATOM 6350 C CA . ARG B 1 320 ? -12.836 21.172 2.029 1 96.88 320 ARG B CA 1
ATOM 6351 C C . ARG B 1 320 ? -13.172 22.406 1.191 1 96.88 320 ARG B C 1
ATOM 6353 O O . ARG B 1 320 ? -14.023 22.344 0.3 1 96.88 320 ARG B O 1
ATOM 6360 N N . TYR B 1 321 ? -12.516 23.5 1.409 1 96.56 321 TYR B N 1
ATOM 6361 C CA . TYR B 1 321 ? -12.891 24.766 0.799 1 96.56 321 TYR B CA 1
ATOM 6362 C C . TYR B 1 321 ? -11.727 25.359 0.015 1 96.56 321 TYR B C 1
ATOM 6364 O O . TYR B 1 321 ? -10.578 25.297 0.451 1 96.56 321 TYR B O 1
ATOM 6372 N N . ILE B 1 322 ? -12.039 26.047 -1.078 1 97 322 ILE B N 1
ATOM 6373 C CA . ILE B 1 322 ? -11.055 26.719 -1.926 1 97 322 ILE B CA 1
ATOM 6374 C C . ILE B 1 322 ? -10.352 27.812 -1.134 1 97 322 ILE B C 1
ATOM 6376 O O . ILE B 1 322 ? -9.148 28.031 -1.284 1 97 322 ILE B O 1
ATOM 6380 N N . ARG B 1 323 ? -11.086 28.469 -0.325 1 94.31 323 ARG B N 1
ATOM 6381 C CA . ARG B 1 323 ? -10.516 29.562 0.455 1 94.31 323 ARG B CA 1
ATOM 6382 C C . ARG B 1 323 ? -9.352 29.078 1.312 1 94.31 323 ARG B C 1
ATOM 6384 O O . ARG B 1 323 ? -8.383 29.812 1.534 1 94.31 323 ARG B O 1
ATOM 6391 N N . ASP B 1 324 ? -9.453 27.859 1.813 1 93.38 324 ASP B N 1
ATOM 6392 C CA . ASP B 1 324 ? -8.391 27.328 2.65 1 93.38 324 ASP B CA 1
ATOM 6393 C C . ASP B 1 324 ? -7.137 27.031 1.825 1 93.38 324 ASP B C 1
ATOM 6395 O O . ASP B 1 324 ? -6.016 27.141 2.324 1 93.38 324 ASP B O 1
ATOM 6399 N N . PHE B 1 325 ? -7.312 26.641 0.569 1 94.69 325 PHE B N 1
ATOM 6400 C CA . PHE B 1 325 ? -6.184 26.484 -0.339 1 94.69 325 PHE B CA 1
ATOM 6401 C C . PHE B 1 325 ? -5.438 27.812 -0.505 1 94.69 325 PHE B C 1
ATOM 6403 O O . PHE B 1 325 ? -4.211 27.859 -0.374 1 94.69 325 PHE B O 1
ATOM 6410 N N . ARG B 1 326 ? -6.203 28.797 -0.759 1 91.94 326 ARG B N 1
ATOM 6411 C CA . ARG B 1 326 ? -5.621 30.109 -0.95 1 91.94 326 ARG B CA 1
ATOM 6412 C C . ARG B 1 326 ? -4.852 30.562 0.288 1 91.94 326 ARG B C 1
ATOM 6414 O O . ARG B 1 326 ? -3.756 31.109 0.178 1 91.94 326 ARG B O 1
ATOM 6421 N N . PHE B 1 327 ? -5.43 30.297 1.354 1 87.88 327 PHE B N 1
ATOM 6422 C CA . PHE B 1 327 ? -4.789 30.672 2.607 1 87.88 327 PHE B CA 1
ATOM 6423 C C . PHE B 1 327 ? -3.443 29.984 2.758 1 87.88 327 PHE B C 1
ATOM 6425 O O . PHE B 1 327 ? -2.436 30.625 3.064 1 87.88 327 PHE B O 1
ATOM 6432 N N . LYS B 1 328 ? -3.389 28.672 2.588 1 89.12 328 LYS B N 1
ATOM 6433 C CA . LYS B 1 328 ? -2.137 27.922 2.717 1 89.12 328 LYS B CA 1
ATOM 6434 C C . LYS B 1 328 ? -1.122 28.375 1.669 1 89.12 328 LYS B C 1
ATOM 6436 O O . LYS B 1 328 ? 0.068 28.5 1.964 1 89.12 328 LYS B O 1
ATOM 6441 N N . MET B 1 329 ? -1.569 28.641 0.5 1 88.5 329 MET B N 1
ATOM 6442 C CA . MET B 1 329 ? -0.692 29.031 -0.597 1 88.5 329 MET B CA 1
ATOM 6443 C C . MET B 1 329 ? -0.051 30.391 -0.312 1 88.5 329 MET B C 1
ATOM 6445 O O . MET B 1 329 ? 1.073 30.656 -0.744 1 88.5 329 MET B O 1
ATOM 6449 N N . THR B 1 330 ? -0.773 31.172 0.396 1 84.19 330 T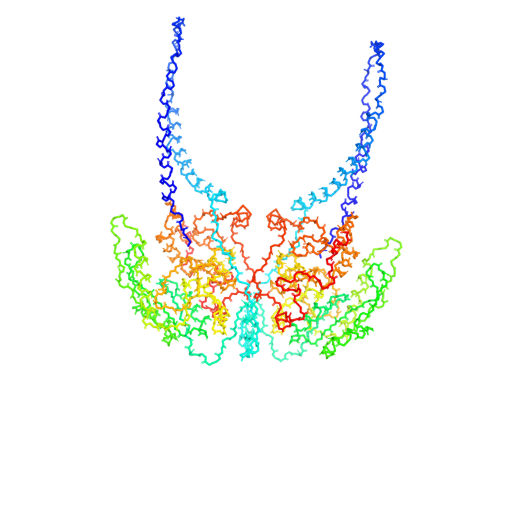HR B N 1
ATOM 6450 C CA . THR B 1 330 ? -0.284 32.531 0.624 1 84.19 330 THR B CA 1
ATOM 6451 C C . THR B 1 330 ? 0.414 32.625 1.977 1 84.19 330 THR B C 1
ATOM 6453 O O . THR B 1 330 ? 0.903 33.688 2.35 1 84.19 330 THR B O 1
ATOM 6456 N N . SER B 1 331 ? 0.437 31.547 2.623 1 79.44 331 SER B N 1
ATOM 6457 C CA . SER B 1 331 ? 1.151 31.531 3.895 1 79.44 331 SER B CA 1
ATOM 6458 C C . SER B 1 331 ? 2.662 31.516 3.68 1 79.44 331 SER B C 1
ATOM 6460 O O . SER B 1 331 ? 3.139 31.141 2.609 1 79.44 331 SER B O 1
ATOM 6462 N N . TYR B 1 332 ? 3.387 31.953 4.676 1 60.28 332 TYR B N 1
ATOM 6463 C CA . TYR B 1 332 ? 4.805 32.281 4.559 1 60.28 332 TYR B CA 1
ATOM 6464 C C . TYR B 1 332 ? 5.59 31.078 4.027 1 60.28 332 TYR B C 1
ATOM 6466 O O . TYR B 1 332 ? 6.477 31.234 3.186 1 60.28 332 TYR B O 1
ATOM 6474 N N . SER B 1 333 ? 5.199 29.891 4.48 1 64.12 333 SER B N 1
ATOM 6475 C CA . SER B 1 333 ? 5.977 28.719 4.09 1 64.12 333 SER B CA 1
ATOM 6476 C C . SER B 1 333 ? 5.816 28.422 2.602 1 64.12 333 SER B C 1
ATOM 6478 O O . SER B 1 333 ? 6.641 27.719 2.014 1 64.12 333 SER B O 1
ATOM 6480 N N . HIS B 1 334 ? 4.906 29.094 1.974 1 70.62 334 HIS B N 1
ATOM 6481 C CA . HIS B 1 334 ? 4.598 28.719 0.602 1 70.62 334 HIS B CA 1
ATOM 6482 C C . HIS B 1 334 ? 4.531 29.938 -0.313 1 70.62 334 HIS B C 1
ATOM 6484 O O . HIS B 1 334 ? 4.555 29.797 -1.538 1 70.62 334 HIS B O 1
ATOM 6490 N N . ASN B 1 335 ? 4.594 31.031 0.266 1 67.88 335 ASN B N 1
ATOM 6491 C CA . ASN B 1 335 ? 4.336 32.25 -0.515 1 67.88 335 ASN B CA 1
ATOM 6492 C C . ASN B 1 335 ? 5.398 32.438 -1.59 1 67.88 335 ASN B C 1
ATOM 6494 O O . ASN B 1 335 ? 5.102 32.938 -2.678 1 67.88 335 ASN B O 1
ATOM 6498 N N . ASP B 1 336 ? 6.504 32 -1.299 1 68.56 336 ASP B N 1
ATOM 6499 C CA . ASP B 1 336 ? 7.605 32.188 -2.238 1 68.56 336 ASP B CA 1
ATOM 6500 C C . ASP B 1 336 ? 7.375 31.375 -3.512 1 68.56 336 ASP B C 1
ATOM 6502 O O . ASP B 1 336 ? 7.988 31.641 -4.547 1 68.56 336 ASP B O 1
ATOM 6506 N N . ARG B 1 337 ? 6.418 30.531 -3.467 1 73.12 337 ARG B N 1
ATOM 6507 C CA . ARG B 1 337 ? 6.188 29.656 -4.613 1 73.12 337 ARG B CA 1
ATOM 6508 C C . ARG B 1 337 ? 5.25 30.312 -5.621 1 73.12 337 ARG B C 1
ATOM 6510 O O . ARG B 1 337 ? 5.215 29.922 -6.789 1 73.12 337 ARG B O 1
ATOM 6517 N N . ILE B 1 338 ? 4.566 31.219 -5.184 1 74.56 338 ILE B N 1
ATOM 6518 C CA . ILE B 1 338 ? 3.615 31.891 -6.066 1 74.56 338 ILE B CA 1
ATOM 6519 C C . ILE B 1 338 ? 4.363 32.812 -7.02 1 74.56 338 ILE B C 1
ATOM 6521 O O . ILE B 1 338 ? 3.982 32.969 -8.188 1 74.56 338 ILE B O 1
ATOM 6525 N N . MET B 1 339 ? 5.406 33.406 -6.645 1 72.19 339 MET B N 1
ATOM 6526 C CA . MET B 1 339 ? 6.293 34.281 -7.43 1 72.19 339 MET B CA 1
ATOM 6527 C C . MET B 1 339 ? 5.488 35.219 -8.305 1 72.19 339 MET B C 1
ATOM 6529 O O . MET B 1 339 ? 5.727 35.312 -9.516 1 72.19 339 MET B O 1
ATOM 6533 N N . GLY B 1 340 ? 4.426 35.812 -7.742 1 73.81 340 GLY B N 1
ATOM 6534 C CA . GLY B 1 340 ? 3.66 36.844 -8.445 1 73.81 340 GLY B CA 1
ATOM 6535 C C . GLY B 1 340 ? 2.617 36.25 -9.383 1 73.81 340 GLY B C 1
ATOM 6536 O O . GLY B 1 340 ? 1.874 37 -10.023 1 73.81 340 GLY B O 1
ATOM 6537 N N . ARG B 1 341 ? 2.549 35.031 -9.586 1 80.12 341 ARG B N 1
ATOM 6538 C CA . ARG B 1 341 ? 1.551 34.375 -10.438 1 80.12 341 ARG B CA 1
ATOM 6539 C C . ARG B 1 341 ? 0.2 34.312 -9.734 1 80.12 341 ARG B C 1
ATOM 6541 O O . ARG B 1 341 ? -0.245 33.219 -9.359 1 80.12 341 ARG B O 1
ATOM 6548 N N . ASN B 1 342 ? -0.473 35.375 -9.75 1 86.75 342 ASN B N 1
ATOM 6549 C CA . ASN B 1 342 ? -1.707 35.5 -8.984 1 86.75 342 ASN B CA 1
ATOM 6550 C C . ASN B 1 342 ? -2.842 34.688 -9.586 1 86.75 342 ASN B C 1
ATOM 6552 O O . ASN B 1 342 ? -3.838 34.406 -8.922 1 86.75 342 ASN B O 1
ATOM 6556 N N . TYR B 1 343 ? -2.678 34.344 -10.82 1 88.62 343 TYR B N 1
ATOM 6557 C CA . TYR B 1 343 ? -3.707 33.531 -11.438 1 88.62 343 TYR B CA 1
ATOM 6558 C C . TYR B 1 343 ? -3.834 32.188 -10.727 1 88.62 343 TYR B C 1
ATOM 6560 O O . TYR B 1 343 ? -4.891 31.547 -10.766 1 88.62 343 TYR B O 1
ATOM 6568 N N . LEU B 1 344 ? -2.854 31.719 -10.055 1 90.94 344 LEU B N 1
ATOM 6569 C CA . LEU B 1 344 ? -2.855 30.453 -9.328 1 90.94 344 LEU B CA 1
ATOM 6570 C C . LEU B 1 344 ? -3.807 30.516 -8.133 1 90.94 344 LEU B C 1
ATOM 6572 O O . LEU B 1 344 ? -4.188 29.484 -7.586 1 90.94 344 LEU B O 1
ATOM 6576 N N . LEU B 1 345 ? -4.211 31.766 -7.781 1 93.12 345 LEU B N 1
ATOM 6577 C CA . LEU B 1 345 ? -5.051 31.938 -6.598 1 93.12 345 LEU B CA 1
ATOM 6578 C C . LEU B 1 345 ? -6.52 32.031 -6.988 1 93.12 345 LEU B C 1
ATOM 6580 O O . LEU B 1 345 ? -7.391 32.125 -6.121 1 93.12 345 LEU B O 1
ATOM 6584 N N . ASP B 1 346 ? -6.77 31.953 -8.281 1 93.75 346 ASP B N 1
ATOM 6585 C CA . ASP B 1 346 ? -8.141 32 -8.773 1 93.75 346 ASP B CA 1
ATOM 6586 C C . ASP B 1 346 ? -8.883 30.703 -8.43 1 93.75 346 ASP B C 1
ATOM 6588 O O . ASP B 1 346 ? -8.328 29.609 -8.523 1 93.75 346 ASP B O 1
ATOM 6592 N N . ASP B 1 347 ? -10.172 30.875 -8.117 1 95.75 347 ASP B N 1
ATOM 6593 C CA . ASP B 1 347 ? -10.992 29.734 -7.715 1 95.75 347 ASP B CA 1
ATOM 6594 C C . ASP B 1 347 ? -11.023 28.656 -8.812 1 95.75 347 ASP B C 1
ATOM 6596 O O . ASP B 1 347 ? -10.875 27.469 -8.531 1 95.75 347 ASP B O 1
ATOM 6600 N N . ASP B 1 348 ? -11.211 29.109 -10.031 1 95.62 348 ASP B N 1
ATOM 6601 C CA . ASP B 1 348 ? -11.32 28.172 -11.141 1 95.62 348 ASP B CA 1
ATOM 6602 C C . ASP B 1 348 ? -10.016 27.406 -11.352 1 95.62 348 ASP B C 1
ATOM 6604 O O . ASP B 1 348 ? -10.039 26.203 -11.648 1 95.62 348 ASP B O 1
ATOM 6608 N N . GLU B 1 349 ? -8.961 28.141 -11.211 1 95.25 349 GLU B N 1
ATOM 6609 C CA . GLU B 1 349 ? -7.66 27.516 -11.422 1 95.25 349 GLU B CA 1
ATOM 6610 C C . GLU B 1 349 ? -7.352 26.516 -10.305 1 95.25 349 GLU B C 1
ATOM 6612 O O . GLU B 1 349 ? -6.902 25.406 -10.578 1 95.25 349 GLU B O 1
ATOM 6617 N N . ILE B 1 350 ? -7.613 26.891 -9.086 1 96.88 350 ILE B N 1
ATOM 6618 C CA . ILE B 1 350 ? -7.391 26 -7.957 1 96.88 350 ILE B CA 1
ATOM 6619 C C . ILE B 1 350 ? -8.25 24.75 -8.117 1 96.88 350 ILE B C 1
ATOM 6621 O O . ILE B 1 350 ? -7.746 23.625 -7.992 1 96.88 350 ILE B O 1
ATOM 6625 N N . GLN B 1 351 ? -9.453 24.953 -8.469 1 97.62 351 GLN B N 1
ATOM 6626 C CA . GLN B 1 351 ? -10.375 23.844 -8.633 1 97.62 351 GLN B CA 1
ATOM 6627 C C . GLN B 1 351 ? -9.906 22.906 -9.742 1 97.62 351 GLN B C 1
ATOM 6629 O O . GLN B 1 351 ? -9.93 21.688 -9.586 1 97.62 351 GLN B O 1
ATOM 6634 N N . ARG B 1 352 ? -9.516 23.484 -10.852 1 96 352 ARG B N 1
ATOM 6635 C CA . ARG B 1 352 ? -9.016 22.703 -11.977 1 96 352 ARG B CA 1
ATOM 6636 C C . ARG B 1 352 ? -7.82 21.844 -11.57 1 96 352 ARG B C 1
ATOM 6638 O O . ARG B 1 352 ? -7.734 20.672 -11.93 1 96 352 ARG B O 1
ATOM 6645 N N . ARG B 1 353 ? -6.988 22.422 -10.836 1 95.94 353 ARG B N 1
ATOM 6646 C CA . ARG B 1 353 ? -5.77 21.719 -10.438 1 95.94 353 ARG B CA 1
ATOM 6647 C C . ARG B 1 353 ? -6.082 20.594 -9.461 1 95.94 353 ARG B C 1
ATOM 6649 O O . ARG B 1 353 ? -5.488 19.516 -9.547 1 95.94 353 ARG B O 1
ATOM 6656 N N . ILE B 1 354 ? -7 20.781 -8.562 1 97.75 354 ILE B N 1
ATOM 6657 C CA . ILE B 1 354 ? -7.43 19.766 -7.625 1 97.75 354 ILE B CA 1
ATOM 6658 C C . ILE B 1 354 ? -7.953 18.547 -8.391 1 97.75 354 ILE B C 1
ATOM 6660 O O . ILE B 1 354 ? -7.477 17.422 -8.195 1 97.75 354 ILE B O 1
ATOM 6664 N N . CYS B 1 355 ? -8.828 18.781 -9.328 1 97.56 355 CYS B N 1
ATOM 6665 C CA . CYS B 1 355 ? -9.555 17.703 -9.977 1 97.56 355 CYS B CA 1
ATOM 6666 C C . CYS B 1 355 ? -8.656 16.953 -10.961 1 97.56 355 CYS B C 1
ATOM 6668 O O . CYS B 1 355 ? -8.922 15.805 -11.297 1 97.56 355 CYS B O 1
ATOM 6670 N N . ASN B 1 356 ? -7.582 17.609 -11.328 1 95.44 356 ASN B N 1
ATOM 6671 C CA . ASN B 1 356 ? -6.738 17 -12.344 1 95.44 356 ASN B CA 1
ATOM 6672 C C . ASN B 1 356 ? -5.402 16.531 -11.766 1 95.44 356 ASN B C 1
ATOM 6674 O O . ASN B 1 356 ? -4.52 16.094 -12.508 1 95.44 356 ASN B O 1
ATOM 6678 N N . GLY B 1 357 ? -5.223 16.625 -10.484 1 96.38 357 GLY B N 1
ATOM 6679 C CA . GLY B 1 357 ? -3.992 16.188 -9.844 1 96.38 357 GLY B CA 1
ATOM 6680 C C . GLY B 1 357 ? -2.781 17 -10.258 1 96.38 357 GLY B C 1
ATOM 6681 O O . GLY B 1 357 ? -1.667 16.484 -10.32 1 96.38 357 GLY B O 1
ATOM 6682 N N . LEU B 1 358 ? -2.994 18.266 -10.586 1 94 358 LEU B N 1
ATOM 6683 C CA . LEU B 1 358 ? -1.909 19.141 -11.008 1 94 358 LEU B CA 1
ATOM 6684 C C . LEU B 1 358 ? -1.249 19.812 -9.805 1 94 358 LEU B C 1
ATOM 6686 O O . LEU B 1 358 ? -1.895 20.031 -8.781 1 94 358 LEU B O 1
ATOM 6690 N N . ASP B 1 359 ? 0.042 20.094 -9.977 1 91.94 359 ASP B N 1
ATOM 6691 C CA . ASP B 1 359 ? 0.732 20.812 -8.914 1 91.94 359 ASP B CA 1
ATOM 6692 C C . ASP B 1 359 ? 0.054 22.156 -8.625 1 91.94 359 ASP B C 1
ATOM 6694 O O . ASP B 1 359 ? -0.221 22.922 -9.539 1 91.94 359 ASP B O 1
ATOM 6698 N N . ILE B 1 360 ? -0.13 22.391 -7.449 1 92.81 360 ILE B N 1
ATOM 6699 C CA . ILE B 1 360 ? -0.921 23.547 -7.031 1 92.81 360 ILE B CA 1
ATOM 6700 C C . ILE B 1 360 ? -0.17 24.828 -7.367 1 92.81 360 ILE B C 1
ATOM 6702 O O . ILE B 1 360 ? -0.786 25.875 -7.582 1 92.81 360 ILE B O 1
ATOM 6706 N N . PHE B 1 361 ? 1.145 24.812 -7.449 1 87.75 361 PHE B N 1
ATOM 6707 C CA . PHE B 1 361 ? 1.959 26 -7.727 1 87.75 361 PHE B CA 1
ATOM 6708 C C . PHE B 1 361 ? 2.465 25.969 -9.164 1 87.75 361 PHE B C 1
ATOM 6710 O O . PHE B 1 361 ? 3.26 26.828 -9.555 1 87.75 361 PHE B O 1
ATOM 6717 N N . ASP B 1 362 ? 2.064 24.953 -9.891 1 83.88 362 ASP B N 1
ATOM 6718 C CA . ASP B 1 362 ? 2.496 24.812 -11.273 1 83.88 362 ASP B CA 1
ATOM 6719 C C . ASP B 1 362 ? 4.016 24.703 -11.367 1 83.88 362 ASP B C 1
ATOM 6721 O O . ASP B 1 362 ? 4.652 25.422 -12.133 1 83.88 362 ASP B O 1
ATOM 6725 N N . MET B 1 363 ? 4.5 23.891 -10.492 1 79.12 363 MET B N 1
ATOM 6726 C CA . MET B 1 363 ? 5.941 23.672 -10.438 1 79.12 363 MET B CA 1
ATOM 6727 C C . MET B 1 363 ? 6.285 22.203 -10.727 1 79.12 363 MET B C 1
ATOM 6729 O O . MET B 1 363 ? 5.434 21.328 -10.594 1 79.12 363 MET B O 1
ATOM 6733 N N . TYR B 1 364 ? 7.504 22.016 -11.172 1 77 364 TYR B N 1
ATOM 6734 C CA . TYR B 1 364 ? 8.016 20.656 -11.305 1 77 364 TYR B CA 1
ATOM 6735 C C . TYR B 1 364 ? 8.289 20.047 -9.938 1 77 364 TYR B C 1
ATOM 6737 O O . TYR B 1 364 ? 8.5 20.766 -8.953 1 77 364 TYR B O 1
ATOM 6745 N N . PRO B 1 365 ? 8.234 18.734 -9.938 1 77.19 365 PRO B N 1
ATOM 6746 C CA . PRO B 1 365 ? 8.406 18.062 -8.641 1 77.19 365 PRO B CA 1
ATOM 6747 C C . PRO B 1 365 ? 9.797 18.266 -8.055 1 77.19 365 PRO B C 1
ATOM 6749 O O . PRO B 1 365 ? 10.781 18.359 -8.797 1 77.19 365 PRO B O 1
ATOM 6752 N N . GLU B 1 366 ? 9.781 18.422 -6.715 1 76.81 366 GLU B N 1
ATOM 6753 C CA . GLU B 1 366 ? 11.055 18.453 -6.004 1 76.81 366 GLU B CA 1
ATOM 6754 C C . GLU B 1 366 ? 11.641 17.047 -5.848 1 76.81 366 GLU B C 1
ATOM 6756 O O . GLU B 1 366 ? 11.242 16.312 -4.949 1 76.81 366 GLU B O 1
ATOM 6761 N N . VAL B 1 367 ? 12.547 16.719 -6.754 1 76.75 367 VAL B N 1
ATOM 6762 C CA . VAL B 1 367 ? 13.094 15.367 -6.77 1 76.75 367 VAL B CA 1
ATOM 6763 C C . VAL B 1 367 ? 14.617 15.43 -6.746 1 76.75 367 VAL B C 1
ATOM 6765 O O . VAL B 1 367 ? 15.211 16.469 -7.02 1 76.75 367 VAL B O 1
ATOM 6768 N N . TYR B 1 368 ? 15.203 14.32 -6.406 1 75.31 368 TYR B N 1
ATOM 6769 C CA . TYR B 1 368 ? 16.641 14.289 -6.184 1 75.31 368 TYR B CA 1
ATOM 6770 C C . TYR B 1 368 ? 17.312 13.273 -7.09 1 75.31 368 TYR B C 1
ATOM 6772 O O . TYR B 1 368 ? 18.5 12.977 -6.934 1 75.31 368 TYR B O 1
ATOM 6780 N N . SER B 1 369 ? 16.562 12.633 -7.918 1 75.19 369 SER B N 1
ATOM 6781 C CA . SER B 1 369 ? 17.078 11.75 -8.953 1 75.19 369 SER B CA 1
ATOM 6782 C C . SER B 1 369 ? 16.281 11.898 -10.25 1 75.19 369 SER B C 1
ATOM 6784 O O . SER B 1 369 ? 15.102 12.273 -10.227 1 75.19 369 SER B O 1
ATOM 6786 N N . PHE B 1 370 ? 16.938 11.586 -11.242 1 74.25 370 PHE B N 1
ATOM 6787 C CA . PHE B 1 370 ? 16.266 11.695 -12.539 1 74.25 370 PHE B CA 1
ATOM 6788 C C . PHE B 1 370 ? 15.188 10.633 -12.68 1 74.25 370 PHE B C 1
ATOM 6790 O O . PHE B 1 370 ? 14.156 10.867 -13.312 1 74.25 370 PHE B O 1
ATOM 6797 N N . LYS B 1 371 ? 15.398 9.57 -12.117 1 72.5 371 LYS B N 1
ATOM 6798 C CA . LYS B 1 371 ? 14.375 8.523 -12.109 1 72.5 371 LYS B CA 1
ATOM 6799 C C . LYS B 1 371 ? 13.102 9.008 -11.414 1 72.5 371 LYS B C 1
ATOM 6801 O O . LYS B 1 371 ? 12 8.82 -11.938 1 72.5 371 LYS B O 1
ATOM 6806 N N . GLU B 1 372 ? 13.297 9.672 -10.391 1 78.25 372 GLU B N 1
ATOM 6807 C CA . GLU B 1 372 ? 12.164 10.219 -9.656 1 78.25 372 GLU B CA 1
ATOM 6808 C C . GLU B 1 372 ? 11.477 11.328 -10.445 1 78.25 372 GLU B C 1
ATOM 6810 O O . GLU B 1 372 ? 10.258 11.484 -10.383 1 78.25 372 GLU B O 1
ATOM 6815 N N . LEU B 1 373 ? 12.328 12.094 -11.055 1 76.19 373 LEU B N 1
ATOM 6816 C CA . LEU B 1 373 ? 11.773 13.164 -11.867 1 76.19 373 LEU B CA 1
ATOM 6817 C C . LEU B 1 373 ? 10.812 12.617 -12.914 1 76.19 373 LEU B C 1
ATOM 6819 O O . LEU B 1 373 ? 9.711 13.141 -13.094 1 76.19 373 LEU B O 1
ATOM 6823 N N . MET B 1 374 ? 11.188 11.586 -13.492 1 72.94 374 MET B N 1
ATOM 6824 C CA . MET B 1 374 ? 10.344 10.977 -14.516 1 72.94 374 MET B CA 1
ATOM 6825 C C . MET B 1 374 ? 9.086 10.367 -13.898 1 72.94 374 MET B C 1
ATOM 6827 O O . MET B 1 374 ? 8.008 10.445 -14.484 1 72.94 374 MET B O 1
ATOM 6831 N N . GLN B 1 375 ? 9.211 9.836 -12.82 1 74.12 375 GLN B N 1
ATOM 6832 C CA . GLN B 1 375 ? 8.102 9.18 -12.141 1 74.12 375 GLN B CA 1
ATOM 6833 C C . GLN B 1 375 ? 7.051 10.195 -11.695 1 74.12 375 GLN B C 1
ATOM 6835 O O . GLN B 1 375 ? 5.852 9.93 -11.773 1 74.12 375 GLN B O 1
ATOM 6840 N N . LYS B 1 376 ? 7.57 11.336 -11.297 1 80.31 376 LYS B N 1
ATOM 6841 C CA . LYS B 1 376 ? 6.676 12.305 -10.68 1 80.31 376 LYS B CA 1
ATOM 6842 C C . LYS B 1 376 ? 6.312 13.422 -11.656 1 80.31 376 LYS B C 1
ATOM 6844 O O . LYS B 1 376 ? 5.633 14.383 -11.289 1 80.31 376 LYS B O 1
ATOM 6849 N N . PHE B 1 377 ? 6.758 13.164 -12.852 1 80.25 377 PHE B N 1
ATOM 6850 C CA . PHE B 1 377 ? 6.484 14.18 -13.867 1 80.25 377 PHE B CA 1
ATOM 6851 C C . PHE B 1 377 ? 5.02 14.148 -14.289 1 80.25 377 PHE B C 1
ATOM 6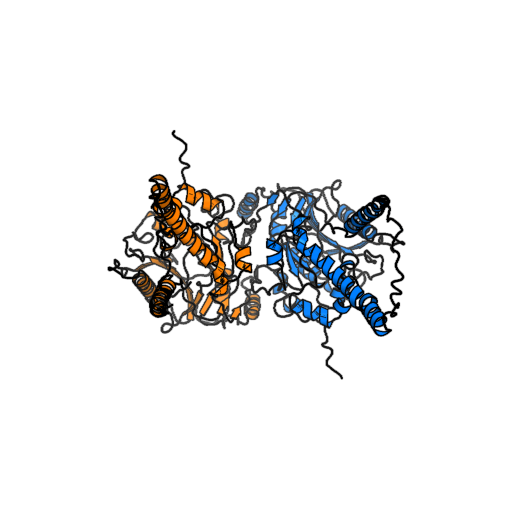853 O O . PHE B 1 377 ? 4.461 13.07 -14.516 1 80.25 377 PHE B O 1
ATOM 6860 N N . GLY B 1 378 ? 4.449 15.328 -14.32 1 82.5 378 GLY B N 1
ATOM 6861 C CA . GLY B 1 378 ? 3.072 15.406 -14.773 1 82.5 378 GLY B CA 1
ATOM 6862 C C . GLY B 1 378 ? 2.064 15.32 -13.641 1 82.5 378 GLY B C 1
ATOM 6863 O O . GLY B 1 378 ? 2.432 15.414 -12.469 1 82.5 378 GLY B O 1
ATOM 6864 N N . PRO B 1 379 ? 0.771 15.227 -14.039 1 91.69 379 PRO B N 1
ATOM 6865 C CA . PRO B 1 379 ? -0.289 15.148 -13.031 1 91.69 379 PRO B CA 1
ATOM 6866 C C . PRO B 1 379 ? -0.229 13.859 -12.211 1 91.69 379 PRO B C 1
ATOM 6868 O O . PRO B 1 379 ? 0.168 12.812 -12.727 1 91.69 379 PRO B O 1
ATOM 6871 N N . ILE B 1 380 ? -0.517 13.953 -10.953 1 94.06 380 ILE B N 1
ATOM 6872 C CA . ILE B 1 380 ? -0.651 12.773 -10.109 1 94.06 380 ILE B CA 1
ATOM 6873 C C . ILE B 1 380 ? -1.849 11.945 -10.57 1 94.06 380 ILE B C 1
ATOM 6875 O O . ILE B 1 380 ? -2.963 12.461 -10.68 1 94.06 380 ILE B O 1
ATOM 6879 N N . PRO B 1 381 ? -1.576 10.742 -10.883 1 91.12 381 PRO B N 1
ATOM 6880 C CA . PRO B 1 381 ? -2.684 9.922 -11.367 1 91.12 381 PRO B CA 1
ATOM 6881 C C . PRO B 1 381 ? -3.711 9.609 -10.281 1 91.12 381 PRO B C 1
ATOM 6883 O O . PRO B 1 381 ? -3.369 9.57 -9.102 1 91.12 381 PRO B O 1
ATOM 6886 N N . HIS B 1 382 ? -4.961 9.352 -10.75 1 94.19 382 HIS B N 1
ATOM 6887 C CA . HIS B 1 382 ? -6.008 8.898 -9.844 1 94.19 382 HIS B CA 1
ATOM 6888 C C . HIS B 1 382 ? -5.727 7.484 -9.336 1 94.19 382 HIS B C 1
ATOM 6890 O O . HIS B 1 382 ? -5.258 6.633 -10.102 1 94.19 382 HIS B O 1
ATOM 6896 N N . MET B 1 383 ? -5.977 7.285 -8.133 1 94.31 383 MET B N 1
ATOM 6897 C CA . MET B 1 383 ? -5.785 5.961 -7.547 1 94.31 383 MET B CA 1
ATOM 6898 C C . MET B 1 383 ? -7.121 5.238 -7.398 1 94.31 383 MET B C 1
ATOM 6900 O O . MET B 1 383 ? -8.125 5.852 -7.043 1 94.31 383 MET B O 1
ATOM 6904 N N . ASP B 1 384 ? -7.09 3.936 -7.594 1 95.44 384 ASP B N 1
ATOM 6905 C CA . ASP B 1 384 ? -8.297 3.123 -7.445 1 95.44 384 ASP B CA 1
ATOM 6906 C C . ASP B 1 384 ? -8.219 2.254 -6.195 1 95.44 384 ASP B C 1
ATOM 6908 O O . ASP B 1 384 ? -9.203 1.608 -5.82 1 95.44 384 ASP B O 1
ATOM 6912 N N . SER B 1 385 ? -7.125 2.207 -5.527 1 96.12 385 SER B N 1
ATOM 6913 C CA . SER B 1 385 ? -6.98 1.435 -4.297 1 96.12 385 SER B CA 1
ATOM 6914 C C . SER B 1 385 ? -7.215 2.303 -3.066 1 96.12 385 SER B C 1
ATOM 6916 O O . SER B 1 385 ? -6.453 3.232 -2.801 1 96.12 385 SER B O 1
ATOM 6918 N N . PHE B 1 386 ? -8.25 2.078 -2.328 1 96.12 386 PHE B N 1
ATOM 6919 C CA . PHE B 1 386 ? -8.562 2.758 -1.077 1 96.12 386 PHE B CA 1
ATOM 6920 C C . PHE B 1 386 ? -8.57 1.775 0.087 1 96.12 386 PHE B C 1
ATOM 6922 O O . PHE B 1 386 ? -9.328 1.941 1.045 1 96.12 386 PHE B O 1
ATOM 6929 N N . ILE B 1 387 ? -7.723 0.754 -0.06 1 94.19 387 ILE B N 1
ATOM 6930 C CA . ILE B 1 387 ? -7.68 -0.252 0.996 1 94.19 387 ILE B CA 1
ATOM 6931 C C . ILE B 1 387 ? -6.785 0.231 2.133 1 94.19 387 ILE B C 1
ATOM 6933 O O . ILE B 1 387 ? -6.855 -0.287 3.25 1 94.19 387 ILE B O 1
ATOM 6937 N N . ASP B 1 388 ? -5.887 1.182 1.836 1 93.31 388 ASP B N 1
ATOM 6938 C CA . ASP B 1 388 ? -4.945 1.703 2.822 1 93.31 388 ASP B CA 1
ATOM 6939 C C . ASP B 1 388 ? -5.164 3.195 3.057 1 93.31 388 ASP B C 1
ATOM 6941 O O . ASP B 1 388 ? -4.316 4.016 2.697 1 93.31 388 ASP B O 1
ATOM 6945 N N . ILE B 1 389 ? -6.199 3.551 3.598 1 95.25 389 ILE B N 1
ATOM 6946 C CA . ILE B 1 389 ? -6.547 4.898 4.027 1 95.25 389 ILE B CA 1
ATOM 6947 C C . ILE B 1 389 ? -7.09 4.863 5.453 1 95.25 389 ILE B C 1
ATOM 6949 O O . ILE B 1 389 ? -7.402 3.793 5.98 1 95.25 389 ILE B O 1
ATOM 6953 N N . PRO B 1 390 ? -7.129 6.035 6.121 1 95.44 390 PRO B N 1
ATOM 6954 C CA . PRO B 1 390 ? -7.707 6.004 7.469 1 95.44 390 PRO B CA 1
ATOM 6955 C C . PRO B 1 390 ? -9.109 5.402 7.496 1 95.44 390 PRO B C 1
ATOM 6957 O O . PRO B 1 390 ? -9.969 5.789 6.695 1 95.44 390 PRO B O 1
ATOM 6960 N N . ALA B 1 391 ? -9.305 4.504 8.398 1 91.94 391 ALA B N 1
ATOM 6961 C CA . ALA B 1 391 ? -10.586 3.816 8.5 1 91.94 391 ALA B CA 1
ATOM 6962 C C . ALA B 1 391 ? -11.719 4.805 8.758 1 91.94 391 ALA B C 1
ATOM 6964 O O . ALA B 1 391 ? -12.852 4.602 8.312 1 91.94 391 ALA B O 1
ATOM 6965 N N . THR B 1 392 ? -11.406 5.879 9.445 1 92.88 392 THR B N 1
ATOM 6966 C CA . THR B 1 392 ? -12.375 6.91 9.805 1 92.88 392 THR B CA 1
ATOM 6967 C C . THR B 1 392 ? -12.992 7.527 8.555 1 92.88 392 THR B C 1
ATOM 6969 O O . THR B 1 392 ? -14.164 7.91 8.555 1 92.88 392 THR B O 1
ATOM 6972 N N . LEU B 1 393 ? -12.234 7.637 7.535 1 93.75 393 LEU B N 1
ATOM 6973 C CA . LEU B 1 393 ? -12.719 8.242 6.301 1 93.75 393 LEU B CA 1
ATOM 6974 C C . LEU B 1 393 ? -13.883 7.441 5.723 1 93.75 393 LEU B C 1
ATOM 6976 O O . LEU B 1 393 ? -14.836 8.016 5.199 1 93.75 393 LEU B O 1
ATOM 6980 N N . LEU B 1 394 ? -13.812 6.133 5.863 1 89.81 394 LEU B N 1
ATOM 6981 C CA . LEU B 1 394 ? -14.867 5.289 5.32 1 89.81 394 LEU B CA 1
ATOM 6982 C C . LEU B 1 394 ? -16.078 5.254 6.258 1 89.81 394 LEU B C 1
ATOM 6984 O O . LEU B 1 394 ? -17.219 5.34 5.809 1 89.81 394 LEU B O 1
ATOM 6988 N N . ARG B 1 395 ? -15.789 5.184 7.508 1 89.5 395 ARG B N 1
ATOM 6989 C CA . ARG B 1 395 ? -16.859 5.105 8.5 1 89.5 395 ARG B CA 1
ATOM 6990 C C . ARG B 1 395 ? -17.719 6.367 8.484 1 89.5 395 ARG B C 1
ATOM 6992 O O . ARG B 1 395 ? -18.938 6.297 8.68 1 89.5 395 ARG B O 1
ATOM 6999 N N . TYR B 1 396 ? -17.062 7.504 8.297 1 91.69 396 TYR B N 1
ATOM 7000 C CA . TYR B 1 396 ? -17.766 8.781 8.281 1 91.69 396 TYR B CA 1
ATOM 7001 C C . TYR B 1 396 ? -17.719 9.406 6.887 1 91.69 396 TYR B C 1
ATOM 7003 O O . TYR B 1 396 ? -17.516 10.609 6.742 1 91.69 396 TYR B O 1
ATOM 7011 N N . SER B 1 397 ? -17.859 8.555 5.941 1 91.56 397 SER B N 1
ATOM 7012 C CA . SER B 1 397 ? -17.688 8.945 4.547 1 91.56 397 SER B CA 1
ATOM 7013 C C . SER B 1 397 ? -18.609 10.094 4.164 1 91.56 397 SER B C 1
ATOM 7015 O O . SER B 1 397 ? -18.25 10.945 3.344 1 91.56 397 SER B O 1
ATOM 7017 N N . LYS B 1 398 ? -19.844 10.18 4.684 1 92.81 398 LYS B N 1
ATOM 7018 C CA . LYS B 1 398 ? -20.797 11.234 4.348 1 92.81 398 LYS B CA 1
ATOM 7019 C C . LYS B 1 398 ? -20.281 12.602 4.785 1 92.81 398 LYS B C 1
ATOM 7021 O O . LYS B 1 398 ? -20.641 13.617 4.191 1 92.81 398 LYS B O 1
ATOM 7026 N N . ARG B 1 399 ? -19.406 12.602 5.754 1 94.88 399 ARG B N 1
ATOM 7027 C CA . ARG B 1 399 ? -18.891 13.859 6.289 1 94.88 399 ARG B CA 1
ATOM 7028 C C . ARG B 1 399 ? -17.672 14.344 5.496 1 94.88 399 ARG B C 1
ATOM 7030 O O . ARG B 1 399 ? -17.406 15.539 5.445 1 94.88 399 ARG B O 1
ATOM 7037 N N . PHE B 1 400 ? -17.016 13.398 4.871 1 96.69 400 PHE B N 1
ATOM 7038 C CA . PHE B 1 400 ? -15.75 13.773 4.246 1 96.69 400 PHE B CA 1
ATOM 7039 C C . PHE B 1 400 ? -15.703 13.305 2.797 1 96.69 400 PHE B C 1
ATOM 7041 O O . PHE B 1 400 ? -14.711 12.719 2.361 1 96.69 400 PHE B O 1
ATOM 7048 N N . PRO B 1 401 ? -16.703 13.547 2.01 1 95.56 401 PRO B N 1
ATOM 7049 C CA . PRO B 1 401 ? -16.719 13.031 0.638 1 95.56 401 PRO B CA 1
ATOM 7050 C C . PRO B 1 401 ? -15.594 13.602 -0.218 1 95.56 401 PRO B C 1
ATOM 7052 O O . PRO B 1 401 ? -15.094 12.93 -1.117 1 95.56 401 PRO B O 1
ATOM 7055 N N . PHE B 1 402 ? -15.133 14.836 0.026 1 97.19 402 PHE B N 1
ATOM 7056 C CA . PHE B 1 402 ? -14.148 15.531 -0.793 1 97.19 402 PHE B CA 1
ATOM 7057 C C . PHE B 1 402 ? -12.789 14.836 -0.716 1 97.19 402 PHE B C 1
ATOM 7059 O O . PHE B 1 402 ? -11.898 15.109 -1.521 1 97.19 402 PHE B O 1
ATOM 7066 N N . LEU B 1 403 ? -12.641 13.938 0.267 1 97.75 403 LEU B N 1
ATOM 7067 C CA . LEU B 1 403 ? -11.375 13.227 0.451 1 97.75 403 LEU B CA 1
ATOM 7068 C C . LEU B 1 403 ? -11.391 11.891 -0.271 1 97.75 403 LEU B C 1
ATOM 7070 O O . LEU B 1 403 ? -10.383 11.172 -0.288 1 97.75 403 LEU B O 1
ATOM 7074 N N . LEU B 1 404 ? -12.477 11.531 -0.865 1 95.81 404 LEU B N 1
ATOM 7075 C CA . LEU B 1 404 ? -12.641 10.242 -1.532 1 95.81 404 LEU B CA 1
ATOM 7076 C C . LEU B 1 404 ? -12.703 10.422 -3.047 1 95.81 404 LEU B C 1
ATOM 7078 O O . LEU B 1 404 ? -12.891 11.539 -3.537 1 95.81 404 LEU B O 1
ATOM 7082 N N . LYS B 1 405 ? -12.562 9.344 -3.689 1 94.5 405 LYS B N 1
ATOM 7083 C CA . LYS B 1 405 ? -12.477 9.367 -5.148 1 94.5 405 LYS B CA 1
ATOM 7084 C C . LYS B 1 405 ? -13.758 9.93 -5.766 1 94.5 405 LYS B C 1
ATOM 7086 O O . LYS B 1 405 ? -14.859 9.586 -5.336 1 94.5 405 LYS B O 1
ATOM 7091 N N . GLY B 1 406 ? -13.594 10.797 -6.746 1 92.88 406 GLY B N 1
ATOM 7092 C CA . GLY B 1 406 ? -14.711 11.281 -7.547 1 92.88 406 GLY B CA 1
ATOM 7093 C C . GLY B 1 406 ? -15.352 12.531 -6.98 1 92.88 406 GLY B C 1
ATOM 7094 O O . GLY B 1 406 ? -16.312 13.055 -7.555 1 92.88 406 GLY B O 1
ATOM 7095 N N . ASN B 1 407 ? -14.875 12.984 -5.902 1 95.56 407 ASN B N 1
ATOM 7096 C CA . ASN B 1 407 ? -15.469 14.141 -5.246 1 95.56 407 ASN B CA 1
ATOM 7097 C C . ASN B 1 407 ? -14.477 15.305 -5.156 1 95.56 407 ASN B C 1
ATOM 7099 O O . ASN B 1 407 ? -14.281 15.875 -4.082 1 95.56 407 ASN B O 1
ATOM 7103 N N . CYS B 1 408 ? -14.008 15.711 -6.316 1 96.56 408 CYS B N 1
ATOM 7104 C CA . CYS B 1 408 ? -12.93 16.688 -6.324 1 96.56 408 CYS B CA 1
ATOM 7105 C C . CYS B 1 408 ? -13.477 18.109 -6.211 1 96.56 408 CYS B C 1
ATOM 7107 O O . CYS B 1 408 ? -12.734 19.047 -5.926 1 96.56 408 CYS B O 1
ATOM 7109 N N . ILE B 1 409 ? -14.836 18.328 -6.453 1 97.5 409 ILE B N 1
ATOM 7110 C CA . ILE B 1 409 ? -15.406 19.672 -6.422 1 97.5 409 ILE B CA 1
ATOM 7111 C C . ILE B 1 409 ? -15.562 20.141 -4.977 1 97.5 409 ILE B C 1
ATOM 7113 O O . ILE B 1 409 ? -16.219 19.469 -4.168 1 97.5 409 ILE B O 1
ATOM 7117 N N . ARG B 1 410 ? -14.922 21.219 -4.668 1 97.81 410 ARG B N 1
ATOM 7118 C CA . ARG B 1 410 ? -14.945 21.734 -3.301 1 97.81 410 ARG B CA 1
ATOM 7119 C C . ARG B 1 410 ? -16.266 22.438 -3.008 1 97.81 410 ARG B C 1
ATOM 7121 O O . ARG B 1 410 ? -16.906 22.953 -3.918 1 97.81 410 ARG B O 1
ATOM 7128 N N . ASP B 1 411 ? -16.625 22.484 -1.768 1 96.19 411 ASP B N 1
ATOM 7129 C CA . ASP B 1 411 ? -17.969 22.844 -1.315 1 96.19 411 ASP B CA 1
ATOM 7130 C C . ASP B 1 411 ? -18.281 24.312 -1.646 1 96.19 411 ASP B C 1
ATOM 7132 O O . ASP B 1 411 ? -19.438 24.656 -1.883 1 96.19 411 ASP B O 1
ATOM 7136 N N . ASP B 1 412 ? -17.297 25.172 -1.634 1 96 412 ASP B N 1
ATOM 7137 C CA . ASP B 1 412 ? -17.562 26.594 -1.849 1 96 412 ASP B CA 1
ATOM 7138 C C . ASP B 1 412 ? -17.281 27 -3.295 1 96 412 ASP B C 1
ATOM 7140 O O . ASP B 1 412 ? -17.312 28.172 -3.633 1 96 412 ASP B O 1
ATOM 7144 N N . TYR B 1 413 ? -16.922 25.969 -4.055 1 95 413 TYR B N 1
ATOM 7145 C CA . TYR B 1 413 ? -16.672 26.281 -5.457 1 95 413 TYR B CA 1
ATOM 7146 C C . TYR B 1 413 ? -17.969 26.5 -6.215 1 95 413 TYR B C 1
ATOM 7148 O O . TYR B 1 413 ? -18.875 25.656 -6.168 1 95 413 TYR B O 1
ATOM 7156 N N . ARG B 1 414 ? -18.281 27.703 -6.797 1 85.69 414 ARG B N 1
ATOM 7157 C CA . ARG B 1 414 ? -19.422 28.047 -7.633 1 85.69 414 ARG B CA 1
ATOM 7158 C C . ARG B 1 414 ? -18.969 28.375 -9.055 1 85.69 414 ARG B C 1
ATOM 7160 O O . ARG B 1 414 ? -18.062 29.188 -9.266 1 85.69 414 ARG B O 1
ATOM 7167 N N . HIS B 1 415 ? -19.234 27.422 -9.953 1 72 415 HIS B N 1
ATOM 7168 C CA . HIS B 1 415 ? -18.844 27.703 -11.328 1 72 415 HIS B CA 1
ATOM 7169 C C . HIS B 1 415 ? -19.391 29.047 -11.797 1 72 415 HIS B C 1
ATOM 7171 O O . HIS B 1 415 ? -20.547 29.375 -11.547 1 72 415 HIS B O 1
ATOM 7177 N N . ARG B 1 416 ? -18.703 30.188 -11.875 1 53.62 416 ARG B N 1
ATOM 7178 C CA . ARG B 1 416 ? -19.172 31.391 -12.562 1 53.62 416 ARG B CA 1
ATOM 7179 C C . ARG B 1 416 ? -19.797 31.047 -13.906 1 53.62 416 ARG B C 1
ATOM 7181 O O . ARG B 1 416 ? -19.125 30.5 -14.781 1 53.62 416 ARG B O 1
ATOM 7188 N N . SER B 1 417 ? -21 30.531 -14.016 1 44.19 417 SER B N 1
ATOM 7189 C CA . SER B 1 417 ? -21.734 30.594 -15.273 1 44.19 417 SER B CA 1
ATOM 7190 C C . SER B 1 417 ? -21.516 31.953 -15.961 1 44.19 417 SER B C 1
ATOM 7192 O O . SER B 1 417 ? -21.203 32.938 -15.297 1 44.19 417 SER B O 1
ATOM 7194 N N . SER B 1 418 ? -21.328 31.953 -17.25 1 39.53 418 SER B N 1
ATOM 7195 C CA . SER B 1 418 ? -21.484 33.031 -18.234 1 39.53 418 SER B CA 1
ATOM 7196 C C . SER B 1 418 ? -22.703 33.875 -17.906 1 39.53 418 SER B C 1
ATOM 7198 O O . SER B 1 418 ? -23.844 33.438 -18.094 1 39.53 418 SER B O 1
ATOM 7200 N N . LEU B 1 419 ? -23.031 34.5 -16.953 1 32.78 419 LEU B N 1
ATOM 7201 C CA . LEU B 1 419 ? -23.969 35.625 -17.109 1 32.78 419 LEU B CA 1
ATOM 7202 C C . LEU B 1 419 ? -23.5 36.594 -18.188 1 32.78 419 LEU B C 1
ATOM 7204 O O . LEU B 1 419 ? -24.094 37.656 -18.359 1 32.78 419 LEU B O 1
ATOM 7208 N N . LYS B 1 420 ? -22.5 36.375 -19.078 1 25.69 420 LYS B N 1
ATOM 7209 C CA . LYS B 1 420 ? -22.844 37.156 -20.266 1 25.69 420 LYS B CA 1
ATOM 7210 C C . LYS B 1 420 ? -23.938 36.469 -21.094 1 25.69 420 LYS B C 1
ATOM 7212 O O . LYS B 1 420 ? -23.906 35.25 -21.281 1 25.69 420 LYS B O 1
#

Foldseek 3Di:
DPPPPVVVVVVVVVVVVVVVVPPVPDPPVVPVPDPPDPPDPVPPPPPPPPVVVVVVCCCVPPVVVCCVVVVVQVVQQVCLLCQLVPDDADAFPAAFEADFDPPPDPDPVVLQVRQVSRVWGFDDPPDPDAAEEEEAEDDPPLPLLVLQCVQQVVQHQAYEYEYEQAALQAHGHDDPCPPPVVNVVVCVVVVRHYDYYYQHPGHHADVPRDSVVNVQSRQVVRLVVCLVPHDFQHKYKADYSQWHFGNRLSVSVVGTGDDDQKEWEFAFEAEQAPFFTQDRRRDTQIIMGGDDSVPDTRDSDDDHSHYYGHGYHGYPNNDQALVVVLVVCCGPVRVVLLVPVCVLSDLVNQLVCQLFQHDSSNHQDNDNDNVSSVVNPDGGHTDDDPVPHRPSCVVPVVVRVCNDPPNVGHPPRDPPPPPD/DPPPPVVVVVVVVVVVVVVVVPPVPDPPVVPVPDDPDPPDPVPPCPPPPPVVVVVVCCCVPPVVVCCVVVVVQVVQQVCLLCQLVPDDADAFPAAFEADFDPPPDVDPVVLQVRQVSRVWGFDDPPDPDAAEEEEAEDDPPLPLLVLQCVQQVVQHQAYEYEYEQAALQAHGHDDPCPPPPVNVVVCVVVVRHYDYYYQHPRHHADVPRDSVVNVQSRQVVRLVVCLVPHDAQHKYKADYSQWHFGNRLSVSVVGTGDDDQKEWEFAFEAEQAPFFTQDRRRDGQIIMGGDDSVPDTRDSDDDHSHYYGHGYHGYPNNDQALVVVLVVCCGPVHVVLLVPVCVLSDLVNQLVCQLFQHDSSNHQDNDNDNVSSVVNPDGGHTDDDPVPHRPSCVVPVVVRVCNDPPNSGHPPRDPPPPPD

InterPro domains:
  IPR006813 Glycosyl transferase, family 17 [PF04724] (56-411)
  IPR006813 Glycosyl transferase, family 17 [PTHR12224] (46-411)

Secondary structure (DSSP, 8-state):
-----HHHHHHHHHHHHHHHHHHTT------------------------HHHHHHHHIIIIIIHHHHHHHHHHHHHHHHHHHGGGT------SEEEPEE--TT--S-HHHHHHHHHHTT-EEPPTTS--PPEEEEEE-SS-HHHHHHHHHHHTTT-SEEEEEEESB-TTS-B---HHHH-HHHHHHTGGGTTTEEEEEETT--PPPTT--THHHHHHHHHHHHHHHHHH--TT-EEEE--TTEEE-HHHHHHHHHEE---SEEEEEEEEEESSTT-EEEEEEE---EEEE--TTT-----S---SEEEEEEEEEEET--SSHHHHHHHHHSHHHHTTTTT-GGGGSHHHHHHHHHHT--TT------SSHHHHHHH-SSPPPP-EESSS-HHHHHTTTT-GGGSTT--S-TT--------/-----HHHHHHHHHHHHHHHTTGGG------------------------HHHHHHHHIIIIIIHHHHHHHHHHHHHHHHHHHGGGT------SEEEPEE--TT--S-HHHHHHHHHHTT-EEPPTTS--PPEEEEEE-SS-HHHHHHHHHHHTTT-SEEEEEEESB-TT--B---HHHH-HHHHHHTGGGTTTEEEEEETT--PPPTT--THHHHHHHHHHHHHHHHHH--TT-EEEE--TTEEE-HHHHHHHHHEE---SEEEEEEEEEESSTT-EEEEEEE---EEEE--TTT-----S---SEEEEEEEEEEET--SSHHHHHHHHHSHHHHHHHTT-GGGGSHHHHHHHHHHT--TT------SSHHHHHHH-SSPPPP-EESSS-HHHHHTTTT-GGGSTT--S-TT--------

Radius of gyration: 34.3 Å; Cα contacts (8 Å, |Δi|>4): 1277; chains: 2; bounding box: 82×97×109 Å

=== Feature glossary ===
The record interleaves many kinds of information about one protein. Here is each kind framed as the question it answers.

Q: Are the domains correctly placed relative to each other?
A: Predicted aligned error is AlphaFold's pairwise confidence. Unlike pLDDT (per-residue), PAE is per-residue-pair and captures whether two parts of the structure are correctly placed relative to each other. Units are ångströms of expected positional error.

Q: Which residues are in helices, strands, or loops?
A: Eight-state secondary structure (DSSP): H is the canonical α-helix, G the tighter 3₁₀-helix, I the wider π-helix; E/B are β-structure, T and S are turns and bends, and '-' is everything else. DSSP derives these from the pattern of main-chain N–H···O=C hydrogen bonds, not from the sequence.

Q: What if only a Cα trace is available?
A: P-SEA three-state annotation labels each residue as helix, strand, or coil based purely on the geometry of the Cα trace. It serves as a fallback when the full backbone (and thus DSSP) is unavailable.

Q: What are the backbone torsion angles?
A: φ (phi) and ψ (psi) are the two rotatable backbone dihedrals per residue: φ is the C(i-1)–N–Cα–C torsion, ψ is the N–Cα–C–N(i+1) torsion, both in degrees on (−180°, 180°]. α-helical residues cluster near (−60°, −45°); β-strand residues near (−120°, +130°). A Ramachandran plot is simply a scatter of (φ, ψ) for every residue.

Q: What known structures does this most resemble?
A: Structural nearest neighbors (via Foldseek easy-search vs the PDB). Reported per hit: target PDB id, E-value, and alignment TM-score. A TM-score above ~0.5 is the conventional threshold for 'same fold'.

Q: What family and function is it annotated with?
A: Database cross-references. InterPro integrates a dozen domain/family signature databases into unified entries with residue-range hits. GO terms attach function/process/location labels with evidence codes. CATH codes position the fold in a four-level structural taxonomy. Organism is the NCBI-taxonomy species name.

Q: Which residues are buried vs exposed?
A: Solvent accessibility: the surface area of each residue that a 1.4 Å water probe can touch, in Å². When only backbone atoms are present the absolute values are lower than full-atom SASA (side chains contribute most of the area) and are flagged as backbone-only.

Q: What do the diagnostic plots show?
A: Three diagnostic plots accompany the record. The Cα contact map visualizes the tertiary structure as a 2D adjacency matrix (8 Å cutoff, sequence-local contacts suppressed). The Ramachandran plot shows the distribution of backbone (φ, ψ) torsions, with points in the α and β basins reflecting secondary structure content. The PAE plot shows AlphaFold's inter-residue confidence as a color matrix.

Q: What is the amino-acid chain?
A: The amino-acid sequence is the protein's primary structure: the linear order of residues from the N-terminus to the C-terminus, written in one-letter code. Everything else here — the 3D coordinates, the secondary structure, the domain annotations — is ultimately a consequence of this string.

Q: What do the rendered images show?
A: The six renders are orthographic views along the three Cartesian axes in both directions. Representation (cartoon, sticks, or surface) and color scheme (sequence-rainbow or by-chain) vary across proteins so the training set covers all the common visualization conventions.

Q: Where is each backbone atom in 3D?
A: The mmCIF table is the protein's shape written out atom by atom. For each backbone N, Cα, C, and carbonyl O, it records an (x, y, z) coordinate triple in Å plus the residue type, chain letter, and residue number.

Q: How mobile is each atom in the crystal?
A: For experimental (PDB) structures, the B-factor (temperature factor) quantifies the positional spread of each atom in the crystal — a combination of thermal vibration and static disorder — in units of Å². High B-factors mark flexible loops or poorly resolved regions; low B-factors mark the rigid, well-ordered core.

Q: How big and how compact is the whole molecule?
A: Three whole-structure scalars: the radius of gyration (RMS distance of Cα from centroid, in Å), the count of Cα–Cα contacts (pairs closer than 8 Å and separated by more than four residues in sequence — i.e. tertiary, not local, contacts), and the bounding-box dimensions. Together they distinguish compact globular folds from extended fibres or disordered chains.

Q: What does the local fold look like, residue by residue?
A: A 3Di character summarizes, for each residue, the relative orientation of the Cα frame of its nearest spatial neighbor. Because it encodes fold topology rather than chemistry, 3Di alignments detect remote structural similarity that sequence alignment misses.

Q: How confident is the AlphaFold model at each residue?
A: For AlphaFold models, the B-factor field carries pLDDT — the model's own estimate of local accuracy on a 0–100 scale. Regions with pLDDT<50 should be treated as essentially unmodeled; they often correspond to intrinsically disordered segments.